Protein 6GUO (pdb70)

InterPro domains:
  IPR000801 Esterase-like [PF00756] (46-200)
  IPR029058 Alpha/Beta hydrolase fold [G3DSA:3.40.50.1820] (15-301)
  IPR029058 Alpha/Beta hydrolase fold [SSF53474] (23-298)
  IPR052558 Siderophore Hydrolyzing Esterase D [PTHR40841] (6-299)

GO terms:
  GO:0008849 enterochelin esterase activity (F, EXP)

B-factor: mean 28.32, std 13.48, range [10.23, 123.48]

Secondary structure (DSSP, 8-state):
---EEEEESSTTS-SEEEEEEE-STT--EEEEEE--TTS-TT---TT--EEEEEEESHHHHHHHHHHHHHHHHHH-TTSPEEEEEEEE---SS-S--TTHHHHHSPP-SS--PPB---B-------HHHHHHHIIIIIHHIIIIIISTT--EEEEEEEEETHHHHHHHHHHHH-TTS-SEEEEES--TTHHHHTHHHHHHHHHH---S---EEEEEEETTTTS----SS--HHHHHHHHHHHHHH-HHHHHHHHHHHHHHHT--SEEEEEEETT--TTTTHHHHHHHHHHHHHHT--/---EEEEESSTT--SEEEEEEE-STT--EEEEEE--TTS-TT---TT--EEEEEEESHHHHHHHHHHHHHHHHHH-TTSPEEEEEEEE---SS-S--TTHHHHHSPP-SS-------------HHHHHHHIIIIIHHIIIIIISTTPPEEEEEEEEETHHHHHHHHHHHH-GGG-SEEEEES--TTHHHHTHHHHHHHHHH---SSS----EEEEEEETTTTS----SS--HHHHHHHHHHHHHH-HHHHHHHHHHHHHHHT--SEEEEEEETT--TTTTHHHHHHHHHHHHHHHT-/--------SSTT--SEEEEEE--STT--EEEEEE--TTS-TT---TT--EEEEEEESHHHHHHHHHHHHHHHHHH-TTSPEEEEEEEE---SS-S--TTHHHHHSPP-SS--------------HHHHHHHIIIIIHHIIIIIISTTPPEEEEEEEEETHHHHHHHHHHHH-GGG-SEEEEES--TTHHHHTHHHHHHHHHH-TTTTTT---EEEEEEETTTTS----SS--HHHHHHHHHHHHHH-HHHHHHHHHHHHHHHT-SSEEEEEEETT--TTTTHHHHHHHHHHHHHHT--/---------SSTTS-SEEEEEE---TT--EEEEEE--TTS-TT---TT--EEEEEEESHHHHHHHHHHHHHHHHHH-TTSPEEEEEEEE-S-SS-S--TTHHHHHSPP-SS--PPB-TTSSB-------HHHHHHHIIIIIHHHIIIIISTTPPEEEEEEEEETHHHHHHHHHHHH-GGG-SEEEEES--TTHHHHTHHHHHHHHHHS--SSS----EEEEEEETTTTSPPPPTT--HHHHHHHHHHHHHH-HHHHHHHHHHHHHHHT--SEEEEEEETT--TTTTHHHHHHHHHHHHHHHT-

Solvent-accessible surface area: 54678 Å² total; per-residue (Å²): 124,176,86,42,60,49,108,45,175,48,9,15,20,47,7,34,35,6,38,53,0,41,44,42,185,73,17,42,2,10,0,4,0,2,15,5,24,84,12,47,105,102,9,54,6,96,69,110,60,0,15,0,0,0,0,0,8,0,12,0,2,2,3,0,0,2,2,6,6,10,9,25,30,31,100,114,110,118,55,60,11,8,0,1,0,0,0,1,5,50,37,72,96,25,8,39,6,122,50,40,8,40,4,1,0,2,16,33,120,147,60,89,48,14,44,58,53,79,102,139,101,62,62,68,15,0,0,58,57,2,4,46,8,0,8,31,45,0,58,7,20,0,43,43,96,35,3,62,168,14,78,36,60,72,5,0,0,2,0,9,12,18,0,0,0,0,0,0,4,0,0,0,41,43,4,79,10,5,64,1,0,4,1,2,0,0,4,1,37,1,8,123,102,23,0,12,101,38,1,118,152,0,46,99,64,83,102,68,15,138,2,13,0,21,0,4,2,0,20,66,19,26,132,24,68,110,44,154,84,35,63,74,98,112,30,113,144,83,80,123,29,9,126,90,87,77,9,9,47,6,0,68,80,2,48,62,61,1,102,92,38,61,55,22,93,86,26,56,33,27,69,11,84,70,14,38,73,40,15,0,6,2,1,2,0,2,9,1,0,24,10,6,17,88,34,52,125,114,116,62,58,64,51,113,40,174,61,7,12,15,40,9,34,36,6,36,53,0,38,36,34,196,63,19,48,0,10,0,4,0,2,14,6,24,100,15,47,130,102,7,53,7,101,68,120,58,0,5,0,0,0,0,0,8,0,13,0,3,2,3,0,0,1,1,6,5,9,12,24,27,32,124,93,103,114,40,61,11,5,0,0,0,1,1,2,5,51,42,69,91,26,7,42,6,123,57,38,10,55,1,1,1,2,62,51,133,133,57,88,50,13,109,142,152,95,63,69,68,17,0,0,65,92,1,1,49,5,0,26,113,39,0,42,44,25,0,46,119,150,26,2,76,165,16,76,37,55,97,9,0,0,2,0,10,15,16,0,0,0,0,0,0,1,0,0,13,59,92,26,97,12,6,64,1,0,3,1,1,0,0,1,5,32,3,8,117,102,27,2,54,73,36,4,173,168,6,44,101,51,47,66,166,164,125,26,30,102,7,13,0,20,0,4,1,0,19,89,21,21,131,24,76,100,97,241,115,27,59,96,100,117,15,109,149,87,60,135,41,8,130,89,90,60,8,8,47,10,0,66,91,12,51,64,103,1,105,91,33,54,18,20,93,89,27,58,37,31,66,13,82,66,14,56,70,32,15,0,4,2,1,2,0,2,9,1,0,22,11,0,13,52,21,23,71,188,178,237,101,198,83,137,135,173,65,32,92,54,98,9,49,36,58,85,120,41,72,76,77,208,62,16,42,7,44,0,23,0,2,11,6,79,114,14,50,138,94,2,43,5,100,69,92,61,0,15,0,0,1,0,0,8,0,31,26,2,11,120,56,0,5,98,6,5,24,126,25,30,82,149,132,113,118,50,60,12,9,0,1,0,0,1,2,6,63,46,144,144,55,74,93,5,122,50,38,10,54,1,1,0,2,67,50,148,158,58,85,59,13,116,122,90,144,95,53,64,72,19,0,0,62,51,3,2,38,30,0,2,30,93,0,46,6,55,0,43,40,91,24,3,54,163,16,69,21,38,72,9,0,0,2,0,9,12,17,0,0,0,0,0,0,4,0,0,0,45,46,5,85,11,3,62,1,0,3,0,1,0,1,4,2,37,2,13,112,97,24,1,15,99,33,0,114,131,2,41,100,5,52,73,34,28,57,74,14,140,3,14,0,21,0,4,2,0,20,70,19,24,132,26,71,99,82,223,116,40,59,80,130,113,28,127,168,81,74,127,42,10,111,61,95,77,9,9,47,5,0,69,75,2,46,58,55,1,105,91,38,63,51,19,93,94,30,57,37,85,68,25,130,97,45,55,72,47,52,0,31,30,45,2,0,33,16,1,0,54,14,6,18,92,37,57,151,147,101,170,202,102,197,84,139,140,174,58,32,96,56,94,7,50,37,59,84,117,40,80,82,75,211,75,14,41,6,44,0,24,0,2,13,6,79,124,17,46,111,100,6,52,7,100,68,116,58,0,4,1,0,1,0,0,9,0,30,26,4,12,122,56,0,5,97,6,5,24,132,27,30,82,161,120,98,113,38,60,12,6,0,1,0,0,0,1,6,5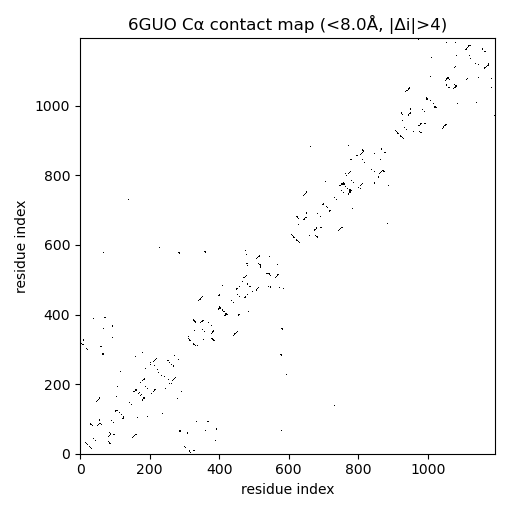5,44,138,147,54,75,91,6,122,44,36,9,50,0,1,1,4,66,48,166,128,44,62,45,17,109,13,126,95,36,60,97,114,95,42,67,64,18,0,0,66,90,3,2,47,29,0,22,109,93,0,40,45,65,0,44,120,151,27,2,78,163,16,80,41,54,96,12,0,0,2,0,9,11,17,0,0,0,0,0,0,2,0,0,8,43,91,26,95,12,6,65,1,0,4,1,1,0,1,3,6,51,2,8,109,100,29,3,80,98,22,3,110,137,7,23,83,61,37,58,164,191,101,29,34,85,8,20,0,19,0,4,2,0,19,87,17,16,134,20,76,107,116,237,142,29,58,95,112,96,20,122,49,88,59,112,23,2,111,106,94,58,9,7,48,11,0,66,92,12,49,64,80,1,106,93,41,50,18,20,100,92,28,62,35,84,68,26,130,97,46,67,80,47,54,0,34,29,47,2,0,29,15,1,0,58,15,0,13,90,34,23,124

Organism: Emericella nidulans (strain FGSC A4 / ATCC 38163 / CBS 112.46 / NRRL 194 / M139) (NCBI:txid227321)

Structure (mmCIF, N/CA/C/O backbone):
data_6GUO
#
_entry.id   6GUO
#
_cell.length_a   105.570
_cell.length_b   236.190
_cell.length_c   51.610
_cell.angle_alpha   90.00
_cell.angle_beta   90.00
_cell.angle_gamma   90.00
#
_symmetry.space_group_name_H-M   'P 21 21 2'
#
loop_
_entity.id
_entity.type
_entity.pdbx_description
1 polymer 'Putative siderophore-degrading esterase (Eurofung)'
2 non-polymer 'TRIETHYLENE GLYCOL'
3 non-polymer 'CHLORIDE ION'
4 non-polymer GLYCEROL
5 water water
#
loop_
_atom_site.group_PDB
_atom_site.id
_atom_site.type_symbol
_atom_site.label_atom_id
_atom_site.label_alt_id
_atom_site.label_comp_id
_atom_site.label_asym_id
_atom_site.label_entity_id
_atom_site.label_seq_id
_atom_site.pdbx_PDB_ins_code
_atom_site.Cartn_x
_atom_site.Cartn_y
_atom_site.Cartn_z
_atom_site.occupancy
_atom_site.B_iso_or_equiv
_atom_site.auth_seq_id
_atom_site.auth_comp_id
_atom_site.auth_asym_id
_atom_site.auth_atom_id
_atom_site.pdbx_PDB_model_num
ATOM 1 N N . THR A 1 3 ? 54.167 20.128 40.630 1.00 40.70 2 THR A N 1
ATOM 2 C CA . THR A 1 3 ? 53.745 21.030 39.511 1.00 38.48 2 THR A CA 1
ATOM 3 C C . THR A 1 3 ? 53.916 22.503 39.892 1.00 40.16 2 THR A C 1
ATOM 4 O O . THR A 1 3 ? 53.450 22.943 40.947 1.00 40.33 2 THR A O 1
ATOM 8 N N . HIS A 1 4 ? 54.573 23.256 39.014 1.00 44.62 3 HIS A N 1
ATOM 9 C CA . HIS A 1 4 ? 54.807 24.681 39.225 1.00 46.70 3 HIS A CA 1
ATOM 10 C C . HIS A 1 4 ? 53.565 25.483 38.824 1.00 42.27 3 HIS A C 1
ATOM 11 O O . HIS A 1 4 ? 53.531 26.106 37.756 1.00 40.06 3 HIS A O 1
ATOM 18 N N . TRP A 1 5 ? 52.545 25.449 39.688 1.00 36.72 4 TRP A N 1
ATOM 19 C CA . TRP A 1 5 ? 51.293 26.184 39.456 1.00 36.14 4 TRP A CA 1
ATOM 20 C C . TRP A 1 5 ? 51.520 27.673 39.662 1.00 34.69 4 TRP A C 1
ATOM 21 O O . TRP A 1 5 ? 52.092 28.079 40.674 1.00 34.32 4 TRP A O 1
ATOM 32 N N . ALA A 1 6 ? 51.071 28.471 38.699 1.00 31.22 5 ALA A N 1
ATOM 33 C CA . ALA A 1 6 ? 51.183 29.924 38.755 1.00 31.19 5 ALA A CA 1
ATOM 34 C C . ALA A 1 6 ? 49.833 30.517 38.409 1.00 29.78 5 ALA A C 1
ATOM 35 O O . ALA A 1 6 ? 49.261 30.161 37.388 1.00 28.63 5 ALA A O 1
ATOM 37 N N . PHE A 1 7 ? 49.326 31.397 39.268 1.00 28.55 6 PHE A N 1
ATOM 38 C CA . PHE A 1 7 ? 48.119 32.173 38.991 1.00 29.66 6 PHE A CA 1
ATOM 39 C C . PHE A 1 7 ? 48.563 33.602 38.702 1.00 30.20 6 PHE A C 1
ATOM 40 O O . PHE A 1 7 ? 48.820 34.376 39.623 1.00 30.43 6 PHE A O 1
ATOM 48 N N . SER A 1 8 ? 48.679 33.925 37.417 1.00 29.29 7 SER A N 1
ATOM 49 C CA . SER A 1 8 ? 49.215 35.206 36.964 1.00 30.73 7 SER A CA 1
ATOM 50 C C . SER A 1 8 ? 48.067 36.114 36.519 1.00 29.94 7 SER A C 1
ATOM 51 O O . SER A 1 8 ? 47.382 35.780 35.558 1.00 28.81 7 SER A O 1
ATOM 54 N N . PRO A 1 9 ? 47.849 37.258 37.210 1.00 30.26 8 PRO A N 1
ATOM 55 C CA . PRO A 1 9 ? 46.860 38.231 36.725 1.00 29.75 8 PRO A CA 1
ATOM 56 C C . PRO A 1 9 ? 47.173 38.702 35.308 1.00 26.64 8 PRO A C 1
ATOM 57 O O . PRO A 1 9 ? 48.334 38.942 34.991 1.00 24.77 8 PRO A O 1
ATOM 61 N N . ILE A 1 10 ? 46.147 38.807 34.470 1.00 26.39 9 ILE A N 1
ATOM 62 C CA . ILE A 1 10 ? 46.312 39.268 33.090 1.00 27.84 9 ILE A CA 1
ATOM 63 C C . ILE A 1 10 ? 45.207 40.233 32.705 1.00 27.98 9 ILE A C 1
ATOM 64 O O . ILE A 1 10 ? 44.103 40.187 33.258 1.00 25.79 9 ILE A O 1
ATOM 69 N N . GLN A 1 11 ? 45.521 41.098 31.748 1.00 29.15 10 GLN A N 1
ATOM 70 C CA . GLN A 1 11 ? 44.543 41.972 31.125 1.00 32.82 10 GLN A CA 1
ATOM 71 C C . GLN A 1 11 ? 44.763 41.941 29.619 1.00 31.44 10 GLN A C 1
ATOM 72 O O . GLN A 1 11 ? 45.901 41.796 29.170 1.00 31.48 10 GLN A O 1
ATOM 78 N N . PRO A 1 12 ? 43.684 42.085 28.829 1.00 30.66 11 PRO A N 1
ATOM 79 C CA . PRO A 1 12 ? 42.297 42.316 29.233 1.00 29.48 11 PRO A CA 1
ATOM 80 C C . PRO A 1 12 ? 41.460 41.044 29.466 1.00 28.66 11 PRO A C 1
ATOM 81 O O . PRO A 1 12 ? 40.290 41.152 29.856 1.00 29.33 11 PRO A O 1
ATOM 85 N N . GLY A 1 13 ? 42.035 39.863 29.234 1.00 26.96 12 GLY A N 1
ATOM 86 C CA . GLY A 1 13 ? 41.276 38.615 29.295 1.00 26.67 12 GLY A CA 1
ATOM 87 C C . GLY A 1 13 ? 40.175 38.596 28.247 1.00 26.27 12 GLY A C 1
ATOM 88 O O . GLY A 1 13 ? 40.422 38.893 27.078 1.00 25.95 12 GLY A O 1
ATOM 89 N N . ALA A 1 14 ? 38.953 38.284 28.676 1.00 26.07 13 ALA A N 1
ATOM 90 C CA . ALA A 1 14 ? 37.794 38.258 27.779 1.00 26.02 13 ALA A CA 1
ATOM 91 C C . ALA A 1 14 ? 37.279 39.653 27.388 1.00 25.75 13 ALA A C 1
ATOM 92 O O . ALA A 1 14 ? 36.513 39.776 26.425 1.00 25.82 13 ALA A O 1
ATOM 94 N N . ALA A 1 15 ? 37.710 40.701 28.097 1.00 23.90 14 ALA A N 1
ATOM 95 C CA . ALA A 1 15 ? 37.328 42.083 27.774 1.00 24.74 14 ALA A CA 1
ATOM 96 C C . ALA A 1 15 ? 38.236 42.698 26.693 1.00 24.25 14 ALA A C 1
ATOM 97 O O . ALA A 1 15 ? 38.669 43.847 26.795 1.00 27.18 14 ALA A O 1
ATOM 99 N N . ARG A 1 16 ? 38.471 41.924 25.640 1.00 23.39 15 ARG A N 1
ATOM 100 C CA . ARG A 1 16 ? 39.390 42.256 24.565 1.00 23.78 15 ARG A CA 1
ATOM 101 C C . ARG A 1 16 ? 38.662 43.067 23.503 1.00 19.98 15 ARG A C 1
ATOM 102 O O . ARG A 1 16 ? 37.465 42.870 23.285 1.00 18.49 15 ARG A O 1
ATOM 110 N N . ASN A 1 17 ? 39.390 43.966 22.845 1.00 17.62 16 ASN A N 1
ATOM 111 C CA . ASN A 1 17 ? 38.854 44.764 21.736 1.00 17.62 16 ASN A CA 1
ATOM 112 C C . ASN A 1 17 ? 37.529 45.421 22.105 1.00 17.35 16 ASN A C 1
ATOM 113 O O . ASN A 1 17 ? 36.513 45.258 21.425 1.00 16.40 16 ASN A O 1
ATOM 118 N N . MET A 1 18 ? 37.547 46.121 23.231 1.00 17.74 17 MET A N 1
ATOM 119 C CA . MET A 1 18 ? 36.445 46.986 23.605 1.00 18.50 17 MET A CA 1
ATOM 120 C C . MET A 1 18 ? 36.978 48.245 24.268 1.00 18.05 17 MET A C 1
ATOM 121 O O . MET A 1 18 ? 38.078 48.260 24.823 1.00 18.54 17 MET A O 1
ATOM 126 N N . ALA A 1 19 ? 36.193 49.305 24.153 1.00 17.51 18 ALA A N 1
ATOM 127 C CA . ALA A 1 19 ? 36.541 50.618 24.680 1.00 18.29 18 ALA A CA 1
ATOM 128 C C . ALA A 1 19 ? 35.263 51.325 25.068 1.00 17.63 18 ALA A C 1
ATOM 129 O O . ALA A 1 19 ? 34.174 50.954 24.612 1.00 19.29 18 ALA A O 1
ATOM 131 N N . ALA A 1 20 ? 35.397 52.333 25.921 1.00 16.97 19 ALA A N 1
ATOM 132 C CA . ALA A 1 20 ? 34.257 53.107 26.380 1.00 17.01 19 ALA A CA 1
ATOM 133 C C . ALA A 1 20 ? 34.607 54.591 26.411 1.00 16.55 19 ALA A C 1
ATOM 134 O O . ALA A 1 20 ? 35.770 54.960 26.583 1.00 16.65 19 ALA A O 1
ATOM 136 N N . TRP A 1 21 ? 33.590 55.421 26.206 1.00 16.32 20 TRP A N 1
ATOM 137 C CA . TRP A 1 21 ? 33.703 56.876 26.302 1.00 17.47 20 TRP A CA 1
ATOM 138 C C . TRP A 1 21 ? 32.523 57.437 27.082 1.00 18.56 20 TRP A C 1
ATOM 139 O O . TRP A 1 21 ? 31.418 56.907 26.995 1.00 19.14 20 TRP A O 1
ATOM 150 N N . GLN A 1 22 ? 32.755 58.513 27.832 1.00 20.13 21 GLN A N 1
ATOM 151 C CA . GLN A 1 22 ? 31.655 59.345 28.321 1.00 22.59 21 GLN A CA 1
ATOM 152 C C . GLN A 1 22 ? 31.434 60.479 27.329 1.00 22.27 21 GLN A C 1
ATOM 153 O O . GLN A 1 22 ? 32.391 61.002 26.769 1.00 21.98 21 GLN A O 1
ATOM 159 N N . ILE A 1 23 ? 30.169 60.827 27.104 1.00 22.22 22 ILE A N 1
ATOM 160 C CA . ILE A 1 23 ? 29.795 61.955 26.255 1.00 22.65 22 ILE A CA 1
ATOM 161 C C . ILE A 1 23 ? 28.996 62.913 27.130 1.00 22.93 22 ILE A C 1
ATOM 162 O O . ILE A 1 23 ? 27.846 62.634 27.481 1.00 21.36 22 ILE A O 1
ATOM 167 N N . ALA A 1 24 ? 29.625 64.029 27.495 1.00 23.22 23 ALA A N 1
ATOM 168 C CA . ALA A 1 24 ? 29.024 65.014 28.389 1.00 26.39 23 ALA A CA 1
ATOM 169 C C . ALA A 1 24 ? 28.512 66.192 27.579 1.00 29.87 23 ALA A C 1
ATOM 170 O O . ALA A 1 24 ? 29.089 66.526 26.550 1.00 30.95 23 ALA A O 1
ATOM 172 N N . GLY A 1 25 ? 27.437 66.816 28.059 1.00 34.43 24 GLY A N 1
ATOM 173 C CA . GLY A 1 25 ? 26.818 67.956 27.377 1.00 38.89 24 GLY A CA 1
ATOM 174 C C . GLY A 1 25 ? 25.361 68.175 27.746 1.00 42.37 24 GLY A C 1
ATOM 175 O O . GLY A 1 25 ? 24.945 69.308 27.975 1.00 45.03 24 GLY A O 1
ATOM 176 N N . LYS A 1 26 ? 24.585 67.092 27.800 1.00 48.32 25 LYS A N 1
ATOM 177 C CA . LYS A 1 26 ? 23.159 67.171 28.129 1.00 53.63 25 LYS A CA 1
ATOM 178 C C . LYS A 1 26 ? 22.956 67.426 29.623 1.00 52.72 25 LYS A C 1
ATOM 179 O O . LYS A 1 26 ? 23.707 66.904 30.450 1.00 46.89 25 LYS A O 1
ATOM 185 N N . LYS A 1 27 ? 21.929 68.215 29.948 1.00 54.54 26 LYS A N 1
ATOM 186 C CA . LYS A 1 27 ? 21.553 68.536 31.339 1.00 57.13 26 LYS A CA 1
ATOM 187 C C . LYS A 1 27 ? 21.352 67.290 32.207 1.00 54.97 26 LYS A C 1
ATOM 188 O O . LYS A 1 27 ? 21.823 67.236 33.345 1.00 52.75 26 LYS A O 1
ATOM 194 N N . ASP A 1 28 ? 20.646 66.302 31.655 1.00 55.19 27 ASP A N 1
ATOM 195 C CA . ASP A 1 28 ? 20.304 65.055 32.365 1.00 55.22 27 ASP A CA 1
ATOM 196 C C . ASP A 1 28 ? 21.523 64.257 32.849 1.00 45.89 27 ASP A C 1
ATOM 197 O O . ASP A 1 28 ? 21.403 63.437 33.764 1.00 45.76 27 ASP A O 1
ATOM 202 N N . GLY A 1 29 ? 22.675 64.486 32.219 1.00 39.52 28 GLY A N 1
ATOM 203 C CA . GLY A 1 29 ? 23.945 63.899 32.636 1.00 37.01 28 GLY A CA 1
ATOM 204 C C . GLY A 1 29 ? 24.636 63.278 31.442 1.00 32.23 28 GLY A C 1
ATOM 205 O O . GLY A 1 29 ? 24.068 63.249 30.345 1.00 29.28 28 GLY A O 1
ATOM 206 N N . PRO A 1 30 ? 25.864 62.767 31.642 1.00 29.83 29 PRO A N 1
ATOM 207 C CA . PRO A 1 30 ? 26.585 62.191 30.516 1.00 26.82 29 PRO A CA 1
ATOM 208 C C . PRO A 1 30 ? 25.970 60.881 30.031 1.00 22.14 29 PRO A C 1
ATOM 209 O O . PRO A 1 30 ? 25.235 60.220 30.769 1.00 24.63 29 PRO A O 1
ATOM 213 N N . TYR A 1 31 ? 26.257 60.546 28.780 1.00 14.84 30 TYR A N 1
ATOM 214 C CA . TYR A 1 31 ? 26.015 59.214 28.252 1.00 18.30 30 TYR A CA 1
ATOM 215 C C . TYR A 1 31 ? 27.311 58.425 28.334 1.00 19.81 30 TYR A C 1
ATOM 216 O O . TYR A 1 31 ? 28.401 58.999 28.421 1.00 19.61 30 TYR A O 1
ATOM 225 N N . GLN A 1 32 ? 27.179 57.104 28.324 1.00 19.84 31 GLN A N 1
ATOM 226 C CA . GLN A 1 32 ? 28.312 56.198 28.251 1.00 20.34 31 GLN A CA 1
ATOM 227 C C . GLN A 1 32 ? 28.109 55.370 26.998 1.00 19.79 31 GLN A C 1
ATOM 228 O O . GLN A 1 32 ? 27.062 54.738 26.845 1.00 20.04 31 GLN A O 1
ATOM 234 N N . ILE A 1 33 ? 29.088 55.392 26.098 1.00 17.88 32 ILE A N 1
ATOM 235 C CA . ILE A 1 33 ? 29.048 54.518 24.932 1.00 18.76 32 ILE A CA 1
ATOM 236 C C . ILE A 1 33 ? 30.101 53.427 25.107 1.00 18.21 32 ILE A C 1
ATOM 237 O O . ILE A 1 33 ? 31.241 53.716 25.464 1.00 18.21 32 ILE A O 1
ATOM 242 N N . ASP A 1 34 ? 29.697 52.172 24.914 1.00 16.43 33 ASP A N 1
ATOM 243 C CA . ASP A 1 34 ? 30.616 51.041 24.930 1.00 17.19 33 ASP A CA 1
ATOM 244 C C . ASP A 1 34 ? 30.694 50.548 23.497 1.00 15.94 33 ASP A C 1
ATOM 245 O O . ASP A 1 34 ? 29.667 50.428 22.833 1.00 15.92 33 ASP A O 1
ATOM 250 N N . VAL A 1 35 ? 31.910 50.291 23.026 1.00 14.98 34 VAL A N 1
ATOM 251 C CA . VAL A 1 35 ? 32.152 49.843 21.660 1.00 14.13 34 VAL A CA 1
ATOM 252 C C . VAL A 1 35 ? 33.025 48.592 21.670 1.00 14.54 34 VAL A C 1
ATOM 253 O O . VAL A 1 35 ? 34.040 48.553 22.358 1.00 14.74 34 VAL A O 1
ATOM 257 N N . SER A 1 36 ? 32.628 47.574 20.907 1.00 14.03 35 SER A N 1
ATOM 258 C CA . SER A 1 36 ? 33.462 46.398 20.699 1.00 13.26 35 SER A CA 1
ATOM 259 C C . SER A 1 36 ? 33.602 46.106 19.220 1.00 13.60 35 SER A C 1
ATOM 260 O O . SER A 1 36 ? 32.737 46.468 18.425 1.00 13.67 35 SER A O 1
ATOM 263 N N . TRP A 1 37 ? 34.692 45.431 18.873 1.00 13.90 36 TRP A N 1
ATOM 264 C CA . TRP A 1 37 ? 34.995 45.114 17.484 1.00 14.01 36 TRP A CA 1
ATOM 265 C C . TRP A 1 37 ? 35.571 43.706 17.363 1.00 13.95 36 TRP A C 1
ATOM 266 O O . TRP A 1 37 ? 35.972 43.118 18.369 1.00 14.31 36 TRP A O 1
ATOM 277 N N . PRO A 1 38 ? 35.578 43.143 16.138 1.00 14.40 37 PRO A N 1
ATOM 278 C CA . PRO A 1 38 ? 35.982 41.741 15.983 1.00 15.14 37 PRO A CA 1
ATOM 279 C C . PRO A 1 38 ? 37.377 41.405 16.501 1.00 15.74 37 PRO A C 1
ATOM 280 O O . PRO A 1 38 ? 38.288 42.230 16.442 1.00 15.40 37 PRO A O 1
ATOM 284 N N . LEU A 1 39 ? 37.523 40.176 16.983 1.00 16.50 38 LEU A N 1
ATOM 285 C CA . LEU A 1 39 ? 38.764 39.711 17.585 1.00 17.61 38 LEU A CA 1
ATOM 286 C C . LEU A 1 39 ? 39.923 39.547 16.604 1.00 17.91 38 LEU A C 1
ATOM 287 O O . LEU A 1 39 ? 41.074 39.540 17.030 1.00 19.51 38 LEU A O 1
ATOM 292 N N . THR A 1 40 ? 39.626 39.412 15.309 1.00 18.06 39 THR A N 1
ATOM 293 C CA . THR A 1 40 ? 40.668 39.369 14.280 1.00 19.47 39 THR A CA 1
ATOM 294 C C . THR A 1 40 ? 41.300 40.739 14.004 1.00 19.69 39 THR A C 1
ATOM 295 O O . THR A 1 40 ? 42.354 40.807 13.375 1.00 21.66 39 THR A O 1
ATOM 299 N N . TRP A 1 41 ? 40.656 41.812 14.460 1.00 18.64 40 TRP A N 1
ATOM 300 C CA . TRP A 1 41 ? 41.198 43.167 14.329 1.00 18.88 40 TRP A CA 1
ATOM 301 C C . TRP A 1 41 ? 42.167 43.454 15.481 1.00 19.44 40 TRP A C 1
ATOM 302 O O . TRP A 1 41 ? 42.160 42.764 16.502 1.00 19.07 40 TRP A O 1
ATOM 313 N N . SER A 1 42 ? 42.973 44.498 15.335 1.00 20.47 41 SER A N 1
ATOM 314 C CA . SER A 1 42 ? 43.950 44.852 16.372 1.00 22.91 41 SER A CA 1
ATOM 315 C C . SER A 1 42 ? 43.279 45.467 17.603 1.00 23.50 41 SER A C 1
ATOM 316 O O . SER A 1 42 ? 42.143 45.948 17.532 1.00 22.01 41 SER A O 1
ATOM 319 N N . GLU A 1 43 ? 44.009 45.485 18.716 1.00 25.27 42 GLU A N 1
ATOM 320 C CA . GLU A 1 43 ? 43.552 46.142 19.953 1.00 27.83 42 GLU A CA 1
ATOM 321 C C . GLU A 1 43 ? 43.369 47.660 19.811 1.00 27.27 42 GLU A C 1
ATOM 322 O O . GLU A 1 43 ? 42.654 48.268 20.605 1.00 25.20 42 GLU A O 1
ATOM 328 N N . SER A 1 44 ? 44.016 48.255 18.808 1.00 27.81 43 SER A N 1
ATOM 329 C CA . SER A 1 44 ? 43.798 49.655 18.434 1.00 29.56 43 SER A CA 1
ATOM 330 C C . SER A 1 44 ? 42.659 49.866 17.414 1.00 28.46 43 SER A C 1
ATOM 331 O O . SER A 1 44 ? 42.454 50.987 16.959 1.00 29.75 43 SER A O 1
ATOM 334 N N . GLY A 1 45 ? 41.933 48.808 17.050 1.00 26.02 44 GLY A N 1
ATOM 335 C CA . GLY A 1 45 ? 40.775 48.912 16.161 1.00 25.29 44 GLY A CA 1
ATOM 336 C C . GLY A 1 45 ? 41.071 48.861 14.670 1.00 24.99 44 GLY A C 1
ATOM 337 O O . GLY A 1 45 ? 40.191 49.168 13.862 1.00 25.52 44 GLY A O 1
ATOM 338 N N . ASP A 1 46 ? 42.291 48.467 14.300 1.00 25.22 45 ASP A N 1
ATOM 339 C CA . ASP A 1 46 ? 42.699 48.378 12.896 1.00 27.26 45 ASP A CA 1
ATOM 340 C C . ASP A 1 46 ? 42.137 47.085 12.313 1.00 26.45 45 ASP A C 1
ATOM 341 O O . ASP A 1 46 ? 42.445 45.997 12.801 1.00 26.66 45 ASP A O 1
ATOM 346 N N . ALA A 1 47 ? 41.323 47.226 11.267 1.00 25.54 46 ALA A N 1
ATOM 347 C CA . ALA A 1 47 ? 40.687 46.098 10.587 1.00 25.15 46 ALA A CA 1
ATOM 348 C C . ALA A 1 47 ? 41.453 45.623 9.343 1.00 26.01 46 ALA A C 1
ATOM 349 O O . ALA A 1 47 ? 40.990 44.711 8.652 1.00 24.85 46 ALA A O 1
ATOM 351 N N . SER A 1 48 ? 42.606 46.239 9.060 1.00 27.34 47 SER A N 1
ATOM 352 C CA . SER A 1 48 ? 43.456 45.896 7.911 1.00 28.45 47 SER A CA 1
ATOM 353 C C . SER A 1 48 ? 42.688 45.913 6.586 1.00 27.13 47 SER A C 1
ATOM 354 O O . SER A 1 48 ? 42.797 44.990 5.776 1.00 28.31 47 SER A O 1
ATOM 357 N N . GLY A 1 49 ? 41.890 46.960 6.388 1.00 25.65 48 GLY A N 1
ATOM 358 C CA . GLY A 1 49 ? 41.115 47.130 5.158 1.00 26.50 48 GLY A CA 1
ATOM 359 C C . GLY A 1 49 ? 39.754 46.449 5.114 1.00 24.18 48 GLY A C 1
ATOM 360 O O . GLY A 1 49 ? 38.987 46.697 4.192 1.00 23.64 48 GLY A O 1
ATOM 361 N N . LYS A 1 50 ? 39.440 45.606 6.099 1.00 22.56 49 LYS A N 1
ATOM 362 C CA . LYS A 1 50 ? 38.150 44.917 6.132 1.00 23.91 49 LYS A CA 1
ATOM 363 C C . LYS A 1 50 ? 36.981 45.880 6.346 1.00 22.55 49 LYS A C 1
ATOM 364 O O . LYS A 1 50 ? 37.124 46.930 6.978 1.00 20.93 49 LYS A O 1
ATOM 370 N N . SER A 1 51 ? 35.835 45.508 5.786 1.00 22.00 50 SER A N 1
ATOM 371 C CA . SER A 1 51 ? 34.586 46.234 5.982 1.00 22.32 50 SER A CA 1
ATOM 372 C C . SER A 1 51 ? 33.901 45.702 7.232 1.00 20.84 50 SER A C 1
ATOM 373 O O . SER A 1 51 ? 34.376 44.745 7.856 1.00 19.96 50 SER A O 1
ATOM 376 N N . ALA A 1 52 ? 32.788 46.322 7.604 1.00 19.56 51 ALA A N 1
ATOM 377 C CA . ALA A 1 52 ? 32.042 45.891 8.780 1.00 19.99 51 ALA A CA 1
ATOM 378 C C . ALA A 1 52 ? 30.573 46.253 8.687 1.00 19.56 51 ALA A C 1
ATOM 379 O O . ALA A 1 52 ? 30.179 47.106 7.897 1.00 21.65 51 ALA A O 1
ATOM 381 N N . ASN A 1 53 ? 29.773 45.569 9.493 1.00 17.70 52 ASN A N 1
ATOM 382 C CA . ASN A 1 53 ? 28.421 45.994 9.798 1.00 16.96 52 ASN A CA 1
ATOM 383 C C . ASN A 1 53 ? 28.441 46.530 11.219 1.00 15.33 52 ASN A C 1
ATOM 384 O O . ASN A 1 53 ? 29.475 46.479 11.889 1.00 14.81 52 ASN A O 1
ATOM 389 N N . ALA A 1 54 ? 27.322 47.090 11.656 1.00 14.79 53 ALA A N 1
ATOM 390 C CA . ALA A 1 54 ? 27.240 47.696 12.982 1.00 14.92 53 ALA A CA 1
ATOM 391 C C . ALA A 1 54 ? 25.875 47.462 13.603 1.00 15.45 53 ALA A C 1
ATOM 392 O O . ALA A 1 54 ? 24.859 47.500 12.911 1.00 17.67 53 ALA A O 1
ATOM 394 N N . VAL A 1 55 ? 25.861 47.219 14.911 1.00 14.16 54 VAL A N 1
ATOM 395 C CA . VAL A 1 55 ? 24.619 47.120 15.660 1.00 14.20 54 VAL A CA 1
ATOM 396 C C . VAL A 1 55 ? 24.677 48.120 16.806 1.00 13.78 54 VAL A C 1
ATOM 397 O O . VAL A 1 55 ? 25.656 48.165 17.560 1.00 14.66 54 VAL A O 1
ATOM 401 N N . TYR A 1 56 ? 23.631 48.941 16.884 1.00 13.66 55 TYR A N 1
ATOM 402 C CA . TYR A 1 56 ? 23.473 49.961 17.910 1.00 14.02 55 TYR A CA 1
ATOM 403 C C . TYR A 1 56 ? 22.457 49.459 18.928 1.00 14.12 55 TYR A C 1
ATOM 404 O O . TYR A 1 56 ? 21.381 48.992 18.554 1.00 14.88 55 TYR A O 1
ATOM 413 N N . LEU A 1 57 ? 22.809 49.546 20.209 1.00 14.29 56 LEU A N 1
ATOM 414 C CA . LEU A 1 57 ? 21.982 49.027 21.292 1.00 14.79 56 LEU A CA 1
ATOM 415 C C . LEU A 1 57 ? 21.591 50.151 22.245 1.00 14.13 56 LEU A C 1
ATOM 416 O O . LEU A 1 57 ? 22.459 50.861 22.731 1.00 14.58 56 LEU A O 1
ATOM 421 N N . VAL A 1 58 ? 20.294 50.298 22.514 1.00 14.23 57 VAL A N 1
ATOM 422 C CA . VAL A 1 58 ? 19.838 51.174 23.612 1.00 15.70 57 VAL A CA 1
ATOM 423 C C . VAL A 1 58 ? 19.677 50.317 24.869 1.00 16.35 57 VAL A C 1
ATOM 424 O O . VAL A 1 58 ? 19.666 49.098 24.772 1.00 17.19 57 VAL A O 1
ATOM 428 N N . ASP A 1 59 ? 19.586 50.944 26.043 1.00 18.53 58 ASP A N 1
ATOM 429 C CA . ASP A 1 59 ? 19.882 50.265 27.332 1.00 19.10 58 ASP A CA 1
ATOM 430 C C . ASP A 1 59 ? 21.252 49.596 27.250 1.00 17.90 58 ASP A C 1
ATOM 431 O O . ASP A 1 59 ? 21.422 48.417 27.605 1.00 19.00 58 ASP A O 1
ATOM 436 N N . GLY A 1 60 ? 22.220 50.356 26.755 1.00 17.48 59 GLY A N 1
ATOM 437 C CA . GLY A 1 60 ? 23.538 49.831 26.404 1.00 17.05 59 GLY A CA 1
ATOM 438 C C . GLY A 1 60 ? 24.241 49.022 27.478 1.00 16.41 59 GLY A C 1
ATOM 439 O O . GLY A 1 60 ? 24.843 47.984 27.181 1.00 17.10 59 GLY A O 1
ATOM 440 N N . ASN A 1 61 ? 24.139 49.480 28.727 1.00 15.67 60 ASN A N 1
ATOM 441 C CA . ASN A 1 61 ? 24.820 48.822 29.851 1.00 15.25 60 ASN A CA 1
ATOM 442 C C . ASN A 1 61 ? 24.325 47.393 30.087 1.00 15.26 60 ASN A C 1
ATOM 443 O O . ASN A 1 61 ? 25.060 46.578 30.638 1.00 17.32 60 ASN A O 1
ATOM 448 N N . ALA A 1 62 ? 23.077 47.110 29.708 1.00 14.06 61 ALA A N 1
ATOM 449 C CA . ALA A 1 62 ? 22.453 45.797 29.929 1.00 13.97 61 ALA A CA 1
ATOM 450 C C . ALA A 1 62 ? 22.650 44.792 28.799 1.00 13.50 61 ALA A C 1
ATOM 451 O O . ALA A 1 62 ? 22.402 43.600 28.999 1.00 14.44 61 ALA A O 1
ATOM 453 N N . LEU A 1 63 ? 23.060 45.268 27.624 1.00 13.28 62 LEU A N 1
ATOM 454 C CA . LEU A 1 63 ? 23.084 44.460 26.390 1.00 13.63 62 LEU A CA 1
ATOM 455 C C . LEU A 1 63 ? 24.433 44.315 25.687 1.00 13.76 62 LEU A C 1
ATOM 456 O O . LEU A 1 63 ? 24.606 43.394 24.881 1.00 15.25 62 LEU A O 1
ATOM 461 N N . PHE A 1 64 ? 25.369 45.215 25.980 1.00 13.61 63 PHE A N 1
ATOM 462 C CA . PHE A 1 64 ? 26.654 45.303 25.285 1.00 14.21 63 PHE A CA 1
ATOM 463 C C . PHE A 1 64 ? 27.421 43.990 25.254 1.00 14.61 63 PHE A C 1
ATOM 464 O O . PHE A 1 64 ? 27.836 43.531 24.194 1.00 15.97 63 PHE A O 1
ATOM 472 N N . LEU A 1 65 ? 27.598 43.394 26.427 1.00 14.73 64 LEU A N 1
ATOM 473 C CA . LEU A 1 65 ? 28.430 42.201 26.563 1.00 14.78 64 LEU A CA 1
ATOM 474 C C . LEU A 1 65 ? 27.816 40.984 25.862 1.00 14.62 64 LEU A C 1
ATOM 475 O O . LEU A 1 65 ? 28.539 40.205 25.240 1.00 16.24 64 LEU A O 1
ATOM 480 N N . THR A 1 66 ? 26.492 40.851 25.932 1.00 14.24 65 THR A N 1
ATOM 481 C CA . THR A 1 66 ? 25.772 39.744 25.293 1.00 14.80 65 THR A CA 1
ATOM 482 C C . THR A 1 66 ? 25.874 39.864 23.782 1.00 13.72 65 THR A C 1
ATOM 483 O O . THR A 1 66 ? 26.150 38.885 23.106 1.00 14.96 65 THR A O 1
ATOM 487 N N . ALA A 1 67 ? 25.648 41.066 23.255 1.00 13.37 66 ALA A N 1
ATOM 488 C CA . ALA A 1 67 ? 25.774 41.294 21.813 1.00 12.97 66 ALA A CA 1
ATOM 489 C C . ALA A 1 67 ? 27.204 41.006 21.349 1.00 13.62 66 ALA A C 1
ATOM 490 O O . ALA A 1 67 ? 27.415 40.321 20.348 1.00 14.87 66 ALA A O 1
ATOM 492 N N . THR A 1 68 ? 28.179 41.512 22.101 1.00 13.48 67 THR A N 1
ATOM 493 C CA . THR A 1 68 ? 29.592 41.318 21.781 1.00 13.83 67 THR A CA 1
ATOM 494 C C . THR A 1 68 ? 29.945 39.831 21.679 1.00 13.99 67 THR A C 1
ATOM 495 O O . THR A 1 68 ? 30.522 39.382 20.683 1.00 14.68 67 THR A O 1
ATOM 499 N N . GLU A 1 69 ? 29.577 39.067 22.699 1.00 14.00 68 GLU A N 1
ATOM 500 C CA . GLU A 1 69 ? 29.960 37.659 22.734 1.00 14.16 68 GLU A CA 1
ATOM 501 C C . GLU A 1 69 ? 29.213 36.806 21.713 1.00 14.69 68 GLU A C 1
ATOM 502 O O . GLU A 1 69 ? 29.806 35.903 21.125 1.00 15.78 68 GLU A O 1
ATOM 508 N N . THR A 1 70 ? 27.927 37.085 21.501 1.00 14.99 69 THR A N 1
ATOM 509 C CA . THR A 1 70 ? 27.163 36.390 20.469 1.00 15.06 69 THR A CA 1
ATOM 510 C C . THR A 1 70 ? 27.831 36.541 19.104 1.00 14.12 69 THR A C 1
ATOM 511 O O . THR A 1 70 ? 27.981 35.562 18.369 1.00 13.85 69 THR A O 1
ATOM 515 N N . LEU A 1 71 ? 28.243 37.764 18.778 1.00 14.37 70 LEU A N 1
ATOM 516 C CA . LEU A 1 71 ? 28.947 38.024 17.519 1.00 14.08 70 LEU A CA 1
ATOM 517 C C . LEU A 1 71 ? 30.299 37.312 17.451 1.00 14.42 70 LEU A C 1
ATOM 518 O O . LEU A 1 71 ? 30.647 36.748 16.419 1.00 15.29 70 LEU A O 1
ATOM 523 N N . ARG A 1 72 ? 31.040 37.308 18.555 1.00 14.47 71 ARG A N 1
ATOM 524 C CA . ARG A 1 72 ? 32.366 36.690 18.571 1.00 15.30 71 ARG A CA 1
ATOM 525 C C . ARG A 1 72 ? 32.308 35.168 18.421 1.00 15.35 71 ARG A C 1
ATOM 526 O O . ARG A 1 72 ? 33.174 34.593 17.770 1.00 16.28 71 ARG A O 1
ATOM 534 N N . ARG A 1 73 ? 31.279 34.530 18.983 1.00 14.68 72 ARG A N 1
ATOM 535 C CA . ARG A 1 73 ? 31.058 33.097 18.734 1.00 14.95 72 ARG A CA 1
ATOM 536 C C . ARG A 1 73 ? 30.786 32.837 17.257 1.00 16.32 72 ARG A C 1
ATOM 537 O O . ARG A 1 73 ? 31.403 31.955 16.655 1.00 16.84 72 ARG A O 1
ATOM 545 N N . ARG A 1 74 ? 29.882 33.618 16.667 1.00 17.23 73 ARG A N 1
ATOM 546 C CA . ARG A 1 74 ? 29.541 33.432 15.254 1.00 18.98 73 ARG A CA 1
ATOM 547 C C . ARG A 1 74 ? 30.710 33.736 14.316 1.00 18.79 73 ARG A C 1
ATOM 548 O O . ARG A 1 74 ? 30.938 33.002 13.352 1.00 19.99 73 ARG A O 1
ATOM 556 N N . GLU A 1 75 ? 31.429 34.821 14.595 1.00 18.58 74 GLU A N 1
ATOM 557 C CA . GLU A 1 75 ? 32.615 35.199 13.813 1.00 19.49 74 GLU A CA 1
ATOM 558 C C . GLU A 1 75 ? 33.732 34.146 13.890 1.00 20.10 74 GLU A C 1
ATOM 559 O O . GLU A 1 75 ? 34.462 33.955 12.918 1.00 20.36 74 GLU A O 1
ATOM 565 N N . SER A 1 76 ? 33.838 33.455 15.029 1.00 20.21 75 SER A N 1
ATOM 566 C CA . SER A 1 76 ? 34.763 32.324 15.180 1.00 20.58 75 SER A CA 1
ATOM 567 C C . SER A 1 76 ? 34.381 31.143 14.291 1.00 21.57 75 SER A C 1
ATOM 568 O O . SER A 1 76 ? 35.248 30.503 13.706 1.00 24.95 75 SER A O 1
ATOM 571 N N . HIS A 1 77 ? 33.085 30.855 14.215 1.00 22.30 76 HIS A N 1
ATOM 572 C CA . HIS A 1 77 ? 32.561 29.779 13.369 1.00 26.02 76 HIS A CA 1
ATOM 573 C C . HIS A 1 77 ? 32.585 30.108 11.891 1.00 25.33 76 HIS A C 1
ATOM 574 O O . HIS A 1 77 ? 32.788 29.220 11.063 1.00 26.13 76 HIS A O 1
ATOM 581 N N . ARG A 1 78 ? 32.350 31.377 11.565 1.00 24.98 77 ARG A N 1
ATOM 582 C CA . ARG A 1 78 ? 32.213 31.813 10.186 1.00 26.56 77 ARG A CA 1
ATOM 583 C C . ARG A 1 78 ? 33.189 32.962 9.920 1.00 25.33 77 ARG A C 1
ATOM 584 O O . ARG A 1 78 ? 32.770 34.114 9.790 1.00 25.19 77 ARG A O 1
ATOM 592 N N . PRO A 1 79 ? 34.504 32.653 9.841 1.00 26.73 78 PRO A N 1
ATOM 593 C CA . PRO A 1 79 ? 35.519 33.707 9.674 1.00 28.02 78 PRO A CA 1
ATOM 594 C C . PRO A 1 79 ? 35.398 34.548 8.397 1.00 26.69 78 PRO A C 1
ATOM 595 O O . PRO A 1 79 ? 35.874 35.683 8.382 1.00 29.42 78 PRO A O 1
ATOM 599 N N . SER A 1 80 ? 34.774 34.005 7.350 1.00 26.30 79 SER A N 1
ATOM 600 C CA . SER A 1 80 ? 34.551 34.750 6.103 1.00 25.71 79 SER A CA 1
ATOM 601 C C . SER A 1 80 ? 33.411 35.767 6.175 1.00 24.23 79 SER A C 1
ATOM 602 O O . SER A 1 80 ? 33.321 36.636 5.306 1.00 24.81 79 SER A O 1
ATOM 605 N N . GLU A 1 81 ? 32.540 35.663 7.182 1.00 23.00 80 GLU A N 1
ATOM 606 C CA . GLU A 1 81 ? 31.458 36.641 7.350 1.00 22.02 80 GLU A CA 1
ATOM 607 C C . GLU A 1 81 ? 32.008 38.010 7.718 1.00 20.35 80 GLU A C 1
ATOM 608 O O . GLU A 1 81 ? 33.085 38.132 8.312 1.00 19.27 80 GLU A O 1
ATOM 614 N N . THR A 1 82 ? 31.255 39.035 7.339 1.00 18.43 81 THR A N 1
ATOM 615 C CA . THR A 1 82 ? 31.593 40.410 7.659 1.00 17.19 81 THR A CA 1
ATOM 616 C C . THR A 1 82 ? 31.518 40.588 9.173 1.00 17.25 81 THR A C 1
ATOM 617 O O . THR A 1 82 ? 30.541 40.173 9.802 1.00 17.91 81 THR A O 1
ATOM 621 N N . GLY A 1 83 ? 32.565 41.180 9.742 1.00 16.45 82 GLY A N 1
ATOM 622 C CA . GLY A 1 83 ? 32.623 41.477 11.168 1.00 15.94 82 GLY A CA 1
ATOM 623 C C . GLY A 1 83 ? 31.639 42.571 11.536 1.00 16.01 82 GLY A C 1
ATOM 624 O O . GLY A 1 83 ? 31.253 43.381 10.687 1.00 16.60 82 GLY A O 1
ATOM 625 N N . THR A 1 84 ? 31.230 42.590 12.800 1.00 15.58 83 THR A N 1
ATOM 626 C CA . THR A 1 84 ? 30.251 43.551 13.282 1.00 15.26 83 THR A CA 1
ATOM 627 C C . THR A 1 84 ? 30.796 44.311 14.481 1.00 14.40 83 THR A C 1
ATOM 628 O O . THR A 1 84 ? 31.317 43.716 15.425 1.00 15.45 83 THR A O 1
ATOM 632 N N . VAL A 1 85 ? 30.682 45.635 14.416 1.00 13.94 84 VAL A N 1
ATOM 633 C CA . VAL A 1 85 ? 30.998 46.515 15.535 1.00 13.49 84 VAL A CA 1
ATOM 634 C C . VAL A 1 85 ? 29.731 46.698 16.371 1.00 13.20 84 VAL A C 1
ATOM 635 O O . VAL A 1 85 ? 28.650 46.911 15.823 1.00 13.38 84 VAL A O 1
ATOM 639 N N . VAL A 1 86 ? 29.872 46.610 17.694 1.00 12.88 85 VAL A N 1
ATOM 640 C CA . VAL A 1 86 ? 28.767 46.836 18.625 1.00 12.63 85 VAL A CA 1
ATOM 641 C C . VAL A 1 86 ? 28.954 48.213 19.237 1.00 13.20 85 VAL A C 1
ATOM 642 O O . VAL A 1 86 ? 30.044 48.539 19.709 1.00 13.68 85 VAL A O 1
ATOM 646 N N . ILE A 1 87 ? 27.885 49.003 19.207 1.00 13.00 86 ILE A N 1
ATOM 647 C CA . ILE A 1 87 ? 27.847 50.326 19.818 1.00 12.91 86 ILE A CA 1
ATOM 648 C C . ILE A 1 87 ? 26.674 50.355 20.791 1.00 13.20 86 ILE A C 1
ATOM 649 O O . ILE A 1 87 ? 25.512 50.366 20.383 1.00 13.71 86 ILE A O 1
ATOM 654 N N . ALA A 1 88 ? 26.989 50.346 22.084 1.00 13.37 87 ALA A N 1
ATOM 655 C CA . ALA A 1 88 ? 25.984 50.336 23.130 1.00 13.73 87 ALA A CA 1
ATOM 656 C C . ALA A 1 88 ? 25.877 51.737 23.698 1.00 14.65 87 ALA A C 1
ATOM 657 O O . ALA A 1 88 ? 26.872 52.288 24.145 1.00 16.39 87 ALA A O 1
ATOM 659 N N . ILE A 1 89 ? 24.679 52.314 23.653 1.00 15.13 88 ILE A N 1
ATOM 660 C CA . ILE A 1 89 ? 24.445 53.663 24.170 1.00 15.81 88 ILE A CA 1
ATOM 661 C C . ILE A 1 89 ? 23.718 53.533 25.500 1.00 16.38 88 ILE A C 1
ATOM 662 O O . ILE A 1 89 ? 22.553 53.105 25.560 1.00 16.60 88 ILE A O 1
ATOM 667 N N . GLY A 1 90 ? 24.429 53.897 26.561 1.00 16.19 89 GLY A N 1
ATOM 668 C CA . GLY A 1 90 ? 23.946 53.750 27.919 1.00 16.54 89 GLY A CA 1
ATOM 669 C C . GLY A 1 90 ? 24.337 54.926 28.784 1.00 16.97 89 GLY A C 1
ATOM 670 O O . GLY A 1 90 ? 24.440 56.060 28.304 1.00 17.30 89 GLY A O 1
ATOM 671 N N . TYR A 1 91 ? 24.580 54.637 30.059 1.00 18.65 90 TYR A N 1
ATOM 672 C CA . TYR A 1 91 ? 24.663 55.648 31.110 1.00 20.06 90 TYR A CA 1
ATOM 673 C C . TYR A 1 91 ? 25.797 55.315 32.081 1.00 20.75 90 TYR A C 1
ATOM 674 O O . TYR A 1 91 ? 26.186 54.149 32.197 1.00 20.15 90 TYR A O 1
ATOM 683 N N . PRO A 1 92 ? 26.336 56.333 32.783 1.00 23.50 91 PRO A N 1
ATOM 684 C CA . PRO A 1 92 ? 27.406 56.112 33.759 1.00 25.89 91 PRO A CA 1
ATOM 685 C C . PRO A 1 92 ? 26.839 55.585 35.080 1.00 29.09 91 PRO A C 1
ATOM 686 O O . PRO A 1 92 ? 26.759 56.312 36.074 1.00 34.02 91 PRO A O 1
ATOM 690 N N . ILE A 1 93 ? 26.462 54.311 35.068 1.00 30.23 92 ILE A N 1
ATOM 691 C CA . ILE A 1 93 ? 25.835 53.649 36.212 1.00 30.87 92 ILE A CA 1
ATOM 692 C C . ILE A 1 93 ? 26.724 52.480 36.612 1.00 33.23 92 ILE A C 1
ATOM 693 O O . ILE A 1 93 ? 27.294 51.809 35.746 1.00 32.26 92 ILE A O 1
ATOM 698 N N . THR A 1 94 ? 26.855 52.262 37.919 1.00 34.07 93 THR A N 1
ATOM 699 C CA . THR A 1 94 ? 27.784 51.261 38.461 1.00 37.47 93 THR A CA 1
ATOM 700 C C . THR A 1 94 ? 27.135 50.107 39.234 1.00 36.29 93 THR A C 1
ATOM 701 O O . THR A 1 94 ? 27.640 48.991 39.167 1.00 40.62 93 THR A O 1
ATOM 705 N N . ASP A 1 95 ? 26.044 50.369 39.957 1.00 33.98 94 ASP A N 1
ATOM 706 C CA . ASP A 1 95 ? 25.375 49.346 40.789 1.00 36.27 94 ASP A CA 1
ATOM 707 C C . ASP A 1 95 ? 24.280 48.539 40.070 1.00 30.92 94 ASP A C 1
ATOM 708 O O . ASP A 1 95 ? 23.675 47.655 40.668 1.00 31.79 94 ASP A O 1
ATOM 713 N N . SER A 1 96 ? 24.027 48.854 38.803 1.00 27.72 95 SER A N 1
ATOM 714 C CA . SER A 1 96 ? 22.938 48.255 38.038 1.00 25.81 95 SER A CA 1
ATOM 715 C C . SER A 1 96 ? 23.255 48.409 36.553 1.00 23.81 95 SER A C 1
ATOM 716 O O . SER A 1 96 ? 24.136 49.190 36.189 1.00 25.17 95 SER A O 1
ATOM 719 N N . VAL A 1 97 ? 22.555 47.657 35.707 1.00 20.22 96 VAL A N 1
ATOM 720 C CA . VAL A 1 97 ? 22.711 47.801 34.246 1.00 19.51 96 VAL A CA 1
ATOM 721 C C . VAL A 1 97 ? 21.568 48.579 33.576 1.00 19.54 96 VAL A C 1
ATOM 722 O O . VAL A 1 97 ? 21.586 48.754 32.357 1.00 19.33 96 VAL A O 1
ATOM 726 N N . PHE A 1 98 ? 20.584 49.034 34.356 1.00 19.88 97 PHE A N 1
ATOM 727 C CA . PHE A 1 98 ? 19.523 49.908 33.849 1.00 20.79 97 PHE A CA 1
ATOM 728 C C . PHE A 1 98 ? 19.548 51.233 34.592 1.00 21.31 97 PHE A C 1
ATOM 729 O O . PHE A 1 98 ? 19.866 51.270 35.781 1.00 21.76 97 PHE A O 1
ATOM 737 N N . SER A 1 99 ? 19.208 52.307 33.881 1.00 20.73 98 SER A N 1
ATOM 738 C CA . SER A 1 99 ? 19.106 53.645 34.457 1.00 21.71 98 SER A CA 1
ATOM 739 C C . SER A 1 99 ? 17.670 54.165 34.359 1.00 22.68 98 SER A C 1
ATOM 740 O O . SER A 1 99 ? 17.029 53.982 33.324 1.00 21.41 98 SER A O 1
ATOM 743 N N . PRO A 1 100 ? 17.176 54.866 35.406 1.00 24.40 99 PRO A N 1
ATOM 744 C CA . PRO A 1 100 ? 15.870 55.546 35.294 1.00 25.07 99 PRO A CA 1
ATOM 745 C C . PRO A 1 100 ? 15.774 56.568 34.139 1.00 24.53 99 PRO A C 1
ATOM 746 O O . PRO A 1 100 ? 14.668 56.884 33.692 1.00 25.95 99 PRO A O 1
ATOM 750 N N . ARG A 1 101 ? 16.918 57.071 33.669 1.00 23.11 100 ARG A N 1
ATOM 751 C CA . ARG A 1 101 ? 16.970 58.006 32.531 1.00 23.88 100 ARG A CA 1
ATOM 752 C C . ARG A 1 101 ? 16.399 57.444 31.226 1.00 21.38 100 ARG A C 1
ATOM 753 O O . ARG A 1 101 ? 16.032 58.205 30.333 1.00 20.76 100 ARG A O 1
ATOM 761 N N . ARG A 1 102 ? 16.342 56.117 31.116 1.00 19.89 101 ARG A N 1
ATOM 762 C CA . ARG A 1 102 ? 15.802 55.462 29.923 1.00 20.53 101 ARG A CA 1
ATOM 763 C C . ARG A 1 102 ? 14.365 55.869 29.568 1.00 20.59 101 ARG A C 1
ATOM 764 O O . ARG A 1 102 ? 14.020 55.899 28.390 1.00 21.30 101 ARG A O 1
ATOM 772 N N . SER A 1 103 ? 13.540 56.170 30.575 1.00 21.69 102 SER A N 1
ATOM 773 C CA A SER A 1 103 ? 12.133 56.515 30.341 0.50 22.77 102 SER A CA 1
ATOM 774 C CA B SER A 1 103 ? 12.135 56.519 30.352 0.50 22.88 102 SER A CA 1
ATOM 775 C C . SER A 1 103 ? 11.995 57.778 29.496 1.00 22.79 102 SER A C 1
ATOM 776 O O . SER A 1 103 ? 11.138 57.843 28.618 1.00 22.90 102 SER A O 1
ATOM 781 N N . TYR A 1 104 ? 12.844 58.770 29.756 1.00 21.92 103 TYR A N 1
ATOM 782 C CA . TYR A 1 104 ? 12.861 59.998 28.953 1.00 22.43 103 TYR A CA 1
ATOM 783 C C . TYR A 1 104 ? 13.462 59.737 27.567 1.00 22.36 103 TYR A C 1
ATOM 784 O O . TYR A 1 104 ? 12.868 60.102 26.549 1.00 21.41 103 TYR A O 1
ATOM 793 N N . ASP A 1 105 ? 14.631 59.098 27.537 1.00 20.76 104 ASP A N 1
ATOM 794 C CA . ASP A 1 105 ? 15.361 58.883 26.289 1.00 22.26 104 ASP A CA 1
ATOM 795 C C . ASP A 1 105 ? 14.628 58.024 25.260 1.00 19.86 104 ASP A C 1
ATOM 796 O O . ASP A 1 105 ? 14.791 58.246 24.061 1.00 19.93 104 ASP A O 1
ATOM 801 N N . LEU A 1 106 ? 13.830 57.064 25.722 1.00 17.98 105 LEU A N 1
ATOM 802 C CA . LEU A 1 106 ? 13.259 56.039 24.846 1.00 16.96 105 LEU A CA 1
ATOM 803 C C . LEU A 1 106 ? 11.787 56.225 24.469 1.00 18.20 105 LEU A C 1
ATOM 804 O O . LEU A 1 106 ? 11.298 55.516 23.591 1.00 20.18 105 LEU A O 1
ATOM 809 N N . THR A 1 107 ? 11.082 57.163 25.100 1.00 19.89 106 THR A N 1
ATOM 810 C CA . THR A 1 107 ? 9.668 57.395 24.792 1.00 20.50 106 THR A CA 1
ATOM 811 C C . THR A 1 107 ? 9.497 58.604 23.872 1.00 22.24 106 THR A C 1
ATOM 812 O O . THR A 1 107 ? 10.127 59.642 24.096 1.00 21.94 106 THR A O 1
ATOM 816 N N . PRO A 1 108 ? 8.653 58.473 22.830 1.00 24.41 107 PRO A N 1
ATOM 817 C CA . PRO A 1 108 ? 8.488 59.581 21.889 1.00 25.80 107 PRO A CA 1
ATOM 818 C C . PRO A 1 108 ? 7.626 60.719 22.433 1.00 28.06 107 PRO A C 1
ATOM 819 O O . PRO A 1 108 ? 6.779 60.488 23.303 1.00 28.28 107 PRO A O 1
ATOM 823 N N . PRO A 1 109 ? 7.849 61.949 21.933 1.00 30.31 108 PRO A N 1
ATOM 824 C CA . PRO A 1 109 ? 7.005 63.062 22.345 1.00 32.12 108 PRO A CA 1
ATOM 825 C C . PRO A 1 109 ? 5.618 62.906 21.734 1.00 33.85 108 PRO A C 1
ATOM 826 O O . PRO A 1 109 ? 5.497 62.489 20.579 1.00 35.88 108 PRO A O 1
ATOM 830 N N . CYS A 1 110 ? 4.594 63.212 22.522 1.00 35.65 109 CYS A N 1
ATOM 831 C CA . CYS A 1 110 ? 3.199 63.027 22.128 1.00 38.27 109 CYS A CA 1
ATOM 832 C C . CYS A 1 110 ? 2.399 64.272 22.479 1.00 40.46 109 CYS A C 1
ATOM 833 O O . CYS A 1 110 ? 2.760 65.009 23.400 1.00 39.01 109 CYS A O 1
ATOM 836 N N . ASP A 1 111 ? 1.312 64.495 21.745 1.00 43.97 110 ASP A N 1
ATOM 837 C CA . ASP A 1 111 ? 0.410 65.620 22.016 1.00 48.29 110 ASP A CA 1
ATOM 838 C C . ASP A 1 111 ? -0.289 65.441 23.365 1.00 50.03 110 ASP A C 1
ATOM 839 O O . ASP A 1 111 ? -0.475 66.411 24.101 1.00 53.94 110 ASP A O 1
ATOM 844 N N . HIS A 1 112 ? -0.662 64.200 23.683 1.00 50.20 111 HIS A N 1
ATOM 845 C CA . HIS A 1 112 ? -1.257 63.859 24.976 1.00 53.17 111 HIS A CA 1
ATOM 846 C C . HIS A 1 112 ? -0.492 62.705 25.619 1.00 50.73 111 HIS A C 1
ATOM 847 O O . HIS A 1 112 ? 0.006 61.818 24.920 1.00 45.49 111 HIS A O 1
ATOM 854 N N . TYR A 1 113 ? -0.398 62.738 26.949 1.00 49.65 112 TYR A N 1
ATOM 855 C CA . TYR A 1 113 ? 0.345 61.746 27.724 1.00 48.48 112 TYR A CA 1
ATOM 856 C C . TYR A 1 113 ? -0.525 61.140 28.827 1.00 47.91 112 TYR A C 1
ATOM 857 O O . TYR A 1 113 ? -1.196 61.860 29.565 1.00 51.03 112 TYR A O 1
ATOM 866 N N . ILE A 1 114 ? -0.498 59.811 28.914 1.00 45.73 113 ILE A N 1
ATOM 867 C CA . ILE A 1 114 ? -1.183 59.035 29.943 1.00 46.63 113 ILE A CA 1
ATOM 868 C C . ILE A 1 114 ? -0.091 58.239 30.660 1.00 45.56 113 ILE A C 1
ATOM 869 O O . ILE A 1 114 ? 0.546 57.395 30.031 1.00 42.37 113 ILE A O 1
ATOM 874 N N . PRO A 1 115 ? 0.142 58.505 31.963 1.00 47.67 114 PRO A N 1
ATOM 875 C CA . PRO A 1 115 ? 1.220 57.793 32.662 1.00 46.92 114 PRO A CA 1
ATOM 876 C C . PRO A 1 115 ? 0.989 56.286 32.821 1.00 45.30 114 PRO A C 1
ATOM 877 O O . PRO A 1 115 ? -0.160 55.848 32.861 1.00 44.85 114 PRO A O 1
ATOM 881 N N . PRO A 1 116 ? 2.078 55.495 32.903 1.00 44.92 115 PRO A N 1
ATOM 882 C CA . PRO A 1 116 ? 1.943 54.069 33.205 1.00 45.28 115 PRO A CA 1
ATOM 883 C C . PRO A 1 116 ? 1.396 53.781 34.603 1.00 49.06 115 PRO A C 1
ATOM 884 O O . PRO A 1 116 ? 1.500 54.615 35.507 1.00 46.96 115 PRO A O 1
ATOM 888 N N . GLU A 1 117 ? 0.824 52.591 34.750 1.00 56.43 116 GLU A N 1
ATOM 889 C CA . GLU A 1 117 ? 0.325 52.097 36.027 1.00 64.40 116 GLU A CA 1
ATOM 890 C C . GLU A 1 117 ? 1.493 51.550 36.844 1.00 63.85 116 GLU A C 1
ATOM 891 O O . GLU A 1 117 ? 2.383 50.897 36.299 1.00 60.23 116 GLU A O 1
ATOM 897 N N . GLY A 1 118 ? 1.476 51.812 38.149 1.00 67.38 117 GLY A N 1
ATOM 898 C CA . GLY A 1 118 ? 2.496 51.306 39.063 1.00 69.73 117 GLY A CA 1
ATOM 899 C C . GLY A 1 118 ? 2.356 49.816 39.309 1.00 68.82 117 GLY A C 1
ATOM 900 O O . GLY A 1 118 ? 2.008 49.388 40.409 1.00 64.86 117 GLY A O 1
ATOM 901 N N . GLY A 1 121 ? -1.594 49.493 41.994 1.00 34.44 120 GLY A N 1
ATOM 902 C CA . GLY A 1 121 ? -1.549 49.944 40.602 1.00 33.11 120 GLY A CA 1
ATOM 903 C C . GLY A 1 121 ? -2.048 51.367 40.406 1.00 40.13 120 GLY A C 1
ATOM 904 O O . GLY A 1 121 ? -2.962 51.614 39.612 1.00 42.61 120 GLY A O 1
ATOM 905 N N . SER A 1 122 ? -1.444 52.298 41.141 1.00 53.85 121 SER A N 1
ATOM 906 C CA . SER A 1 122 ? -1.750 53.726 41.021 1.00 64.33 121 SER A CA 1
ATOM 907 C C . SER A 1 122 ? -0.971 54.306 39.839 1.00 64.25 121 SER A C 1
ATOM 908 O O . SER A 1 122 ? -0.089 53.634 39.300 1.00 64.16 121 SER A O 1
ATOM 911 N N . PRO A 1 123 ? -1.289 55.549 39.421 1.00 66.92 122 PRO A N 1
ATOM 912 C CA . PRO A 1 123 ? -0.479 56.171 38.367 1.00 64.81 122 PRO A CA 1
ATOM 913 C C . PRO A 1 123 ? 0.972 56.356 38.800 1.00 58.97 122 PRO A C 1
ATOM 914 O O . PRO A 1 123 ? 1.227 56.730 39.948 1.00 56.73 122 PRO A O 1
ATOM 918 N N . LYS A 1 124 ? 1.900 56.095 37.883 1.00 52.72 123 LYS A N 1
ATOM 919 C CA . LYS A 1 124 ? 3.325 56.173 38.175 1.00 51.12 123 LYS A CA 1
ATOM 920 C C . LYS A 1 124 ? 4.009 57.046 37.114 1.00 46.66 123 LYS A C 1
ATOM 921 O O . LYS A 1 124 ? 4.579 56.529 36.146 1.00 39.28 123 LYS A O 1
ATOM 927 N N . PRO A 1 125 ? 3.931 58.383 37.282 1.00 45.20 124 PRO A N 1
ATOM 928 C CA . PRO A 1 125 ? 4.562 59.265 36.302 1.00 43.68 124 PRO A CA 1
ATOM 929 C C . PRO A 1 125 ? 6.083 59.154 36.295 1.00 41.40 124 PRO A C 1
ATOM 930 O O . PRO A 1 125 ? 6.702 58.885 37.326 1.00 42.38 124 PRO A O 1
ATOM 934 N N . GLU A 1 126 ? 6.654 59.346 35.114 1.00 39.47 125 GLU A N 1
ATOM 935 C CA . GLU A 1 126 ? 8.094 59.344 34.907 1.00 36.95 125 GLU A CA 1
ATOM 936 C C . GLU A 1 126 ? 8.380 60.340 33.798 1.00 33.42 125 GLU A C 1
ATOM 937 O O . GLU A 1 126 ? 7.464 60.728 33.069 1.00 30.64 125 GLU A O 1
ATOM 943 N N . ALA A 1 127 ? 9.638 60.754 33.674 1.00 30.41 126 ALA A N 1
ATOM 944 C CA . ALA A 1 127 ? 10.052 61.633 32.578 1.00 31.38 126 ALA A CA 1
ATOM 945 C C . ALA A 1 127 ? 9.848 60.915 31.244 1.00 29.83 126 ALA A C 1
ATOM 946 O O . ALA A 1 127 ? 10.039 59.699 31.152 1.00 29.13 126 ALA A O 1
ATOM 948 N N . HIS A 1 128 ? 9.440 61.670 30.226 1.00 28.57 127 HIS A N 1
ATOM 949 C CA . HIS A 1 128 ? 9.029 61.095 28.947 1.00 28.80 127 HIS A CA 1
ATOM 950 C C . HIS A 1 128 ? 9.184 62.082 27.797 1.00 25.55 127 HIS A C 1
ATOM 951 O O . HIS A 1 128 ? 9.250 63.294 28.011 1.00 25.81 127 HIS A O 1
ATOM 958 N N . GLY A 1 129 ? 9.229 61.547 26.579 1.00 25.17 128 GLY A N 1
ATOM 959 C CA . GLY A 1 129 ? 9.175 62.354 25.359 1.00 24.95 128 GLY A CA 1
ATOM 960 C C . GLY A 1 129 ? 10.498 62.807 24.760 1.00 23.83 128 GLY A C 1
ATOM 961 O O . GLY A 1 129 ? 10.506 63.689 23.900 1.00 25.35 128 GLY A O 1
ATOM 962 N N . GLY A 1 130 ? 11.606 62.202 25.186 1.00 22.02 129 GLY A N 1
ATOM 963 C CA . GLY A 1 130 ? 12.937 62.552 24.684 1.00 22.60 129 GLY A CA 1
ATOM 964 C C . GLY A 1 130 ? 13.480 61.700 23.543 1.00 20.94 129 GLY A C 1
ATOM 965 O O . GLY A 1 130 ? 14.661 61.816 23.216 1.00 19.94 129 GLY A O 1
ATOM 966 N N . ALA A 1 131 ? 12.644 60.865 22.922 1.00 20.39 130 ALA A N 1
ATOM 967 C CA . ALA A 1 131 ? 13.129 59.917 21.900 1.00 20.66 130 ALA A CA 1
ATOM 968 C C . ALA A 1 131 ? 13.658 60.574 20.633 1.00 21.33 130 ALA A C 1
ATOM 969 O O . ALA A 1 131 ? 14.640 60.098 20.062 1.00 20.19 130 ALA A O 1
ATOM 971 N N . ASP A 1 132 ? 13.022 61.657 20.192 1.00 22.38 131 ASP A N 1
ATOM 972 C CA . ASP A 1 132 ? 13.514 62.380 19.013 1.00 23.77 131 ASP A CA 1
ATOM 973 C C . ASP A 1 132 ? 14.884 63.004 19.266 1.00 23.11 131 ASP A C 1
ATOM 974 O O . ASP A 1 132 ? 15.748 62.961 18.391 1.00 21.80 131 ASP A O 1
ATOM 979 N N . GLU A 1 133 ? 15.080 63.558 20.464 1.00 22.98 132 GLU A N 1
ATOM 980 C CA . GLU A 1 133 ? 16.383 64.095 20.879 1.00 23.90 132 GLU A CA 1
ATOM 981 C C . GLU A 1 133 ? 17.451 63.000 20.925 1.00 21.34 132 GLU A C 1
ATOM 982 O O . GLU A 1 133 ? 18.571 63.191 20.452 1.00 19.90 132 GLU A O 1
ATOM 988 N N . PHE A 1 134 ? 17.087 61.853 21.491 1.00 19.93 133 PHE A N 1
ATOM 989 C CA . PHE A 1 134 ? 18.001 60.718 21.617 1.00 19.40 133 PHE A CA 1
ATOM 990 C C . PHE A 1 134 ? 18.374 60.114 20.260 1.00 19.22 133 PHE A C 1
ATOM 991 O O . PHE A 1 134 ? 19.524 59.771 20.004 1.00 17.86 133 PHE A O 1
ATOM 999 N N . LEU A 1 135 ? 17.398 60.003 19.395 1.00 19.78 134 LEU A N 1
ATOM 1000 C CA . LEU A 1 135 ? 17.605 59.487 18.049 1.00 22.04 134 LEU A CA 1
ATOM 1001 C C . LEU A 1 135 ? 18.512 60.413 17.227 1.00 20.90 134 LEU A C 1
ATOM 1002 O O . LEU A 1 135 ? 19.379 59.949 16.485 1.00 20.51 134 LEU A O 1
ATOM 1007 N N . THR A 1 136 ? 18.310 61.722 17.382 1.00 20.78 135 THR A N 1
ATOM 1008 C CA . THR A 1 136 ? 19.194 62.730 16.792 1.00 21.17 135 THR A CA 1
ATOM 1009 C C . THR A 1 136 ? 20.623 62.575 17.326 1.00 20.31 135 THR A C 1
ATOM 1010 O O . THR A 1 136 ? 21.586 62.612 16.558 1.00 20.95 135 THR A O 1
ATOM 1014 N N . PHE A 1 137 ? 20.739 62.382 18.639 1.00 19.30 136 PHE A N 1
ATOM 1015 C CA . PHE A 1 137 ? 22.027 62.167 19.306 1.00 19.28 136 PHE A CA 1
ATOM 1016 C C . PHE A 1 137 ? 22.772 60.952 18.747 1.00 17.97 136 PHE A C 1
ATOM 1017 O O . PHE A 1 137 ? 23.966 61.032 18.450 1.00 17.96 136 PHE A O 1
ATOM 1025 N N . ILE A 1 138 ? 22.063 59.839 18.584 1.00 16.71 137 ILE A N 1
ATOM 1026 C CA . ILE A 1 138 ? 22.672 58.619 18.043 1.00 17.28 137 ILE A CA 1
ATOM 1027 C C . ILE A 1 138 ? 23.128 58.829 16.595 1.00 18.43 137 ILE A C 1
ATOM 1028 O O . ILE A 1 138 ? 24.260 58.498 16.243 1.00 18.47 137 ILE A O 1
ATOM 1033 N N . ALA A 1 139 ? 22.246 59.400 15.783 1.00 19.96 138 ALA A N 1
ATOM 1034 C CA . ALA A 1 139 ? 22.491 59.580 14.350 1.00 22.60 138 ALA A CA 1
ATOM 1035 C C . ALA A 1 139 ? 23.524 60.665 14.013 1.00 23.21 138 ALA A C 1
ATOM 1036 O O . ALA A 1 139 ? 24.280 60.511 13.051 1.00 24.12 138 ALA A O 1
ATOM 1038 N N . GLU A 1 140 ? 23.545 61.753 14.786 1.00 23.00 139 GLU A N 1
ATOM 1039 C CA . GLU A 1 140 ? 24.378 62.924 14.475 1.00 23.68 139 GLU A CA 1
ATOM 1040 C C . GLU A 1 140 ? 25.641 63.075 15.330 1.00 21.04 139 GLU A C 1
ATOM 1041 O O . GLU A 1 140 ? 26.575 63.751 14.905 1.00 21.95 139 GLU A O 1
ATOM 1047 N N . ILE A 1 141 ? 25.677 62.449 16.510 1.00 18.87 140 ILE A N 1
ATOM 1048 C CA . ILE A 1 141 ? 26.818 62.550 17.427 1.00 18.57 140 ILE A CA 1
ATOM 1049 C C . ILE A 1 141 ? 27.536 61.208 17.592 1.00 17.68 140 ILE A C 1
ATOM 1050 O O . ILE A 1 141 ? 28.738 61.112 17.330 1.00 17.66 140 ILE A O 1
ATOM 1055 N N . VAL A 1 142 ? 26.806 60.177 18.012 1.00 16.55 141 VAL A N 1
ATOM 1056 C CA . VAL A 1 142 ? 27.433 58.885 18.325 1.00 16.58 141 VAL A CA 1
ATOM 1057 C C . VAL A 1 142 ? 27.912 58.181 17.058 1.00 16.67 141 VAL A C 1
ATOM 1058 O O . VAL A 1 142 ? 29.077 57.803 16.944 1.00 16.57 141 VAL A O 1
ATOM 1062 N N . ARG A 1 143 ? 27.012 58.019 16.104 1.00 16.49 142 ARG A N 1
ATOM 1063 C CA . ARG A 1 143 ? 27.331 57.279 14.888 1.00 18.39 142 ARG A CA 1
ATOM 1064 C C . ARG A 1 143 ? 28.501 57.876 14.086 1.00 16.97 142 ARG A C 1
ATOM 1065 O O . ARG A 1 143 ? 29.407 57.144 13.699 1.00 15.03 142 ARG A O 1
ATOM 1073 N N . PRO A 1 144 ? 28.506 59.204 13.863 1.00 16.78 143 PRO A N 1
ATOM 1074 C CA . PRO A 1 144 ? 29.662 59.795 13.186 1.00 17.06 143 PRO A CA 1
ATOM 1075 C C . PRO A 1 144 ? 30.966 59.701 13.971 1.00 16.13 143 PRO A C 1
ATOM 1076 O O . PRO A 1 144 ? 32.016 59.554 13.363 1.00 18.04 143 PRO A O 1
ATOM 1080 N N . PHE A 1 145 ? 30.908 59.774 15.298 1.00 15.96 144 PHE A N 1
ATOM 1081 C CA . PHE A 1 145 ? 32.097 59.552 16.117 1.00 17.10 144 PHE A CA 1
ATOM 1082 C C . PHE A 1 145 ? 32.678 58.157 15.869 1.00 16.60 144 PHE A C 1
ATOM 1083 O O . PHE A 1 145 ? 33.877 58.011 15.634 1.00 17.15 144 PHE A O 1
ATOM 1091 N N . VAL A 1 146 ? 31.820 57.142 15.892 1.00 15.51 145 VAL A N 1
ATOM 1092 C CA . VAL A 1 146 ? 32.267 55.763 15.676 1.00 16.24 145 VAL A CA 1
ATOM 1093 C C . VAL A 1 146 ? 32.816 55.576 14.254 1.00 16.65 145 VAL A C 1
ATOM 1094 O O . VAL A 1 146 ? 33.904 55.015 14.068 1.00 17.22 145 VAL A O 1
ATOM 1098 N N . GLU A 1 147 ? 32.085 56.081 13.266 1.00 16.90 146 GLU A N 1
ATOM 1099 C CA . GLU A 1 147 ? 32.450 55.891 11.859 1.00 18.32 146 GLU A CA 1
ATOM 1100 C C . GLU A 1 147 ? 33.645 56.743 11.415 1.00 18.45 146 GLU A C 1
ATOM 1101 O O . GLU A 1 147 ? 34.522 56.243 10.716 1.00 18.63 146 GLU A O 1
ATOM 1107 N N . LEU A 1 148 ? 33.681 58.012 11.827 1.00 17.97 147 LEU A N 1
ATOM 1108 C CA . LEU A 1 148 ? 34.685 58.963 11.335 1.00 18.91 147 LEU A CA 1
ATOM 1109 C C . LEU A 1 148 ? 35.910 59.130 12.240 1.00 18.97 147 LEU A C 1
ATOM 1110 O O . LEU A 1 148 ? 36.979 59.485 11.738 1.00 20.00 147 LEU A O 1
ATOM 1115 N N . LYS A 1 149 ? 35.767 58.894 13.548 1.00 18.11 148 LYS A N 1
ATOM 1116 C CA . LYS A 1 149 ? 36.892 59.019 14.494 1.00 20.17 148 LYS A CA 1
ATOM 1117 C C . LYS A 1 149 ? 37.465 57.675 14.959 1.00 19.42 148 LYS A C 1
ATOM 1118 O O . LYS A 1 149 ? 38.685 57.498 14.976 1.00 20.69 148 LYS A O 1
ATOM 1124 N N . VAL A 1 150 ? 36.598 56.738 15.334 1.00 17.51 149 VAL A N 1
ATOM 1125 C CA . VAL A 1 150 ? 37.043 55.449 15.868 1.00 17.43 149 VAL A CA 1
ATOM 1126 C C . VAL A 1 150 ? 37.484 54.503 14.747 1.00 17.48 149 VAL A C 1
ATOM 1127 O O . VAL A 1 150 ? 38.568 53.916 14.832 1.00 17.72 149 VAL A O 1
ATOM 1131 N N . PHE A 1 151 ? 36.659 54.374 13.706 1.00 17.01 150 PHE A N 1
ATOM 1132 C CA . PHE A 1 151 ? 36.919 53.443 12.598 1.00 17.40 150 PHE A CA 1
ATOM 1133 C C . PHE A 1 151 ? 36.906 54.123 11.215 1.00 18.92 150 PHE A C 1
ATOM 1134 O O . PHE A 1 151 ? 36.185 53.672 10.321 1.00 17.98 150 PHE A O 1
ATOM 1142 N N . PRO A 1 152 ? 37.719 55.190 11.020 1.00 20.79 151 PRO A N 1
ATOM 1143 C CA . PRO A 1 152 ? 37.712 55.949 9.751 1.00 21.29 151 PRO A CA 1
ATOM 1144 C C . PRO A 1 152 ? 38.076 55.153 8.492 1.00 23.19 151 PRO A C 1
ATOM 1145 O O . PRO A 1 152 ? 37.646 55.532 7.398 1.00 24.41 151 PRO A O 1
ATOM 1149 N N . ARG A 1 153 ? 38.858 54.081 8.638 1.00 22.93 152 ARG A N 1
ATOM 1150 C CA . ARG A 1 153 ? 39.261 53.250 7.493 1.00 25.13 152 ARG A CA 1
ATOM 1151 C C . ARG A 1 153 ? 38.342 52.047 7.231 1.00 24.29 152 ARG A C 1
ATOM 1152 O O . ARG A 1 153 ? 38.633 51.239 6.349 1.00 24.99 152 ARG A O 1
ATOM 1160 N N . VAL A 1 154 ? 37.231 51.948 7.967 1.00 22.30 153 VAL A N 1
ATOM 1161 C CA . VAL A 1 154 ? 36.280 50.845 7.835 1.00 21.51 153 VAL A CA 1
ATOM 1162 C C . VAL A 1 154 ? 35.035 51.319 7.089 1.00 21.12 153 VAL A C 1
ATOM 1163 O O . VAL A 1 154 ? 34.371 52.261 7.522 1.00 20.57 153 VAL A O 1
ATOM 1167 N N . SER A 1 155 ? 34.723 50.660 5.974 1.00 20.93 154 SER A N 1
ATOM 1168 C CA . SER A 1 155 ? 33.469 50.893 5.263 1.00 23.56 154 SER A CA 1
ATOM 1169 C C . SER A 1 155 ? 32.362 50.110 5.963 1.00 22.93 154 SER A C 1
ATOM 1170 O O . SER A 1 155 ? 32.452 48.883 6.087 1.00 22.49 154 SER A O 1
ATOM 1173 N N . PHE A 1 156 ? 31.332 50.819 6.425 1.00 23.55 155 PHE A N 1
ATOM 1174 C CA . PHE A 1 156 ? 30.209 50.202 7.134 1.00 23.04 155 PHE A CA 1
ATOM 1175 C C . PHE A 1 156 ? 29.076 49.881 6.174 1.00 23.23 155 PHE A C 1
ATOM 1176 O O . PHE A 1 156 ? 28.600 50.762 5.472 1.00 26.25 155 PHE A O 1
ATOM 1184 N N . GLY A 1 157 ? 28.648 48.622 6.166 1.00 23.26 156 GLY A N 1
ATOM 1185 C CA . GLY A 1 157 ? 27.686 48.121 5.195 1.00 25.56 156 GLY A CA 1
ATOM 1186 C C . GLY A 1 157 ? 26.247 48.212 5.650 1.00 26.49 156 GLY A C 1
ATOM 1187 O O . GLY A 1 157 ? 25.451 48.939 5.064 1.00 31.08 156 GLY A O 1
ATOM 1188 N N . ARG A 1 158 ? 25.923 47.458 6.693 1.00 23.95 157 ARG A N 1
ATOM 1189 C CA . ARG A 1 158 ? 24.566 47.348 7.209 1.00 23.77 157 ARG A CA 1
ATOM 1190 C C . ARG A 1 158 ? 24.570 47.842 8.647 1.00 21.31 157 ARG A C 1
ATOM 1191 O O . ARG A 1 158 ? 25.479 47.508 9.395 1.00 19.96 157 ARG A O 1
ATOM 1199 N N . THR A 1 159 ? 23.574 48.645 9.018 1.00 20.26 158 THR A N 1
ATOM 1200 C CA . THR A 1 159 ? 23.422 49.122 10.395 1.00 19.63 158 THR A CA 1
ATOM 1201 C C . THR A 1 159 ? 22.116 48.616 10.986 1.00 18.25 158 THR A C 1
ATOM 1202 O O . THR A 1 159 ? 21.105 48.510 10.287 1.00 19.26 158 THR A O 1
ATOM 1206 N N . ALA A 1 160 ? 22.149 48.301 12.277 1.00 15.91 159 ALA A N 1
ATOM 1207 C CA . ALA A 1 160 ? 20.977 47.810 12.984 1.00 15.01 159 ALA A CA 1
ATOM 1208 C C . ALA A 1 160 ? 20.789 48.544 14.302 1.00 14.01 159 ALA A C 1
ATOM 1209 O O . ALA A 1 160 ? 21.763 48.986 14.917 1.00 14.24 159 ALA A O 1
ATOM 1211 N N . LEU A 1 161 ? 19.530 48.661 14.713 1.00 13.38 160 LEU A N 1
ATOM 1212 C CA . LEU A 1 161 ? 19.149 49.179 16.024 1.00 14.41 160 LEU A CA 1
ATOM 1213 C C . LEU A 1 161 ? 18.392 48.090 16.776 1.00 14.48 160 LEU A C 1
ATOM 1214 O O . LEU A 1 161 ? 17.372 47.593 16.285 1.00 14.54 160 LEU A O 1
ATOM 1219 N N . PHE A 1 162 ? 18.874 47.753 17.974 1.00 14.08 161 PHE A N 1
ATOM 1220 C CA . PHE A 1 162 ? 18.174 46.842 18.876 1.00 13.90 161 PHE A CA 1
ATOM 1221 C C . PHE A 1 162 ? 17.771 47.569 20.145 1.00 13.67 161 PHE A C 1
ATOM 1222 O O . PHE A 1 162 ? 18.566 48.298 20.723 1.00 13.95 161 PHE A O 1
ATOM 1230 N N . GLY A 1 163 ? 16.541 47.322 20.581 1.00 14.37 162 GLY A N 1
ATOM 1231 C CA . GLY A 1 163 ? 16.065 47.745 21.890 1.00 14.49 162 GLY A CA 1
ATOM 1232 C C . GLY A 1 163 ? 15.035 46.769 22.440 1.00 15.22 162 GLY A C 1
ATOM 1233 O O . GLY A 1 163 ? 14.323 46.117 21.674 1.00 15.37 162 GLY A O 1
ATOM 1234 N N . HIS A 1 164 ? 14.984 46.668 23.769 1.00 15.40 163 HIS A N 1
ATOM 1235 C CA . HIS A 1 164 ? 14.022 45.837 24.491 1.00 16.11 163 HIS A CA 1
ATOM 1236 C C . HIS A 1 164 ? 13.120 46.710 25.368 1.00 16.09 163 HIS A C 1
ATOM 1237 O O . HIS A 1 164 ? 13.591 47.681 25.960 1.00 16.62 163 HIS A O 1
ATOM 1244 N N . SER A 1 165 ? 11.834 46.345 25.437 1.00 15.88 164 SER A N 1
ATOM 1245 C CA A SER A 1 165 ? 10.828 47.051 26.248 0.60 16.05 164 SER A CA 1
ATOM 1246 C CA B SER A 1 165 ? 10.838 47.051 26.251 0.40 16.35 164 SER A CA 1
ATOM 1247 C C . SER A 1 165 ? 10.673 48.505 25.761 1.00 15.96 164 SER A C 1
ATOM 1248 O O . SER A 1 165 ? 10.322 48.702 24.596 1.00 15.39 164 SER A O 1
ATOM 1253 N N . TYR A 1 166 ? 10.929 49.519 26.595 1.00 15.86 165 TYR A N 1
ATOM 1254 C CA . TYR A 1 166 ? 10.969 50.894 26.065 1.00 16.28 165 TYR A CA 1
ATOM 1255 C C . TYR A 1 166 ? 11.960 51.037 24.908 1.00 15.98 165 TYR A C 1
ATOM 1256 O O . TYR A 1 166 ? 11.719 51.821 23.990 1.00 15.95 165 TYR A O 1
ATOM 1265 N N . GLY A 1 167 ? 13.063 50.285 24.955 1.00 15.42 166 GLY A N 1
ATOM 1266 C CA . GLY A 1 167 ? 13.995 50.202 23.831 1.00 15.77 166 GLY A CA 1
ATOM 1267 C C . GLY A 1 167 ? 13.351 49.727 22.535 1.00 15.50 166 GLY A C 1
ATOM 1268 O O . GLY A 1 167 ? 13.673 50.227 21.457 1.00 15.28 166 GLY A O 1
ATOM 1269 N N . GLY A 1 168 ? 12.445 48.756 22.636 1.00 15.93 167 GLY A N 1
ATOM 1270 C CA . GLY A 1 168 ? 11.699 48.255 21.484 1.00 16.23 167 GLY A CA 1
ATOM 1271 C C . GLY A 1 168 ? 10.721 49.293 20.963 1.00 16.35 167 GLY A C 1
ATOM 1272 O O . GLY A 1 168 ? 10.561 49.455 19.752 1.00 15.95 167 GLY A O 1
ATOM 1273 N N . LEU A 1 169 ? 10.063 49.993 21.885 1.00 16.23 168 LEU A N 1
ATOM 1274 C CA . LEU A 1 169 ? 9.207 51.127 21.535 1.00 17.23 168 LEU A CA 1
ATOM 1275 C C . LEU A 1 169 ? 10.007 52.175 20.759 1.00 17.28 168 LEU A C 1
ATOM 1276 O O . LEU A 1 169 ? 9.549 52.669 19.723 1.00 18.35 168 LEU A O 1
ATOM 1281 N N . PHE A 1 170 ? 11.199 52.488 21.270 1.00 16.22 169 PHE A N 1
ATOM 1282 C CA . PHE A 1 170 ? 12.134 53.416 20.633 1.00 16.65 169 PHE A CA 1
ATOM 1283 C C . PHE A 1 170 ? 12.511 52.974 19.219 1.00 15.70 169 PHE A C 1
ATOM 1284 O O . PHE A 1 170 ? 12.481 53.780 18.295 1.00 15.71 169 PHE A O 1
ATOM 1292 N N . ALA A 1 171 ? 12.857 51.697 19.064 1.00 16.17 170 ALA A N 1
ATOM 1293 C CA . ALA A 1 171 ? 13.153 51.116 17.751 1.00 16.46 170 ALA A CA 1
ATOM 1294 C C . ALA A 1 171 ? 11.990 51.274 16.768 1.00 16.59 170 ALA A C 1
ATOM 1295 O O . ALA A 1 171 ? 12.200 51.666 15.611 1.00 17.31 170 ALA A O 1
ATOM 1297 N N . LEU A 1 172 ? 10.774 50.987 17.231 1.00 16.22 171 LEU A N 1
ATOM 1298 C CA . LEU A 1 172 ? 9.571 51.175 16.412 1.00 16.95 171 LEU A CA 1
ATOM 1299 C C . LEU A 1 172 ? 9.355 52.639 16.037 1.00 17.16 171 LEU A C 1
ATOM 1300 O O . LEU A 1 172 ? 9.062 52.950 14.874 1.00 17.39 171 LEU A O 1
ATOM 1305 N N . HIS A 1 173 ? 9.513 53.535 17.011 1.00 16.75 172 HIS A N 1
ATOM 1306 C CA . HIS A 1 173 ? 9.431 54.977 16.744 1.00 17.50 172 HIS A CA 1
ATOM 1307 C C . HIS A 1 173 ? 10.427 55.428 15.662 1.00 17.30 172 HIS A C 1
ATOM 1308 O O . HIS A 1 173 ? 10.059 56.182 14.760 1.00 18.47 172 HIS A O 1
ATOM 1315 N N . ALA A 1 174 ? 11.668 54.947 15.745 1.00 14.52 173 ALA A N 1
ATOM 1316 C CA . ALA A 1 174 ? 12.683 55.241 14.736 1.00 17.68 173 ALA A CA 1
ATOM 1317 C C . ALA A 1 174 ? 12.233 54.751 13.360 1.00 17.62 173 ALA A C 1
ATOM 1318 O O . ALA A 1 174 ? 12.224 55.524 12.405 1.00 18.11 173 ALA A O 1
ATOM 1320 N N . LEU A 1 175 ? 11.825 53.481 13.276 1.00 17.89 174 LEU A N 1
ATOM 1321 C CA . LEU A 1 175 ? 11.297 52.909 12.026 1.00 18.00 174 LEU A CA 1
ATOM 1322 C C . LEU A 1 175 ? 10.151 53.733 11.410 1.00 17.88 174 LEU A C 1
ATOM 1323 O O . LEU A 1 175 ? 10.185 54.055 10.220 1.00 17.65 174 LEU A O 1
ATOM 1328 N N . PHE A 1 176 ? 9.152 54.075 12.218 1.00 17.90 175 PHE A N 1
ATOM 1329 C CA . PHE A 1 176 ? 7.926 54.683 11.697 1.00 18.99 175 PHE A CA 1
ATOM 1330 C C . PHE A 1 176 ? 8.076 56.155 11.323 1.00 19.55 175 PHE A C 1
ATOM 1331 O O . PHE A 1 176 ? 7.381 56.614 10.428 1.00 22.60 175 PHE A O 1
ATOM 1339 N N . THR A 1 177 ? 8.977 56.879 11.991 1.00 15.70 176 THR A N 1
ATOM 1340 C CA . THR A 1 177 ? 9.161 58.320 11.740 1.00 22.58 176 THR A CA 1
ATOM 1341 C C . THR A 1 177 ? 10.417 58.675 10.936 1.00 24.50 176 THR A C 1
ATOM 1342 O O . THR A 1 177 ? 10.439 59.710 10.258 1.00 27.88 176 THR A O 1
ATOM 1346 N N . LYS A 1 178 ? 11.454 57.841 11.014 1.00 24.79 177 LYS A N 1
ATOM 1347 C CA . LYS A 1 178 ? 12.699 58.076 10.284 1.00 27.05 177 LYS A CA 1
ATOM 1348 C C . LYS A 1 178 ? 13.244 56.725 9.783 1.00 24.23 177 LYS A C 1
ATOM 1349 O O . LYS A 1 178 ? 14.302 56.281 10.222 1.00 23.34 177 LYS A O 1
ATOM 1355 N N . PRO A 1 179 ? 12.511 56.066 8.853 1.00 23.68 178 PRO A N 1
ATOM 1356 C CA . PRO A 1 179 ? 12.838 54.687 8.445 1.00 23.24 178 PRO A CA 1
ATOM 1357 C C . PRO A 1 179 ? 14.234 54.463 7.847 1.00 22.77 178 PRO A C 1
ATOM 1358 O O . PRO A 1 179 ? 14.736 53.340 7.904 1.00 23.32 178 PRO A O 1
ATOM 1362 N N . SER A 1 180 ? 14.852 55.504 7.290 1.00 22.57 179 SER A N 1
ATOM 1363 C CA . SER A 1 180 ? 16.227 55.405 6.781 1.00 23.30 179 SER A CA 1
ATOM 1364 C C . SER A 1 180 ? 17.322 55.466 7.857 1.00 22.32 179 SER A C 1
ATOM 1365 O O . SER A 1 180 ? 18.496 55.285 7.523 1.00 23.48 179 SER A O 1
ATOM 1368 N N . SER A 1 181 ? 16.952 55.717 9.121 1.00 21.15 180 SER A N 1
ATOM 1369 C CA A SER A 1 181 ? 17.906 55.805 10.244 0.50 21.44 180 SER A CA 1
ATOM 1370 C CA B SER A 1 181 ? 17.940 55.844 10.196 0.50 21.06 180 SER A CA 1
ATOM 1371 C C . SER A 1 181 ? 18.829 54.602 10.330 1.00 19.92 180 SER A C 1
ATOM 1372 O O . SER A 1 181 ? 20.044 54.736 10.514 1.00 19.02 180 SER A O 1
ATOM 1377 N N . PHE A 1 182 ? 18.221 53.420 10.235 1.00 18.19 181 PHE A N 1
ATOM 1378 C CA . PHE A 1 182 ? 18.931 52.141 10.280 1.00 16.89 181 PHE A CA 1
ATOM 1379 C C . PHE A 1 182 ? 18.386 51.232 9.190 1.00 17.16 181 PHE A C 1
ATOM 1380 O O . PHE A 1 182 ? 17.249 51.398 8.750 1.00 18.40 181 PHE A O 1
ATOM 1388 N N . ASP A 1 183 ? 19.193 50.268 8.764 1.00 16.81 182 ASP A N 1
ATOM 1389 C CA . ASP A 1 183 ? 18.755 49.273 7.773 1.00 17.52 182 ASP A CA 1
ATOM 1390 C C . ASP A 1 183 ? 17.818 48.243 8.399 1.00 17.13 182 ASP A C 1
ATOM 1391 O O . ASP A 1 183 ? 16.839 47.815 7.771 1.00 17.42 182 ASP A O 1
ATOM 1396 N N . VAL A 1 184 ? 18.127 47.872 9.642 1.00 16.08 183 VAL A N 1
ATOM 1397 C CA . VAL A 1 184 ? 17.445 46.802 10.363 1.00 15.61 183 VAL A CA 1
ATOM 1398 C C . VAL A 1 184 ? 17.037 47.296 11.748 1.00 15.36 183 VAL A C 1
ATOM 1399 O O . VAL A 1 184 ? 17.828 47.930 12.440 1.00 16.01 183 VAL A O 1
ATOM 1403 N N . TYR A 1 185 ? 15.797 46.999 12.130 1.00 14.93 184 TYR A N 1
ATOM 1404 C CA . TYR A 1 185 ? 15.259 47.346 13.442 1.00 15.07 184 TYR A CA 1
ATOM 1405 C C . TYR A 1 185 ? 14.896 46.061 14.156 1.00 15.53 184 TYR A C 1
ATOM 1406 O O . TYR A 1 185 ? 14.210 45.204 13.603 1.00 16.26 184 TYR A O 1
ATOM 1415 N N . LEU A 1 186 ? 15.379 45.934 15.381 1.00 15.36 185 LEU A N 1
ATOM 1416 C CA . LEU A 1 186 ? 15.151 44.757 16.197 1.00 15.40 185 LEU A CA 1
ATOM 1417 C C . LEU A 1 186 ? 14.428 45.257 17.438 1.00 15.20 185 LEU A C 1
ATOM 1418 O O . LEU A 1 186 ? 15.038 45.841 18.332 1.00 15.39 185 LEU A O 1
ATOM 1423 N N . ALA A 1 187 ? 13.110 45.074 17.443 1.00 14.94 186 ALA A N 1
ATOM 1424 C CA . ALA A 1 187 ? 12.243 45.548 18.515 1.00 15.63 186 ALA A CA 1
ATOM 1425 C C . ALA A 1 187 ? 11.812 44.354 19.362 1.00 15.59 186 ALA A C 1
ATOM 1426 O O . ALA A 1 187 ? 10.895 43.618 18.994 1.00 17.52 186 ALA A O 1
ATOM 1428 N N . ALA A 1 188 ? 12.480 44.180 20.496 1.00 14.84 187 ALA A N 1
ATOM 1429 C CA . ALA A 1 188 ? 12.250 43.047 21.392 1.00 14.74 187 ALA A CA 1
ATOM 1430 C C . ALA A 1 188 ? 11.299 43.450 22.515 1.00 15.18 187 ALA A C 1
ATOM 1431 O O . ALA A 1 188 ? 11.535 44.438 23.209 1.00 14.88 187 ALA A O 1
ATOM 1433 N N . SER A 1 189 ? 10.209 42.697 22.672 1.00 15.61 188 SER A N 1
ATOM 1434 C CA . SER A 1 189 ? 9.168 42.992 23.661 1.00 15.36 188 SER A CA 1
ATOM 1435 C C . SER A 1 189 ? 8.810 44.479 23.697 1.00 15.00 188 SER A C 1
ATOM 1436 O O . SER A 1 189 ? 8.817 45.083 24.755 1.00 15.43 188 SER A O 1
ATOM 1439 N N . PRO A 1 190 ? 8.510 45.076 22.533 1.00 15.50 189 PRO A N 1
ATOM 1440 C CA . PRO A 1 190 ? 8.313 46.527 22.500 1.00 15.88 189 PRO A CA 1
ATOM 1441 C C . PRO A 1 190 ? 7.095 46.941 23.317 1.00 17.03 189 PRO A C 1
ATOM 1442 O O . PRO A 1 190 ? 6.066 46.262 23.271 1.00 17.02 189 PRO A O 1
ATOM 1446 N N . SER A 1 191 ? 7.215 48.045 24.048 1.00 18.03 190 SER A N 1
ATOM 1447 C CA . SER A 1 191 ? 6.140 48.531 24.913 1.00 19.12 190 SER A CA 1
ATOM 1448 C C . SER A 1 191 ? 5.040 49.211 24.092 1.00 18.31 190 SER A C 1
ATOM 1449 O O . SER A 1 191 ? 4.788 50.414 24.227 1.00 17.74 190 SER A O 1
ATOM 1452 N N . ILE A 1 192 ? 4.366 48.417 23.263 1.00 17.76 191 ILE A N 1
ATOM 1453 C CA . ILE A 1 192 ? 3.343 48.922 22.345 1.00 15.36 191 ILE A CA 1
ATOM 1454 C C . ILE A 1 192 ? 2.194 49.551 23.139 1.00 19.02 191 ILE A C 1
ATOM 1455 O O . ILE A 1 192 ? 1.669 50.586 22.738 1.00 19.11 191 ILE A O 1
ATOM 1460 N N . TRP A 1 193 ? 1.859 48.949 24.283 1.00 19.45 192 TRP A N 1
ATOM 1461 C CA . TRP A 1 193 ? 0.884 49.499 25.247 1.00 19.81 192 TRP A CA 1
ATOM 1462 C C . TRP A 1 193 ? 1.077 50.969 25.644 1.00 20.11 192 TRP A C 1
ATOM 1463 O O . TRP A 1 193 ? 0.099 51.647 25.961 1.00 20.02 192 TRP A O 1
ATOM 1474 N N . TRP A 1 194 ? 2.325 51.440 25.647 1.00 19.70 193 TRP A N 1
ATOM 1475 C CA . TRP A 1 194 ? 2.679 52.750 26.204 1.00 20.70 193 TRP A CA 1
ATOM 1476 C C . TRP A 1 194 ? 1.812 53.910 25.710 1.00 22.18 193 TRP A C 1
ATOM 1477 O O . TRP A 1 194 ? 1.583 54.064 24.510 1.00 20.89 193 TRP A O 1
ATOM 1488 N N . ASN A 1 195 ? 1.342 54.713 26.663 1.00 23.50 194 ASN A N 1
ATOM 1489 C CA . ASN A 1 195 ? 0.554 55.907 26.388 1.00 25.22 194 ASN A CA 1
ATOM 1490 C C . ASN A 1 195 ? -0.648 55.614 25.487 1.00 26.84 194 ASN A C 1
ATOM 1491 O O . ASN A 1 195 ? -0.774 56.168 24.392 1.00 26.16 194 ASN A O 1
ATOM 1496 N N . ASN A 1 196 ? -1.512 54.715 25.954 1.00 29.67 195 ASN A N 1
ATOM 1497 C CA . ASN A 1 196 ? -2.704 54.296 25.209 1.00 31.56 195 ASN A CA 1
ATOM 1498 C C . ASN A 1 196 ? -2.357 53.882 23.769 1.00 29.67 195 ASN A C 1
ATOM 1499 O O . ASN A 1 196 ? -3.024 54.274 22.808 1.00 29.88 195 ASN A O 1
ATOM 1504 N N . ARG A 1 197 ? -1.284 53.102 23.642 1.00 26.81 196 ARG A N 1
ATOM 1505 C CA . ARG A 1 197 ? -0.802 52.598 22.356 1.00 26.07 196 ARG A CA 1
ATOM 1506 C C . ARG A 1 197 ? -0.561 53.679 21.300 1.00 24.02 196 ARG A C 1
ATOM 1507 O O . ARG A 1 197 ? -0.899 53.505 20.129 1.00 22.33 196 ARG A O 1
ATOM 1515 N N . SER A 1 198 ? 0.062 54.777 21.718 1.00 24.12 197 SER A N 1
ATOM 1516 C CA . SER A 1 198 ? 0.335 55.895 20.811 1.00 25.97 197 SER A CA 1
ATOM 1517 C C . SER A 1 198 ? 1.241 55.519 19.628 1.00 25.07 197 SER A C 1
ATOM 1518 O O . SER A 1 198 ? 1.136 56.143 18.571 1.00 24.63 197 SER A O 1
ATOM 1521 N N . ILE A 1 199 ? 2.100 54.502 19.790 1.00 23.21 198 ILE A N 1
ATOM 1522 C CA . ILE A 1 199 ? 2.980 54.044 18.695 1.00 23.61 198 ILE A CA 1
ATOM 1523 C C . ILE A 1 199 ? 2.205 53.548 17.467 1.00 23.66 198 ILE A C 1
ATOM 1524 O O . ILE A 1 199 ? 2.719 53.607 16.354 1.00 24.12 198 ILE A O 1
ATOM 1529 N N . LEU A 1 200 ? 0.982 53.057 17.674 1.00 24.76 199 LEU A N 1
ATOM 1530 C CA . LEU A 1 200 ? 0.139 52.585 16.572 1.00 25.54 199 LEU A CA 1
ATOM 1531 C C . LEU A 1 200 ? -0.351 53.716 15.663 1.00 26.43 199 LEU A C 1
ATOM 1532 O O . LEU A 1 200 ? -0.571 53.495 14.470 1.00 25.70 199 LEU A O 1
ATOM 1537 N N . THR A 1 201 ? -0.510 54.916 16.219 1.00 26.71 200 THR A N 1
ATOM 1538 C CA . THR A 1 201 ? -0.753 56.120 15.411 1.00 28.18 200 THR A CA 1
ATOM 1539 C C . THR A 1 201 ? 0.407 56.341 14.435 1.00 27.09 200 THR A C 1
ATOM 1540 O O . THR A 1 201 ? 0.186 56.568 13.246 1.00 26.68 200 THR A O 1
ATOM 1544 N N . GLU A 1 202 ? 1.637 56.237 14.939 1.00 25.74 201 GLU A N 1
ATOM 1545 C CA . GLU A 1 202 ? 2.831 56.372 14.096 1.00 27.01 201 GLU A CA 1
ATOM 1546 C C . GLU A 1 202 ? 2.964 55.216 13.100 1.00 24.91 201 GLU A C 1
ATOM 1547 O O . GLU A 1 202 ? 3.335 55.437 11.954 1.00 24.25 201 GLU A O 1
ATOM 1553 N N . ALA A 1 203 ? 2.649 53.996 13.539 1.00 25.05 202 ALA A N 1
ATOM 1554 C CA . ALA A 1 203 ? 2.629 52.820 12.652 1.00 24.95 202 ALA A CA 1
ATOM 1555 C C . ALA A 1 203 ? 1.699 53.013 11.451 1.00 26.69 202 ALA A C 1
ATOM 1556 O O . ALA A 1 203 ? 2.076 52.727 10.316 1.00 25.13 202 ALA A O 1
ATOM 1558 N N . ARG A 1 204 ? 0.490 53.505 11.712 1.00 29.00 203 ARG A N 1
ATOM 1559 C CA . ARG A 1 204 ? -0.513 53.701 10.655 1.00 30.93 203 ARG A CA 1
ATOM 1560 C C . ARG A 1 204 ? -0.173 54.854 9.710 1.00 31.75 203 ARG A C 1
ATOM 1561 O O . ARG A 1 204 ? -0.472 54.776 8.519 1.00 30.98 203 ARG A O 1
ATOM 1569 N N . ARG A 1 205 ? 0.449 55.909 10.237 1.00 31.77 204 ARG A N 1
ATOM 1570 C CA . ARG A 1 205 ? 0.994 56.989 9.399 1.00 35.98 204 ARG A CA 1
ATOM 1571 C C . ARG A 1 205 ? 2.121 56.455 8.506 1.00 34.50 204 ARG A C 1
ATOM 1572 O O . ARG A 1 205 ? 2.196 56.798 7.324 1.00 36.07 204 ARG A O 1
ATOM 1580 N N . PHE A 1 206 ? 2.985 55.615 9.076 1.00 31.17 205 PHE A N 1
ATOM 1581 C CA . PHE A 1 206 ? 4.032 54.941 8.306 1.00 30.80 205 PHE A CA 1
ATOM 1582 C C . PHE A 1 206 ? 3.436 54.033 7.230 1.00 30.95 205 PHE A C 1
ATOM 1583 O O . PHE A 1 206 ? 3.888 54.052 6.089 1.00 31.31 205 PHE A O 1
ATOM 1591 N N . ILE A 1 207 ? 2.432 53.239 7.602 1.00 31.54 206 ILE A N 1
ATOM 1592 C CA . ILE A 1 207 ? 1.735 52.364 6.646 1.00 35.26 206 ILE A CA 1
ATOM 1593 C C . ILE A 1 207 ? 1.125 53.173 5.488 1.00 38.81 206 ILE A C 1
ATOM 1594 O O . ILE A 1 207 ? 1.199 52.744 4.336 1.00 37.71 206 ILE A O 1
ATOM 1599 N N . SER A 1 208 ? 0.549 54.335 5.798 1.00 43.08 207 SER A N 1
ATOM 1600 C CA . SER A 1 208 ? -0.052 55.213 4.784 1.00 47.42 207 SER A CA 1
ATOM 1601 C C . SER A 1 208 ? 0.993 55.880 3.889 1.00 54.46 207 SER A C 1
ATOM 1602 O O . SER A 1 208 ? 0.984 55.685 2.671 1.00 57.24 207 SER A O 1
ATOM 1605 N N . GLY A 1 209 ? 1.882 56.664 4.499 1.00 59.15 208 GLY A N 1
ATOM 1606 C CA . GLY A 1 209 ? 2.906 57.416 3.766 1.00 60.41 208 GLY A CA 1
ATOM 1607 C C . GLY A 1 209 ? 4.070 56.547 3.327 1.00 59.13 208 GLY A C 1
ATOM 1608 O O . GLY A 1 209 ? 4.383 56.460 2.139 1.00 55.26 208 GLY A O 1
ATOM 1609 N N . PHE A 1 213 ? 8.700 58.921 2.708 1.00 52.13 212 PHE A N 1
ATOM 1610 C CA . PHE A 1 213 ? 9.642 57.842 3.004 1.00 56.71 212 PHE A CA 1
ATOM 1611 C C . PHE A 1 213 ? 9.900 56.945 1.778 1.00 62.37 212 PHE A C 1
ATOM 1612 O O . PHE A 1 213 ? 10.010 55.720 1.910 1.00 64.48 212 PHE A O 1
ATOM 1620 N N . SER A 1 214 ? 10.013 57.555 0.598 1.00 67.72 213 SER A N 1
ATOM 1621 C CA . SER A 1 214 ? 10.099 56.808 -0.668 1.00 68.94 213 SER A CA 1
ATOM 1622 C C . SER A 1 214 ? 11.363 55.953 -0.777 1.00 64.93 213 SER A C 1
ATOM 1623 O O . SER A 1 214 ? 11.294 54.791 -1.184 1.00 64.19 213 SER A O 1
ATOM 1626 N N . SER A 1 215 ? 12.505 56.536 -0.413 1.00 62.52 214 SER A N 1
ATOM 1627 C CA . SER A 1 215 ? 13.789 55.833 -0.430 1.00 62.69 214 SER A CA 1
ATOM 1628 C C . SER A 1 215 ? 14.120 55.254 0.951 1.00 61.27 214 SER A C 1
ATOM 1629 O O . SER A 1 215 ? 14.968 55.777 1.679 1.00 68.27 214 SER A O 1
ATOM 1632 N N . ALA A 1 216 ? 13.419 54.181 1.303 1.00 54.61 215 ALA A N 1
ATOM 1633 C CA . ALA A 1 216 ? 13.720 53.400 2.504 1.00 47.98 215 ALA A CA 1
ATOM 1634 C C . ALA A 1 216 ? 13.172 51.991 2.316 1.00 45.56 215 ALA A C 1
ATOM 1635 O O . ALA A 1 216 ? 12.031 51.828 1.876 1.00 43.03 215 ALA A O 1
ATOM 1637 N N . HIS A 1 217 ? 13.987 50.987 2.643 1.00 42.90 216 HIS A N 1
ATOM 1638 C CA . HIS A 1 217 ? 13.610 49.572 2.516 1.00 41.27 216 HIS A CA 1
ATOM 1639 C C . HIS A 1 217 ? 13.924 48.857 3.830 1.00 33.21 216 HIS A C 1
ATOM 1640 O O . HIS A 1 217 ? 14.754 47.950 3.868 1.00 30.06 216 HIS A O 1
ATOM 1647 N N . PRO A 1 218 ? 13.257 49.269 4.920 1.00 28.51 217 PRO A N 1
ATOM 1648 C CA . PRO A 1 218 ? 13.640 48.761 6.234 1.00 25.03 217 PRO A CA 1
ATOM 1649 C C . PRO A 1 218 ? 13.271 47.301 6.479 1.00 22.16 217 PRO A C 1
ATOM 1650 O O . PRO A 1 218 ? 12.364 46.761 5.841 1.00 21.05 217 PRO A O 1
ATOM 1654 N N . VAL A 1 219 ? 13.996 46.694 7.412 1.00 19.67 218 VAL A N 1
ATOM 1655 C CA . VAL A 1 219 ? 13.760 45.331 7.868 1.00 18.76 218 VAL A CA 1
ATOM 1656 C C . VAL A 1 219 ? 13.412 45.434 9.346 1.00 17.84 218 VAL A C 1
ATOM 1657 O O . VAL A 1 219 ? 14.052 46.196 10.067 1.00 17.90 218 VAL A O 1
ATOM 1661 N N . LEU A 1 220 ? 12.396 44.686 9.783 1.00 17.39 219 LEU A N 1
ATOM 1662 C CA . LEU A 1 220 ? 11.987 44.652 11.198 1.00 16.01 219 LEU A CA 1
ATOM 1663 C C . LEU A 1 220 ? 11.896 43.217 11.712 1.00 16.31 219 LEU A C 1
ATOM 1664 O O . LEU A 1 220 ? 11.315 42.355 11.053 1.00 16.57 219 LEU A O 1
ATOM 1669 N N . ARG A 1 221 ? 12.448 42.982 12.903 1.00 15.86 220 ARG A N 1
ATOM 1670 C CA . ARG A 1 221 ? 12.207 41.754 13.652 1.00 16.05 220 ARG A CA 1
ATOM 1671 C C . ARG A 1 221 ? 11.536 42.119 14.965 1.00 15.81 220 ARG A C 1
ATOM 1672 O O . ARG A 1 221 ? 12.106 42.858 15.765 1.00 15.90 220 ARG A O 1
ATOM 1680 N N . LEU A 1 222 ? 10.318 41.612 15.156 1.00 16.15 221 LEU A N 1
ATOM 1681 C CA . LEU A 1 222 ? 9.585 41.736 16.413 1.00 15.12 221 LEU A CA 1
ATOM 1682 C C . LEU A 1 222 ? 9.771 40.467 17.214 1.00 15.08 221 LEU A C 1
ATOM 1683 O O . LEU A 1 222 ? 9.887 39.385 16.644 1.00 16.03 221 LEU A O 1
ATOM 1688 N N . SER A 1 223 ? 9.781 40.591 18.536 1.00 14.66 222 SER A N 1
ATOM 1689 C CA . SER A 1 223 ? 9.822 39.408 19.390 1.00 14.88 222 SER A CA 1
ATOM 1690 C C . SER A 1 223 ? 9.183 39.652 20.743 1.00 14.70 222 SER A C 1
ATOM 1691 O O . SER A 1 223 ? 9.018 40.797 21.173 1.00 14.77 222 SER A O 1
ATOM 1694 N N . PHE A 1 224 ? 8.811 38.559 21.401 1.00 14.44 223 PHE A N 1
ATOM 1695 C CA . PHE A 1 224 ? 8.278 38.611 22.754 1.00 14.79 223 PHE A CA 1
ATOM 1696 C C . PHE A 1 224 ? 8.386 37.233 23.384 1.00 14.47 223 PHE A C 1
ATOM 1697 O O . PHE A 1 224 ? 8.533 36.233 22.681 1.00 15.25 223 PHE A O 1
ATOM 1705 N N . GLY A 1 225 ? 8.347 37.190 24.708 1.00 14.57 224 GLY A N 1
ATOM 1706 C CA . GLY A 1 225 ? 8.279 35.923 25.435 1.00 15.19 224 GLY A CA 1
ATOM 1707 C C . GLY A 1 225 ? 6.834 35.507 25.623 1.00 15.96 224 GLY A C 1
ATOM 1708 O O . GLY A 1 225 ? 5.984 36.354 25.891 1.00 16.88 224 GLY A O 1
ATOM 1709 N N . SER A 1 226 ? 6.548 34.207 25.513 1.00 17.02 225 SER A N 1
ATOM 1710 C CA . SER A 1 226 ? 5.162 33.717 25.610 1.00 17.56 225 SER A CA 1
ATOM 1711 C C . SER A 1 226 ? 4.495 34.050 26.948 1.00 17.56 225 SER A C 1
ATOM 1712 O O . SER A 1 226 ? 3.285 34.270 27.000 1.00 19.88 225 SER A O 1
ATOM 1715 N N . ARG A 1 227 ? 5.288 34.100 28.016 1.00 17.51 226 ARG A N 1
ATOM 1716 C CA . ARG A 1 227 ? 4.775 34.382 29.353 1.00 18.48 226 ARG A CA 1
ATOM 1717 C C . ARG A 1 227 ? 4.493 35.856 29.636 1.00 19.06 226 ARG A C 1
ATOM 1718 O O . ARG A 1 227 ? 3.911 36.165 30.672 1.00 19.72 226 ARG A O 1
ATOM 1726 N N . GLU A 1 228 ? 4.883 36.761 28.736 1.00 18.39 227 GLU A N 1
ATOM 1727 C CA . GLU A 1 228 ? 4.711 38.189 28.993 1.00 18.02 227 GLU A CA 1
ATOM 1728 C C . GLU A 1 228 ? 3.239 38.575 29.188 1.00 19.62 227 GLU A C 1
ATOM 1729 O O . GLU A 1 228 ? 2.905 39.252 30.160 1.00 21.02 227 GLU A O 1
ATOM 1735 N N . GLN A 1 229 ? 2.368 38.113 28.295 1.00 19.96 228 GLN A N 1
ATOM 1736 C CA . GLN A 1 229 ? 0.917 38.295 28.466 1.00 21.37 228 GLN A CA 1
ATOM 1737 C C . GLN A 1 229 ? 0.274 37.214 29.347 1.00 22.64 228 GLN A C 1
ATOM 1738 O O . GLN A 1 229 ? -0.795 37.443 29.917 1.00 23.15 228 GLN A O 1
ATOM 1744 N N . TYR A 1 230 ? 0.919 36.050 29.451 1.00 23.01 229 TYR A N 1
ATOM 1745 C CA . TYR A 1 230 ? 0.381 34.904 30.187 1.00 23.45 229 TYR A CA 1
ATOM 1746 C C . TYR A 1 230 ? 1.363 34.441 31.266 1.00 21.84 229 TYR A C 1
ATOM 1747 O O . TYR A 1 230 ? 2.006 33.397 31.123 1.00 21.50 229 TYR A O 1
ATOM 1756 N N . PRO A 1 231 ? 1.485 35.223 32.356 1.00 21.53 230 PRO A N 1
ATOM 1757 C CA . PRO A 1 231 ? 2.488 34.904 33.372 1.00 21.04 230 PRO A CA 1
ATOM 1758 C C . PRO A 1 231 ? 2.226 33.591 34.111 1.00 21.09 230 PRO A C 1
ATOM 1759 O O . PRO A 1 231 ? 1.078 33.155 34.234 1.00 21.23 230 PRO A O 1
ATOM 1763 N N . VAL A 1 232 ? 3.315 32.981 34.568 1.00 21.43 231 VAL A N 1
ATOM 1764 C CA . VAL A 1 232 ? 3.303 31.720 35.291 1.00 22.65 231 VAL A CA 1
ATOM 1765 C C . VAL A 1 232 ? 3.865 31.993 36.679 1.00 23.02 231 VAL A C 1
ATOM 1766 O O . VAL A 1 232 ? 4.918 32.619 36.818 1.00 23.08 231 VAL A O 1
ATOM 1770 N N . ARG A 1 233 ? 3.170 31.510 37.705 1.00 23.57 232 ARG A N 1
ATOM 1771 C CA . ARG A 1 233 ? 3.586 31.760 39.072 1.00 26.37 232 ARG A CA 1
ATOM 1772 C C . ARG A 1 233 ? 4.920 31.081 39.347 1.00 25.89 232 ARG A C 1
ATOM 1773 O O . ARG A 1 233 ? 5.095 29.896 39.047 1.00 26.26 232 ARG A O 1
ATOM 1781 N N . GLN A 1 234 ? 5.864 31.843 39.895 1.00 25.53 233 GLN A N 1
ATOM 1782 C CA . GLN A 1 234 ? 7.180 31.305 40.213 1.00 27.02 233 GLN A CA 1
ATOM 1783 C C . GLN A 1 234 ? 7.113 30.528 41.519 1.00 27.10 233 GLN A C 1
ATOM 1784 O O . GLN A 1 234 ? 6.181 30.703 42.312 1.00 26.30 233 GLN A O 1
ATOM 1790 N N . ARG A 1 235 ? 8.097 29.654 41.714 1.00 27.23 234 ARG A N 1
ATOM 1791 C CA . ARG A 1 235 ? 8.123 28.721 42.844 1.00 27.31 234 ARG A CA 1
ATOM 1792 C C . ARG A 1 235 ? 8.002 29.445 44.180 1.00 27.71 234 ARG A C 1
ATOM 1793 O O . ARG A 1 235 ? 7.226 29.034 45.043 1.00 27.86 234 ARG A O 1
ATOM 1801 N N . VAL A 1 236 ? 8.784 30.513 44.329 1.00 28.60 235 VAL A N 1
ATOM 1802 C CA . VAL A 1 236 ? 8.740 31.384 45.496 1.00 31.13 235 VAL A CA 1
ATOM 1803 C C . VAL A 1 236 ? 8.160 32.719 45.027 1.00 32.01 235 VAL A C 1
ATOM 1804 O O . VAL A 1 236 ? 8.856 33.538 44.418 1.00 35.90 235 VAL A O 1
ATOM 1808 N N . GLU A 1 237 ? 6.868 32.904 45.277 1.00 29.22 236 GLU A N 1
ATOM 1809 C CA . GLU A 1 237 ? 6.168 34.141 44.935 1.00 27.55 236 GLU A CA 1
ATOM 1810 C C . GLU A 1 237 ? 4.846 34.170 45.684 1.00 27.20 236 GLU A C 1
ATOM 1811 O O . GLU A 1 237 ? 4.117 33.175 45.680 1.00 25.31 236 GLU A O 1
ATOM 1817 N N . SER A 1 238 ? 4.537 35.305 46.313 1.00 26.49 237 SER A N 1
ATOM 1818 C CA . SER A 1 238 ? 3.283 35.454 47.055 1.00 27.60 237 SER A CA 1
ATOM 1819 C C . SER A 1 238 ? 2.099 35.557 46.096 1.00 26.96 237 SER A C 1
ATOM 1820 O O . SER A 1 238 ? 2.266 35.893 44.919 1.00 23.92 237 SER A O 1
ATOM 1823 N N . ASP A 1 239 ? 0.909 35.283 46.621 1.00 27.79 238 ASP A N 1
ATOM 1824 C CA . ASP A 1 239 ? -0.328 35.341 45.833 1.00 29.21 238 ASP A CA 1
ATOM 1825 C C . ASP A 1 239 ? -0.522 36.719 45.227 1.00 27.30 238 ASP A C 1
ATOM 1826 O O . ASP A 1 239 ? -0.730 36.847 44.019 1.00 26.05 238 ASP A O 1
ATOM 1831 N N . GLU A 1 240 ? -0.443 37.746 46.068 1.00 27.33 239 GLU A N 1
ATOM 1832 C CA . GLU A 1 240 ? -0.678 39.114 45.615 1.00 29.13 239 GLU A CA 1
ATOM 1833 C C . GLU A 1 240 ? 0.376 39.615 44.645 1.00 27.94 239 GLU A C 1
ATOM 1834 O O . GLU A 1 240 ? 0.034 40.330 43.707 1.00 27.12 239 GLU A O 1
ATOM 1840 N N . MET A 1 241 ? 1.639 39.237 44.846 1.00 26.92 240 MET A N 1
ATOM 1841 C CA . MET A 1 241 ? 2.688 39.629 43.904 1.00 27.72 240 MET A CA 1
ATOM 1842 C C . MET A 1 241 ? 2.470 38.983 42.533 1.00 23.19 240 MET A C 1
ATOM 1843 O O . MET A 1 241 ? 2.675 39.637 41.518 1.00 22.84 240 MET A O 1
ATOM 1848 N N . PHE A 1 242 ? 2.022 37.727 42.504 1.00 20.76 241 PHE A N 1
ATOM 1849 C CA . PHE A 1 242 ? 1.645 37.076 41.244 1.00 20.60 241 PHE A CA 1
ATOM 1850 C C . PHE A 1 242 ? 0.437 37.750 40.579 1.00 21.14 241 PHE A C 1
ATOM 1851 O O . PHE A 1 242 ? 0.432 37.967 39.366 1.00 20.37 241 PHE A O 1
ATOM 1859 N N . LYS A 1 243 ? -0.582 38.078 41.369 1.00 22.40 242 LYS A N 1
ATOM 1860 C CA . LYS A 1 243 ? -1.775 38.740 40.829 1.00 23.11 242 LYS A CA 1
ATOM 1861 C C . LYS A 1 243 ? -1.470 40.136 40.271 1.00 24.34 242 LYS A C 1
ATOM 1862 O O . LYS A 1 243 ? -2.065 40.537 39.264 1.00 21.94 242 LYS A O 1
ATOM 1868 N N . ARG A 1 244 ? -0.536 40.852 40.905 1.00 25.81 243 ARG A N 1
ATOM 1869 C CA . ARG A 1 244 ? -0.005 42.113 40.356 1.00 28.45 243 ARG A CA 1
ATOM 1870 C C . ARG A 1 244 ? 0.593 41.913 38.965 1.00 25.76 243 ARG A C 1
ATOM 1871 O O . ARG A 1 244 ? 0.344 42.712 38.066 1.00 23.61 243 ARG A O 1
ATOM 1879 N N . ARG A 1 245 ? 1.381 40.849 38.800 1.00 24.71 244 ARG A N 1
ATOM 1880 C CA . ARG A 1 245 ? 1.969 40.517 37.499 1.00 23.80 244 ARG A CA 1
ATOM 1881 C C . ARG A 1 245 ? 0.893 40.158 36.468 1.00 22.58 244 ARG A C 1
ATOM 1882 O O . ARG A 1 245 ? 0.999 40.551 35.307 1.00 22.10 244 ARG A O 1
ATOM 1890 N N . GLN A 1 246 ? -0.142 39.432 36.893 1.00 22.37 245 GLN A N 1
ATOM 1891 C CA . GLN A 1 246 ? -1.292 39.145 36.021 1.00 22.31 245 GLN A CA 1
ATOM 1892 C C . GLN A 1 246 ? -1.999 40.410 35.553 1.00 22.72 245 GLN A C 1
ATOM 1893 O O . GLN A 1 246 ? -2.356 40.520 34.376 1.00 22.84 245 GLN A O 1
ATOM 1899 N N . ARG A 1 247 ? -2.199 41.351 36.476 1.00 23.45 246 ARG A N 1
ATOM 1900 C CA . ARG A 1 247 ? -2.836 42.632 36.161 1.00 25.27 246 ARG A CA 1
ATOM 1901 C C . ARG A 1 247 ? -2.041 43.391 35.104 1.00 24.68 246 ARG A C 1
ATOM 1902 O O . ARG A 1 247 ? -2.592 43.784 34.074 1.00 24.61 246 ARG A O 1
ATOM 1910 N N . ALA A 1 248 ? -0.753 43.591 35.374 1.00 24.57 247 ALA A N 1
ATOM 1911 C CA . ALA A 1 248 ? 0.148 44.279 34.444 1.00 25.47 247 ALA A CA 1
ATOM 1912 C C . ALA A 1 248 ? 0.204 43.589 33.081 1.00 24.61 247 ALA A C 1
ATOM 1913 O O . ALA A 1 248 ? 0.146 44.254 32.047 1.00 25.31 247 ALA A O 1
ATOM 1915 N N . ALA A 1 249 ? 0.296 42.258 33.090 1.00 23.42 248 ALA A N 1
ATOM 1916 C CA . ALA A 1 249 ? 0.331 41.458 31.858 1.00 24.06 248 ALA A CA 1
ATOM 1917 C C . ALA A 1 249 ? -0.907 41.638 30.971 1.00 24.10 248 ALA A C 1
ATOM 1918 O O . ALA A 1 249 ? -0.783 41.767 29.751 1.00 24.75 248 ALA A O 1
ATOM 1920 N N . GLU A 1 250 ? -2.093 41.638 31.578 1.00 24.93 249 GLU A N 1
ATOM 1921 C CA . GLU A 1 250 ? -3.336 41.799 30.821 1.00 26.71 249 GLU A CA 1
ATOM 1922 C C . GLU A 1 250 ? -3.466 43.210 30.232 1.00 27.14 249 GLU A C 1
ATOM 1923 O O . GLU A 1 250 ? -3.931 43.361 29.107 1.00 29.75 249 GLU A O 1
ATOM 1929 N N . GLN A 1 251 ? -3.053 44.228 30.987 1.00 26.36 250 GLN A N 1
ATOM 1930 C CA . GLN A 1 251 ? -3.087 45.616 30.500 1.00 28.40 250 GLN A CA 1
ATOM 1931 C C . GLN A 1 251 ? -2.097 45.864 29.364 1.00 27.60 250 GLN A C 1
ATOM 1932 O O . GLN A 1 251 ? -2.420 46.549 28.386 1.00 28.88 250 GLN A O 1
ATOM 1938 N N . ARG A 1 252 ? -0.898 45.308 29.502 1.00 25.25 251 ARG A N 1
ATOM 1939 C CA . ARG A 1 252 ? 0.185 45.548 28.546 1.00 25.34 251 ARG A CA 1
ATOM 1940 C C . ARG A 1 252 ? 0.052 44.736 27.272 1.00 23.74 251 ARG A C 1
ATOM 1941 O O . ARG A 1 252 ? 0.535 45.161 26.222 1.00 23.43 251 ARG A O 1
ATOM 1949 N N . ARG A 1 253 ? -0.589 43.570 27.362 1.00 23.02 252 ARG A N 1
ATOM 1950 C CA . ARG A 1 253 ? -1.037 42.841 26.180 1.00 24.14 252 ARG A CA 1
ATOM 1951 C C . ARG A 1 253 ? 0.110 42.619 25.182 1.00 22.98 252 ARG A C 1
ATOM 1952 O O . ARG A 1 253 ? -0.047 42.812 23.976 1.00 22.09 252 ARG A O 1
ATOM 1960 N N . MET A 1 254 ? 1.268 42.219 25.702 1.00 21.78 253 MET A N 1
ATOM 1961 C CA . MET A 1 254 ? 2.496 42.162 24.906 1.00 21.28 253 MET A CA 1
ATOM 1962 C C . MET A 1 254 ? 2.369 41.255 23.679 1.00 20.08 253 MET A C 1
ATOM 1963 O O . MET A 1 254 ? 2.683 41.676 22.561 1.00 21.08 253 MET A O 1
ATOM 1968 N N . ASN A 1 255 ? 1.892 40.030 23.899 1.00 19.97 254 ASN A N 1
ATOM 1969 C CA . ASN A 1 255 ? 1.850 38.993 22.862 1.00 20.55 254 ASN A CA 1
ATOM 1970 C C . ASN A 1 255 ? 0.909 39.387 21.721 1.00 21.19 254 ASN A C 1
ATOM 1971 O O . ASN A 1 255 ? 1.294 39.347 20.550 1.00 21.55 254 ASN A O 1
ATOM 1976 N N . ASP A 1 256 ? -0.319 39.768 22.069 1.00 21.00 255 ASP A N 1
ATOM 1977 C CA . ASP A 1 256 ? -1.312 40.152 21.061 1.00 21.42 255 ASP A CA 1
ATOM 1978 C C . ASP A 1 256 ? -0.971 41.471 20.352 1.00 20.88 255 ASP A C 1
ATOM 1979 O O . ASP A 1 256 ? -1.173 41.579 19.140 1.00 20.06 255 ASP A O 1
ATOM 1984 N N . ASN A 1 257 ? -0.458 42.461 21.085 1.00 20.29 256 ASN A N 1
ATOM 1985 C CA . ASN A 1 257 ? -0.028 43.724 20.458 1.00 21.23 256 ASN A CA 1
ATOM 1986 C C . ASN A 1 257 ? 1.073 43.488 19.413 1.00 21.31 256 ASN A C 1
ATOM 1987 O O . ASN A 1 257 ? 1.012 44.045 18.316 1.00 21.67 256 ASN A O 1
ATOM 1992 N N . CYS A 1 258 ? 2.061 42.657 19.750 1.00 21.57 257 CYS A N 1
ATOM 1993 C CA . CYS A 1 258 ? 3.132 42.309 18.808 1.00 22.65 257 CYS A CA 1
ATOM 1994 C C . CYS A 1 258 ? 2.618 41.595 17.567 1.00 22.57 257 CYS A C 1
ATOM 1995 O O . CYS A 1 258 ? 2.962 41.977 16.445 1.00 20.49 257 CYS A O 1
ATOM 1998 N N . GLU A 1 259 ? 1.814 40.552 17.780 1.00 22.57 258 GLU A N 1
ATOM 1999 C CA . GLU A 1 259 ? 1.264 39.756 16.674 1.00 24.99 258 GLU A CA 1
ATOM 2000 C C . GLU A 1 259 ? 0.378 40.598 15.754 1.00 23.04 258 GLU A C 1
ATOM 2001 O O . GLU A 1 259 ? 0.437 40.458 14.531 1.00 22.30 258 GLU A O 1
ATOM 2007 N N . GLU A 1 260 ? -0.428 41.477 16.344 1.00 23.07 259 GLU A N 1
ATOM 2008 C CA . GLU A 1 260 ? -1.298 42.365 15.563 1.00 23.65 259 GLU A CA 1
ATOM 2009 C C . GLU A 1 260 ? -0.512 43.414 14.784 1.00 22.78 259 GLU A C 1
ATOM 2010 O O . GLU A 1 260 ? -0.846 43.698 13.633 1.00 24.23 259 GLU A O 1
ATOM 2016 N N . LEU A 1 261 ? 0.529 43.976 15.399 1.00 21.63 260 LEU A N 1
ATOM 2017 C CA . LEU A 1 261 ? 1.414 44.915 14.694 1.00 22.03 260 LEU A CA 1
ATOM 2018 C C . LEU A 1 261 ? 2.124 44.226 13.536 1.00 21.21 260 LEU A C 1
ATOM 2019 O O . LEU A 1 261 ? 2.204 44.780 12.433 1.00 20.71 260 LEU A O 1
ATOM 2024 N N . TYR A 1 262 ? 2.641 43.025 13.792 1.00 21.57 261 TYR A N 1
ATOM 2025 C CA . TYR A 1 262 ? 3.210 42.185 12.736 1.00 21.75 261 TYR A CA 1
ATOM 2026 C C . TYR A 1 262 ? 2.231 42.016 11.572 1.00 21.84 261 TYR A C 1
ATOM 2027 O O . TYR A 1 262 ? 2.592 42.250 10.413 1.00 21.53 261 TYR A O 1
ATOM 2036 N N . SER A 1 263 ? 0.999 41.621 11.893 1.00 21.68 262 SER A N 1
ATOM 2037 C CA . SER A 1 263 ? -0.036 41.381 10.880 1.00 23.73 262 SER A CA 1
ATOM 2038 C C . SER A 1 263 ? -0.351 42.628 10.048 1.00 23.67 262 SER A C 1
ATOM 2039 O O . SER A 1 263 ? -0.450 42.541 8.822 1.00 22.56 262 SER A O 1
ATOM 2042 N N . GLU A 1 264 ? -0.494 43.773 10.719 1.00 24.17 263 GLU A N 1
ATOM 2043 C CA . GLU A 1 264 ? -0.732 45.060 10.043 1.00 26.81 263 GLU A CA 1
ATOM 2044 C C . GLU A 1 264 ? 0.400 45.425 9.095 1.00 24.87 263 GLU A C 1
ATOM 2045 O O . GLU A 1 264 ? 0.157 45.787 7.940 1.00 24.08 263 GLU A O 1
ATOM 2051 N N . LEU A 1 265 ? 1.631 45.341 9.596 1.00 22.96 264 LEU A N 1
ATOM 2052 C CA . LEU A 1 265 ? 2.812 45.670 8.794 1.00 23.37 264 LEU A CA 1
ATOM 2053 C C . LEU A 1 265 ? 2.994 44.710 7.626 1.00 23.56 264 LEU A C 1
ATOM 2054 O O . LEU A 1 265 ? 3.315 45.141 6.519 1.00 24.11 264 LEU A O 1
ATOM 2059 N N . LEU A 1 266 ? 2.769 43.421 7.873 1.00 24.09 265 LEU A N 1
ATOM 2060 C CA . LEU A 1 266 ? 2.827 42.409 6.815 1.00 26.24 265 LEU A CA 1
ATOM 2061 C C . LEU A 1 266 ? 1.856 42.721 5.674 1.00 27.55 265 LEU A C 1
ATOM 2062 O O . LEU A 1 266 ? 2.245 42.698 4.503 1.00 27.96 265 LEU A O 1
ATOM 2067 N N . ALA A 1 267 ? 0.603 43.012 6.031 1.00 27.65 266 ALA A N 1
ATOM 2068 C CA . ALA A 1 267 ? -0.452 43.309 5.055 1.00 30.98 266 ALA A CA 1
ATOM 2069 C C . ALA A 1 267 ? -0.196 44.587 4.255 1.00 33.67 266 ALA A C 1
ATOM 2070 O O . ALA A 1 267 ? -0.654 44.699 3.118 1.00 37.66 266 ALA A O 1
ATOM 2072 N N . SER A 1 268 ? 0.521 45.544 4.850 1.00 34.41 267 SER A N 1
ATOM 2073 C CA . SER A 1 268 ? 0.884 46.792 4.162 1.00 34.27 267 SER A CA 1
ATOM 2074 C C . SER A 1 268 ? 1.897 46.574 3.035 1.00 34.71 267 SER A C 1
ATOM 2075 O O . SER A 1 268 ? 1.873 47.290 2.034 1.00 34.40 267 SER A O 1
ATOM 2078 N N . GLY A 1 269 ? 2.800 45.611 3.223 1.00 35.50 268 GLY A N 1
ATOM 2079 C CA . GLY A 1 269 ? 3.876 45.341 2.270 1.00 36.17 268 GLY A CA 1
ATOM 2080 C C . GLY A 1 269 ? 4.940 46.426 2.203 1.00 36.28 268 GLY A C 1
ATOM 2081 O O . GLY A 1 269 ? 5.700 46.484 1.238 1.00 36.60 268 GLY A O 1
ATOM 2082 N N . ARG A 1 270 ? 5.010 47.270 3.234 1.00 36.66 269 ARG A N 1
ATOM 2083 C CA . ARG A 1 270 ? 5.935 48.405 3.257 1.00 38.00 269 ARG A CA 1
ATOM 2084 C C . ARG A 1 270 ? 7.338 48.036 3.749 1.00 35.00 269 ARG A C 1
ATOM 2085 O O . ARG A 1 270 ? 8.262 48.838 3.614 1.00 37.07 269 ARG A O 1
ATOM 2093 N N . LEU A 1 271 ? 7.499 46.839 4.318 1.00 31.97 270 LEU A N 1
ATOM 2094 C CA . LEU A 1 271 ? 8.802 46.366 4.775 1.00 31.34 270 LEU A CA 1
ATOM 2095 C C . LEU A 1 271 ? 9.409 45.362 3.798 1.00 31.02 270 LEU A C 1
ATOM 2096 O O . LEU A 1 271 ? 8.706 44.529 3.224 1.00 32.70 270 LEU A O 1
ATOM 2101 N N . CYS A 1 272 ? 10.724 45.473 3.619 1.00 33.45 271 CYS A N 1
ATOM 2102 C CA . CYS A 1 272 ? 11.511 44.588 2.753 1.00 36.27 271 CYS A CA 1
ATOM 2103 C C . CYS A 1 272 ? 11.531 43.163 3.302 1.00 32.67 271 CYS A C 1
ATOM 2104 O O . CYS A 1 272 ? 11.416 42.189 2.552 1.00 32.13 271 CYS A O 1
ATOM 2107 N N . LYS A 1 273 ? 11.703 43.060 4.616 1.00 30.03 272 LYS A N 1
ATOM 2108 C CA . LYS A 1 273 ? 11.602 41.795 5.325 1.00 28.81 272 LYS A CA 1
ATOM 2109 C C . LYS A 1 273 ? 11.029 42.057 6.711 1.00 24.34 272 LYS A C 1
ATOM 2110 O O . LYS A 1 273 ? 11.363 43.056 7.351 1.00 21.46 272 LYS A O 1
ATOM 2116 N N . LEU A 1 274 ? 10.176 41.146 7.162 1.00 21.82 273 LEU A N 1
ATOM 2117 C CA . LEU A 1 274 ? 9.467 41.287 8.421 1.00 20.60 273 LEU A CA 1
ATOM 2118 C C . LEU A 1 274 ? 9.344 39.912 9.076 1.00 19.49 273 LEU A C 1
ATOM 2119 O O . LEU A 1 274 ? 9.011 38.939 8.412 1.00 20.78 273 LEU A O 1
ATOM 2124 N N . GLU A 1 275 ? 9.630 39.843 10.372 1.00 18.56 274 GLU A N 1
ATOM 2125 C CA . GLU A 1 275 ? 9.604 38.587 11.111 1.00 19.27 274 GLU A CA 1
ATOM 2126 C C . GLU A 1 275 ? 9.128 38.858 12.530 1.00 18.66 274 GLU A C 1
ATOM 2127 O O . GLU A 1 275 ? 9.452 39.892 13.110 1.00 19.48 274 GLU A O 1
ATOM 2133 N N . VAL A 1 276 ? 8.341 37.930 13.067 1.00 17.95 275 VAL A N 1
ATOM 2134 C CA . VAL A 1 276 ? 7.948 37.945 14.472 1.00 17.95 275 VAL A CA 1
ATOM 2135 C C . VAL A 1 276 ? 8.318 36.592 15.072 1.00 18.05 275 VAL A C 1
ATOM 2136 O O . VAL A 1 276 ? 8.142 35.553 14.425 1.00 18.57 275 VAL A O 1
ATOM 2140 N N . LYS A 1 277 ? 8.834 36.615 16.298 1.00 17.62 276 LYS A N 1
ATOM 2141 C CA . LYS A 1 277 ? 9.221 35.396 17.013 1.00 18.03 276 LYS A CA 1
ATOM 2142 C C . LYS A 1 277 ? 8.671 35.435 18.434 1.00 18.09 276 LYS A C 1
ATOM 2143 O O . LYS A 1 277 ? 8.939 36.375 19.185 1.00 17.22 276 LYS A O 1
ATOM 2149 N N . GLU A 1 278 ? 7.898 34.411 18.786 1.00 18.61 277 GLU A N 1
ATOM 2150 C CA . GLU A 1 278 ? 7.464 34.185 20.155 1.00 19.75 277 GLU A CA 1
ATOM 2151 C C . GLU A 1 278 ? 8.458 33.223 20.779 1.00 19.57 277 GLU A C 1
ATOM 2152 O O . GLU A 1 278 ? 8.656 32.124 20.255 1.00 20.89 277 GLU A O 1
ATOM 2158 N N . TYR A 1 279 ? 9.074 33.629 21.886 1.00 18.96 278 TYR A N 1
ATOM 2159 C CA . TYR A 1 279 ? 10.005 32.767 22.616 1.00 18.13 278 TYR A CA 1
ATOM 2160 C C . TYR A 1 279 ? 9.241 32.025 23.707 1.00 17.84 278 TYR A C 1
ATOM 2161 O O . TYR A 1 279 ? 8.820 32.627 24.691 1.00 16.68 278 TYR A O 1
ATOM 2170 N N . LEU A 1 280 ? 9.053 30.719 23.521 1.00 18.56 279 LEU A N 1
ATOM 2171 C CA . LEU A 1 280 ? 8.252 29.923 24.452 1.00 18.62 279 LEU A CA 1
ATOM 2172 C C . LEU A 1 280 ? 8.867 29.880 25.847 1.00 18.44 279 LEU A C 1
ATOM 2173 O O . LEU A 1 280 ? 10.079 29.718 25.995 1.00 18.19 279 LEU A O 1
ATOM 2178 N N . ASP A 1 281 ? 8.012 30.053 26.856 1.00 18.60 280 ASP A N 1
ATOM 2179 C CA . ASP A 1 281 ? 8.372 29.960 28.279 1.00 20.54 280 ASP A CA 1
ATOM 2180 C C . ASP A 1 281 ? 9.272 31.079 28.810 1.00 19.67 280 ASP A C 1
ATOM 2181 O O . ASP A 1 281 ? 9.744 30.996 29.947 1.00 20.29 280 ASP A O 1
ATOM 2186 N N . GLU A 1 282 ? 9.492 32.132 28.022 1.00 17.88 281 GLU A N 1
ATOM 2187 C CA . GLU A 1 282 ? 10.299 33.264 28.470 1.00 18.21 281 GLU A CA 1
ATOM 2188 C C . GLU A 1 282 ? 9.383 34.388 28.940 1.00 17.40 281 GLU A C 1
ATOM 2189 O O . GLU A 1 282 ? 8.297 34.590 28.391 1.00 16.78 281 GLU A O 1
ATOM 2195 N N . ASP A 1 283 ? 9.840 35.106 29.961 1.00 16.81 282 ASP A N 1
ATOM 2196 C CA . ASP A 1 283 ? 9.129 36.269 30.506 1.00 16.91 282 ASP A CA 1
ATOM 2197 C C . ASP A 1 283 ? 9.845 37.551 30.058 1.00 17.13 282 ASP A C 1
ATOM 2198 O O . ASP A 1 283 ? 10.783 37.490 29.259 1.00 16.63 282 ASP A O 1
ATOM 2203 N N . HIS A 1 284 ? 9.401 38.702 30.560 1.00 16.40 283 HIS A N 1
ATOM 2204 C CA . HIS A 1 284 ? 9.907 40.009 30.102 1.00 16.48 283 HIS A CA 1
ATOM 2205 C C . HIS A 1 284 ? 11.425 40.172 30.300 1.00 17.02 283 HIS A C 1
ATOM 2206 O O . HIS A 1 284 ? 12.105 40.759 29.454 1.00 17.14 283 HIS A O 1
ATOM 2213 N N . GLY A 1 285 ? 11.940 39.639 31.406 1.00 16.80 284 GLY A N 1
ATOM 2214 C CA . GLY A 1 285 ? 13.373 39.649 31.703 1.00 16.79 284 GLY A CA 1
ATOM 2215 C C . GLY A 1 285 ? 14.143 38.524 31.033 1.00 16.41 284 GLY A C 1
ATOM 2216 O O . GLY A 1 285 ? 15.175 38.762 30.408 1.00 16.66 284 GLY A O 1
ATOM 2217 N N . SER A 1 286 ? 13.648 37.292 31.162 1.00 16.38 285 SER A N 1
ATOM 2218 C CA . SER A 1 286 ? 14.367 36.120 30.645 1.00 15.35 285 SER A CA 1
ATOM 2219 C C . SER A 1 286 ? 14.453 36.088 29.115 1.00 15.78 285 SER A C 1
ATOM 2220 O O . SER A 1 286 ? 15.343 35.448 28.571 1.00 17.24 285 SER A O 1
ATOM 2223 N N . VAL A 1 287 ? 13.545 36.777 28.427 1.00 14.69 286 VAL A N 1
ATOM 2224 C CA . VAL A 1 287 ? 13.567 36.809 26.960 1.00 14.53 286 VAL A CA 1
ATOM 2225 C C . VAL A 1 287 ? 14.694 37.678 26.368 1.00 15.12 286 VAL A C 1
ATOM 2226 O O . VAL A 1 287 ? 15.010 37.531 25.191 1.00 14.78 286 VAL A O 1
ATOM 2230 N N . ILE A 1 288 ? 15.305 38.558 27.168 1.00 15.82 287 ILE A N 1
ATOM 2231 C CA . ILE A 1 288 ? 16.291 39.519 26.650 1.00 17.37 287 ILE A CA 1
ATOM 2232 C C . ILE A 1 288 ? 17.455 38.809 25.956 1.00 17.63 287 ILE A C 1
ATOM 2233 O O . ILE A 1 288 ? 17.766 39.107 24.798 1.00 18.09 287 ILE A O 1
ATOM 2238 N N . GLY A 1 289 ? 18.068 37.861 26.659 1.00 18.32 288 GLY A N 1
ATOM 2239 C CA . GLY A 1 289 ? 19.197 37.094 26.134 1.00 19.19 288 GLY A CA 1
ATOM 2240 C C . GLY A 1 289 ? 18.878 36.382 24.827 1.00 19.25 288 GLY A C 1
ATOM 2241 O O . GLY A 1 289 ? 19.556 36.614 23.825 1.00 19.92 288 GLY A O 1
ATOM 2242 N N . PRO A 1 290 ? 17.839 35.520 24.826 1.00 18.72 289 PRO A N 1
ATOM 2243 C CA . PRO A 1 290 ? 17.407 34.844 23.594 1.00 17.92 289 PRO A CA 1
ATOM 2244 C C . PRO A 1 290 ? 17.024 35.784 22.450 1.00 17.34 289 PRO A C 1
ATOM 2245 O O . PRO A 1 290 ? 17.400 35.525 21.301 1.00 16.80 289 PRO A O 1
ATOM 2249 N N . ALA A 1 291 ? 16.298 36.860 22.762 1.00 17.17 290 ALA A N 1
ATOM 2250 C CA . ALA A 1 291 ? 15.854 37.814 21.736 1.00 17.04 290 ALA A CA 1
ATOM 2251 C C . ALA A 1 291 ? 17.013 38.617 21.145 1.00 16.82 290 ALA A C 1
ATOM 2252 O O . ALA A 1 291 ? 17.025 38.893 19.941 1.00 16.28 290 ALA A O 1
ATOM 2254 N N . LEU A 1 292 ? 17.980 38.991 21.982 1.00 16.47 291 LEU A N 1
ATOM 2255 C CA . LEU A 1 292 ? 19.179 39.684 21.502 1.00 16.83 291 LEU A CA 1
ATOM 2256 C C . LEU A 1 292 ? 20.033 38.746 20.658 1.00 16.84 291 LEU A C 1
ATOM 2257 O O . LEU A 1 292 ? 20.415 39.097 19.541 1.00 16.43 291 LEU A O 1
ATOM 2262 N N . SER A 1 293 ? 20.298 37.547 21.179 1.00 17.15 292 SER A N 1
ATOM 2263 C CA A SER A 1 293 ? 21.032 36.531 20.426 0.50 17.90 292 SER A CA 1
ATOM 2264 C CA B SER A 1 293 ? 21.031 36.528 20.431 0.50 17.46 292 SER A CA 1
ATOM 2265 C C . SER A 1 293 ? 20.356 36.264 19.085 1.00 17.52 292 SER A C 1
ATOM 2266 O O . SER A 1 293 ? 21.013 36.253 18.045 1.00 17.98 292 SER A O 1
ATOM 2271 N N . GLY A 1 294 ? 19.040 36.060 19.119 1.00 17.27 293 GLY A N 1
ATOM 2272 C CA . GLY A 1 294 ? 18.242 35.823 17.914 1.00 16.45 293 GLY A CA 1
ATOM 2273 C C . GLY A 1 294 ? 18.276 36.968 16.916 1.00 15.69 293 GLY A C 1
ATOM 2274 O O . GLY A 1 294 ? 18.351 36.741 15.706 1.00 15.56 293 GLY A O 1
ATOM 2275 N N . GLY A 1 295 ? 18.216 38.198 17.423 1.00 15.63 294 GLY A N 1
ATOM 2276 C CA . GLY A 1 295 ? 18.345 39.398 16.587 1.00 16.54 294 GLY A CA 1
ATOM 2277 C C . GLY A 1 295 ? 19.701 39.501 15.908 1.00 16.64 294 GLY A C 1
ATOM 2278 O O . GLY A 1 295 ? 19.782 39.858 14.730 1.00 18.11 294 GLY A O 1
ATOM 2279 N N . ILE A 1 296 ? 20.760 39.169 16.647 1.00 16.92 295 ILE A N 1
ATOM 2280 C CA . ILE A 1 296 ? 22.122 39.149 16.104 1.00 18.30 295 ILE A CA 1
ATOM 2281 C C . ILE A 1 296 ? 22.227 38.114 14.975 1.00 17.87 295 ILE A C 1
ATOM 2282 O O . ILE A 1 296 ? 22.768 38.416 13.911 1.00 17.84 295 ILE A O 1
ATOM 2287 N N . MET A 1 297 ? 21.702 36.909 15.205 1.00 18.09 296 MET A N 1
ATOM 2288 C CA . MET A 1 297 ? 21.704 35.858 14.177 1.00 19.22 296 MET A CA 1
ATOM 2289 C C . MET A 1 297 ? 20.884 36.262 12.953 1.00 19.60 296 MET A C 1
ATOM 2290 O O . MET A 1 297 ? 21.319 36.054 11.816 1.00 20.11 296 MET A O 1
ATOM 2295 N N . PHE A 1 298 ? 19.710 36.842 13.198 1.00 19.61 297 PHE A N 1
ATOM 2296 C CA . PHE A 1 298 ? 18.847 37.370 12.141 1.00 19.87 297 PHE A CA 1
ATOM 2297 C C . PHE A 1 298 ? 19.604 38.392 11.291 1.00 20.04 297 PHE A C 1
ATOM 2298 O O . PHE A 1 298 ? 19.596 38.307 10.065 1.00 18.90 297 PHE A O 1
ATOM 2306 N N . LEU A 1 299 ? 20.282 39.323 11.958 1.00 20.89 298 LEU A N 1
ATOM 2307 C CA . LEU A 1 299 ? 21.093 40.344 11.287 1.00 21.97 298 LEU A CA 1
ATOM 2308 C C . LEU A 1 299 ? 22.204 39.728 10.432 1.00 21.81 298 LEU A C 1
ATOM 2309 O O . LEU A 1 299 ? 22.339 40.068 9.257 1.00 21.39 298 LEU A O 1
ATOM 2314 N N . SER A 1 300 ? 22.966 38.803 11.014 1.00 22.14 299 SER A N 1
ATOM 2315 C CA . SER A 1 300 ? 24.056 38.134 10.297 1.00 22.86 299 SER A CA 1
ATOM 2316 C C . SER A 1 300 ? 23.568 37.284 9.114 1.00 21.88 299 SER A C 1
ATOM 2317 O O . SER A 1 300 ? 24.271 37.173 8.113 1.00 22.26 299 SER A O 1
ATOM 2320 N N . ASN A 1 301 ? 22.364 36.717 9.223 1.00 21.50 300 ASN A N 1
ATOM 2321 C CA . ASN A 1 301 ? 21.768 35.925 8.132 1.00 21.54 300 ASN A CA 1
ATOM 2322 C C . ASN A 1 301 ? 21.324 36.744 6.913 1.00 21.24 300 ASN A C 1
ATOM 2323 O O . ASN A 1 301 ? 21.133 36.178 5.835 1.00 23.10 300 ASN A O 1
ATOM 2328 N N . LEU A 1 302 ? 21.152 38.055 7.079 1.00 20.78 301 LEU A N 1
ATOM 2329 C CA . LEU A 1 302 ? 20.809 38.944 5.962 1.00 21.46 301 LEU A CA 1
ATOM 2330 C C . LEU A 1 302 ? 21.946 39.154 4.957 1.00 22.90 301 LEU A C 1
ATOM 2331 O O . LEU A 1 302 ? 21.686 39.587 3.835 1.00 25.01 301 LEU A O 1
ATOM 2336 N N . SER A 1 303 ? 23.190 38.878 5.357 1.00 24.87 302 SER A N 1
ATOM 2337 C CA . SER A 1 303 ? 24.363 39.156 4.515 1.00 27.17 302 SER A CA 1
ATOM 2338 C C . SER A 1 303 ? 24.384 38.381 3.201 1.00 27.19 302 SER A C 1
ATOM 2339 O O . SER A 1 303 ? 24.648 38.967 2.147 1.00 26.44 302 SER A O 1
ATOM 2342 N N . ALA A 1 304 ? 24.098 37.080 3.271 1.00 28.09 303 ALA A N 1
ATOM 2343 C CA . ALA A 1 304 ? 24.167 36.187 2.105 1.00 29.61 303 ALA A CA 1
ATOM 2344 C C . ALA A 1 304 ? 23.300 36.670 0.941 1.00 31.97 303 ALA A C 1
ATOM 2345 O O . ALA A 1 304 ? 22.208 37.207 1.143 1.00 33.09 303 ALA A O 1
ATOM 2348 N N . THR B 1 3 ? 24.540 72.200 21.131 1.00 51.19 2 THR B N 1
ATOM 2349 C CA . THR B 1 3 ? 25.093 71.464 22.311 1.00 52.97 2 THR B CA 1
ATOM 2350 C C . THR B 1 3 ? 26.535 71.061 22.052 1.00 50.31 2 THR B C 1
ATOM 2351 O O . THR B 1 3 ? 26.848 70.494 21.003 1.00 49.76 2 THR B O 1
ATOM 2355 N N . HIS B 1 4 ? 27.399 71.340 23.022 1.00 46.95 3 HIS B N 1
ATOM 2356 C CA . HIS B 1 4 ? 28.816 71.045 22.897 1.00 49.93 3 HIS B CA 1
ATOM 2357 C C . HIS B 1 4 ? 29.120 69.758 23.637 1.00 42.96 3 HIS B C 1
ATOM 2358 O O . HIS B 1 4 ? 29.351 69.741 24.850 1.00 38.08 3 HIS B O 1
ATOM 2365 N N . TRP B 1 5 ? 29.080 68.674 22.870 1.00 37.91 4 TRP B N 1
ATOM 2366 C CA . TRP B 1 5 ? 29.332 67.343 23.387 1.00 35.72 4 TRP B CA 1
ATOM 2367 C C . TRP B 1 5 ? 30.827 67.176 23.574 1.00 34.89 4 TRP B C 1
ATOM 2368 O O . TRP B 1 5 ? 31.607 67.522 22.686 1.00 37.49 4 TRP B O 1
ATOM 2379 N N . ALA B 1 6 ? 31.215 66.659 24.734 1.00 31.16 5 ALA B N 1
ATOM 2380 C CA . ALA B 1 6 ? 32.609 66.409 25.048 1.00 32.21 5 ALA B CA 1
ATOM 2381 C C . ALA B 1 6 ? 32.789 64.910 25.210 1.00 30.43 5 ALA B C 1
ATOM 2382 O O . ALA B 1 6 ? 32.212 64.326 26.115 1.00 28.27 5 ALA B O 1
ATOM 2384 N N . PHE B 1 7 ? 33.568 64.302 24.318 1.00 27.61 6 PHE B N 1
ATOM 2385 C CA . PHE B 1 7 ? 33.926 62.880 24.410 1.00 31.71 6 PHE B CA 1
ATOM 2386 C C . PHE B 1 7 ? 35.162 62.740 25.284 1.00 31.61 6 PHE B C 1
ATOM 2387 O O . PHE B 1 7 ? 36.083 63.551 25.186 1.00 35.69 6 PHE B O 1
ATOM 2395 N N . SER B 1 8 ? 35.187 61.722 26.137 1.00 28.13 7 SER B N 1
ATOM 2396 C CA . SER B 1 8 ? 36.392 61.400 26.898 1.00 27.96 7 SER B CA 1
ATOM 2397 C C . SER B 1 8 ? 36.462 59.897 27.143 1.00 26.54 7 SER B C 1
ATOM 2398 O O . SER B 1 8 ? 35.445 59.296 27.495 1.00 25.17 7 SER B O 1
ATOM 2401 N N . PRO B 1 9 ? 37.651 59.285 26.955 1.00 26.02 8 PRO B N 1
ATOM 2402 C CA . PRO B 1 9 ? 37.766 57.849 27.235 1.00 25.95 8 PRO B CA 1
ATOM 2403 C C . PRO B 1 9 ? 37.541 57.536 28.712 1.00 24.45 8 PRO B C 1
ATOM 2404 O O . PRO B 1 9 ? 37.926 58.329 29.576 1.00 24.86 8 PRO B O 1
ATOM 2408 N N . ILE B 1 10 ? 36.902 56.403 28.988 1.00 24.25 9 ILE B N 1
ATOM 2409 C CA . ILE B 1 10 ? 36.697 55.947 30.361 1.00 25.68 9 ILE B CA 1
ATOM 2410 C C . ILE B 1 10 ? 37.017 54.465 30.476 1.00 25.92 9 ILE B C 1
ATOM 2411 O O . ILE B 1 10 ? 36.873 53.712 29.508 1.00 24.47 9 ILE B O 1
ATOM 2416 N N . GLN B 1 11 ? 37.469 54.067 31.661 1.00 26.76 10 GLN B N 1
ATOM 2417 C CA . GLN B 1 11 ? 37.646 52.665 32.006 1.00 30.14 10 GLN B CA 1
ATOM 2418 C C . GLN B 1 11 ? 36.961 52.401 33.340 1.00 29.51 10 GLN B C 1
ATOM 2419 O O . GLN B 1 11 ? 36.909 53.293 34.189 1.00 29.20 10 GLN B O 1
ATOM 2425 N N . PRO B 1 12 ? 36.427 51.181 33.534 1.00 29.83 11 PRO B N 1
ATOM 2426 C CA . PRO B 1 12 ? 36.374 50.042 32.601 1.00 29.69 11 PRO B CA 1
ATOM 2427 C C . PRO B 1 12 ? 35.128 49.971 31.689 1.00 29.50 11 PRO B C 1
ATOM 2428 O O . PRO B 1 12 ? 35.009 49.024 30.901 1.00 29.16 11 PRO B O 1
ATOM 2432 N N . GLY B 1 13 ? 34.222 50.947 31.780 1.00 28.82 12 GLY B N 1
ATOM 2433 C CA . GLY B 1 13 ? 32.944 50.886 31.065 1.00 28.20 12 GLY B CA 1
ATOM 2434 C C . GLY B 1 13 ? 32.094 49.730 31.567 1.00 26.82 12 GLY B C 1
ATOM 2435 O O . GLY B 1 13 ? 32.005 49.501 32.773 1.00 26.72 12 GLY B O 1
ATOM 2436 N N . ALA B 1 14 ? 31.505 48.975 30.640 1.00 26.05 13 ALA B N 1
ATOM 2437 C CA . ALA B 1 14 ? 30.660 47.829 30.993 1.00 25.81 13 ALA B CA 1
ATOM 2438 C C . ALA B 1 14 ? 31.452 46.619 31.512 1.00 23.96 13 ALA B C 1
ATOM 2439 O O . ALA B 1 14 ? 30.863 45.707 32.096 1.00 24.83 13 ALA B O 1
ATOM 2441 N N . ALA B 1 15 ? 32.771 46.606 31.310 1.00 23.07 14 ALA B N 1
ATOM 2442 C CA . ALA B 1 15 ? 33.631 45.509 31.778 1.00 24.16 14 ALA B CA 1
ATOM 2443 C C . ALA B 1 15 ? 34.078 45.699 33.233 1.00 23.49 14 ALA B C 1
ATOM 2444 O O . ALA B 1 15 ? 35.257 45.539 33.551 1.00 25.54 14 ALA B O 1
ATOM 2446 N N . ARG B 1 16 ? 33.132 46.009 34.118 1.00 22.12 15 ARG B N 1
ATOM 2447 C CA . ARG B 1 16 ? 33.442 46.260 35.528 1.00 22.70 15 ARG B CA 1
ATOM 2448 C C . ARG B 1 16 ? 33.213 45.007 36.365 1.00 20.12 15 ARG B C 1
ATOM 2449 O O . ARG B 1 16 ? 32.506 44.081 35.943 1.00 19.51 15 ARG B O 1
ATOM 2457 N N . ASN B 1 17 ? 33.849 44.982 37.536 1.00 18.78 16 ASN B N 1
ATOM 2458 C CA . ASN B 1 17 ? 33.817 43.835 38.454 1.00 18.60 16 ASN B CA 1
ATOM 2459 C C . ASN B 1 17 ? 34.104 42.515 37.741 1.00 17.98 16 ASN B C 1
ATOM 2460 O O . ASN B 1 17 ? 33.329 41.556 37.809 1.00 18.55 16 ASN B O 1
ATOM 2465 N N . MET B 1 18 ? 35.224 42.501 37.029 1.00 17.89 17 MET B N 1
ATOM 2466 C CA . MET B 1 18 ? 35.741 41.286 36.436 1.00 18.80 17 MET B CA 1
ATOM 2467 C C . MET B 1 18 ? 37.263 41.333 36.394 1.00 18.03 17 MET B C 1
ATOM 2468 O O . MET B 1 18 ? 37.869 42.404 36.384 1.00 18.72 17 MET B O 1
ATOM 2473 N N . ALA B 1 19 ? 37.863 40.151 36.398 1.00 17.76 18 ALA B N 1
ATOM 2474 C CA . ALA B 1 19 ? 39.307 39.999 36.408 1.00 18.85 18 ALA B CA 1
ATOM 2475 C C . ALA B 1 19 ? 39.648 38.711 35.696 1.00 18.88 18 ALA B C 1
ATOM 2476 O O . ALA B 1 19 ? 38.767 37.886 35.440 1.00 20.02 18 ALA B O 1
ATOM 2478 N N . ALA B 1 20 ? 40.924 38.546 35.370 1.00 19.85 19 ALA B N 1
ATOM 2479 C CA . ALA B 1 20 ? 41.386 37.337 34.706 1.00 19.05 19 ALA B CA 1
ATOM 2480 C C . ALA B 1 20 ? 42.757 36.925 35.200 1.00 19.53 19 ALA B C 1
ATOM 2481 O O . ALA B 1 20 ? 43.565 37.768 35.589 1.00 20.18 19 ALA B O 1
ATOM 2483 N N . TRP B 1 21 ? 42.996 35.618 35.186 1.00 20.30 20 TRP B N 1
ATOM 2484 C CA . TRP B 1 21 ? 44.291 35.047 35.520 1.00 21.97 20 TRP B CA 1
ATOM 2485 C C . TRP B 1 21 ? 44.662 34.019 34.462 1.00 23.50 20 TRP B C 1
ATOM 2486 O O . TRP B 1 21 ? 43.782 33.354 33.908 1.00 24.18 20 TRP B O 1
ATOM 2497 N N . GLN B 1 22 ? 45.955 33.908 34.165 1.00 25.01 21 GLN B N 1
ATOM 2498 C CA . GLN B 1 22 ? 46.466 32.742 33.448 1.00 27.32 21 GLN B CA 1
ATOM 2499 C C . GLN B 1 22 ? 46.964 31.757 34.494 1.00 27.23 21 GLN B C 1
ATOM 2500 O O . GLN B 1 22 ? 47.632 32.145 35.452 1.00 28.50 21 GLN B O 1
ATOM 2506 N N . ILE B 1 23 ? 46.596 30.493 34.325 1.00 26.79 22 ILE B N 1
ATOM 2507 C CA . ILE B 1 23 ? 47.052 29.425 35.203 1.00 27.04 22 ILE B CA 1
ATOM 2508 C C . ILE B 1 23 ? 48.001 28.554 34.387 1.00 27.67 22 ILE B C 1
ATOM 2509 O O . ILE B 1 23 ? 47.570 27.845 33.478 1.00 26.24 22 ILE B O 1
ATOM 2514 N N . ALA B 1 24 ? 49.290 28.639 34.713 1.00 29.55 23 ALA B N 1
ATOM 2515 C CA . ALA B 1 24 ? 50.340 27.860 34.060 1.00 32.75 23 ALA B CA 1
ATOM 2516 C C . ALA B 1 24 ? 50.747 26.698 34.952 1.00 38.04 23 ALA B C 1
ATOM 2517 O O . ALA B 1 24 ? 50.624 26.782 36.174 1.00 37.51 23 ALA B O 1
ATOM 2519 N N . GLY B 1 25 ? 51.231 25.620 34.336 1.00 43.74 24 GLY B N 1
ATOM 2520 C CA . GLY B 1 25 ? 51.702 24.437 35.063 1.00 47.92 24 GLY B CA 1
ATOM 2521 C C . GLY B 1 25 ? 51.346 23.117 34.405 1.00 54.33 24 GLY B C 1
ATOM 2522 O O . GLY B 1 25 ? 52.143 22.176 34.436 1.00 55.70 24 GLY B O 1
ATOM 2523 N N . LYS B 1 26 ? 50.152 23.042 33.813 1.00 59.32 25 LYS B N 1
ATOM 2524 C CA . LYS B 1 26 ? 49.651 21.786 33.247 1.00 63.42 25 LYS B CA 1
ATOM 2525 C C . LYS B 1 26 ? 50.360 21.427 31.937 1.00 68.80 25 LYS B C 1
ATOM 2526 O O . LYS B 1 26 ? 50.821 22.307 31.205 1.00 68.88 25 LYS B O 1
ATOM 2532 N N . LYS B 1 27 ? 50.440 20.121 31.679 1.00 75.34 26 LYS B N 1
ATOM 2533 C CA . LYS B 1 27 ? 51.085 19.536 30.492 1.00 80.96 26 LYS B CA 1
ATOM 2534 C C . LYS B 1 27 ? 50.745 20.232 29.169 1.00 75.60 26 LYS B C 1
ATOM 2535 O O . LYS B 1 27 ? 51.642 20.575 28.395 1.00 73.48 26 LYS B O 1
ATOM 2541 N N . ASP B 1 28 ? 49.453 20.439 28.930 1.00 70.98 27 ASP B N 1
ATOM 2542 C CA . ASP B 1 28 ? 48.958 20.922 27.633 1.00 67.82 27 ASP B CA 1
ATOM 2543 C C . ASP B 1 28 ? 49.230 22.405 27.352 1.00 58.21 27 ASP B C 1
ATOM 2544 O O . ASP B 1 28 ? 49.185 22.827 26.193 1.00 59.02 27 ASP B O 1
ATOM 2549 N N . GLY B 1 29 ? 49.499 23.185 28.400 1.00 48.90 28 GLY B N 1
ATOM 2550 C CA . GLY B 1 29 ? 49.729 24.627 28.284 1.00 43.93 28 GLY B CA 1
ATOM 2551 C C . GLY B 1 29 ? 48.894 25.389 29.298 1.00 38.57 28 GLY B C 1
ATOM 2552 O O . GLY B 1 29 ? 48.133 24.780 30.054 1.00 36.32 28 GLY B O 1
ATOM 2553 N N . PRO B 1 30 ? 49.022 26.729 29.321 1.00 34.37 29 PRO B N 1
ATOM 2554 C CA . PRO B 1 30 ? 48.291 27.508 30.320 1.00 32.55 29 PRO B CA 1
ATOM 2555 C C . PRO B 1 30 ? 46.785 27.567 30.055 1.00 29.06 29 PRO B C 1
ATOM 2556 O O . PRO B 1 30 ? 46.351 27.426 28.910 1.00 28.31 29 PRO B O 1
ATOM 2560 N N . TYR B 1 31 ? 46.014 27.767 31.121 1.00 26.79 30 TYR B N 1
ATOM 2561 C CA . TYR B 1 31 ? 44.588 28.069 31.028 1.00 25.94 30 TYR B CA 1
ATOM 2562 C C . TYR B 1 31 ? 44.364 29.536 31.366 1.00 26.48 30 TYR B C 1
ATOM 2563 O O . TYR B 1 31 ? 45.174 30.149 32.057 1.00 26.36 30 TYR B O 1
ATOM 2572 N N . GLN B 1 32 ? 43.270 30.087 30.851 1.00 25.68 31 GLN B N 1
ATOM 2573 C CA . GLN B 1 32 ? 42.821 31.439 31.180 1.00 25.68 31 GLN B CA 1
ATOM 2574 C C . GLN B 1 32 ? 41.498 31.327 31.922 1.00 24.59 31 GLN B C 1
ATOM 2575 O O . GLN B 1 32 ? 40.543 30.744 31.393 1.00 25.18 31 GLN B O 1
ATOM 2581 N N A ILE B 1 33 ? 41.444 31.860 33.142 0.50 23.10 32 ILE B N 1
ATOM 2582 N N B ILE B 1 33 ? 41.450 31.879 33.133 0.50 23.17 32 ILE B N 1
ATOM 2583 C CA A ILE B 1 33 ? 40.197 31.928 33.898 0.50 21.80 32 ILE B CA 1
ATOM 2584 C CA B ILE B 1 33 ? 40.229 31.943 33.928 0.50 21.94 32 ILE B CA 1
ATOM 2585 C C A ILE B 1 33 ? 39.734 33.377 33.969 0.50 20.45 32 ILE B C 1
ATOM 2586 C C B ILE B 1 33 ? 39.740 33.388 33.968 0.50 20.53 32 ILE B C 1
ATOM 2587 O O A ILE B 1 33 ? 40.504 34.256 34.348 0.50 20.57 32 ILE B O 1
ATOM 2588 O O B ILE B 1 33 ? 40.502 34.281 34.325 0.50 20.55 32 ILE B O 1
ATOM 2597 N N . ASP B 1 34 ? 38.488 33.612 33.567 1.00 19.29 33 ASP B N 1
ATOM 2598 C CA . ASP B 1 34 ? 37.848 34.930 33.649 1.00 19.43 33 ASP B CA 1
ATOM 2599 C C . ASP B 1 34 ? 36.815 34.830 34.755 1.00 17.64 33 ASP B C 1
ATOM 2600 O O . ASP B 1 34 ? 36.047 33.863 34.796 1.00 17.08 33 ASP B O 1
ATOM 2605 N N . VAL B 1 35 ? 36.807 35.817 35.650 1.00 17.18 34 VAL B N 1
ATOM 2606 C CA . VAL B 1 35 ? 35.917 35.829 36.810 1.00 17.34 34 VAL B CA 1
ATOM 2607 C C . VAL B 1 35 ? 35.162 37.152 36.840 1.00 16.53 34 VAL B C 1
ATOM 2608 O O . VAL B 1 35 ? 35.772 38.204 36.681 1.00 17.37 34 VAL B O 1
ATOM 2612 N N . SER B 1 36 ? 33.842 37.093 37.019 1.00 15.96 35 SER B N 1
ATOM 2613 C CA . SER B 1 36 ? 33.028 38.295 37.250 1.00 15.94 35 SER B CA 1
ATOM 2614 C C . SER B 1 36 ? 32.212 38.105 38.513 1.00 15.45 35 SER B C 1
ATOM 2615 O O . SER B 1 36 ? 31.950 36.978 38.928 1.00 15.95 35 SER B O 1
ATOM 2618 N N . TRP B 1 37 ? 31.808 39.213 39.121 1.00 15.65 36 TRP B N 1
ATOM 2619 C CA . TRP B 1 37 ? 31.017 39.168 40.348 1.00 16.34 36 TRP B CA 1
ATOM 2620 C C . TRP B 1 37 ? 29.987 40.301 40.360 1.00 15.92 36 TRP B C 1
ATOM 2621 O O . TRP B 1 37 ? 30.095 41.237 39.558 1.00 16.28 36 TRP B O 1
ATOM 2632 N N . PRO B 1 38 ? 28.973 40.220 41.247 1.00 15.23 37 PRO B N 1
ATOM 2633 C CA . PRO B 1 38 ? 27.885 41.203 41.188 1.00 15.11 37 PRO B CA 1
ATOM 2634 C C . PRO B 1 38 ? 28.321 42.668 41.259 1.00 15.96 37 PRO B C 1
ATOM 2635 O O . PRO B 1 38 ? 29.319 43.000 41.903 1.00 17.46 37 PRO B O 1
ATOM 2639 N N . LEU B 1 39 ? 27.564 43.523 40.577 1.00 16.23 38 LEU B N 1
ATOM 2640 C CA . LEU B 1 39 ? 27.855 44.954 40.505 1.00 16.13 38 LEU B CA 1
ATOM 2641 C C . LEU B 1 39 ? 27.709 45.689 41.842 1.00 17.71 38 LEU B C 1
ATOM 2642 O O . LEU B 1 39 ? 28.296 46.754 42.021 1.00 19.05 38 LEU B O 1
ATOM 2647 N N . THR B 1 40 ? 26.931 45.132 42.766 1.00 19.40 39 THR B N 1
ATOM 2648 C CA . THR B 1 40 ? 26.786 45.701 44.114 1.00 21.20 39 THR B CA 1
ATOM 2649 C C . THR B 1 40 ? 27.976 45.413 45.040 1.00 20.93 39 THR B C 1
ATOM 2650 O O . THR B 1 40 ? 28.078 46.011 46.109 1.00 21.25 39 THR B O 1
ATOM 2654 N N . TRP B 1 41 ? 28.854 44.488 44.647 1.00 19.97 40 TRP B N 1
ATOM 2655 C CA . TRP B 1 41 ? 30.095 44.223 45.380 1.00 20.33 40 TRP B CA 1
ATOM 2656 C C . TRP B 1 41 ? 31.158 45.227 44.944 1.00 21.37 40 TRP B C 1
ATOM 2657 O O . TRP B 1 41 ? 31.003 45.907 43.922 1.00 21.82 40 TRP B O 1
ATOM 2668 N N . SER B 1 42 ? 32.244 45.310 45.707 1.00 22.98 41 SER B N 1
ATOM 2669 C CA . SER B 1 42 ? 33.314 46.277 45.417 1.00 24.90 41 SER B CA 1
ATOM 2670 C C . SER B 1 42 ? 34.135 45.865 44.194 1.00 24.77 41 SER B C 1
ATOM 2671 O O . SER B 1 42 ? 34.050 44.724 43.728 1.00 22.39 41 SER B O 1
ATOM 2674 N N . GLU B 1 43 ? 34.943 46.800 43.698 1.00 27.02 42 GLU B N 1
ATOM 2675 C CA . GLU B 1 43 ? 35.864 46.535 42.582 1.00 29.15 42 GLU B CA 1
ATOM 2676 C C . GLU B 1 43 ? 36.941 45.500 42.916 1.00 27.62 42 GLU B C 1
ATOM 2677 O O . GLU B 1 43 ? 37.499 44.885 42.010 1.00 27.03 42 GLU B O 1
ATOM 2683 N N . SER B 1 44 ? 37.237 45.327 44.205 1.00 27.38 43 SER B N 1
ATOM 2684 C CA . SER B 1 44 ? 38.190 44.316 44.667 1.00 29.31 43 SER B CA 1
ATOM 2685 C C . SER B 1 44 ? 37.547 42.957 45.009 1.00 28.39 43 SER B C 1
ATOM 2686 O O . SER B 1 44 ? 38.233 42.059 45.500 1.00 31.73 43 SER B O 1
ATOM 2689 N N . GLY B 1 45 ? 36.246 42.804 44.743 1.00 25.45 44 GLY B N 1
ATOM 2690 C CA . GLY B 1 45 ? 35.532 41.549 44.983 1.00 23.87 44 GLY B CA 1
ATOM 2691 C C . GLY B 1 45 ? 34.973 41.354 46.385 1.00 22.93 44 GLY B C 1
ATOM 2692 O O . GLY B 1 45 ? 34.611 40.231 46.747 1.00 23.05 44 GLY B O 1
ATOM 2693 N N . ASP B 1 46 ? 34.886 42.430 47.170 1.00 22.57 45 ASP B N 1
ATOM 2694 C CA . ASP B 1 46 ? 34.337 42.356 48.530 1.00 23.30 45 ASP B CA 1
ATOM 2695 C C . ASP B 1 46 ? 32.806 42.332 48.466 1.00 22.04 45 ASP B C 1
ATOM 2696 O O . ASP B 1 46 ? 32.190 43.268 47.950 1.00 22.15 45 ASP B O 1
ATOM 2701 N N . ALA B 1 47 ? 32.215 41.262 48.998 1.00 20.47 46 ALA B N 1
ATOM 2702 C CA . ALA B 1 47 ? 30.756 41.084 49.055 1.00 20.78 46 ALA B CA 1
ATOM 2703 C C . ALA B 1 47 ? 30.118 41.580 50.366 1.00 21.48 46 ALA B C 1
ATOM 2704 O O . ALA B 1 47 ? 28.899 41.479 50.537 1.00 20.66 46 ALA B O 1
ATOM 2706 N N . SER B 1 48 ? 30.936 42.094 51.288 1.00 21.22 47 SER B N 1
ATOM 2707 C CA . SER B 1 48 ? 30.469 42.618 52.581 1.00 22.61 47 SER B CA 1
ATOM 2708 C C . SER B 1 48 ? 29.596 41.624 53.352 1.00 22.25 47 SER B C 1
ATOM 2709 O O . SER B 1 48 ? 28.527 41.974 53.854 1.00 23.03 47 SER B O 1
ATOM 2712 N N . GLY B 1 49 ? 30.054 40.375 53.412 1.00 20.91 48 GLY B N 1
ATOM 2713 C CA . GLY B 1 49 ? 29.361 39.319 54.157 1.00 21.85 48 GLY B CA 1
ATOM 2714 C C . GLY B 1 49 ? 28.330 38.519 53.383 1.00 21.87 48 GLY B C 1
ATOM 2715 O O . GLY B 1 49 ? 27.853 37.503 53.877 1.00 22.21 48 GLY B O 1
ATOM 2716 N N . LYS B 1 50 ? 27.987 38.953 52.169 1.00 22.38 49 LYS B N 1
ATOM 2717 C CA . LYS B 1 50 ? 26.988 38.251 51.373 1.00 22.00 49 LYS B CA 1
ATOM 2718 C C . LYS B 1 50 ? 27.516 36.906 50.899 1.00 19.96 49 LYS B C 1
ATOM 2719 O O . LYS B 1 50 ? 28.723 36.731 50.691 1.00 19.71 49 LYS B O 1
ATOM 2725 N N . SER B 1 51 ? 26.592 35.957 50.779 1.00 18.09 50 SER B N 1
ATOM 2726 C CA . SER B 1 51 ? 26.870 34.637 50.242 1.00 17.71 50 SER B CA 1
ATOM 2727 C C . SER B 1 51 ? 26.656 34.706 48.744 1.00 16.66 50 SER B C 1
ATOM 2728 O O . SER B 1 51 ? 26.233 35.735 48.222 1.00 18.18 50 SER B O 1
ATOM 2731 N N . ALA B 1 52 ? 26.965 33.623 48.045 1.00 15.37 51 ALA B N 1
ATOM 2732 C CA . ALA B 1 52 ? 26.825 33.611 46.593 1.00 14.84 51 ALA B CA 1
ATOM 2733 C C . ALA B 1 52 ? 26.708 32.214 46.039 1.00 15.38 51 ALA B C 1
ATOM 2734 O O . ALA B 1 52 ? 27.064 31.237 46.701 1.00 16.63 51 ALA B O 1
ATOM 2736 N N . ASN B 1 53 ? 26.174 32.138 44.826 1.00 14.82 52 ASN B N 1
ATOM 2737 C CA . ASN B 1 53 ? 26.268 30.944 43.999 1.00 15.61 52 ASN B CA 1
ATOM 2738 C C . ASN B 1 53 ? 27.469 31.142 43.093 1.00 15.68 52 ASN B C 1
ATOM 2739 O O . ASN B 1 53 ? 28.037 32.234 43.032 1.00 16.27 52 ASN B O 1
ATOM 2744 N N . ALA B 1 54 ? 27.855 30.082 42.396 1.00 16.01 53 ALA B N 1
ATOM 2745 C CA . ALA B 1 54 ? 28.918 30.168 41.410 1.00 16.56 53 ALA B CA 1
ATOM 2746 C C . ALA B 1 54 ? 28.563 29.324 40.207 1.00 15.72 53 ALA B C 1
ATOM 2747 O O . ALA B 1 54 ? 28.064 28.216 40.355 1.00 16.91 53 ALA B O 1
ATOM 2749 N N . VAL B 1 55 ? 28.802 29.867 39.020 1.00 15.50 54 VAL B N 1
ATOM 2750 C CA . VAL B 1 55 ? 28.640 29.118 37.778 1.00 15.46 54 VAL B CA 1
ATOM 2751 C C . VAL B 1 55 ? 30.000 29.004 37.090 1.00 14.06 54 VAL B C 1
ATOM 2752 O O . VAL B 1 55 ? 30.656 30.007 36.800 1.00 13.47 54 VAL B O 1
ATOM 2756 N N . TYR B 1 56 ? 30.409 27.757 36.859 1.00 13.96 55 TYR B N 1
ATOM 2757 C CA . TYR B 1 56 ? 31.666 27.423 36.211 1.00 14.54 55 TYR B CA 1
ATOM 2758 C C . TYR B 1 56 ? 31.353 27.090 34.757 1.00 14.92 55 TYR B C 1
ATOM 2759 O O . TYR B 1 56 ? 30.442 26.305 34.485 1.00 15.89 55 TYR B O 1
ATOM 2768 N N . LEU B 1 57 ? 32.076 27.724 33.834 1.00 14.36 56 LEU B N 1
ATOM 2769 C CA . LEU B 1 57 ? 31.856 27.558 32.399 1.00 14.58 56 LEU B CA 1
ATOM 2770 C C . LEU B 1 57 ? 33.073 26.948 31.718 1.00 15.86 56 LEU B C 1
ATOM 2771 O O . LEU B 1 57 ? 34.190 27.447 31.874 1.00 16.32 56 LEU B O 1
ATOM 2776 N N . VAL B 1 58 ? 32.850 25.883 30.953 1.00 16.65 57 VAL B N 1
ATOM 2777 C CA . VAL B 1 58 ? 33.863 25.380 30.017 1.00 18.10 57 VAL B CA 1
ATOM 2778 C C . VAL B 1 58 ? 33.613 26.011 28.640 1.00 19.13 57 VAL B C 1
ATOM 2779 O O . VAL B 1 58 ? 32.512 26.509 28.377 1.00 20.08 57 VAL B O 1
ATOM 2783 N N . ASP B 1 59 ? 34.633 26.001 27.779 1.00 19.54 58 ASP B N 1
ATOM 2784 C CA . ASP B 1 59 ? 34.728 26.928 26.625 1.00 19.67 58 ASP B CA 1
ATOM 2785 C C . ASP B 1 59 ? 34.575 28.362 27.131 1.00 18.91 58 ASP B C 1
ATOM 2786 O O . ASP B 1 59 ? 33.812 29.153 26.575 1.00 19.42 58 ASP B O 1
ATOM 2791 N N . GLY B 1 60 ? 35.310 28.673 28.194 1.00 18.44 59 GLY B N 1
ATOM 2792 C CA . GLY B 1 60 ? 35.140 29.909 28.945 1.00 17.82 59 GLY B CA 1
ATOM 2793 C C . GLY B 1 60 ? 35.215 31.189 28.132 1.00 18.34 59 GLY B C 1
ATOM 2794 O O . GLY B 1 60 ? 34.463 32.126 28.398 1.00 17.94 59 GLY B O 1
ATOM 2795 N N . ASN B 1 61 ? 36.094 31.218 27.126 1.00 17.98 60 ASN B N 1
ATOM 2796 C CA . ASN B 1 61 ? 36.266 32.420 26.279 1.00 18.44 60 ASN B CA 1
ATOM 2797 C C . ASN B 1 61 ? 35.006 32.782 25.482 1.00 17.37 60 ASN B C 1
ATOM 2798 O O . ASN B 1 61 ? 34.833 33.941 25.086 1.00 19.25 60 ASN B O 1
ATOM 2803 N N . ALA B 1 62 ? 34.155 31.788 25.227 1.00 16.48 61 ALA B N 1
ATOM 2804 C CA . ALA B 1 62 ? 32.952 31.946 24.407 1.00 15.44 61 ALA B CA 1
ATOM 2805 C C . ALA B 1 62 ? 31.671 32.227 25.187 1.00 14.84 61 ALA B C 1
ATOM 2806 O O . ALA B 1 62 ? 30.666 32.591 24.582 1.00 15.38 61 ALA B O 1
ATOM 2808 N N . LEU B 1 63 ? 31.696 32.042 26.509 1.00 14.23 62 LEU B N 1
ATOM 2809 C CA . LEU B 1 63 ? 30.484 32.102 27.338 1.00 13.88 62 LEU B CA 1
ATOM 2810 C C . LEU B 1 63 ? 30.516 33.108 28.500 1.00 14.39 62 LEU B C 1
ATOM 2811 O O . LEU B 1 63 ? 29.461 33.437 29.041 1.00 14.37 62 LEU B O 1
ATOM 2816 N N . PHE B 1 64 ? 31.704 33.604 28.858 1.00 13.44 63 PHE B N 1
ATOM 2817 C CA . PHE B 1 64 ? 31.911 34.424 30.066 1.00 13.59 63 PHE B CA 1
ATOM 2818 C C . PHE B 1 64 ? 31.041 35.681 30.117 1.00 13.95 63 PHE B C 1
ATOM 2819 O O . PHE B 1 64 ? 30.381 35.956 31.122 1.00 14.47 63 PHE B O 1
ATOM 2827 N N . LEU B 1 65 ? 31.064 36.437 29.027 1.00 14.11 64 LEU B N 1
ATOM 2828 C CA . LEU B 1 65 ? 30.353 37.715 28.953 1.00 14.64 64 LEU B CA 1
ATOM 2829 C C . LEU B 1 65 ? 28.830 37.545 28.921 1.00 14.14 64 LEU B C 1
ATOM 2830 O O . LEU B 1 65 ? 28.113 38.328 29.534 1.00 14.55 64 LEU B O 1
ATOM 2835 N N . THR B 1 66 ? 28.353 36.512 28.229 1.00 14.44 65 THR B N 1
ATOM 2836 C CA . THR B 1 66 ? 26.928 36.199 28.179 1.00 14.69 65 THR B CA 1
ATOM 2837 C C . THR B 1 66 ? 26.418 35.818 29.561 1.00 14.65 65 THR B C 1
ATOM 2838 O O . THR B 1 66 ? 25.377 36.311 29.996 1.00 15.08 65 THR B O 1
ATOM 2842 N N . ALA B 1 67 ? 27.145 34.934 30.241 1.00 14.80 66 ALA B N 1
ATOM 2843 C CA . ALA B 1 67 ? 26.765 34.521 31.595 1.00 14.61 66 ALA B CA 1
ATOM 2844 C C . ALA B 1 67 ? 26.745 35.720 32.539 1.00 14.78 66 ALA B C 1
ATOM 2845 O O . ALA B 1 67 ? 25.772 35.929 33.265 1.00 14.25 66 ALA B O 1
ATOM 2847 N N . THR B 1 68 ? 27.820 36.503 32.496 1.00 14.88 67 THR B N 1
ATOM 2848 C CA . THR B 1 68 ? 27.972 37.707 33.312 1.00 14.97 67 THR B CA 1
ATOM 2849 C C . THR B 1 68 ? 26.805 38.673 33.131 1.00 14.78 67 THR B C 1
ATOM 2850 O O . THR B 1 68 ? 26.201 39.106 34.106 1.00 14.59 67 THR B O 1
ATOM 2854 N N . GLU B 1 69 ? 26.477 38.998 31.885 1.00 14.93 68 GLU B N 1
ATOM 2855 C CA . GLU B 1 69 ? 25.454 40.001 31.627 1.00 15.21 68 GLU B CA 1
ATOM 2856 C C . GLU B 1 69 ? 24.039 39.495 31.899 1.00 14.45 68 GLU B C 1
ATOM 2857 O O . GLU B 1 69 ? 23.201 40.258 32.362 1.00 14.28 68 GLU B O 1
ATOM 2863 N N . THR B 1 70 ? 23.778 38.212 31.633 1.00 14.33 69 THR B N 1
ATOM 2864 C CA . THR B 1 70 ? 22.500 37.605 32.007 1.00 14.61 69 THR B CA 1
ATOM 2865 C C . THR B 1 70 ? 22.253 37.770 33.509 1.00 14.14 69 THR B C 1
ATOM 2866 O O . THR B 1 70 ? 21.166 38.175 33.931 1.00 14.99 69 THR B O 1
ATOM 2870 N N . LEU B 1 71 ? 23.274 37.469 34.301 1.00 12.92 70 LEU B N 1
ATOM 2871 C CA . LEU B 1 71 ? 23.177 37.595 35.756 1.00 13.09 70 LEU B CA 1
ATOM 2872 C C . LEU B 1 71 ? 22.964 39.036 36.197 1.00 13.84 70 LEU B C 1
ATOM 2873 O O . LEU B 1 71 ? 22.114 39.303 37.040 1.00 15.24 70 LEU B O 1
ATOM 2878 N N . ARG B 1 72 ? 23.725 39.957 35.618 1.00 13.72 71 ARG B N 1
ATOM 2879 C CA . ARG B 1 72 ? 23.633 41.369 36.011 1.00 14.28 71 ARG B CA 1
ATOM 2880 C C . ARG B 1 72 ? 22.274 41.999 35.697 1.00 14.95 71 ARG B C 1
ATOM 2881 O O . ARG B 1 72 ? 21.791 42.829 36.470 1.00 15.34 71 ARG B O 1
ATOM 2889 N N . ARG B 1 73 ? 21.654 41.591 34.591 1.00 15.07 72 ARG B N 1
ATOM 2890 C CA . ARG B 1 73 ? 20.284 42.026 34.282 1.00 15.87 72 ARG B CA 1
ATOM 2891 C C . ARG B 1 73 ? 19.293 41.535 35.343 1.00 15.91 72 ARG B C 1
ATOM 2892 O O . ARG B 1 73 ? 18.482 42.319 35.850 1.00 16.29 72 ARG B O 1
ATOM 2900 N N . ARG B 1 74 ? 19.368 40.251 35.692 1.00 15.72 73 ARG B N 1
ATOM 2901 C CA . ARG B 1 74 ? 18.459 39.690 36.690 1.00 15.47 73 ARG B CA 1
ATOM 2902 C C . ARG B 1 74 ? 18.709 40.286 38.079 1.00 15.78 73 ARG B C 1
ATOM 2903 O O . ARG B 1 74 ? 17.759 40.648 38.770 1.00 16.68 73 ARG B O 1
ATOM 2911 N N . GLU B 1 75 ? 19.982 40.387 38.464 1.00 15.68 74 GLU B N 1
ATOM 2912 C CA . GLU B 1 75 ? 20.377 40.939 39.771 1.00 16.13 74 GLU B CA 1
ATOM 2913 C C . GLU B 1 75 ? 19.948 42.408 39.933 1.00 16.03 74 GLU B C 1
ATOM 2914 O O . GLU B 1 75 ? 19.641 42.841 41.041 1.00 17.41 74 GLU B O 1
ATOM 2920 N N . SER B 1 76 ? 19.909 43.158 38.829 1.00 16.38 75 SER B N 1
ATOM 2921 C CA A SER B 1 76 ? 19.450 44.549 38.866 0.50 17.28 75 SER B CA 1
ATOM 2922 C CA B SER B 1 76 ? 19.445 44.549 38.848 0.50 16.86 75 SER B CA 1
ATOM 2923 C C . SER B 1 76 ? 17.956 44.635 39.197 1.00 18.28 75 SER B C 1
ATOM 2924 O O . SER B 1 76 ? 17.530 45.529 39.923 1.00 20.90 75 SER B O 1
ATOM 2929 N N . HIS B 1 77 ? 17.170 43.701 38.670 1.00 19.24 76 HIS B N 1
ATOM 2930 C CA . HIS B 1 77 ? 15.726 43.654 38.940 1.00 22.03 76 HIS B CA 1
ATOM 2931 C C . HIS B 1 77 ? 15.366 42.959 40.249 1.00 22.13 76 HIS B C 1
ATOM 2932 O O . HIS B 1 77 ? 14.293 43.213 40.802 1.00 23.15 76 HIS B O 1
ATOM 2939 N N . ARG B 1 78 ? 16.256 42.085 40.724 1.00 22.13 77 ARG B N 1
ATOM 2940 C CA . ARG B 1 78 ? 16.017 41.264 41.911 1.00 23.19 77 ARG B CA 1
ATOM 2941 C C . ARG B 1 78 ? 17.189 41.381 42.880 1.00 22.17 77 ARG B C 1
ATOM 2942 O O . ARG B 1 78 ? 17.927 40.417 43.091 1.00 20.02 77 ARG B O 1
ATOM 2950 N N . PRO B 1 79 ? 17.362 42.567 43.488 1.00 23.00 78 PRO B N 1
ATOM 2951 C CA . PRO B 1 79 ? 18.507 42.778 44.380 1.00 23.10 78 PRO B CA 1
ATOM 2952 C C . PRO B 1 79 ? 18.572 41.885 45.631 1.00 22.99 78 PRO B C 1
ATOM 2953 O O . PRO B 1 79 ? 19.658 41.706 46.178 1.00 23.60 78 PRO B O 1
ATOM 2957 N N A SER B 1 80 ? 17.429 41.360 46.075 0.50 22.69 79 SER B N 1
ATOM 2958 N N B SER B 1 80 ? 17.430 41.360 46.073 0.50 22.55 79 SER B N 1
ATOM 2959 C CA A SER B 1 80 ? 17.372 40.455 47.227 0.50 23.09 79 SER B CA 1
ATOM 2960 C CA B SER B 1 80 ? 17.373 40.455 47.224 0.50 22.94 79 SER B CA 1
ATOM 2961 C C A SER B 1 80 ? 17.789 39.010 46.919 0.50 20.98 79 SER B C 1
ATOM 2962 C C B SER B 1 80 ? 17.786 39.010 46.919 0.50 20.95 79 SER B C 1
ATOM 2963 O O A SER B 1 80 ? 18.022 38.234 47.848 0.50 21.23 79 SER B O 1
ATOM 2964 O O B SER B 1 80 ? 18.015 38.233 47.849 0.50 21.24 79 SER B O 1
ATOM 2969 N N . GLU B 1 81 ? 17.868 38.641 45.637 1.00 19.77 80 GLU B N 1
ATOM 2970 C CA . GLU B 1 81 ? 18.313 37.291 45.248 1.00 19.65 80 GLU B CA 1
ATOM 2971 C C . GLU B 1 81 ? 19.798 37.102 45.536 1.00 18.47 80 GLU B C 1
ATOM 2972 O O . GLU B 1 81 ? 20.571 38.061 45.532 1.00 19.24 80 GLU B O 1
ATOM 2978 N N . THR B 1 82 ? 20.179 35.856 45.793 1.00 17.91 81 THR B N 1
ATOM 2979 C CA . THR B 1 82 ? 21.576 35.495 45.983 1.00 18.13 81 THR B CA 1
ATOM 2980 C C . THR B 1 82 ? 22.378 35.868 44.731 1.00 17.87 81 THR B C 1
ATOM 2981 O O . THR B 1 82 ? 22.000 35.501 43.618 1.00 18.26 81 THR B O 1
ATOM 2985 N N . GLY B 1 83 ? 23.460 36.623 44.923 1.00 17.92 82 GLY B N 1
ATOM 2986 C CA . GLY B 1 83 ? 24.373 36.978 43.835 1.00 17.21 82 GLY B CA 1
ATOM 2987 C C . GLY B 1 83 ? 25.145 35.772 43.326 1.00 16.21 82 GLY B C 1
ATOM 2988 O O . GLY B 1 83 ? 25.286 34.766 44.032 1.00 17.04 82 GLY B O 1
ATOM 2989 N N . THR B 1 84 ? 25.640 35.868 42.097 1.00 15.39 83 THR B N 1
ATOM 2990 C CA . THR B 1 84 ? 26.341 34.753 41.452 1.00 15.66 83 THR B CA 1
ATOM 2991 C C . THR B 1 84 ? 27.677 35.209 40.846 1.00 14.82 83 THR B C 1
ATOM 2992 O O . THR B 1 84 ? 27.747 36.221 40.142 1.00 17.22 83 THR B O 1
ATOM 2996 N N . VAL B 1 85 ? 28.730 34.457 41.155 1.00 11.56 84 VAL B N 1
ATOM 2997 C CA . VAL B 1 85 ? 30.059 34.655 40.592 1.00 15.09 84 VAL B CA 1
ATOM 2998 C C . VAL B 1 85 ? 30.163 33.761 39.358 1.00 15.02 84 VAL B C 1
ATOM 2999 O O . VAL B 1 85 ? 29.726 32.613 39.389 1.00 16.11 84 VAL B O 1
ATOM 3003 N N . VAL B 1 86 ? 30.735 34.295 38.279 1.00 14.66 85 VAL B N 1
ATOM 3004 C CA . VAL B 1 86 ? 30.978 33.526 37.052 1.00 14.41 85 VAL B CA 1
ATOM 3005 C C . VAL B 1 86 ? 32.466 33.202 36.974 1.00 14.40 85 VAL B C 1
ATOM 3006 O O . VAL B 1 86 ? 33.298 34.087 37.147 1.00 14.60 85 VAL B O 1
ATOM 3010 N N . ILE B 1 87 ? 32.783 31.936 36.705 1.00 14.53 86 ILE B N 1
ATOM 3011 C CA . ILE B 1 87 ? 34.156 31.478 36.535 1.00 15.55 86 ILE B CA 1
ATOM 3012 C C . ILE B 1 87 ? 34.239 30.758 35.196 1.00 15.51 86 ILE B C 1
ATOM 3013 O O . ILE B 1 87 ? 33.791 29.619 35.063 1.00 16.47 86 ILE B O 1
ATOM 3018 N N . ALA B 1 88 ? 34.827 31.424 34.216 1.00 15.36 87 ALA B N 1
ATOM 3019 C CA . ALA B 1 88 ? 34.965 30.876 32.880 1.00 15.85 87 ALA B CA 1
ATOM 3020 C C . ALA B 1 88 ? 36.344 30.247 32.719 1.00 16.49 87 ALA B C 1
ATOM 3021 O O . ALA B 1 88 ? 37.342 30.939 32.852 1.00 17.11 87 ALA B O 1
ATOM 3023 N N . ILE B 1 89 ? 36.383 28.944 32.434 1.00 17.08 88 ILE B N 1
ATOM 3024 C CA . ILE B 1 89 ? 37.627 28.197 32.241 1.00 18.56 88 ILE B CA 1
ATOM 3025 C C . ILE B 1 89 ? 37.915 28.116 30.746 1.00 19.26 88 ILE B C 1
ATOM 3026 O O . ILE B 1 89 ? 37.261 27.366 30.016 1.00 18.66 88 ILE B O 1
ATOM 3031 N N . GLY B 1 90 ? 38.894 28.896 30.299 1.00 21.10 89 GLY B N 1
ATOM 3032 C CA . GLY B 1 90 ? 39.229 28.993 28.887 1.00 21.61 89 GLY B CA 1
ATOM 3033 C C . GLY B 1 90 ? 40.719 28.901 28.632 1.00 22.58 89 GLY B C 1
ATOM 3034 O O . GLY B 1 90 ? 41.471 28.331 29.432 1.00 20.53 89 GLY B O 1
ATOM 3035 N N . TYR B 1 91 ? 41.135 29.482 27.511 1.00 22.99 90 TYR B N 1
ATOM 3036 C CA . TYR B 1 91 ? 42.487 29.351 26.984 1.00 23.11 90 TYR B CA 1
ATOM 3037 C C . TYR B 1 91 ? 43.012 30.726 26.601 1.00 24.27 90 TYR B C 1
ATOM 3038 O O . TYR B 1 91 ? 42.214 31.628 26.336 1.00 22.01 90 TYR B O 1
ATOM 3047 N N . PRO B 1 92 ? 44.350 30.902 26.581 1.00 26.19 91 PRO B N 1
ATOM 3048 C CA . PRO B 1 92 ? 44.927 32.183 26.181 1.00 27.42 91 PRO B CA 1
ATOM 3049 C C . PRO B 1 92 ? 44.907 32.335 24.658 1.00 29.89 91 PRO B C 1
ATOM 3050 O O . PRO B 1 92 ? 45.939 32.195 23.993 1.00 32.41 91 PRO B O 1
ATOM 3054 N N . ILE B 1 93 ? 43.718 32.624 24.132 1.00 29.48 92 ILE B N 1
ATOM 3055 C CA . ILE B 1 93 ? 43.488 32.796 22.694 1.00 30.87 92 ILE B CA 1
ATOM 3056 C C . ILE B 1 93 ? 43.025 34.228 22.460 1.00 32.39 92 ILE B C 1
ATOM 3057 O O . ILE B 1 93 ? 42.357 34.814 23.310 1.00 34.36 92 ILE B O 1
ATOM 3062 N N . THR B 1 94 ? 43.401 34.782 21.312 1.00 33.87 93 THR B N 1
ATOM 3063 C CA . THR B 1 94 ? 43.190 36.207 21.016 1.00 35.34 93 THR B CA 1
ATOM 3064 C C . THR B 1 94 ? 42.307 36.495 19.797 1.00 33.70 93 THR B C 1
ATOM 3065 O O . THR B 1 94 ? 41.549 37.466 19.818 1.00 36.45 93 THR B O 1
ATOM 3069 N N . ASP B 1 95 ? 42.405 35.674 18.749 1.00 32.14 94 ASP B N 1
ATOM 3070 C CA . ASP B 1 95 ? 41.671 35.910 17.493 1.00 35.17 94 ASP B CA 1
ATOM 3071 C C . ASP B 1 95 ? 40.366 35.108 17.349 1.00 31.75 94 ASP B C 1
ATOM 3072 O O . ASP B 1 95 ? 39.728 35.159 16.299 1.00 32.78 94 ASP B O 1
ATOM 3077 N N . SER B 1 96 ? 39.982 34.375 18.394 1.00 28.55 95 SER B N 1
ATOM 3078 C CA . SER B 1 96 ? 38.788 33.527 18.383 1.00 26.52 95 SER B CA 1
ATOM 3079 C C . SER B 1 96 ? 38.364 33.258 19.826 1.00 24.57 95 SER B C 1
ATOM 3080 O O . SER B 1 96 ? 39.156 33.469 20.748 1.00 25.93 95 SER B O 1
ATOM 3083 N N . VAL B 1 97 ? 37.128 32.797 20.017 1.00 20.98 96 VAL B N 1
ATOM 3084 C CA . VAL B 1 97 ? 36.640 32.418 21.358 1.00 19.36 96 VAL B CA 1
ATOM 3085 C C . VAL B 1 97 ? 36.633 30.907 21.604 1.00 19.81 96 VAL B C 1
ATOM 3086 O O . VAL B 1 97 ? 36.243 30.462 22.683 1.00 20.32 96 VAL B O 1
ATOM 3090 N N . PHE B 1 98 ? 37.070 30.116 20.623 1.00 21.25 97 PHE B N 1
ATOM 3091 C CA . PHE B 1 98 ? 37.241 28.675 20.816 1.00 23.09 97 PHE B CA 1
ATOM 3092 C C . PHE B 1 98 ? 38.684 28.254 20.557 1.00 24.45 97 PHE B C 1
ATOM 3093 O O . PHE B 1 98 ? 39.376 28.859 19.739 1.00 24.68 97 PHE B O 1
ATOM 3101 N N . SER B 1 99 ? 39.114 27.210 21.264 1.00 25.23 98 SER B N 1
ATOM 3102 C CA . SER B 1 99 ? 40.448 26.639 21.133 1.00 26.02 98 SER B CA 1
ATOM 3103 C C . SER B 1 99 ? 40.345 25.191 20.656 1.00 25.79 98 SER B C 1
ATOM 3104 O O . SER B 1 99 ? 39.457 24.473 21.108 1.00 23.95 98 SER B O 1
ATOM 3107 N N . PRO B 1 100 ? 41.264 24.744 19.769 1.00 27.17 99 PRO B N 1
ATOM 3108 C CA . PRO B 1 100 ? 41.318 23.308 19.421 1.00 27.05 99 PRO B CA 1
ATOM 3109 C C . PRO B 1 100 ? 41.615 22.383 20.613 1.00 26.25 99 PRO B C 1
ATOM 3110 O O . PRO B 1 100 ? 41.305 21.187 20.554 1.00 25.94 99 PRO B O 1
ATOM 3114 N N . ARG B 1 101 ? 42.205 22.934 21.676 1.00 26.00 100 ARG B N 1
ATOM 3115 C CA . ARG B 1 101 ? 42.480 22.190 22.910 1.00 28.09 100 ARG B CA 1
ATOM 3116 C C . ARG B 1 101 ? 41.231 21.629 23.594 1.00 26.31 100 ARG B C 1
ATOM 3117 O O . ARG B 1 101 ? 41.324 20.649 24.341 1.00 28.12 100 ARG B O 1
ATOM 3125 N N . ARG B 1 102 ? 40.077 22.252 23.350 1.00 24.90 101 ARG B N 1
ATOM 3126 C CA . ARG B 1 102 ? 38.807 21.807 23.934 1.00 25.13 101 ARG B CA 1
ATOM 3127 C C . ARG B 1 102 ? 38.494 20.333 23.654 1.00 24.75 101 ARG B C 1
ATOM 3128 O O . ARG B 1 102 ? 37.969 19.647 24.522 1.00 24.80 101 ARG B O 1
ATOM 3136 N N . SER B 1 103 ? 38.821 19.863 22.448 1.00 25.54 102 SER B N 1
ATOM 3137 C CA . SER B 1 103 ? 38.563 18.473 22.050 1.00 27.01 102 SER B CA 1
ATOM 3138 C C . SER B 1 103 ? 39.189 17.470 23.013 1.00 27.47 102 SER B C 1
ATOM 3139 O O . SER B 1 103 ? 38.555 16.481 23.367 1.00 28.80 102 SER B O 1
ATOM 3142 N N . TYR B 1 104 ? 40.424 17.739 23.434 1.00 26.93 103 TYR B N 1
ATOM 3143 C CA . TYR B 1 104 ? 41.108 16.902 24.415 1.00 28.65 103 TYR B CA 1
ATOM 3144 C C . TYR B 1 104 ? 40.548 17.109 25.826 1.00 26.16 103 TYR B C 1
ATOM 3145 O O . TYR B 1 104 ? 40.224 16.143 26.515 1.00 24.87 103 TYR B O 1
ATOM 3154 N N . ASP B 1 105 ? 40.438 18.366 26.253 1.00 25.03 104 ASP B N 1
ATOM 3155 C CA . ASP B 1 105 ? 39.980 18.679 27.616 1.00 25.42 104 ASP B CA 1
ATOM 3156 C C . ASP B 1 105 ? 38.561 18.213 27.950 1.00 22.98 104 ASP B C 1
ATOM 3157 O O . ASP B 1 105 ? 38.287 17.881 29.101 1.00 22.69 104 ASP B O 1
ATOM 3162 N N . LEU B 1 106 ? 37.674 18.179 26.958 1.00 20.98 105 LEU B N 1
ATOM 3163 C CA . LEU B 1 106 ? 36.246 17.952 27.205 1.00 20.61 105 LEU B CA 1
ATOM 3164 C C . LEU B 1 106 ? 35.739 16.537 26.932 1.00 21.54 105 LEU B C 1
ATOM 3165 O O . LEU B 1 106 ? 34.611 16.220 27.311 1.00 20.89 105 LEU B O 1
ATOM 3170 N N . THR B 1 107 ? 36.554 15.692 26.294 1.00 22.41 106 THR B N 1
ATOM 3171 C CA . THR B 1 107 ? 36.141 14.322 25.964 1.00 23.50 106 THR B CA 1
ATOM 3172 C C . THR B 1 107 ? 36.687 13.309 26.971 1.00 25.85 106 THR B C 1
ATOM 3173 O O . THR B 1 107 ? 37.855 13.395 27.364 1.00 24.91 106 THR B O 1
ATOM 3177 N N . PRO B 1 108 ? 35.842 12.347 27.398 1.00 27.05 107 PRO B N 1
ATOM 3178 C CA . PRO B 1 108 ? 36.273 11.389 28.411 1.00 28.33 107 PRO B CA 1
ATOM 3179 C C . PRO B 1 108 ? 37.196 10.303 27.862 1.00 30.63 107 PRO B C 1
ATOM 3180 O O . PRO B 1 108 ? 37.160 10.020 26.658 1.00 28.13 107 PRO B O 1
ATOM 3184 N N . PRO B 1 109 ? 38.020 9.694 28.737 1.00 33.67 108 PRO B N 1
ATOM 3185 C CA . PRO B 1 109 ? 38.876 8.603 28.275 1.00 35.51 108 PRO B CA 1
ATOM 3186 C C . PRO B 1 109 ? 38.035 7.388 27.906 1.00 37.76 108 PRO B C 1
ATOM 3187 O O . PRO B 1 109 ? 37.012 7.135 28.544 1.00 37.50 108 PRO B O 1
ATOM 3191 N N . CYS B 1 110 ? 38.451 6.681 26.859 1.00 40.44 109 CYS B N 1
ATOM 3192 C CA . CYS B 1 110 ? 37.775 5.475 26.389 1.00 45.58 109 CYS B CA 1
ATOM 3193 C C . CYS B 1 110 ? 38.820 4.484 25.880 1.00 48.97 109 CYS B C 1
ATOM 3194 O O . CYS B 1 110 ? 39.907 4.884 25.460 1.00 43.62 109 CYS B O 1
ATOM 3197 N N . ASP B 1 111 ? 38.491 3.197 25.930 1.00 53.30 110 ASP B N 1
ATOM 3198 C CA . ASP B 1 111 ? 39.400 2.147 25.436 1.00 58.38 110 ASP B CA 1
ATOM 3199 C C . ASP B 1 111 ? 39.503 2.092 23.903 1.00 59.72 110 ASP B C 1
ATOM 3200 O O . ASP B 1 111 ? 40.559 1.742 23.370 1.00 60.10 110 ASP B O 1
ATOM 3205 N N . HIS B 1 112 ? 38.407 2.422 23.214 1.00 57.07 111 HIS B N 1
ATOM 3206 C CA . HIS B 1 112 ? 38.371 2.508 21.747 1.00 56.77 111 HIS B CA 1
ATOM 3207 C C . HIS B 1 112 ? 37.932 3.909 21.326 1.00 42.65 111 HIS B C 1
ATOM 3208 O O . HIS B 1 112 ? 37.187 4.567 22.051 1.00 44.32 111 HIS B O 1
ATOM 3215 N N . TYR B 1 113 ? 38.389 4.354 20.157 1.00 31.97 112 TYR B N 1
ATOM 3216 C CA . TYR B 1 113 ? 38.041 5.680 19.629 1.00 39.09 112 TYR B CA 1
ATOM 3217 C C . TYR B 1 113 ? 37.575 5.606 18.174 1.00 46.73 112 TYR B C 1
ATOM 3218 O O . TYR B 1 113 ? 38.280 5.077 17.314 1.00 50.41 112 TYR B O 1
ATOM 3227 N N . ILE B 1 114 ? 36.380 6.142 17.923 1.00 48.35 113 ILE B N 1
ATOM 3228 C CA . ILE B 1 114 ? 35.827 6.299 16.583 1.00 51.53 113 ILE B CA 1
ATOM 3229 C C . ILE B 1 114 ? 35.886 7.800 16.285 1.00 50.19 113 ILE B C 1
ATOM 3230 O O . ILE B 1 114 ? 35.264 8.586 17.004 1.00 47.28 113 ILE B O 1
ATOM 3235 N N . PRO B 1 115 ? 36.646 8.208 15.246 1.00 50.87 114 PRO B N 1
ATOM 3236 C CA . PRO B 1 115 ? 36.659 9.629 14.877 1.00 50.49 114 PRO B CA 1
ATOM 3237 C C . PRO B 1 115 ? 35.302 10.143 14.379 1.00 47.09 114 PRO B C 1
ATOM 3238 O O . PRO B 1 115 ? 34.591 9.402 13.696 1.00 44.94 114 PRO B O 1
ATOM 3242 N N . PRO B 1 116 ? 34.938 11.397 14.721 1.00 45.61 115 PRO B N 1
ATOM 3243 C CA . PRO B 1 116 ? 33.723 11.971 14.132 1.00 45.68 115 PRO B CA 1
ATOM 3244 C C . PRO B 1 116 ? 33.834 12.144 12.617 1.00 46.47 115 PRO B C 1
ATOM 3245 O O . PRO B 1 116 ? 34.934 12.346 12.098 1.00 45.51 115 PRO B O 1
ATOM 3249 N N . GLU B 1 117 ? 32.699 12.063 11.928 1.00 46.99 116 GLU B N 1
ATOM 3250 C CA . GLU B 1 117 ? 32.651 12.247 10.479 1.00 43.35 116 GLU B CA 1
ATOM 3251 C C . GLU B 1 117 ? 32.737 13.733 10.134 1.00 22.29 116 GLU B C 1
ATOM 3252 O O . GLU B 1 117 ? 32.146 14.578 10.811 1.00 32.09 116 GLU B O 1
ATOM 3258 N N . PRO B 1 123 ? 35.938 11.485 7.847 1.00 39.49 122 PRO B N 1
ATOM 3259 C CA . PRO B 1 123 ? 36.533 11.260 9.164 1.00 40.35 122 PRO B CA 1
ATOM 3260 C C . PRO B 1 123 ? 37.483 12.388 9.555 1.00 43.77 122 PRO B C 1
ATOM 3261 O O . PRO B 1 123 ? 38.318 12.804 8.746 1.00 46.98 122 PRO B O 1
ATOM 3265 N N . LYS B 1 124 ? 37.350 12.861 10.791 1.00 47.68 123 LYS B N 1
ATOM 3266 C CA . LYS B 1 124 ? 38.078 14.030 11.276 1.00 52.48 123 LYS B CA 1
ATOM 3267 C C . LYS B 1 124 ? 38.596 13.743 12.692 1.00 52.00 123 LYS B C 1
ATOM 3268 O O . LYS B 1 124 ? 37.987 14.167 13.677 1.00 51.14 123 LYS B O 1
ATOM 3274 N N . PRO B 1 125 ? 39.715 12.996 12.797 1.00 53.67 124 PRO B N 1
ATOM 3275 C CA . PRO B 1 125 ? 40.253 12.656 14.117 1.00 51.85 124 PRO B CA 1
ATOM 3276 C C . PRO B 1 125 ? 40.843 13.860 14.852 1.00 47.68 124 PRO B C 1
ATOM 3277 O O . PRO B 1 125 ? 41.394 14.765 14.223 1.00 45.51 124 PRO B O 1
ATOM 3281 N N . GLU B 1 126 ? 40.700 13.855 16.176 1.00 44.80 125 GLU B N 1
ATOM 3282 C CA . GLU B 1 126 ? 41.160 14.943 17.043 1.00 43.58 125 GLU B CA 1
ATOM 3283 C C . GLU B 1 126 ? 41.794 14.332 18.283 1.00 39.48 125 GLU B C 1
ATOM 3284 O O . GLU B 1 126 ? 41.560 13.164 18.585 1.00 38.54 125 GLU B O 1
ATOM 3290 N N . ALA B 1 127 ? 42.572 15.130 19.010 1.00 37.65 126 ALA B N 1
ATOM 3291 C CA . ALA B 1 127 ? 43.053 14.734 20.339 1.00 37.72 126 ALA B CA 1
ATOM 3292 C C . ALA B 1 127 ? 41.857 14.528 21.267 1.00 35.73 126 ALA B C 1
ATOM 3293 O O . ALA B 1 127 ? 40.871 15.271 21.183 1.00 34.14 126 ALA B O 1
ATOM 3295 N N . HIS B 1 128 ? 41.945 13.520 22.137 1.00 34.78 127 HIS B N 1
ATOM 3296 C CA . HIS B 1 128 ? 40.812 13.115 22.968 1.00 34.27 127 HIS B CA 1
ATOM 3297 C C . HIS B 1 128 ? 41.229 12.480 24.290 1.00 31.81 127 HIS B C 1
ATOM 3298 O O . HIS B 1 128 ? 42.358 12.009 24.439 1.00 32.00 127 HIS B O 1
ATOM 3305 N N . GLY B 1 129 ? 40.300 12.488 25.243 1.00 28.38 128 GLY B N 1
ATOM 3306 C CA . GLY B 1 129 ? 40.423 11.718 26.479 1.00 28.02 128 GLY B CA 1
ATOM 3307 C C . GLY B 1 129 ? 40.974 12.429 27.701 1.00 26.96 128 GLY B C 1
ATOM 3308 O O . GLY B 1 129 ? 41.356 11.767 28.663 1.00 26.09 128 GLY B O 1
ATOM 3309 N N . GLY B 1 130 ? 40.997 13.764 27.689 1.00 25.77 129 GLY B N 1
ATOM 3310 C CA . GLY B 1 130 ? 41.534 14.544 28.812 1.00 25.53 129 GLY B CA 1
ATOM 3311 C C . GLY B 1 130 ? 40.540 15.027 29.864 1.00 24.60 129 GLY B C 1
ATOM 3312 O O . GLY B 1 130 ? 40.922 15.803 30.740 1.00 25.27 129 GLY B O 1
ATOM 3313 N N . ALA B 1 131 ? 39.287 14.568 29.808 1.00 23.08 130 ALA B N 1
ATOM 3314 C CA . ALA B 1 131 ? 38.230 15.087 30.696 1.00 23.99 130 ALA B CA 1
ATOM 3315 C C . ALA B 1 131 ? 38.427 14.806 32.190 1.00 23.40 130 ALA B C 1
ATOM 3316 O O . ALA B 1 131 ? 38.076 15.650 33.011 1.00 21.94 130 ALA B O 1
ATOM 3318 N N . ASP B 1 132 ? 38.969 13.641 32.550 1.00 24.79 131 ASP B N 1
ATOM 3319 C CA . ASP B 1 132 ? 39.243 13.341 33.968 1.00 26.62 131 ASP B CA 1
ATOM 3320 C C . ASP B 1 132 ? 40.304 14.282 34.549 1.00 26.61 131 ASP B C 1
ATOM 3321 O O . ASP B 1 132 ? 40.171 14.754 35.682 1.00 25.53 131 ASP B O 1
ATOM 3326 N N . GLU B 1 133 ? 41.350 14.541 33.767 1.00 26.34 132 GLU B N 1
ATOM 3327 C CA . GLU B 1 133 ? 42.402 15.482 34.154 1.00 27.87 132 GLU B CA 1
ATOM 3328 C C . GLU B 1 133 ? 41.851 16.906 34.265 1.00 25.56 132 GLU B C 1
ATOM 3329 O O . GLU B 1 133 ? 42.209 17.643 35.184 1.00 25.73 132 GLU B O 1
ATOM 3335 N N . PHE B 1 134 ? 40.985 17.283 33.324 1.00 23.68 133 PHE B N 1
ATOM 3336 C CA . PHE B 1 134 ? 40.398 18.630 33.296 1.00 22.93 133 PHE B CA 1
ATOM 3337 C C . PHE B 1 134 ? 39.413 18.843 34.446 1.00 23.27 133 PHE B C 1
ATOM 3338 O O . PHE B 1 134 ? 39.414 19.905 35.065 1.00 22.57 133 PHE B O 1
ATOM 3346 N N . LEU B 1 135 ? 38.592 17.836 34.745 1.00 23.17 134 LEU B N 1
ATOM 3347 C CA . LEU B 1 135 ? 37.678 17.914 35.889 1.00 24.06 134 LEU B CA 1
ATOM 3348 C C . LEU B 1 135 ? 38.440 18.051 37.212 1.00 25.42 134 LEU B C 1
ATOM 3349 O O . LEU B 1 135 ? 38.068 18.865 38.061 1.00 24.03 134 LEU B O 1
ATOM 3354 N N . THR B 1 136 ? 39.508 17.269 37.368 1.00 26.51 135 THR B N 1
ATOM 3355 C CA . THR B 1 136 ? 40.379 17.352 38.546 1.00 27.74 135 THR B CA 1
ATOM 3356 C C . THR B 1 136 ? 41.026 18.738 38.669 1.00 26.34 135 THR B C 1
ATOM 3357 O O . THR B 1 136 ? 41.095 19.296 39.766 1.00 25.57 135 THR B O 1
ATOM 3361 N N . PHE B 1 137 ? 41.485 19.279 37.541 1.00 24.71 136 PHE B N 1
ATOM 3362 C CA . PHE B 1 137 ? 42.016 20.647 37.467 1.00 24.64 136 PHE B CA 1
ATOM 3363 C C . PHE B 1 137 ? 40.998 21.685 37.946 1.00 24.15 136 PHE B C 1
ATOM 3364 O O . PHE B 1 137 ? 41.332 22.535 38.773 1.00 22.42 136 PHE B O 1
ATOM 3372 N N . ILE B 1 138 ? 39.763 21.603 37.448 1.00 24.14 137 ILE B N 1
ATOM 3373 C CA . ILE B 1 138 ? 38.712 22.556 37.843 1.00 24.74 137 ILE B CA 1
ATOM 3374 C C . ILE B 1 138 ? 38.389 22.407 39.333 1.00 24.91 137 ILE B C 1
ATOM 3375 O O . ILE B 1 138 ? 38.336 23.397 40.066 1.00 24.58 137 ILE B O 1
ATOM 3380 N N . ALA B 1 139 ? 38.184 21.167 39.767 1.00 25.72 138 ALA B N 1
ATOM 3381 C CA . ALA B 1 139 ? 37.765 20.876 41.141 1.00 27.57 138 ALA B CA 1
ATOM 3382 C C . ALA B 1 139 ? 38.835 21.155 42.201 1.00 28.69 138 ALA B C 1
ATOM 3383 O O . ALA B 1 139 ? 38.509 21.638 43.289 1.00 30.35 138 ALA B O 1
ATOM 3385 N N . GLU B 1 140 ? 40.094 20.846 41.889 1.00 28.35 139 GLU B N 1
ATOM 3386 C CA . GLU B 1 140 ? 41.179 20.889 42.880 1.00 30.96 139 GLU B CA 1
ATOM 3387 C C . GLU B 1 140 ? 42.155 22.059 42.742 1.00 29.07 139 GLU B C 1
ATOM 3388 O O . GLU B 1 140 ? 42.877 22.350 43.691 1.00 29.43 139 GLU B O 1
ATOM 3394 N N . ILE B 1 141 ? 42.193 22.713 41.580 1.00 28.22 140 ILE B N 1
ATOM 3395 C CA . ILE B 1 141 ? 43.081 23.865 41.362 1.00 27.57 140 ILE B CA 1
ATOM 3396 C C . ILE B 1 141 ? 42.278 25.160 41.200 1.00 26.03 140 ILE B C 1
ATOM 3397 O O . ILE B 1 141 ? 42.509 26.125 41.935 1.00 24.55 140 ILE B O 1
ATOM 3402 N N . VAL B 1 142 ? 41.330 25.179 40.265 1.00 23.90 141 VAL B N 1
ATOM 3403 C CA . VAL B 1 142 ? 40.612 26.420 39.943 1.00 23.47 141 VAL B CA 1
ATOM 3404 C C . VAL B 1 142 ? 39.655 26.829 41.065 1.00 23.41 141 VAL B C 1
ATOM 3405 O O . VAL B 1 142 ? 39.699 27.960 41.539 1.00 22.38 141 VAL B O 1
ATOM 3409 N N . ARG B 1 143 ? 38.793 25.909 41.481 1.00 23.79 142 ARG B N 1
ATOM 3410 C CA . ARG B 1 143 ? 37.766 26.223 42.473 1.00 24.49 142 ARG B CA 1
ATOM 3411 C C . ARG B 1 143 ? 38.350 26.657 43.830 1.00 23.71 142 ARG B C 1
ATOM 3412 O O . ARG B 1 143 ? 37.870 27.640 44.399 1.00 23.16 142 ARG B O 1
ATOM 3420 N N . PRO B 1 144 ? 39.385 25.951 44.343 1.00 24.58 143 PRO B N 1
ATOM 3421 C CA . PRO B 1 144 ? 40.015 26.432 45.578 1.00 25.37 143 PRO B CA 1
ATOM 3422 C C . PRO B 1 144 ? 40.682 27.798 45.453 1.00 25.28 143 PRO B C 1
ATOM 3423 O O . PRO B 1 144 ? 40.660 28.560 46.411 1.00 24.78 143 PRO B O 1
ATOM 3427 N N . PHE B 1 145 ? 41.253 28.114 44.291 1.00 24.50 144 PHE B N 1
ATOM 3428 C CA . PHE B 1 145 ? 41.789 29.457 44.050 1.00 23.95 144 PHE B CA 1
ATOM 3429 C C . PHE B 1 145 ? 40.681 30.501 44.161 1.00 23.19 144 PHE B C 1
ATOM 3430 O O . PHE B 1 145 ? 40.814 31.480 44.892 1.00 22.15 144 PHE B O 1
ATOM 3438 N N . VAL B 1 146 ? 39.584 30.270 43.444 1.00 22.31 145 VAL B N 1
ATOM 3439 C CA . VAL B 1 146 ? 38.446 31.193 43.444 1.00 22.82 145 VAL B CA 1
ATOM 3440 C C . VAL B 1 146 ? 37.879 31.361 44.860 1.00 21.85 145 VAL B C 1
ATOM 3441 O O . VAL B 1 146 ? 37.690 32.486 45.323 1.00 21.71 145 VAL B O 1
ATOM 3445 N N . GLU B 1 147 ? 37.636 30.246 45.544 1.00 22.19 146 GLU B N 1
ATOM 3446 C CA . GLU B 1 147 ? 36.988 30.275 46.858 1.00 23.59 146 GLU B CA 1
ATOM 3447 C C . GLU B 1 147 ? 37.899 30.756 47.987 1.00 24.37 146 GLU B C 1
ATOM 3448 O O . GLU B 1 147 ? 37.471 31.564 48.810 1.00 26.53 146 GLU B O 1
ATOM 3454 N N . LEU B 1 148 ? 39.139 30.273 48.027 1.00 24.85 147 LEU B N 1
ATOM 3455 C CA . LEU B 1 148 ? 40.063 30.595 49.132 1.00 28.09 147 LEU B CA 1
ATOM 3456 C C . LEU B 1 148 ? 40.886 31.867 48.920 1.00 27.07 147 LEU B C 1
ATOM 3457 O O . LEU B 1 148 ? 41.262 32.502 49.902 1.00 27.17 147 LEU B O 1
ATOM 3462 N N . LYS B 1 149 ? 41.177 32.232 47.669 1.00 26.15 148 LYS B N 1
ATOM 3463 C CA . LYS B 1 149 ? 42.028 33.403 47.386 1.00 28.10 148 LYS B CA 1
ATOM 3464 C C . LYS B 1 149 ? 41.273 34.624 46.851 1.00 25.97 148 LYS B C 1
ATOM 3465 O O . LYS B 1 149 ? 41.545 35.745 47.278 1.00 26.00 148 LYS B O 1
ATOM 3471 N N . VAL B 1 150 ? 40.338 34.419 45.925 1.00 23.63 149 VAL B N 1
ATOM 3472 C CA . VAL B 1 150 ? 39.612 35.537 45.312 1.00 22.84 149 VAL B CA 1
ATOM 3473 C C . VAL B 1 150 ? 38.458 36.007 46.204 1.00 20.92 149 VAL B C 1
ATOM 3474 O O . VAL B 1 150 ? 38.292 37.212 46.409 1.00 21.49 149 VAL B O 1
ATOM 3478 N N . PHE B 1 151 ? 37.681 35.061 46.738 1.00 20.17 150 PHE B N 1
ATOM 3479 C CA . PHE B 1 151 ? 36.485 35.368 47.533 1.00 19.99 150 PHE B CA 1
ATOM 3480 C C . PHE B 1 151 ? 36.506 34.677 48.905 1.00 20.33 150 PHE B C 1
ATOM 3481 O O . PHE B 1 151 ? 35.564 33.952 49.248 1.00 19.40 150 PHE B O 1
ATOM 3489 N N . PRO B 1 152 ? 37.568 34.919 49.704 1.00 21.61 151 PRO B N 1
ATOM 3490 C CA . PRO B 1 152 ? 37.791 34.167 50.954 1.00 23.05 151 PRO B CA 1
ATOM 3491 C C . PRO B 1 152 ? 36.696 34.292 52.019 1.00 23.19 151 PRO B C 1
ATOM 3492 O O . PRO B 1 152 ? 36.538 33.378 52.825 1.00 25.83 151 PRO B O 1
ATOM 3496 N N . ARG B 1 153 ? 35.955 35.399 52.020 1.00 21.58 152 ARG B N 1
ATOM 3497 C CA . ARG B 1 153 ? 34.877 35.614 52.993 1.00 24.90 152 ARG B CA 1
ATOM 3498 C C . ARG B 1 153 ? 33.473 35.388 52.416 1.00 23.54 152 ARG B C 1
ATOM 3499 O O . ARG B 1 153 ? 32.479 35.675 53.086 1.00 22.67 152 ARG B O 1
ATOM 3507 N N . VAL B 1 154 ? 33.388 34.868 51.190 1.00 21.47 153 VAL B N 1
ATOM 3508 C CA . VAL B 1 154 ? 32.108 34.515 50.587 1.00 20.61 153 VAL B CA 1
ATOM 3509 C C . VAL B 1 154 ? 31.815 33.040 50.853 1.00 20.74 153 VAL B C 1
ATOM 3510 O O . VAL B 1 154 ? 32.632 32.172 50.518 1.00 19.72 153 VAL B O 1
ATOM 3514 N N A SER B 1 155 ? 30.659 32.765 51.456 0.50 21.04 154 SER B N 1
ATOM 3515 N N B SER B 1 155 ? 30.656 32.769 51.454 0.50 21.15 154 SER B N 1
ATOM 3516 C CA A SER B 1 155 ? 30.165 31.404 51.596 0.50 21.00 154 SER B CA 1
ATOM 3517 C CA B SER B 1 155 ? 30.143 31.411 51.606 0.50 21.31 154 SER B CA 1
ATOM 3518 C C A SER B 1 155 ? 29.394 31.044 50.335 0.50 21.05 154 SER B C 1
ATOM 3519 C C B SER B 1 155 ? 29.387 31.044 50.334 0.50 21.11 154 SER B C 1
ATOM 3520 O O A SER B 1 155 ? 28.398 31.696 50.009 0.50 21.39 154 SER B O 1
ATOM 3521 O O B SER B 1 155 ? 28.393 31.694 49.999 0.50 21.44 154 SER B O 1
ATOM 3526 N N . PHE B 1 156 ? 29.857 30.020 49.622 1.00 19.94 155 PHE B N 1
ATOM 3527 C CA . PHE B 1 156 ? 29.209 29.588 48.378 1.00 20.47 155 PHE B CA 1
ATOM 3528 C C . PHE B 1 156 ? 28.103 28.583 48.654 1.00 21.67 155 PHE B C 1
ATOM 3529 O O . PHE B 1 156 ? 28.315 27.590 49.358 1.00 24.38 155 PHE B O 1
ATOM 3537 N N . GLY B 1 157 ? 26.919 28.871 48.116 1.00 20.46 156 GLY B N 1
ATOM 3538 C CA . GLY B 1 157 ? 25.731 28.067 48.350 1.00 20.70 156 GLY B CA 1
ATOM 3539 C C . GLY B 1 157 ? 25.660 26.917 47.377 1.00 20.10 156 GLY B C 1
ATOM 3540 O O . GLY B 1 157 ? 25.953 25.775 47.730 1.00 23.80 156 GLY B O 1
ATOM 3541 N N . ARG B 1 158 ? 25.267 27.234 46.151 1.00 18.78 157 ARG B N 1
ATOM 3542 C CA . ARG B 1 158 ? 25.176 26.262 45.069 1.00 18.94 157 ARG B CA 1
ATOM 3543 C C . ARG B 1 158 ? 26.192 26.588 43.990 1.00 18.34 157 ARG B C 1
ATOM 3544 O O . ARG B 1 158 ? 26.357 27.756 43.616 1.00 18.14 157 ARG B O 1
ATOM 3552 N N . THR B 1 159 ? 26.871 25.556 43.496 1.00 19.42 158 THR B N 1
ATOM 3553 C CA . THR B 1 159 ? 27.790 25.698 42.375 1.00 20.48 158 THR B CA 1
ATOM 3554 C C . THR B 1 159 ? 27.244 24.943 41.171 1.00 18.66 158 THR B C 1
ATOM 3555 O O . THR B 1 159 ? 26.712 23.837 41.310 1.00 19.14 158 THR B O 1
ATOM 3559 N N . ALA B 1 160 ? 27.372 25.554 39.997 1.00 17.12 159 ALA B N 1
ATOM 3560 C CA . ALA B 1 160 ? 26.900 24.965 38.753 1.00 16.99 159 ALA B CA 1
ATOM 3561 C C . ALA B 1 160 ? 28.045 24.808 37.764 1.00 16.45 159 ALA B C 1
ATOM 3562 O O . ALA B 1 160 ? 29.021 25.568 37.799 1.00 17.00 159 ALA B O 1
ATOM 3564 N N . LEU B 1 161 ? 27.921 23.796 36.905 1.00 14.89 160 LEU B N 1
ATOM 3565 C CA . LEU B 1 161 ? 28.816 23.591 35.777 1.00 14.92 160 LEU B CA 1
ATOM 3566 C C . LEU B 1 161 ? 27.975 23.673 34.515 1.00 15.35 160 LEU B C 1
ATOM 3567 O O . LEU B 1 161 ? 26.999 22.928 34.374 1.00 17.42 160 LEU B O 1
ATOM 3572 N N . PHE B 1 162 ? 28.345 24.586 33.616 1.00 14.91 161 PHE B N 1
ATOM 3573 C CA . PHE B 1 162 ? 27.733 24.691 32.297 1.00 14.31 161 PHE B CA 1
ATOM 3574 C C . PHE B 1 162 ? 28.731 24.341 31.211 1.00 14.77 161 PHE B C 1
ATOM 3575 O O . PHE B 1 162 ? 29.885 24.785 31.237 1.00 15.63 161 PHE B O 1
ATOM 3583 N N . GLY B 1 163 ? 28.263 23.569 30.237 1.00 13.77 162 GLY B N 1
ATOM 3584 C CA . GLY B 1 163 ? 28.992 23.373 29.001 1.00 14.35 162 GLY B CA 1
ATOM 3585 C C . GLY B 1 163 ? 28.060 23.131 27.836 1.00 14.14 162 GLY B C 1
ATOM 3586 O O . GLY B 1 163 ? 26.936 22.645 28.013 1.00 13.64 162 GLY B O 1
ATOM 3587 N N . HIS B 1 164 ? 28.536 23.487 26.644 1.00 14.43 163 HIS B N 1
ATOM 3588 C CA . HIS B 1 164 ? 27.798 23.298 25.406 1.00 15.24 163 HIS B CA 1
ATOM 3589 C C . HIS B 1 164 ? 28.586 22.409 24.432 1.00 16.63 163 HIS B C 1
ATOM 3590 O O . HIS B 1 164 ? 29.815 22.512 24.356 1.00 16.88 163 HIS B O 1
ATOM 3597 N N A SER B 1 165 ? 27.868 21.539 23.717 0.50 16.87 164 SER B N 1
ATOM 3598 N N B SER B 1 165 ? 27.868 21.558 23.694 0.50 16.63 164 SER B N 1
ATOM 3599 C CA A SER B 1 165 ? 28.445 20.640 22.706 0.50 18.09 164 SER B CA 1
ATOM 3600 C CA B SER B 1 165 ? 28.445 20.630 22.701 0.50 17.63 164 SER B CA 1
ATOM 3601 C C A SER B 1 165 ? 29.372 19.622 23.395 0.50 18.46 164 SER B C 1
ATOM 3602 C C B SER B 1 165 ? 29.375 19.624 23.400 0.50 18.29 164 SER B C 1
ATOM 3603 O O A SER B 1 165 ? 28.887 18.859 24.236 0.50 18.53 164 SER B O 1
ATOM 3604 O O B SER B 1 165 ? 28.893 18.870 24.251 0.50 18.35 164 SER B O 1
ATOM 3609 N N . TYR B 1 166 ? 30.671 19.596 23.076 1.00 19.10 165 TYR B N 1
ATOM 3610 C CA . TYR B 1 166 ? 31.646 18.805 23.861 1.00 19.88 165 TYR B CA 1
ATOM 3611 C C . TYR B 1 166 ? 31.676 19.242 25.339 1.00 17.41 165 TYR B C 1
ATOM 3612 O O . TYR B 1 166 ? 31.871 18.413 26.220 1.00 17.60 165 TYR B O 1
ATOM 3621 N N . GLY B 1 167 ? 31.449 20.531 25.606 1.00 16.94 166 GLY B N 1
ATOM 3622 C CA . GLY B 1 167 ? 31.272 21.006 26.981 1.00 17.10 166 GLY B CA 1
ATOM 3623 C C . GLY B 1 167 ? 30.098 20.369 27.718 1.00 16.22 166 GLY B C 1
ATOM 3624 O O . GLY B 1 167 ? 30.161 20.157 28.927 1.00 16.70 166 GLY B O 1
ATOM 3625 N N . GLY B 1 168 ? 29.019 20.090 26.989 1.00 15.85 167 GLY B N 1
ATOM 3626 C CA . GLY B 1 168 ? 27.834 19.440 27.534 1.00 16.01 167 GLY B CA 1
ATOM 3627 C C . GLY B 1 168 ? 28.105 17.978 27.814 1.00 16.66 167 GLY B C 1
ATOM 3628 O O . GLY B 1 168 ? 27.673 17.449 28.836 1.00 16.72 167 GLY B O 1
ATOM 3629 N N . LEU B 1 169 ? 28.818 17.328 26.892 1.00 17.48 168 LEU B N 1
ATOM 3630 C CA . LEU B 1 169 ? 29.337 15.975 27.119 1.00 18.00 168 LEU B CA 1
ATOM 3631 C C . LEU B 1 169 ? 30.209 15.948 28.373 1.00 17.62 168 LEU B C 1
ATOM 3632 O O . LEU B 1 169 ? 30.074 15.050 29.199 1.00 18.12 168 LEU B O 1
ATOM 3637 N N . PHE B 1 170 ? 31.093 16.938 28.509 1.00 16.68 169 PHE B N 1
ATOM 3638 C CA . PHE B 1 170 ? 31.942 17.063 29.695 1.00 18.16 169 PHE B CA 1
ATOM 3639 C C . PHE B 1 170 ? 31.118 17.193 30.978 1.00 18.32 169 PHE B C 1
ATOM 3640 O O . PHE B 1 170 ? 31.418 16.528 31.972 1.00 18.89 169 PHE B O 1
ATO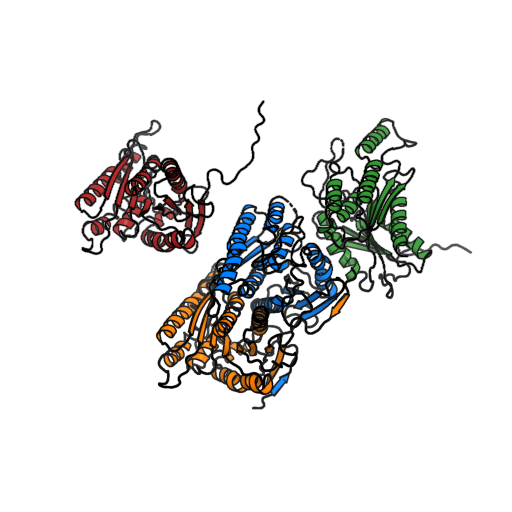M 3648 N N . ALA B 1 171 ? 30.091 18.045 30.954 1.00 17.93 170 ALA B N 1
ATOM 3649 C CA . ALA B 1 171 ? 29.179 18.196 32.098 1.00 17.73 170 ALA B CA 1
ATOM 3650 C C . ALA B 1 171 ? 28.525 16.870 32.509 1.00 17.39 170 ALA B C 1
ATOM 3651 O O . ALA B 1 171 ? 28.432 16.565 33.703 1.00 17.72 170 ALA B O 1
ATOM 3653 N N . LEU B 1 172 ? 28.092 16.090 31.519 1.00 17.22 171 LEU B N 1
ATOM 3654 C CA . LEU B 1 172 ? 27.515 14.763 31.771 1.00 17.94 171 LEU B CA 1
ATOM 3655 C C . LEU B 1 172 ? 28.555 13.788 32.325 1.00 18.46 171 LEU B C 1
ATOM 3656 O O . LEU B 1 172 ? 28.267 13.038 33.253 1.00 18.39 171 LEU B O 1
ATOM 3661 N N . HIS B 1 173 ? 29.760 13.816 31.756 1.00 15.72 172 HIS B N 1
ATOM 3662 C CA . HIS B 1 173 ? 30.875 13.014 32.258 1.00 20.45 172 HIS B CA 1
ATOM 3663 C C . HIS B 1 173 ? 31.164 13.319 33.728 1.00 18.32 172 HIS B C 1
ATOM 3664 O O . HIS B 1 173 ? 31.348 12.402 34.523 1.00 18.07 172 HIS B O 1
ATOM 3671 N N . ALA B 1 174 ? 31.191 14.604 34.080 1.00 17.31 173 ALA B N 1
ATOM 3672 C CA . ALA B 1 174 ? 31.380 15.015 35.472 1.00 17.13 173 ALA B CA 1
ATOM 3673 C C . ALA B 1 174 ? 30.276 14.470 36.377 1.00 17.48 173 ALA B C 1
ATOM 3674 O O . ALA B 1 174 ? 30.566 13.864 37.411 1.00 19.78 173 ALA B O 1
ATOM 3676 N N . LEU B 1 175 ? 29.023 14.672 35.973 1.00 16.86 174 LEU B N 1
ATOM 3677 C CA . LEU B 1 175 ? 27.859 14.161 36.713 1.00 17.55 174 LEU B CA 1
ATOM 3678 C C . LEU B 1 175 ? 27.956 12.650 36.953 1.00 17.88 174 LEU B C 1
ATOM 3679 O O . LEU B 1 175 ? 27.758 12.178 38.074 1.00 17.63 174 LEU B O 1
ATOM 3684 N N . PHE B 1 176 ? 28.275 11.905 35.899 1.00 18.58 175 PHE B N 1
ATOM 3685 C CA . PHE B 1 176 ? 28.267 10.438 35.970 1.00 19.47 175 PHE B CA 1
ATOM 3686 C C . PHE B 1 176 ? 29.430 9.833 36.761 1.00 20.40 175 PHE B C 1
ATOM 3687 O O . PHE B 1 176 ? 29.246 8.813 37.430 1.00 22.13 175 PHE B O 1
ATOM 3695 N N . THR B 1 177 ? 30.612 10.448 36.687 1.00 21.45 176 THR B N 1
ATOM 3696 C CA . THR B 1 177 ? 31.818 9.915 37.341 1.00 23.35 176 THR B CA 1
ATOM 3697 C C . THR B 1 177 ? 32.090 10.516 38.723 1.00 22.68 176 THR B C 1
ATOM 3698 O O . THR B 1 177 ? 32.579 9.817 39.608 1.00 23.70 176 THR B O 1
ATOM 3702 N N . LYS B 1 178 ? 31.796 11.804 38.899 1.00 23.56 177 LYS B N 1
ATOM 3703 C CA . LYS B 1 178 ? 31.998 12.494 40.178 1.00 24.50 177 LYS B CA 1
ATOM 3704 C C . LYS B 1 178 ? 30.798 13.401 40.476 1.00 23.40 177 LYS B C 1
ATOM 3705 O O . LYS B 1 178 ? 30.914 14.632 40.413 1.00 22.95 177 LYS B O 1
ATOM 3711 N N . PRO B 1 179 ? 29.632 12.798 40.794 1.00 23.52 178 PRO B N 1
ATOM 3712 C CA . PRO B 1 179 ? 28.388 13.579 40.951 1.00 23.74 178 PRO B CA 1
ATOM 3713 C C . PRO B 1 179 ? 28.401 14.692 42.013 1.00 23.25 178 PRO B C 1
ATOM 3714 O O . PRO B 1 179 ? 27.664 15.669 41.865 1.00 24.16 178 PRO B O 1
ATOM 3718 N N A SER B 1 180 ? 29.223 14.545 43.054 0.50 23.59 179 SER B N 1
ATOM 3719 N N B SER B 1 180 ? 29.222 14.546 43.055 0.50 23.46 179 SER B N 1
ATOM 3720 C CA A SER B 1 180 ? 29.363 15.572 44.089 0.50 23.53 179 SER B CA 1
ATOM 3721 C CA B SER B 1 180 ? 29.367 15.580 44.086 0.50 23.39 179 SER B CA 1
ATOM 3722 C C A SER B 1 180 ? 30.252 16.762 43.685 0.50 22.90 179 SER B C 1
ATOM 3723 C C B SER B 1 180 ? 30.224 16.781 43.669 0.50 22.67 179 SER B C 1
ATOM 3724 O O A SER B 1 180 ? 30.415 17.688 44.479 0.50 22.22 179 SER B O 1
ATOM 3725 O O B SER B 1 180 ? 30.339 17.735 44.438 0.50 21.75 179 SER B O 1
ATOM 3730 N N . SER B 1 181 ? 30.823 16.738 42.476 1.00 22.47 180 SER B N 1
ATOM 3731 C CA . SER B 1 181 ? 31.677 17.833 41.973 1.00 22.91 180 SER B CA 1
ATOM 3732 C C . SER B 1 181 ? 30.978 19.186 41.954 1.00 22.07 180 SER B C 1
ATOM 3733 O O . SER B 1 181 ? 31.575 20.198 42.315 1.00 23.54 180 SER B O 1
ATOM 3736 N N . PHE B 1 182 ? 29.722 19.184 41.515 1.00 20.19 181 PHE B N 1
ATOM 3737 C CA . PHE B 1 182 ? 28.900 20.390 41.438 1.00 19.49 181 PHE B CA 1
ATOM 3738 C C . PHE B 1 182 ? 27.499 20.068 41.919 1.00 18.66 181 PHE B C 1
ATOM 3739 O O . PHE B 1 182 ? 27.074 18.914 41.901 1.00 20.78 181 PHE B O 1
ATOM 3747 N N . ASP B 1 183 ? 26.781 21.099 42.341 1.00 17.91 182 ASP B N 1
ATOM 3748 C CA . ASP B 1 183 ? 25.398 20.937 42.776 1.00 18.25 182 ASP B CA 1
ATOM 3749 C C . ASP B 1 183 ? 24.433 20.848 41.597 1.00 17.67 182 ASP B C 1
ATOM 3750 O O . ASP B 1 183 ? 23.436 20.127 41.661 1.00 18.50 182 ASP B O 1
ATOM 3755 N N . VAL B 1 184 ? 24.739 21.586 40.530 1.00 16.76 183 VAL B N 1
ATOM 3756 C CA . VAL B 1 184 ? 23.853 21.746 39.379 1.00 15.84 183 VAL B CA 1
ATOM 3757 C C . VAL B 1 184 ? 24.676 21.567 38.105 1.00 15.01 183 VAL B C 1
ATOM 3758 O O . VAL B 1 184 ? 25.753 22.136 37.966 1.00 15.84 183 VAL B O 1
ATOM 3762 N N . TYR B 1 185 ? 24.172 20.739 37.198 1.00 14.61 184 TYR B N 1
ATOM 3763 C CA . TYR B 1 185 ? 24.827 20.446 35.930 1.00 14.31 184 TYR B CA 1
ATOM 3764 C C . TYR B 1 185 ? 23.936 20.956 34.820 1.00 14.15 184 TYR B C 1
ATOM 3765 O O . TYR B 1 185 ? 22.742 20.660 34.795 1.00 14.75 184 TYR B O 1
ATOM 3774 N N . LEU B 1 186 ? 24.517 21.745 33.921 1.00 13.80 185 LEU B N 1
ATOM 3775 C CA . LEU B 1 186 ? 23.796 22.359 32.815 1.00 13.41 185 LEU B CA 1
ATOM 3776 C C . LEU B 1 186 ? 24.469 21.893 31.535 1.00 14.56 185 LEU B C 1
ATOM 3777 O O . LEU B 1 186 ? 25.524 22.402 31.152 1.00 15.94 185 LEU B O 1
ATOM 3782 N N . ALA B 1 187 ? 23.883 20.873 30.917 1.00 14.55 186 ALA B N 1
ATOM 3783 C CA . ALA B 1 187 ? 24.455 20.231 29.744 1.00 14.19 186 ALA B CA 1
ATOM 3784 C C . ALA B 1 187 ? 23.672 20.668 28.522 1.00 14.28 186 ALA B C 1
ATOM 3785 O O . ALA B 1 187 ? 22.571 20.183 28.270 1.00 14.98 186 ALA B O 1
ATOM 3787 N N . ALA B 1 188 ? 24.241 21.614 27.781 1.00 13.31 187 ALA B N 1
ATOM 3788 C CA . ALA B 1 188 ? 23.583 22.208 26.630 1.00 12.32 187 ALA B CA 1
ATOM 3789 C C . ALA B 1 188 ? 24.076 21.533 25.361 1.00 13.70 187 ALA B C 1
ATOM 3790 O O . ALA B 1 188 ? 25.287 21.430 25.130 1.00 13.79 187 ALA B O 1
ATOM 3792 N N . SER B 1 189 ? 23.128 21.042 24.569 1.00 14.19 188 SER B N 1
ATOM 3793 C CA . SER B 1 189 ? 23.402 20.330 23.324 1.00 15.45 188 SER B CA 1
ATOM 3794 C C . SER B 1 189 ? 24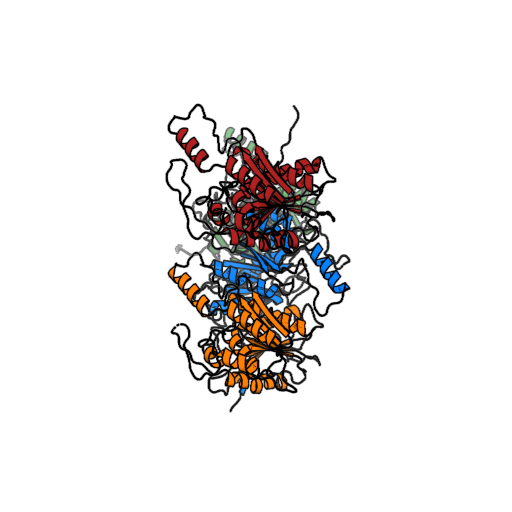.557 19.325 23.483 1.00 16.58 188 SER B C 1
ATOM 3795 O O . SER B 1 189 ? 25.499 19.347 22.697 1.00 15.91 188 SER B O 1
ATOM 3798 N N . PRO B 1 190 ? 24.493 18.455 24.515 1.00 17.40 189 PRO B N 1
ATOM 3799 C CA . PRO B 1 190 ? 25.632 17.585 24.797 1.00 17.49 189 PRO B CA 1
ATOM 3800 C C . PRO B 1 190 ? 25.891 16.612 23.662 1.00 17.76 189 PRO B C 1
ATOM 3801 O O . PRO B 1 190 ? 24.948 16.063 23.094 1.00 16.75 189 PRO B O 1
ATOM 3805 N N . SER B 1 191 ? 27.164 16.397 23.348 1.00 17.95 190 SER B N 1
ATOM 3806 C CA . SER B 1 191 ? 27.556 15.539 22.236 1.00 18.31 190 SER B CA 1
ATOM 3807 C C . SER B 1 191 ? 27.485 14.075 22.663 1.00 18.13 190 SER B C 1
ATOM 3808 O O . SER B 1 191 ? 28.505 13.381 22.684 1.00 17.73 190 SER B O 1
ATOM 3811 N N . ILE B 1 192 ? 26.268 13.614 22.969 1.00 17.51 191 ILE B N 1
ATOM 3812 C CA . ILE B 1 192 ? 26.019 12.248 23.461 1.00 17.27 191 ILE B CA 1
ATOM 3813 C C . ILE B 1 192 ? 26.437 11.240 22.394 1.00 18.03 191 ILE B C 1
ATOM 3814 O O . ILE B 1 192 ? 26.940 10.172 22.719 1.00 18.54 191 ILE B O 1
ATOM 3819 N N . TRP B 1 193 ? 26.237 11.610 21.132 1.00 18.61 192 TRP B N 1
ATOM 3820 C CA . TRP B 1 193 ? 26.683 10.831 19.975 1.00 20.78 192 TRP B CA 1
ATOM 3821 C C . TRP B 1 193 ? 28.175 10.468 19.968 1.00 21.11 192 TRP B C 1
ATOM 3822 O O . TRP B 1 193 ? 28.549 9.464 19.373 1.00 22.31 192 TRP B O 1
ATOM 3833 N N . TRP B 1 194 ? 29.011 11.284 20.614 1.00 18.42 193 TRP B N 1
ATOM 3834 C CA . TRP B 1 194 ? 30.470 11.165 20.507 1.00 24.11 193 TRP B CA 1
ATOM 3835 C C . TRP B 1 194 ? 31.000 9.754 20.753 1.00 23.92 193 TRP B C 1
ATOM 3836 O O . TRP B 1 194 ? 30.634 9.102 21.738 1.00 22.42 193 TRP B O 1
ATOM 3847 N N . ASN B 1 195 ? 31.860 9.306 19.837 1.00 24.78 194 ASN B N 1
ATOM 3848 C CA . ASN B 1 195 ? 32.549 8.022 19.939 1.00 27.11 194 ASN B CA 1
ATOM 3849 C C . ASN B 1 195 ? 31.547 6.865 20.055 1.00 27.50 194 ASN B C 1
ATOM 3850 O O . ASN B 1 195 ? 31.651 6.011 20.943 1.00 27.19 194 ASN B O 1
ATOM 3855 N N . ASN B 1 196 ? 30.573 6.862 19.147 1.00 26.92 195 ASN B N 1
ATOM 3856 C CA . ASN B 1 196 ? 29.524 5.839 19.112 1.00 29.31 195 ASN B CA 1
ATOM 3857 C C . ASN B 1 196 ? 28.813 5.719 20.476 1.00 27.57 195 ASN B C 1
ATOM 3858 O O . ASN B 1 196 ? 28.635 4.630 21.009 1.00 26.44 195 ASN B O 1
ATOM 3863 N N . ARG B 1 197 ? 28.434 6.864 21.039 1.00 26.33 196 ARG B N 1
ATOM 3864 C CA . ARG B 1 197 ? 27.685 6.927 22.301 1.00 28.07 196 ARG B CA 1
ATOM 3865 C C . ARG B 1 197 ? 28.420 6.307 23.497 1.00 23.41 196 ARG B C 1
ATOM 3866 O O . ARG B 1 197 ? 27.801 5.677 24.355 1.00 23.55 196 ARG B O 1
ATOM 3874 N N . SER B 1 198 ? 29.731 6.530 23.577 1.00 13.54 197 SER B N 1
ATOM 3875 C CA . SER B 1 198 ? 30.550 5.926 24.642 1.00 26.52 197 SER B CA 1
ATOM 3876 C C . SER B 1 198 ? 30.211 6.423 26.044 1.00 26.25 197 SER B C 1
ATOM 3877 O O . SER B 1 198 ? 30.444 5.704 27.011 1.00 28.39 197 SER B O 1
ATOM 3880 N N . ILE B 1 199 ? 29.648 7.634 26.149 1.00 27.41 198 ILE B N 1
ATOM 3881 C CA . ILE B 1 199 ? 29.169 8.185 27.432 1.00 26.92 198 ILE B CA 1
ATOM 3882 C C . ILE B 1 199 ? 28.122 7.294 28.123 1.00 28.45 198 ILE B C 1
ATOM 3883 O O . ILE B 1 199 ? 28.004 7.327 29.346 1.00 28.29 198 ILE B O 1
ATOM 3888 N N . LEU B 1 200 ? 27.379 6.500 27.346 1.00 30.93 199 LEU B N 1
ATOM 3889 C CA . LEU B 1 200 ? 26.324 5.633 27.899 1.00 31.40 199 LEU B CA 1
ATOM 3890 C C . LEU B 1 200 ? 26.807 4.582 28.892 1.00 30.61 199 LEU B C 1
ATOM 3891 O O . LEU B 1 200 ? 26.050 4.203 29.787 1.00 29.80 199 LEU B O 1
ATOM 3896 N N . THR B 1 201 ? 28.044 4.110 28.736 1.00 32.14 200 THR B N 1
ATOM 3897 C CA . THR B 1 201 ? 28.637 3.171 29.699 1.00 33.27 200 THR B CA 1
ATOM 3898 C C . THR B 1 201 ? 28.681 3.820 31.085 1.00 31.15 200 THR B C 1
ATOM 3899 O O . THR B 1 201 ? 28.296 3.197 32.076 1.00 29.47 200 THR B O 1
ATOM 3903 N N . GLU B 1 202 ? 29.112 5.080 31.132 1.00 30.38 201 GLU B N 1
ATOM 3904 C CA . GLU B 1 202 ? 29.180 5.841 32.383 1.00 29.65 201 GLU B CA 1
ATOM 3905 C C . GLU B 1 202 ? 27.793 6.189 32.913 1.00 25.50 201 GLU B C 1
ATOM 3906 O O . GLU B 1 202 ? 27.569 6.162 34.127 1.00 24.72 201 GLU B O 1
ATOM 3912 N N . ALA B 1 203 ? 26.875 6.526 32.007 1.00 23.58 202 ALA B N 1
ATOM 3913 C CA . ALA B 1 203 ? 25.481 6.793 32.371 1.00 24.82 202 ALA B CA 1
ATOM 3914 C C . ALA B 1 203 ? 24.852 5.591 33.074 1.00 24.66 202 ALA B C 1
ATOM 3915 O O . ALA B 1 203 ? 24.210 5.744 34.114 1.00 23.13 202 ALA B O 1
ATOM 3917 N N . ARG B 1 204 ? 25.056 4.403 32.510 1.00 25.81 203 ARG B N 1
ATOM 3918 C CA . ARG B 1 204 ? 24.560 3.162 33.118 1.00 26.25 203 ARG B CA 1
ATOM 3919 C C . ARG B 1 204 ? 25.136 2.921 34.513 1.00 26.00 203 ARG B C 1
ATOM 3920 O O . ARG B 1 204 ? 24.391 2.585 35.435 1.00 26.90 203 ARG B O 1
ATOM 3928 N N . ARG B 1 205 ? 26.450 3.097 34.664 1.00 27.08 204 ARG B N 1
ATOM 3929 C CA . ARG B 1 205 ? 27.112 2.916 35.965 1.00 30.97 204 ARG B CA 1
ATOM 3930 C C . ARG B 1 205 ? 26.577 3.899 37.001 1.00 27.10 204 ARG B C 1
ATOM 3931 O O . ARG B 1 205 ? 26.323 3.519 38.144 1.00 27.57 204 ARG B O 1
ATOM 3939 N N . PHE B 1 206 ? 26.405 5.155 36.587 1.00 25.21 205 PHE B N 1
ATOM 3940 C CA . PHE B 1 206 ? 25.790 6.188 37.429 1.00 24.24 205 PHE B CA 1
ATOM 3941 C C . PHE B 1 206 ? 24.385 5.786 37.891 1.00 23.41 205 PHE B C 1
ATOM 3942 O O . PHE B 1 206 ? 24.082 5.863 39.077 1.00 23.29 205 PHE B O 1
ATOM 3950 N N . ILE B 1 207 ? 23.555 5.332 36.956 1.00 22.85 206 ILE B N 1
ATOM 3951 C CA . ILE B 1 207 ? 22.146 5.000 37.230 1.00 25.52 206 ILE B CA 1
ATOM 3952 C C . ILE B 1 207 ? 21.966 3.946 38.332 1.00 25.52 206 ILE B C 1
ATOM 3953 O O . ILE B 1 207 ? 21.095 4.105 39.193 1.00 27.24 206 ILE B O 1
ATOM 3958 N N . SER B 1 208 ? 22.792 2.899 38.294 1.00 25.50 207 SER B N 1
ATOM 3959 C CA A SER B 1 208 ? 22.698 1.769 39.229 0.50 26.11 207 SER B CA 1
ATOM 3960 C CA B SER B 1 208 ? 22.692 1.775 39.236 0.50 25.89 207 SER B CA 1
ATOM 3961 C C . SER B 1 208 ? 23.752 1.804 40.345 1.00 25.66 207 SER B C 1
ATOM 3962 O O . SER B 1 208 ? 23.794 0.908 41.190 1.00 25.01 207 SER B O 1
ATOM 3967 N N . GLY B 1 209 ? 24.590 2.842 40.366 1.00 25.81 208 GLY B N 1
ATOM 3968 C CA . GLY B 1 209 ? 25.740 2.898 41.275 1.00 26.20 208 GLY B CA 1
ATOM 3969 C C . GLY B 1 209 ? 25.641 3.725 42.545 1.00 24.60 208 GLY B C 1
ATOM 3970 O O . GLY B 1 209 ? 26.659 3.954 43.191 1.00 26.34 208 GLY B O 1
ATOM 3971 N N . ALA B 1 210 ? 24.439 4.164 42.918 1.00 22.58 209 ALA B N 1
ATOM 3972 C CA . ALA B 1 210 ? 24.266 5.001 44.109 1.00 23.26 209 ALA B CA 1
ATOM 3973 C C . ALA B 1 210 ? 24.560 4.200 45.372 1.00 22.72 209 ALA B C 1
ATOM 3974 O O . ALA B 1 210 ? 24.074 3.082 45.522 1.00 22.67 209 ALA B O 1
ATOM 3976 N N . ALA B 1 211 ? 25.361 4.775 46.267 1.00 23.46 210 ALA B N 1
ATOM 3977 C CA . ALA B 1 211 ? 25.634 4.169 47.575 1.00 25.08 210 ALA B CA 1
ATOM 3978 C C . ALA B 1 211 ? 24.365 4.129 48.423 1.00 23.32 210 ALA B C 1
ATOM 3979 O O . ALA B 1 211 ? 23.428 4.892 48.182 1.00 23.84 210 ALA B O 1
ATOM 3981 N N . LEU B 1 212 ? 24.337 3.232 49.406 1.00 22.08 211 LEU B N 1
ATOM 3982 C CA . LEU B 1 212 ? 23.170 3.087 50.282 1.00 24.53 211 LEU B CA 1
ATOM 3983 C C . LEU B 1 212 ? 22.895 4.355 51.064 1.00 25.30 211 LEU B C 1
ATOM 3984 O O . LEU B 1 212 ? 21.749 4.787 51.168 1.00 25.45 211 LEU B O 1
ATOM 3989 N N . PHE B 1 213 ? 23.961 4.931 51.612 1.00 26.99 212 PHE B N 1
ATOM 3990 C CA . PHE B 1 213 ? 23.874 6.111 52.461 1.00 29.91 212 PHE B CA 1
ATOM 3991 C C . PHE B 1 213 ? 24.711 7.242 51.865 1.00 33.14 212 PHE B C 1
ATOM 3992 O O . PHE B 1 213 ? 25.753 6.997 51.258 1.00 33.23 212 PHE B O 1
ATOM 4000 N N . SER B 1 214 ? 24.235 8.476 52.028 1.00 36.13 213 SER B N 1
ATOM 4001 C CA . SER B 1 214 ? 25.000 9.688 51.693 1.00 40.30 213 SER B CA 1
ATOM 4002 C C . SER B 1 214 ? 25.421 9.841 50.213 1.00 39.65 213 SER B C 1
ATOM 4003 O O . SER B 1 214 ? 26.405 10.535 49.921 1.00 45.63 213 SER B O 1
ATOM 4006 N N . SER B 1 215 ? 24.689 9.217 49.286 1.00 33.65 214 SER B N 1
ATOM 4007 C CA . SER B 1 215 ? 24.952 9.410 47.854 1.00 31.43 214 SER B CA 1
ATOM 4008 C C . SER B 1 215 ? 24.470 10.794 47.421 1.00 32.45 214 SER B C 1
ATOM 4009 O O . SER B 1 215 ? 23.502 11.326 47.975 1.00 31.11 214 SER B O 1
ATOM 4012 N N . ALA B 1 216 ? 25.149 11.366 46.431 1.00 31.71 215 ALA B N 1
ATOM 4013 C CA . ALA B 1 216 ? 24.790 12.685 45.907 1.00 32.39 215 ALA B CA 1
ATOM 4014 C C . ALA B 1 216 ? 23.552 12.580 45.022 1.00 31.88 215 ALA B C 1
ATOM 4015 O O . ALA B 1 216 ? 23.428 11.636 44.232 1.00 30.42 215 ALA B O 1
ATOM 4017 N N . HIS B 1 217 ? 22.648 13.549 45.168 1.00 31.54 216 HIS B N 1
ATOM 4018 C CA . HIS B 1 217 ? 21.443 13.654 44.351 1.00 33.26 216 HIS B CA 1
ATOM 4019 C C . HIS B 1 217 ? 21.469 15.008 43.641 1.00 31.46 216 HIS B C 1
ATOM 4020 O O . HIS B 1 217 ? 20.800 15.950 44.080 1.00 32.66 216 HIS B O 1
ATOM 4027 N N . PRO B 1 218 ? 22.254 15.119 42.548 1.00 27.45 217 PRO B N 1
ATOM 4028 C CA . PRO B 1 218 ? 22.426 16.435 41.934 1.00 24.75 217 PRO B CA 1
ATOM 4029 C C . PRO B 1 218 ? 21.244 16.884 41.074 1.00 22.26 217 PRO B C 1
ATOM 4030 O O . PRO B 1 218 ? 20.244 16.176 40.954 1.00 20.96 217 PRO B O 1
ATOM 4034 N N . VAL B 1 219 ? 21.388 18.071 40.495 1.00 19.12 218 VAL B N 1
ATOM 4035 C CA . VAL B 1 219 ? 20.399 18.663 39.606 1.00 17.30 218 VAL B CA 1
ATOM 4036 C C . VAL B 1 219 ? 20.987 18.694 38.200 1.00 16.08 218 VAL B C 1
ATOM 4037 O O . VAL B 1 219 ? 22.164 19.013 38.034 1.00 16.60 218 VAL B O 1
ATOM 4041 N N . LEU B 1 220 ? 20.174 18.359 37.198 1.00 14.57 219 LEU B N 1
ATOM 4042 C CA . LEU B 1 220 ? 20.601 18.390 35.794 1.00 14.56 219 LEU B CA 1
ATOM 4043 C C . LEU B 1 220 ? 19.571 19.077 34.913 1.00 14.78 219 LEU B C 1
ATOM 4044 O O . LEU B 1 220 ? 18.370 18.778 34.991 1.00 15.45 219 LEU B O 1
ATOM 4049 N N . ARG B 1 221 ? 20.047 19.984 34.062 1.00 14.51 220 ARG B N 1
ATOM 4050 C CA . ARG B 1 221 ? 19.235 20.545 32.999 1.00 14.29 220 ARG B CA 1
ATOM 4051 C C . ARG B 1 221 ? 19.863 20.200 31.659 1.00 14.60 220 ARG B C 1
ATOM 4052 O O . ARG B 1 221 ? 21.020 20.546 31.404 1.00 15.96 220 ARG B O 1
ATOM 4060 N N . LEU B 1 222 ? 19.089 19.511 30.825 1.00 13.90 221 LEU B N 1
ATOM 4061 C CA . LEU B 1 222 ? 19.456 19.218 29.440 1.00 14.25 221 LEU B CA 1
ATOM 4062 C C . LEU B 1 222 ? 18.762 20.184 28.506 1.00 14.48 221 LEU B C 1
ATOM 4063 O O . LEU B 1 222 ? 17.602 20.542 28.717 1.00 16.32 221 LEU B O 1
ATOM 4068 N N . SER B 1 223 ? 19.459 20.596 27.457 1.00 13.93 222 SER B N 1
ATOM 4069 C CA . SER B 1 223 ? 18.839 21.411 26.428 1.00 14.47 222 SER B CA 1
ATOM 4070 C C . SER B 1 223 ? 19.394 21.111 25.045 1.00 15.29 222 SER B C 1
ATOM 4071 O O . SER B 1 223 ? 20.491 20.560 24.901 1.00 15.85 222 SER B O 1
ATOM 4074 N N . PHE B 1 224 ? 18.615 21.482 24.036 1.00 14.90 223 PHE B N 1
ATOM 4075 C CA . PHE B 1 224 ? 19.043 21.426 22.642 1.00 15.11 223 PHE B CA 1
ATOM 4076 C C . PHE B 1 224 ? 18.182 22.357 21.798 1.00 15.40 223 PHE B C 1
ATOM 4077 O O . PHE B 1 224 ? 17.093 22.762 22.212 1.00 15.74 223 PHE B O 1
ATOM 4085 N N . GLY B 1 225 ? 18.678 22.688 20.614 1.00 15.53 224 GLY B N 1
ATOM 4086 C CA . GLY B 1 225 ? 17.919 23.453 19.632 1.00 16.24 224 GLY B CA 1
ATOM 4087 C C . GLY B 1 225 ? 17.171 22.514 18.703 1.00 16.34 224 GLY B C 1
ATOM 4088 O O . GLY B 1 225 ? 17.721 21.487 18.276 1.00 14.51 224 GLY B O 1
ATOM 4089 N N . SER B 1 226 ? 15.928 22.862 18.368 1.00 16.80 225 SER B N 1
ATOM 4090 C CA . SER B 1 226 ? 15.081 21.986 17.540 1.00 18.02 225 SER B CA 1
ATOM 4091 C C . SER B 1 226 ? 15.697 21.676 16.167 1.00 17.86 225 SER B C 1
ATOM 4092 O O . SER B 1 226 ? 15.539 20.566 15.649 1.00 18.19 225 SER B O 1
ATOM 4095 N N . ARG B 1 227 ? 16.427 22.639 15.601 1.00 18.81 226 ARG B N 1
ATOM 4096 C CA . ARG B 1 227 ? 17.078 22.465 14.294 1.00 18.58 226 ARG B CA 1
ATOM 4097 C C . ARG B 1 227 ? 18.357 21.611 14.296 1.00 18.50 226 ARG B C 1
ATOM 4098 O O . ARG B 1 227 ? 18.886 21.304 13.225 1.00 18.97 226 ARG B O 1
ATOM 4106 N N . GLU B 1 228 ? 18.848 21.222 15.471 1.00 17.97 227 GLU B N 1
ATOM 4107 C CA . GLU B 1 228 ? 20.071 20.424 15.557 1.00 17.70 227 GLU B CA 1
ATOM 4108 C C . GLU B 1 228 ? 19.902 19.059 14.877 1.00 18.91 227 GLU B C 1
ATOM 4109 O O . GLU B 1 228 ? 20.748 18.670 14.077 1.00 20.46 227 GLU B O 1
ATOM 4115 N N . GLN B 1 229 ? 18.807 18.363 15.173 1.00 18.30 228 GLN B N 1
ATOM 4116 C CA . GLN B 1 229 ? 18.475 17.108 14.477 1.00 18.60 228 GLN B CA 1
ATOM 4117 C C . GLN B 1 229 ? 17.669 17.327 13.192 1.00 20.00 228 GLN B C 1
ATOM 4118 O O . GLN B 1 229 ? 17.688 16.473 12.298 1.00 19.94 228 GLN B O 1
ATOM 4124 N N . TYR B 1 230 ? 16.968 18.459 13.103 1.00 20.65 229 TYR B N 1
ATOM 4125 C CA . TYR B 1 230 ? 16.078 18.761 11.977 1.00 21.27 229 TYR B CA 1
ATOM 4126 C C . TYR B 1 230 ? 16.463 20.083 11.309 1.00 21.73 229 TYR B C 1
ATOM 4127 O O . TYR B 1 230 ? 15.772 21.090 11.472 1.00 20.91 229 TYR B O 1
ATOM 4136 N N . PRO B 1 231 ? 17.577 20.084 10.552 1.00 22.54 230 PRO B N 1
ATOM 4137 C CA . PRO B 1 231 ? 18.006 21.336 9.903 1.00 22.12 230 PRO B CA 1
ATOM 4138 C C . PRO B 1 231 ? 16.982 21.899 8.915 1.00 22.13 230 PRO B C 1
ATOM 4139 O O . PRO B 1 231 ? 16.196 21.151 8.336 1.00 21.81 230 PRO B O 1
ATOM 4143 N N . VAL B 1 232 ? 16.991 23.219 8.762 1.00 22.54 231 VAL B N 1
ATOM 4144 C CA . VAL B 1 232 ? 16.088 23.920 7.863 1.00 24.09 231 VAL B CA 1
ATOM 4145 C C . VAL B 1 232 ? 16.930 24.441 6.706 1.00 24.86 231 VAL B C 1
ATOM 4146 O O . VAL B 1 232 ? 17.974 25.061 6.919 1.00 24.17 231 VAL B O 1
ATOM 4150 N N . ARG B 1 233 ? 16.471 24.178 5.485 1.00 25.96 232 ARG B N 1
ATOM 4151 C CA . ARG B 1 233 ? 17.214 24.546 4.290 1.00 26.93 232 ARG B CA 1
ATOM 4152 C C . ARG B 1 233 ? 17.215 26.055 4.069 1.00 29.20 232 ARG B C 1
ATOM 4153 O O . ARG B 1 233 ? 16.218 26.733 4.326 1.00 30.45 232 ARG B O 1
ATOM 4161 N N . GLN B 1 234 ? 18.351 26.555 3.592 1.00 29.91 233 GLN B N 1
ATOM 4162 C CA . GLN B 1 234 ? 18.507 27.950 3.189 1.00 31.32 233 GLN B CA 1
ATOM 4163 C C . GLN B 1 234 ? 18.378 28.043 1.675 1.00 30.82 233 GLN B C 1
ATOM 4164 O O . GLN B 1 234 ? 18.654 27.074 0.961 1.00 32.63 233 GLN B O 1
ATOM 4170 N N . ARG B 1 235 ? 17.953 29.208 1.192 1.00 29.89 234 ARG B N 1
ATOM 4171 C CA . ARG B 1 235 ? 17.738 29.434 -0.246 1.00 29.62 234 ARG B CA 1
ATOM 4172 C C . ARG B 1 235 ? 18.986 29.174 -1.091 1.00 28.26 234 ARG B C 1
ATOM 4173 O O . ARG B 1 235 ? 18.902 28.552 -2.156 1.00 27.84 234 ARG B O 1
ATOM 4181 N N . VAL B 1 236 ? 20.127 29.672 -0.618 1.00 26.86 235 VAL B N 1
ATOM 4182 C CA . VAL B 1 236 ? 21.387 29.614 -1.371 1.00 28.50 235 VAL B CA 1
ATOM 4183 C C . VAL B 1 236 ? 21.962 28.197 -1.521 1.00 26.22 235 VAL B C 1
ATOM 4184 O O . VAL B 1 236 ? 22.648 27.910 -2.504 1.00 23.72 235 VAL B O 1
ATOM 4188 N N . GLU B 1 237 ? 21.679 27.331 -0.546 1.00 26.09 236 GLU B N 1
ATOM 4189 C CA . GLU B 1 237 ? 22.219 25.968 -0.504 1.00 26.08 236 GLU B CA 1
ATOM 4190 C C . GLU B 1 237 ? 21.849 25.103 -1.691 1.00 26.24 236 GLU B C 1
ATOM 4191 O O . GLU B 1 237 ? 20.682 25.052 -2.086 1.00 27.50 236 GLU B O 1
ATOM 4197 N N . SER B 1 238 ? 22.841 24.384 -2.213 1.00 25.86 237 SER B N 1
ATOM 4198 C CA . SER B 1 238 ? 22.604 23.310 -3.176 1.00 27.16 237 SER B CA 1
ATOM 4199 C C . SER B 1 238 ? 21.946 22.110 -2.491 1.00 28.00 237 SER B C 1
ATOM 4200 O O . SER B 1 238 ? 21.919 22.018 -1.258 1.00 27.70 237 SER B O 1
ATOM 4203 N N . ASP B 1 239 ? 21.432 21.191 -3.302 1.00 30.37 238 ASP B N 1
ATOM 4204 C CA . ASP B 1 239 ? 20.857 19.941 -2.793 1.00 32.12 238 ASP B CA 1
ATOM 4205 C C . ASP B 1 239 ? 21.888 19.136 -2.009 1.00 31.11 238 ASP B C 1
ATOM 4206 O O . ASP B 1 239 ? 21.600 18.678 -0.900 1.00 32.06 238 ASP B O 1
ATOM 4211 N N . GLU B 1 240 ? 23.087 18.985 -2.577 1.00 31.01 239 GLU B N 1
ATOM 4212 C CA . GLU B 1 240 ? 24.150 18.201 -1.943 1.00 34.65 239 GLU B CA 1
ATOM 4213 C C . GLU B 1 240 ? 24.569 18.797 -0.600 1.00 30.64 239 GLU B C 1
ATOM 4214 O O . GLU B 1 240 ? 24.715 18.064 0.377 1.00 30.44 239 GLU B O 1
ATOM 4220 N N . MET B 1 241 ? 24.750 20.116 -0.546 1.00 28.95 240 MET B N 1
ATOM 4221 C CA . MET B 1 241 ? 25.155 20.765 0.707 1.00 29.78 240 MET B CA 1
ATOM 4222 C C . MET B 1 241 ? 24.092 20.651 1.802 1.00 27.75 240 MET B C 1
ATOM 4223 O O . MET B 1 241 ? 24.446 20.447 2.965 1.00 28.05 240 MET B O 1
ATOM 4228 N N . PHE B 1 242 ? 22.809 20.749 1.445 1.00 25.70 241 PHE B N 1
ATOM 4229 C CA . PHE B 1 242 ? 21.742 20.551 2.434 1.00 25.77 241 PHE B CA 1
ATOM 4230 C C . PHE B 1 242 ? 21.655 19.090 2.874 1.00 26.17 241 PHE B C 1
ATOM 4231 O O . PHE B 1 242 ? 21.485 18.817 4.062 1.00 26.06 241 PHE B O 1
ATOM 4239 N N . LYS B 1 243 ? 21.772 18.164 1.919 1.00 27.70 242 LYS B N 1
ATOM 4240 C CA . LYS B 1 243 ? 21.778 16.721 2.224 1.00 30.35 242 LYS B CA 1
ATOM 4241 C C . LYS B 1 243 ? 22.918 16.324 3.171 1.00 29.74 242 LYS B C 1
ATOM 4242 O O . LYS B 1 243 ? 22.718 15.500 4.068 1.00 30.12 242 LYS B O 1
ATOM 4248 N N . ARG B 1 244 ? 24.094 16.920 2.979 1.00 30.42 243 ARG B N 1
ATOM 4249 C CA . ARG B 1 244 ? 25.219 16.732 3.901 1.00 35.93 243 ARG B CA 1
ATOM 4250 C C . ARG B 1 244 ? 24.888 17.194 5.327 1.00 30.25 243 ARG B C 1
ATOM 4251 O O . ARG B 1 244 ? 25.232 16.504 6.288 1.00 29.45 243 ARG B O 1
ATOM 4259 N N . ARG B 1 245 ? 24.210 18.337 5.459 1.00 26.99 244 ARG B N 1
ATOM 4260 C CA . ARG B 1 245 ? 23.763 18.816 6.779 1.00 24.83 244 ARG B CA 1
ATOM 4261 C C . ARG B 1 245 ? 22.715 17.900 7.408 1.00 24.91 244 ARG B C 1
ATOM 4262 O O . ARG B 1 245 ? 22.743 17.668 8.618 1.00 25.91 244 ARG B O 1
ATOM 4270 N N . GLN B 1 246 ? 21.794 17.389 6.594 1.00 26.33 245 GLN B N 1
ATOM 4271 C CA . GLN B 1 246 ? 20.791 16.433 7.074 1.00 28.97 245 GLN B CA 1
ATOM 4272 C C . GLN B 1 246 ? 21.427 15.135 7.576 1.00 29.72 245 GLN B C 1
ATOM 4273 O O . GLN B 1 246 ? 21.031 14.625 8.628 1.00 27.69 245 GLN B O 1
ATOM 4279 N N . ARG B 1 247 ? 22.412 14.625 6.831 1.00 32.31 246 ARG B N 1
ATOM 4280 C CA . ARG B 1 247 ? 23.156 13.409 7.204 1.00 35.71 246 ARG B CA 1
ATOM 4281 C C . ARG B 1 247 ? 23.884 13.572 8.539 1.00 33.66 246 ARG B C 1
ATOM 4282 O O . ARG B 1 247 ? 23.790 12.700 9.405 1.00 32.90 246 ARG B O 1
ATOM 4290 N N . ALA B 1 248 ? 24.610 14.680 8.689 1.00 31.71 247 ALA B N 1
ATOM 4291 C CA . ALA B 1 248 ? 25.313 14.991 9.940 1.00 32.64 247 ALA B CA 1
ATOM 4292 C C . ALA B 1 248 ? 24.345 15.108 11.121 1.00 31.85 247 ALA B C 1
ATOM 4293 O O . ALA B 1 248 ? 24.640 14.620 12.213 1.00 31.93 247 ALA B O 1
ATOM 4295 N N . ALA B 1 249 ? 23.192 15.735 10.887 1.00 29.28 248 ALA B N 1
ATOM 4296 C CA . ALA B 1 249 ? 22.148 15.881 11.912 1.00 27.94 248 ALA B CA 1
ATOM 4297 C C . ALA B 1 249 ? 21.527 14.540 12.333 1.00 28.63 248 ALA B C 1
ATOM 4298 O O . ALA B 1 249 ? 21.309 14.307 13.525 1.00 29.03 248 ALA B O 1
ATOM 4300 N N . GLU B 1 250 ? 21.236 13.677 11.359 1.00 30.35 249 GLU B N 1
ATOM 4301 C CA . GLU B 1 250 ? 20.740 12.315 11.636 1.00 32.43 249 GLU B CA 1
ATOM 4302 C C . GLU B 1 250 ? 21.703 11.509 12.503 1.00 32.32 249 GLU B C 1
ATOM 4303 O O . GLU B 1 250 ? 21.278 10.854 13.458 1.00 33.45 249 GLU B O 1
ATOM 4309 N N . GLN B 1 251 ? 22.990 11.561 12.153 1.00 31.81 250 GLN B N 1
ATOM 4310 C CA . GLN B 1 251 ? 24.050 10.839 12.877 1.00 36.21 250 GLN B CA 1
ATOM 4311 C C . GLN B 1 251 ? 24.188 11.273 14.330 1.00 31.18 250 GLN B C 1
ATOM 4312 O O . GLN B 1 251 ? 24.274 10.433 15.233 1.00 31.82 250 GLN B O 1
ATOM 4318 N N . ARG B 1 252 ? 24.230 12.587 14.536 1.00 26.59 251 ARG B N 1
ATOM 4319 C CA . ARG B 1 252 ? 24.396 13.167 15.868 1.00 25.01 251 ARG B CA 1
ATOM 4320 C C . ARG B 1 252 ? 23.156 13.002 16.745 1.00 22.06 251 ARG B C 1
ATOM 4321 O O . ARG B 1 252 ? 23.283 12.913 17.969 1.00 22.07 251 ARG B O 1
ATOM 4329 N N . ARG B 1 253 ? 21.971 12.963 16.125 1.00 19.64 252 ARG B N 1
ATOM 4330 C CA . ARG B 1 253 ? 20.718 12.631 16.816 1.00 18.74 252 ARG B CA 1
ATOM 4331 C C . ARG B 1 253 ? 20.553 13.436 18.113 1.00 17.98 252 ARG B C 1
ATOM 4332 O O . ARG B 1 253 ? 20.221 12.901 19.166 1.00 17.41 252 ARG B O 1
ATOM 4340 N N . MET B 1 254 ? 20.800 14.736 18.026 1.00 17.91 253 MET B N 1
ATOM 4341 C CA . MET B 1 254 ? 20.870 15.573 19.219 1.00 17.72 253 MET B CA 1
ATOM 4342 C C . MET B 1 254 ? 19.572 15.574 20.030 1.00 17.66 253 MET B C 1
ATOM 4343 O O . MET B 1 254 ? 19.600 15.380 21.250 1.00 18.16 253 MET B O 1
ATOM 4348 N N . ASN B 1 255 ? 18.451 15.776 19.339 1.00 18.12 254 ASN B N 1
ATOM 4349 C CA . ASN B 1 255 ? 17.148 15.968 19.978 1.00 18.70 254 ASN B CA 1
ATOM 4350 C C . ASN B 1 255 ? 16.709 14.694 20.702 1.00 18.63 254 ASN B C 1
ATOM 4351 O O . ASN B 1 255 ? 16.419 14.715 21.901 1.00 18.43 254 ASN B O 1
ATOM 4356 N N . ASP B 1 256 ? 16.688 13.585 19.971 1.00 19.04 255 ASP B N 1
ATOM 4357 C CA . ASP B 1 256 ? 16.247 12.307 20.535 1.00 19.43 255 ASP B CA 1
ATOM 4358 C C . ASP B 1 256 ? 17.184 11.750 21.617 1.00 19.76 255 ASP B C 1
ATOM 4359 O O . ASP B 1 256 ? 16.699 11.211 22.616 1.00 20.46 255 ASP B O 1
ATOM 4364 N N . ASN B 1 257 ? 18.503 11.878 21.431 1.00 18.89 256 ASN B N 1
ATOM 4365 C CA . ASN B 1 257 ? 19.466 11.453 22.457 1.00 20.45 256 ASN B CA 1
ATOM 4366 C C . ASN B 1 257 ? 19.268 12.221 23.763 1.00 18.32 256 ASN B C 1
ATOM 4367 O O . ASN B 1 257 ? 19.293 11.630 24.837 1.00 19.16 256 ASN B O 1
ATOM 4372 N N . CYS B 1 258 ? 19.068 13.532 23.664 1.00 18.59 257 CYS B N 1
ATOM 4373 C CA . CYS B 1 258 ? 18.751 14.353 24.844 1.00 18.98 257 CYS B CA 1
ATOM 4374 C C . CYS B 1 258 ? 17.472 13.907 25.551 1.00 19.69 257 CYS B C 1
ATOM 4375 O O . CYS B 1 258 ? 17.455 13.748 26.780 1.00 19.15 257 CYS B O 1
ATOM 4378 N N . GLU B 1 259 ? 16.411 13.717 24.770 1.00 20.76 258 GLU B N 1
ATOM 4379 C CA . GLU B 1 259 ? 15.097 13.361 25.313 1.00 22.42 258 GLU B CA 1
ATOM 4380 C C . GLU B 1 259 ? 15.112 11.988 25.967 1.00 22.27 258 GLU B C 1
ATOM 4381 O O . GLU B 1 259 ? 14.505 11.793 27.016 1.00 22.08 258 GLU B O 1
ATOM 4387 N N . GLU B 1 260 ? 15.814 11.049 25.343 1.00 22.50 259 GLU B N 1
ATOM 4388 C CA . GLU B 1 260 ? 15.911 9.682 25.865 1.00 21.64 259 GLU B CA 1
ATOM 4389 C C . GLU B 1 260 ? 16.826 9.575 27.083 1.00 20.81 259 GLU B C 1
ATOM 4390 O O . GLU B 1 260 ? 16.567 8.756 27.969 1.00 21.08 259 GLU B O 1
ATOM 4396 N N . LEU B 1 261 ? 17.877 10.399 27.138 1.00 17.23 260 LEU B N 1
ATOM 4397 C CA . LEU B 1 261 ? 18.720 10.465 28.337 1.00 21.24 260 LEU B CA 1
ATOM 4398 C C . LEU B 1 261 ? 17.921 11.024 29.506 1.00 20.89 260 LEU B C 1
ATOM 4399 O O . LEU B 1 261 ? 17.982 10.490 30.612 1.00 19.67 260 LEU B O 1
ATOM 4404 N N . TYR B 1 262 ? 17.171 12.095 29.251 1.00 21.58 261 TYR B N 1
ATOM 4405 C CA . TYR B 1 262 ? 16.239 12.643 30.240 1.00 22.05 261 TYR B CA 1
ATOM 4406 C C . TYR B 1 262 ? 15.314 11.551 30.795 1.00 22.83 261 TYR B C 1
ATOM 4407 O O . TYR B 1 262 ? 15.184 11.405 32.009 1.00 22.78 261 TYR B O 1
ATOM 4416 N N . SER B 1 263 ? 14.685 10.794 29.901 1.00 23.89 262 SER B N 1
ATOM 4417 C CA . SER B 1 263 ? 13.739 9.743 30.306 1.00 25.71 262 SER B CA 1
ATOM 4418 C C . SER B 1 263 ? 14.399 8.657 31.155 1.00 26.99 262 SER B C 1
ATOM 4419 O O . SER B 1 263 ? 13.835 8.237 32.169 1.00 28.16 262 SER B O 1
ATOM 4422 N N . GLU B 1 264 ? 15.597 8.231 30.754 1.00 27.24 263 GLU B N 1
ATOM 4423 C CA . GLU B 1 264 ? 16.347 7.215 31.497 1.00 28.48 263 GLU B CA 1
ATOM 4424 C C . GLU B 1 264 ? 16.791 7.711 32.877 1.00 26.29 263 GLU B C 1
ATOM 4425 O O . GLU B 1 264 ? 16.685 6.981 33.861 1.00 26.41 263 GLU B O 1
ATOM 4431 N N . LEU B 1 265 ? 17.287 8.944 32.947 1.00 24.43 264 LEU B N 1
ATOM 4432 C CA . LEU B 1 265 ? 17.712 9.522 34.225 1.00 24.06 264 LEU B CA 1
ATOM 4433 C C . LEU B 1 265 ? 16.534 9.836 35.147 1.00 25.28 264 LEU B C 1
ATOM 4434 O O . LEU B 1 265 ? 16.670 9.730 36.368 1.00 27.58 264 LEU B O 1
ATOM 4439 N N . LEU B 1 266 ? 15.390 10.209 34.572 1.00 25.94 265 LEU B N 1
ATOM 4440 C CA . LEU B 1 266 ? 14.169 10.437 35.354 1.00 27.70 265 LEU B CA 1
ATOM 4441 C C . LEU B 1 266 ? 13.750 9.155 36.082 1.00 28.80 265 LEU B C 1
ATOM 4442 O O . LEU B 1 266 ? 13.436 9.188 37.273 1.00 29.01 265 LEU B O 1
ATOM 4447 N N . ALA B 1 267 ? 13.771 8.036 35.360 1.00 30.29 266 ALA B N 1
ATOM 4448 C CA . ALA B 1 267 ? 13.434 6.719 35.922 1.00 31.09 266 ALA B CA 1
ATOM 4449 C C . ALA B 1 267 ? 14.427 6.196 36.975 1.00 30.58 266 ALA B C 1
ATOM 4450 O O . ALA B 1 267 ? 14.045 5.409 37.834 1.00 34.36 266 ALA B O 1
ATOM 4452 N N . SER B 1 268 ? 15.689 6.620 36.898 1.00 27.51 267 SER B N 1
ATOM 4453 C CA . SER B 1 268 ? 16.721 6.213 37.863 1.00 34.22 267 SER B CA 1
ATOM 4454 C C . SER B 1 268 ? 16.458 6.726 39.280 1.00 34.50 267 SER B C 1
ATOM 4455 O O . SER B 1 268 ? 16.798 6.058 40.257 1.00 33.86 267 SER B O 1
ATOM 4458 N N . GLY B 1 269 ? 15.885 7.924 39.378 1.00 35.48 268 GLY B N 1
ATOM 4459 C CA . GLY B 1 269 ? 15.631 8.571 40.658 1.00 35.33 268 GLY B CA 1
ATOM 4460 C C . GLY B 1 269 ? 16.867 9.116 41.355 1.00 33.68 268 GLY B C 1
ATOM 4461 O O . GLY B 1 269 ? 16.803 9.445 42.539 1.00 34.80 268 GLY B O 1
ATOM 4462 N N . ARG B 1 270 ? 17.983 9.233 40.633 1.00 30.79 269 ARG B N 1
ATOM 4463 C CA . ARG B 1 270 ? 19.231 9.737 41.218 1.00 32.06 269 ARG B CA 1
ATOM 4464 C C . ARG B 1 270 ? 19.315 11.265 41.280 1.00 31.88 269 ARG B C 1
ATOM 4465 O O . ARG B 1 270 ? 20.076 11.797 42.086 1.00 34.44 269 ARG B O 1
ATOM 4473 N N . LEU B 1 271 ? 18.556 11.964 40.438 1.00 29.15 270 LEU B N 1
ATOM 4474 C CA . LEU B 1 271 ? 18.581 13.428 40.408 1.00 29.50 270 LEU B CA 1
ATOM 4475 C C . LEU B 1 271 ? 17.421 13.973 41.229 1.00 30.04 270 LEU B C 1
ATOM 4476 O O . LEU B 1 271 ? 16.291 13.496 41.089 1.00 30.78 270 LEU B O 1
ATOM 4481 N N A CYS B 1 272 ? 17.686 14.960 42.084 0.50 29.51 271 CYS B N 1
ATOM 4482 N N B CYS B 1 272 ? 17.708 14.962 42.073 0.50 29.55 271 CYS B N 1
ATOM 4483 C CA A CYS B 1 272 ? 16.613 15.601 42.857 0.50 31.47 271 CYS B CA 1
ATOM 4484 C CA B CYS B 1 272 ? 16.680 15.647 42.852 0.50 31.57 271 CYS B CA 1
ATOM 4485 C C A CYS B 1 272 ? 15.736 16.494 41.973 0.50 30.28 271 CYS B C 1
ATOM 4486 C C B CYS B 1 272 ? 15.749 16.459 41.955 0.50 30.33 271 CYS B C 1
ATOM 4487 O O A CYS B 1 272 ? 14.537 16.630 42.230 0.50 29.87 271 CYS B O 1
ATOM 4488 O O B CYS B 1 272 ? 14.538 16.509 42.184 0.50 29.84 271 CYS B O 1
ATOM 4493 N N . LYS B 1 273 ? 16.337 17.095 40.944 1.00 28.69 272 LYS B N 1
ATOM 4494 C CA . LYS B 1 273 ? 15.613 17.885 39.956 1.00 26.72 272 LYS B CA 1
ATOM 4495 C C . LYS B 1 273 ? 16.227 17.620 38.582 1.00 23.96 272 LYS B C 1
ATOM 4496 O O . LYS B 1 273 ? 17.448 17.602 38.438 1.00 23.15 272 LYS B O 1
ATOM 4502 N N . LEU B 1 274 ? 15.374 17.411 37.586 1.00 21.26 273 LEU B N 1
ATOM 4503 C CA . LEU B 1 274 ? 15.802 17.100 36.226 1.00 20.59 273 LEU B CA 1
ATOM 4504 C C . LEU B 1 274 ? 14.874 17.796 35.246 1.00 20.05 273 LEU B C 1
ATOM 4505 O O . LEU B 1 274 ? 13.657 17.743 35.405 1.00 19.21 273 LEU B O 1
ATOM 4510 N N . GLU B 1 275 ? 15.454 18.442 34.238 1.00 19.30 274 GLU B N 1
ATOM 4511 C CA . GLU B 1 275 ? 14.699 19.231 33.269 1.00 19.30 274 GLU B CA 1
ATOM 4512 C C . GLU B 1 275 ? 15.310 19.068 31.886 1.00 18.18 274 GLU B C 1
ATOM 4513 O O . GLU B 1 275 ? 16.530 18.974 31.745 1.00 18.06 274 GLU B O 1
ATOM 4519 N N . VAL B 1 276 ? 14.451 19.006 30.876 1.00 17.83 275 VAL B N 1
ATOM 4520 C CA . VAL B 1 276 ? 14.884 19.023 29.479 1.00 17.98 275 VAL B CA 1
ATOM 4521 C C . VAL B 1 276 ? 14.102 20.120 28.764 1.00 18.03 275 VAL B C 1
ATOM 4522 O O . VAL B 1 276 ? 12.882 20.249 28.948 1.00 18.58 275 VAL B O 1
ATOM 4526 N N . LYS B 1 277 ? 14.814 20.915 27.972 1.00 16.65 276 LYS B N 1
ATOM 4527 C CA . LYS B 1 277 ? 14.218 22.030 27.241 1.00 16.25 276 LYS B CA 1
ATOM 4528 C C . LYS B 1 277 ? 14.665 21.991 25.794 1.00 16.44 276 LYS B C 1
ATOM 4529 O O . LYS B 1 277 ? 15.866 21.967 25.508 1.00 16.74 276 LYS B O 1
ATOM 4535 N N . GLU B 1 278 ? 13.686 21.993 24.894 1.00 16.41 277 GLU B N 1
ATOM 4536 C CA . GLU B 1 278 ? 13.916 22.161 23.469 1.00 16.37 277 GLU B CA 1
ATOM 4537 C C . GLU B 1 278 ? 13.700 23.633 23.122 1.00 16.76 277 GLU B C 1
ATOM 4538 O O . GLU B 1 278 ? 12.626 24.181 23.380 1.00 17.51 277 GLU B O 1
ATOM 4544 N N . TYR B 1 279 ? 14.718 24.259 22.543 1.00 15.08 278 TYR B N 1
ATOM 4545 C CA . TYR B 1 279 ? 14.613 25.639 22.072 1.00 15.49 278 TYR B CA 1
ATOM 4546 C C . TYR B 1 279 ? 14.222 25.630 20.604 1.00 16.50 278 TYR B C 1
ATOM 4547 O O . TYR B 1 279 ? 15.036 25.289 19.737 1.00 16.38 278 TYR B O 1
ATOM 4556 N N . LEU B 1 280 ? 12.964 25.980 20.339 1.00 17.36 279 LEU B N 1
ATOM 4557 C CA . LEU B 1 280 ? 12.417 25.947 18.984 1.00 18.87 279 LEU B CA 1
ATOM 4558 C C . LEU B 1 280 ? 13.148 26.899 18.051 1.00 18.07 279 LEU B C 1
ATOM 4559 O O . LEU B 1 280 ? 13.505 28.015 18.443 1.00 18.09 279 LEU B O 1
ATOM 4564 N N . ASP B 1 281 ? 13.365 26.434 16.821 1.00 18.66 280 ASP B N 1
ATOM 4565 C CA . ASP B 1 281 ? 14.006 27.209 15.745 1.00 20.33 280 ASP B CA 1
ATOM 4566 C C . ASP B 1 281 ? 15.508 27.469 15.925 1.00 18.91 280 ASP B C 1
ATOM 4567 O O . ASP B 1 281 ? 16.105 28.116 15.071 1.00 20.82 280 ASP B O 1
ATOM 4572 N N . GLU B 1 282 ? 16.127 26.978 16.999 1.00 17.45 281 GLU B N 1
ATOM 4573 C CA . GLU B 1 282 ? 17.538 27.257 17.238 1.00 17.00 281 GLU B CA 1
ATOM 4574 C C . GLU B 1 282 ? 18.391 26.120 16.700 1.00 16.96 281 GLU B C 1
ATOM 4575 O O . GLU B 1 282 ? 17.981 24.960 16.734 1.00 17.90 281 GLU B O 1
ATOM 4581 N N . ASP B 1 283 ? 19.577 26.468 16.206 1.00 18.16 282 ASP B N 1
ATOM 4582 C CA . ASP B 1 283 ? 20.546 25.486 15.696 1.00 19.53 282 ASP B CA 1
ATOM 4583 C C . ASP B 1 283 ? 21.700 25.352 16.693 1.00 19.16 282 ASP B C 1
ATOM 4584 O O . ASP B 1 283 ? 21.652 25.940 17.776 1.00 17.93 282 ASP B O 1
ATOM 4589 N N . HIS B 1 284 ? 22.723 24.577 16.339 1.00 19.40 283 HIS B N 1
ATOM 4590 C CA . HIS B 1 284 ? 23.829 24.280 17.256 1.00 20.36 283 HIS B CA 1
ATOM 4591 C C . HIS B 1 284 ? 24.520 25.531 17.811 1.00 18.84 283 HIS B C 1
ATOM 4592 O O . HIS B 1 284 ? 24.844 25.589 18.996 1.00 19.63 283 HIS B O 1
ATOM 4599 N N . GLY B 1 285 ? 24.725 26.521 16.950 1.00 18.00 284 GLY B N 1
ATOM 4600 C CA . GLY B 1 285 ? 25.328 27.795 17.342 1.00 18.78 284 GLY B CA 1
ATOM 4601 C C . GLY B 1 285 ? 24.356 28.771 17.984 1.00 18.56 284 GLY B C 1
ATOM 4602 O O . GLY B 1 285 ? 24.672 29.385 19.013 1.00 19.87 284 GLY B O 1
ATOM 4603 N N . SER B 1 286 ? 23.173 28.913 17.387 1.00 18.02 285 SER B N 1
ATOM 4604 C CA . SER B 1 286 ? 22.190 29.909 17.838 1.00 18.53 285 SER B CA 1
ATOM 4605 C C . SER B 1 286 ? 21.561 29.581 19.201 1.00 17.13 285 SER B C 1
ATOM 4606 O O . SER B 1 286 ? 21.104 30.483 19.894 1.00 17.86 285 SER B O 1
ATOM 4609 N N . VAL B 1 287 ? 21.549 28.302 19.580 1.00 15.91 286 VAL B N 1
ATOM 4610 C CA . VAL B 1 287 ? 21.001 27.880 20.873 1.00 14.72 286 VAL B CA 1
ATOM 4611 C C . VAL B 1 287 ? 21.889 28.224 22.078 1.00 14.76 286 VAL B C 1
ATOM 4612 O O . VAL B 1 287 ? 21.405 28.204 23.211 1.00 15.43 286 VAL B O 1
ATOM 4616 N N . ILE B 1 288 ? 23.168 28.544 21.850 1.00 15.41 287 ILE B N 1
ATOM 4617 C CA . ILE B 1 288 ? 24.126 28.735 22.949 1.00 16.51 287 ILE B CA 1
ATOM 4618 C C . ILE B 1 288 ? 23.656 29.808 23.940 1.00 15.52 287 ILE B C 1
ATOM 4619 O O . ILE B 1 288 ? 23.552 29.548 25.142 1.00 15.71 287 ILE B O 1
ATOM 4624 N N . GLY B 1 289 ? 23.380 31.001 23.423 1.00 15.49 288 GLY B N 1
ATOM 4625 C CA . GLY B 1 289 ? 22.892 32.114 24.234 1.00 15.91 288 GLY B CA 1
ATOM 4626 C C . GLY B 1 289 ? 21.620 31.790 25.007 1.00 16.08 288 GLY B C 1
ATOM 4627 O O . GLY B 1 289 ? 21.589 31.934 26.235 1.00 17.76 288 GLY B O 1
ATOM 4628 N N . PRO B 1 290 ? 20.565 31.349 24.298 1.00 15.34 289 PRO B N 1
ATOM 4629 C CA . PRO B 1 290 ? 19.317 30.960 24.949 1.00 15.00 289 PRO B CA 1
ATOM 4630 C C . PRO B 1 290 ? 19.488 29.880 26.026 1.00 14.90 289 PRO B C 1
ATOM 4631 O O . PRO B 1 290 ? 18.928 30.010 27.112 1.00 15.33 289 PRO B O 1
ATOM 4635 N N . ALA B 1 291 ? 20.272 28.845 25.735 1.00 14.55 290 ALA B N 1
ATOM 4636 C CA . ALA B 1 291 ? 20.493 27.755 26.693 1.00 13.94 290 ALA B CA 1
ATOM 4637 C C . ALA B 1 291 ? 21.324 28.183 27.908 1.00 14.50 290 ALA B C 1
ATOM 4638 O O . ALA B 1 291 ? 21.071 27.733 29.028 1.00 15.49 290 ALA B O 1
ATOM 4640 N N . LEU B 1 292 ? 22.313 29.049 27.687 1.00 14.89 291 LEU B N 1
ATOM 4641 C CA . LEU B 1 292 ? 23.127 29.568 28.778 1.00 15.07 291 LEU B CA 1
ATOM 4642 C C . LEU B 1 292 ? 22.291 30.484 29.664 1.00 16.01 291 LEU B C 1
ATOM 4643 O O . LEU B 1 292 ? 22.299 30.336 30.896 1.00 15.84 291 LEU B O 1
ATOM 4648 N N A SER B 1 293 ? 21.560 31.408 29.048 0.50 16.74 292 SER B N 1
ATOM 4649 N N B SER B 1 293 ? 21.562 31.409 29.042 0.50 16.54 292 SER B N 1
ATOM 4650 C CA A SER B 1 293 ? 20.638 32.274 29.782 0.50 17.95 292 SER B CA 1
ATOM 4651 C CA B SER B 1 293 ? 20.630 32.276 29.763 0.50 17.54 292 SER B CA 1
ATOM 4652 C C A SER B 1 293 ? 19.588 31.460 30.537 0.50 18.08 292 SER B C 1
ATOM 4653 C C B SER B 1 293 ? 19.595 31.457 30.534 0.50 17.98 292 SER B C 1
ATOM 4654 O O A SER B 1 293 ? 19.370 31.676 31.728 0.50 17.39 292 SER B O 1
ATOM 4655 O O B SER B 1 293 ? 19.393 31.669 31.729 0.50 17.34 292 SER B O 1
ATOM 4660 N N . GLY B 1 294 ? 18.969 30.508 29.841 1.00 23.16 293 GLY B N 1
ATOM 4661 C CA . GLY B 1 294 ? 17.977 29.613 30.447 1.00 24.25 293 GLY B CA 1
ATOM 4662 C C . GLY B 1 294 ? 18.522 28.794 31.606 1.00 22.02 293 GLY B C 1
ATOM 4663 O O . GLY B 1 294 ? 17.834 28.600 32.602 1.00 20.49 293 GLY B O 1
ATOM 4664 N N . GLY B 1 295 ? 19.769 28.342 31.482 1.00 16.25 294 GLY B N 1
ATOM 4665 C CA . GLY B 1 295 ? 20.435 27.586 32.547 1.00 15.17 294 GLY B CA 1
ATOM 4666 C C . GLY B 1 295 ? 20.681 28.434 33.779 1.00 14.69 294 GLY B C 1
ATOM 4667 O O . GLY B 1 295 ? 20.510 27.982 34.908 1.00 14.61 294 GLY B O 1
ATOM 4668 N N . ILE B 1 296 ? 21.071 29.685 33.558 1.00 15.06 295 ILE B N 1
ATOM 4669 C CA . ILE B 1 296 ? 21.262 30.620 34.666 1.00 15.63 295 ILE B CA 1
ATOM 4670 C C . ILE B 1 296 ? 19.932 30.961 35.346 1.00 14.89 295 ILE B C 1
ATOM 4671 O O . ILE B 1 296 ? 19.872 31.003 36.578 1.00 16.02 295 ILE B O 1
ATOM 4676 N N . MET B 1 297 ? 18.878 31.193 34.564 1.00 14.71 296 MET B N 1
ATOM 4677 C CA . MET B 1 297 ? 17.537 31.414 35.127 1.00 15.36 296 MET B CA 1
ATOM 4678 C C . MET B 1 297 ? 17.129 30.226 35.991 1.00 14.57 296 MET B C 1
ATOM 4679 O O . MET B 1 297 ? 16.651 30.401 37.107 1.00 14.52 296 MET B O 1
ATOM 4684 N N . PHE B 1 298 ? 17.337 29.026 35.455 1.00 13.88 297 PHE B N 1
ATOM 4685 C CA . PHE B 1 298 ? 17.053 27.765 36.161 1.00 14.10 297 PHE B CA 1
ATOM 4686 C C . PHE B 1 298 ? 17.770 27.681 37.521 1.00 14.50 297 PHE B C 1
ATOM 4687 O O . PHE B 1 298 ? 17.142 27.363 38.539 1.00 14.79 297 PHE B O 1
ATOM 4695 N N . LEU B 1 299 ? 19.064 28.005 37.541 1.00 14.73 298 LEU B N 1
ATOM 4696 C CA . LEU B 1 299 ? 19.848 28.028 38.782 1.00 15.36 298 LEU B CA 1
ATOM 4697 C C . LEU B 1 299 ? 19.336 29.079 39.768 1.00 14.41 298 LEU B C 1
ATOM 4698 O O . LEU B 1 299 ? 19.204 28.806 40.960 1.00 15.20 298 LEU B O 1
ATOM 4703 N N . SER B 1 300 ? 19.068 30.284 39.274 1.00 14.80 299 SER B N 1
ATOM 4704 C CA . SER B 1 300 ? 18.543 31.354 40.122 1.00 15.13 299 SER B CA 1
ATOM 4705 C C . SER B 1 300 ? 17.154 31.008 40.683 1.00 15.03 299 SER B C 1
ATOM 4706 O O . SER B 1 300 ? 16.880 31.266 41.864 1.00 16.21 299 SER B O 1
ATOM 4709 N N . ASN B 1 301 ? 16.309 30.378 39.866 1.00 14.93 300 ASN B N 1
ATOM 4710 C CA . ASN B 1 301 ? 14.963 29.980 40.306 1.00 15.87 300 ASN B CA 1
ATOM 4711 C C . ASN B 1 301 ? 14.987 28.945 41.428 1.00 16.95 300 ASN B C 1
ATOM 4712 O O . ASN B 1 301 ? 14.229 29.066 42.395 1.00 17.66 300 ASN B O 1
ATOM 4717 N N . LEU B 1 302 ? 15.865 27.949 41.314 1.00 17.68 301 LEU B N 1
ATOM 4718 C CA . LEU B 1 302 ? 15.992 26.938 42.373 1.00 19.49 301 LEU B CA 1
ATOM 4719 C C . LEU B 1 302 ? 16.707 27.471 43.632 1.00 19.20 301 LEU B C 1
ATOM 4720 O O . LEU B 1 302 ? 16.583 26.883 44.704 1.00 18.67 301 LEU B O 1
ATOM 4725 N N . SER B 1 303 ? 17.419 28.594 43.501 1.00 19.74 302 SER B N 1
ATOM 4726 C CA . SER B 1 303 ? 18.065 29.276 44.633 1.00 20.58 302 SER B CA 1
ATOM 4727 C C . SER B 1 303 ? 17.192 30.303 45.367 1.00 22.52 302 SER B C 1
ATOM 4728 O O . SER B 1 303 ? 17.621 30.851 46.392 1.00 21.76 302 SER B O 1
ATOM 4731 N N . ALA B 1 304 ? 15.986 30.564 44.859 1.00 23.62 303 ALA B N 1
ATOM 4732 C CA . ALA B 1 304 ? 15.026 31.436 45.546 1.00 26.83 303 ALA B CA 1
ATOM 4733 C C . ALA B 1 304 ? 14.523 30.813 46.854 1.00 28.67 303 ALA B C 1
ATOM 4734 O O . ALA B 1 304 ? 14.559 29.600 47.073 1.00 28.46 303 ALA B O 1
ATOM 4737 N N . THR C 1 3 ? 62.385 101.838 -15.283 1.00 61.41 2 THR C N 1
ATOM 4738 C CA . THR C 1 3 ? 61.821 100.619 -14.618 1.00 60.67 2 THR C CA 1
ATOM 4739 C C . THR C 1 3 ? 60.480 100.206 -15.216 1.00 56.19 2 THR C C 1
ATOM 4740 O O . THR C 1 3 ? 59.716 101.047 -15.700 1.00 56.28 2 THR C O 1
ATOM 4744 N N . HIS C 1 4 ? 60.208 98.904 -15.155 1.00 49.19 3 HIS C N 1
ATOM 4745 C CA . HIS C 1 4 ? 59.048 98.302 -15.803 1.00 45.21 3 HIS C CA 1
ATOM 4746 C C . HIS C 1 4 ? 58.225 97.501 -14.809 1.00 37.29 3 HIS C C 1
ATOM 4747 O O . HIS C 1 4 ? 58.744 96.997 -13.808 1.00 34.37 3 HIS C O 1
ATOM 4754 N N . TRP C 1 5 ? 56.939 97.379 -15.117 1.00 32.39 4 TRP C N 1
ATOM 4755 C CA . TRP C 1 5 ? 56.042 96.480 -14.405 1.00 30.16 4 TRP C CA 1
ATOM 4756 C C . TRP C 1 5 ? 56.244 95.074 -14.947 1.00 29.43 4 TRP C C 1
ATOM 4757 O O . TRP C 1 5 ? 56.397 94.899 -16.154 1.00 30.01 4 TRP C O 1
ATOM 4768 N N . ALA C 1 6 ? 56.228 94.080 -14.065 1.00 28.59 5 ALA C N 1
ATOM 4769 C CA . ALA C 1 6 ? 56.329 92.678 -14.470 1.00 28.66 5 ALA C CA 1
ATOM 4770 C C . ALA C 1 6 ? 55.115 91.913 -13.956 1.00 28.36 5 ALA C C 1
ATOM 4771 O O . ALA C 1 6 ? 54.861 91.894 -12.750 1.00 27.61 5 ALA C O 1
ATOM 4773 N N . PHE C 1 7 ? 54.374 91.297 -14.878 1.00 26.72 6 PHE C N 1
ATOM 4774 C CA . PHE C 1 7 ? 53.207 90.476 -14.542 1.00 27.47 6 PHE C CA 1
ATOM 4775 C C . PHE C 1 7 ? 53.652 89.029 -14.360 1.00 26.91 6 PHE C C 1
ATOM 4776 O O . PHE C 1 7 ? 54.398 88.516 -15.190 1.00 27.36 6 PHE C O 1
ATOM 4784 N N . SER C 1 8 ? 53.198 88.396 -13.277 1.00 26.54 7 SER C N 1
ATOM 4785 C CA A SER C 1 8 ? 53.454 86.976 -13.034 0.50 27.52 7 SER C CA 1
ATOM 4786 C CA B SER C 1 8 ? 53.464 86.979 -13.001 0.50 27.47 7 SER C CA 1
ATOM 4787 C C . SER C 1 8 ? 52.184 86.306 -12.512 1.00 26.57 7 SER C C 1
ATOM 4788 O O . SER C 1 8 ? 51.520 86.842 -11.626 1.00 24.37 7 SER C O 1
ATOM 4793 N N . PRO C 1 9 ? 51.827 85.125 -13.075 1.00 25.80 8 PRO C N 1
ATOM 4794 C CA . PRO C 1 9 ? 50.668 84.431 -12.509 1.00 25.40 8 PRO C CA 1
ATOM 4795 C C . PRO C 1 9 ? 50.889 84.042 -11.054 1.00 25.33 8 PRO C C 1
ATOM 4796 O O . PRO C 1 9 ? 52.012 83.703 -10.673 1.00 26.18 8 PRO C O 1
ATOM 4800 N N . ILE C 1 10 ? 49.829 84.110 -10.252 1.00 23.98 9 ILE C N 1
ATOM 4801 C CA . ILE C 1 10 ? 49.876 83.655 -8.863 1.00 25.92 9 ILE C CA 1
ATOM 4802 C C . ILE C 1 10 ? 48.631 82.864 -8.510 1.00 26.22 9 ILE C C 1
ATOM 4803 O O . ILE C 1 10 ? 47.571 83.054 -9.113 1.00 26.21 9 ILE C O 1
ATOM 4808 N N . GLN C 1 11 ? 48.782 81.984 -7.522 1.00 26.24 10 GLN C N 1
ATOM 4809 C CA . GLN C 1 11 ? 47.707 81.133 -7.035 1.00 27.78 10 GLN C CA 1
ATOM 4810 C C . GLN C 1 11 ? 47.782 81.093 -5.514 1.00 26.95 10 GLN C C 1
ATOM 4811 O O . GLN C 1 11 ? 48.880 81.077 -4.957 1.00 27.46 10 GLN C O 1
ATOM 4817 N N . PRO C 1 12 ? 46.626 81.077 -4.830 1.00 25.73 11 PRO C N 1
ATOM 4818 C CA . PRO C 1 12 ? 45.257 81.075 -5.332 1.00 24.69 11 PRO C CA 1
ATOM 4819 C C . PRO C 1 12 ? 44.626 82.470 -5.513 1.00 23.95 11 PRO C C 1
ATOM 4820 O O . PRO C 1 12 ? 43.442 82.553 -5.846 1.00 24.19 11 PRO C O 1
ATOM 4824 N N . GLY C 1 13 ? 45.389 83.542 -5.300 1.00 22.94 12 GLY C N 1
ATOM 4825 C CA . GLY C 1 13 ? 44.827 84.897 -5.305 1.00 23.06 12 GLY C CA 1
ATOM 4826 C C . GLY C 1 13 ? 43.760 85.031 -4.230 1.00 23.98 12 GLY C C 1
ATOM 4827 O O . GLY C 1 13 ? 43.965 84.597 -3.097 1.00 24.93 12 GLY C O 1
ATOM 4828 N N . ALA C 1 14 ? 42.601 85.571 -4.604 1.00 24.12 13 ALA C N 1
ATOM 4829 C CA . ALA C 1 14 ? 41.479 85.748 -3.671 1.00 24.43 13 ALA C CA 1
ATOM 4830 C C . ALA C 1 14 ? 40.762 84.449 -3.289 1.00 22.85 13 ALA C C 1
ATOM 4831 O O . ALA C 1 14 ? 39.999 84.432 -2.321 1.00 22.92 13 ALA C O 1
ATOM 4833 N N . ALA C 1 15 ? 41.008 83.366 -4.028 1.00 21.47 14 ALA C N 1
ATOM 4834 C CA . ALA C 1 15 ? 40.402 82.070 -3.746 1.00 22.38 14 ALA C CA 1
ATOM 4835 C C . ALA C 1 15 ? 41.198 81.261 -2.712 1.00 21.65 14 ALA C C 1
ATOM 4836 O O . ALA C 1 15 ? 41.369 80.055 -2.872 1.00 23.97 14 ALA C O 1
ATOM 4838 N N . ARG C 1 16 ? 41.662 81.910 -1.645 1.00 21.14 15 ARG C N 1
ATOM 4839 C CA . ARG C 1 16 ? 42.473 81.231 -0.631 1.00 21.49 15 ARG C CA 1
ATOM 4840 C C . ARG C 1 16 ? 41.599 80.694 0.500 1.00 17.56 15 ARG C C 1
ATOM 4841 O O . ARG C 1 16 ? 40.468 81.154 0.707 1.00 15.74 15 ARG C O 1
ATOM 4849 N N . ASN C 1 17 ? 42.128 79.686 1.192 1.00 15.56 16 ASN C N 1
ATOM 4850 C CA . ASN C 1 17 ? 41.445 79.022 2.301 1.00 15.83 16 ASN C CA 1
ATOM 4851 C C . ASN C 1 17 ? 40.021 78.615 1.942 1.00 15.60 16 ASN C C 1
ATOM 4852 O O . ASN C 1 17 ? 39.054 78.944 2.636 1.00 14.67 16 ASN C O 1
ATOM 4857 N N . MET C 1 18 ? 39.916 77.913 0.819 1.00 16.23 17 MET C N 1
ATOM 4858 C CA . MET C 1 18 ? 38.679 77.271 0.420 1.00 17.14 17 MET C CA 1
ATOM 4859 C C . MET C 1 18 ? 39.004 75.966 -0.286 1.00 16.67 17 MET C C 1
ATOM 4860 O O . MET C 1 18 ? 40.094 75.786 -0.838 1.00 16.96 17 MET C O 1
ATOM 4865 N N . ALA C 1 19 ? 38.051 75.057 -0.229 1.00 16.21 18 ALA C N 1
ATOM 4866 C CA . ALA C 1 19 ? 38.194 73.728 -0.805 1.00 16.29 18 ALA C CA 1
ATOM 4867 C C . ALA C 1 19 ? 36.817 73.239 -1.195 1.00 15.92 18 ALA C C 1
ATOM 4868 O O . ALA C 1 19 ? 35.808 73.782 -0.747 1.00 16.61 18 ALA C O 1
ATOM 4870 N N . ALA C 1 20 ? 36.777 72.224 -2.044 1.00 15.75 19 ALA C N 1
ATOM 4871 C CA . ALA C 1 20 ? 35.514 71.648 -2.468 1.00 15.35 19 ALA C CA 1
ATOM 4872 C C . ALA C 1 20 ? 35.616 70.128 -2.520 1.00 15.57 19 ALA C C 1
ATOM 4873 O O . ALA C 1 20 ? 36.703 69.576 -2.687 1.00 16.50 19 ALA C O 1
ATOM 4875 N N . TRP C 1 21 ? 34.474 69.478 -2.341 1.00 15.35 20 TRP C N 1
ATOM 4876 C CA . TRP C 1 21 ? 34.349 68.026 -2.454 1.00 16.34 20 TRP C CA 1
ATOM 4877 C C . TRP C 1 21 ? 33.084 67.674 -3.213 1.00 17.57 20 TRP C C 1
ATOM 4878 O O . TRP C 1 21 ? 32.066 68.341 -3.064 1.00 17.57 20 TRP C O 1
ATOM 4889 N N . GLN C 1 22 ? 33.131 66.611 -4.011 1.00 18.83 21 GLN C N 1
ATOM 4890 C CA . GLN C 1 22 ? 31.895 66.034 -4.505 1.00 21.69 21 GLN C CA 1
ATOM 4891 C C . GLN C 1 22 ? 31.518 64.882 -3.571 1.00 21.11 21 GLN C C 1
ATOM 4892 O O . GLN C 1 22 ? 32.392 64.190 -3.045 1.00 19.51 21 GLN C O 1
ATOM 4898 N N . ILE C 1 23 ? 30.219 64.716 -3.349 1.00 20.80 22 ILE C N 1
ATOM 4899 C CA . ILE C 1 23 ? 29.698 63.659 -2.494 1.00 22.41 22 ILE C CA 1
ATOM 4900 C C . ILE C 1 23 ? 28.767 62.838 -3.366 1.00 23.08 22 ILE C C 1
ATOM 4901 O O . ILE C 1 23 ? 27.684 63.298 -3.727 1.00 21.69 22 ILE C O 1
ATOM 4906 N N . ALA C 1 24 ? 29.207 61.632 -3.711 1.00 24.31 23 ALA C N 1
ATOM 4907 C CA . ALA C 1 24 ? 28.477 60.765 -4.629 1.00 27.95 23 ALA C CA 1
ATOM 4908 C C . ALA C 1 24 ? 27.832 59.626 -3.861 1.00 32.05 23 ALA C C 1
ATOM 4909 O O . ALA C 1 24 ? 28.371 59.181 -2.846 1.00 30.45 23 ALA C O 1
ATOM 4911 N N . GLY C 1 25 ? 26.681 59.167 -4.352 1.00 36.55 24 GLY C N 1
ATOM 4912 C CA . GLY C 1 25 ? 25.926 58.084 -3.713 1.00 42.46 24 GLY C CA 1
ATOM 4913 C C . GLY C 1 25 ? 24.432 58.048 -3.999 1.00 48.20 24 GLY C C 1
ATOM 4914 O O . GLY C 1 25 ? 23.846 56.967 -4.037 1.00 51.85 24 GLY C O 1
ATOM 4915 N N . LYS C 1 26 ? 23.807 59.213 -4.184 1.00 57.32 25 LYS C N 1
ATOM 4916 C CA . LYS C 1 26 ? 22.364 59.282 -4.448 1.00 65.29 25 LYS C CA 1
ATOM 4917 C C . LYS C 1 26 ? 22.067 59.258 -5.947 1.00 65.85 25 LYS C C 1
ATOM 4918 O O . LYS C 1 26 ? 22.852 59.772 -6.747 1.00 57.98 25 LYS C O 1
ATOM 4924 N N . LYS C 1 27 ? 20.925 58.671 -6.309 1.00 68.23 26 LYS C N 1
ATOM 4925 C CA . LYS C 1 27 ? 20.550 58.465 -7.718 1.00 69.11 26 LYS C CA 1
ATOM 4926 C C . LYS C 1 27 ? 20.346 59.754 -8.520 1.00 65.32 26 LYS C C 1
ATOM 4927 O O . LYS C 1 27 ? 20.619 59.775 -9.723 1.00 64.22 26 LYS C O 1
ATOM 4933 N N . ASP C 1 28 ? 19.865 60.814 -7.866 1.00 61.85 27 ASP C N 1
ATOM 4934 C CA . ASP C 1 28 ? 19.712 62.130 -8.526 1.00 61.24 27 ASP C CA 1
ATOM 4935 C C . ASP C 1 28 ? 21.045 62.772 -8.966 1.00 50.11 27 ASP C C 1
ATOM 4936 O O . ASP C 1 28 ? 21.051 63.641 -9.843 1.00 48.24 27 ASP C O 1
ATOM 4941 N N . GLY C 1 29 ? 22.154 62.346 -8.353 1.00 42.08 28 GLY C N 1
ATOM 4942 C CA . GLY C 1 29 ? 23.503 62.742 -8.768 1.00 37.70 28 GLY C CA 1
ATOM 4943 C C . GLY C 1 29 ? 24.346 63.203 -7.593 1.00 33.33 28 GLY C C 1
ATOM 4944 O O . GLY C 1 29 ? 23.842 63.306 -6.471 1.00 29.38 28 GLY C O 1
ATOM 4945 N N . PRO C 1 30 ? 25.639 63.494 -7.839 1.00 31.41 29 PRO C N 1
ATOM 4946 C CA . PRO C 1 30 ? 26.500 63.919 -6.739 1.00 28.90 29 PRO C CA 1
ATOM 4947 C C . PRO C 1 30 ? 26.138 65.307 -6.214 1.00 24.69 29 PRO C C 1
ATOM 4948 O O . PRO C 1 30 ? 25.539 66.103 -6.936 1.00 23.72 29 PRO C O 1
ATOM 4952 N N . TYR C 1 31 ? 26.474 65.569 -4.956 1.00 21.11 30 TYR C N 1
ATOM 4953 C CA . TYR C 1 31 ? 26.434 66.923 -4.414 1.00 20.30 30 TYR C CA 1
ATOM 4954 C C . TYR C 1 31 ? 27.832 67.510 -4.500 1.00 20.14 30 TYR C C 1
ATOM 4955 O O . TYR C 1 31 ? 28.811 66.783 -4.650 1.00 19.75 30 TYR C O 1
ATOM 4964 N N . GLN C 1 32 ? 27.911 68.833 -4.437 1.00 19.66 31 GLN C N 1
ATOM 4965 C CA . GLN C 1 32 ? 29.178 69.540 -4.347 1.00 20.25 31 GLN C CA 1
ATOM 4966 C C . GLN C 1 32 ? 29.092 70.361 -3.074 1.00 19.58 31 GLN C C 1
ATOM 4967 O O . GLN C 1 32 ? 28.110 71.080 -2.878 1.00 19.43 31 GLN C O 1
ATOM 4973 N N . ILE C 1 33 ? 30.086 70.227 -2.198 1.00 17.81 32 ILE C N 1
ATOM 4974 C CA . ILE C 1 33 ? 30.180 71.108 -1.039 1.00 18.57 32 ILE C CA 1
ATOM 4975 C C . ILE C 1 33 ? 31.392 72.010 -1.212 1.00 17.56 32 ILE C C 1
ATOM 4976 O O . ILE C 1 33 ? 32.472 71.533 -1.546 1.00 17.33 32 ILE C O 1
ATOM 4981 N N . ASP C 1 34 ? 31.187 73.316 -1.039 1.00 16.29 33 ASP C N 1
ATOM 4982 C CA . ASP C 1 34 ? 32.269 74.286 -1.027 1.00 15.61 33 ASP C CA 1
ATOM 4983 C C . ASP C 1 34 ? 32.413 74.751 0.414 1.00 14.33 33 ASP C C 1
ATOM 4984 O O . ASP C 1 34 ? 31.418 75.050 1.076 1.00 15.43 33 ASP C O 1
ATOM 4989 N N . VAL C 1 35 ? 33.652 74.793 0.887 1.00 12.94 34 VAL C N 1
ATOM 4990 C CA . VAL C 1 35 ? 33.959 75.150 2.268 1.00 12.29 34 VAL C CA 1
ATOM 4991 C C . VAL C 1 35 ? 35.020 76.238 2.268 1.00 12.51 34 VAL C C 1
ATOM 4992 O O . VAL C 1 35 ? 36.001 76.127 1.549 1.00 13.32 34 VAL C O 1
ATOM 4996 N N . SER C 1 36 ? 34.822 77.284 3.068 1.00 11.86 35 SER C N 1
ATOM 4997 C CA . SER C 1 36 ? 35.854 78.300 3.263 1.00 11.25 35 SER C CA 1
ATOM 4998 C C . SER C 1 36 ? 36.016 78.546 4.741 1.00 11.39 35 SER C C 1
ATOM 4999 O O . SER C 1 36 ? 35.096 78.305 5.518 1.00 12.15 35 SER C O 1
ATOM 5002 N N . TRP C 1 37 ? 37.179 79.064 5.104 1.00 11.27 36 TRP C N 1
ATOM 5003 C CA . TRP C 1 37 ? 37.514 79.316 6.492 1.00 11.91 36 TRP C CA 1
ATOM 5004 C C . TRP C 1 37 ? 38.364 80.586 6.625 1.00 12.70 36 TRP C C 1
ATOM 5005 O O . TRP C 1 37 ? 38.882 81.095 5.620 1.00 12.94 36 TRP C O 1
ATOM 5016 N N . PRO C 1 38 ? 38.475 81.127 7.855 1.00 13.06 37 PRO C N 1
ATOM 5017 C CA . PRO C 1 38 ? 39.123 82.421 8.048 1.00 13.58 37 PRO C CA 1
ATOM 5018 C C . PRO C 1 38 ? 40.557 82.516 7.531 1.00 14.04 37 PRO C C 1
ATOM 5019 O O . PRO C 1 38 ? 41.307 81.543 7.562 1.00 14.58 37 PRO C O 1
ATOM 5023 N N . LEU C 1 39 ? 40.915 83.708 7.066 1.00 14.80 38 LEU C N 1
ATOM 5024 C CA . LEU C 1 39 ? 42.216 83.951 6.455 1.00 15.32 38 LEU C CA 1
ATOM 5025 C C . LEU C 1 39 ? 43.408 83.806 7.401 1.00 16.18 38 LEU C C 1
ATOM 5026 O O . LEU C 1 39 ? 44.521 83.537 6.944 1.00 16.89 38 LEU C O 1
ATOM 5031 N N . THR C 1 40 ? 43.181 83.977 8.705 1.00 16.26 39 THR C N 1
ATOM 5032 C CA . THR C 1 40 ? 44.232 83.785 9.705 1.00 17.76 39 THR C CA 1
ATOM 5033 C C . THR C 1 40 ? 44.601 82.308 9.924 1.00 17.41 39 THR C C 1
ATOM 5034 O O . THR C 1 40 ? 45.647 82.013 10.496 1.00 18.49 39 THR C O 1
ATOM 5038 N N . TRP C 1 41 ? 43.748 81.395 9.466 1.00 15.86 40 TRP C N 1
ATOM 5039 C CA . TRP C 1 41 ? 43.995 79.957 9.592 1.00 16.61 40 TRP C CA 1
ATOM 5040 C C . TRP C 1 41 ? 44.900 79.473 8.460 1.00 17.04 40 TRP C C 1
ATOM 5041 O O . TRP C 1 41 ? 45.098 80.177 7.474 1.00 17.43 40 TRP C O 1
ATOM 5052 N N . SER C 1 42 ? 45.434 78.262 8.597 1.00 18.19 41 SER C N 1
ATOM 5053 C CA . SER C 1 42 ? 46.337 77.707 7.584 1.00 20.01 41 SER C CA 1
ATOM 5054 C C . SER C 1 42 ? 45.589 77.270 6.326 1.00 20.46 41 SER C C 1
ATOM 5055 O O . SER C 1 42 ? 44.358 77.164 6.311 1.00 18.48 41 SER C O 1
ATOM 5058 N N . GLU C 1 43 ? 46.368 76.982 5.288 1.00 23.21 42 GLU C N 1
ATOM 5059 C CA . GLU C 1 43 ? 45.857 76.451 4.018 1.00 26.59 42 GLU C CA 1
ATOM 5060 C C . GLU C 1 43 ? 45.145 75.111 4.166 1.00 26.25 42 GLU C C 1
ATOM 5061 O O . GLU C 1 43 ? 44.265 74.798 3.371 1.00 24.96 42 GLU C O 1
ATOM 5067 N N . SER C 1 44 ? 45.550 74.322 5.161 1.00 27.25 43 SER C N 1
ATOM 5068 C CA . SER C 1 44 ? 44.921 73.030 5.450 1.00 27.95 43 SER C CA 1
ATOM 5069 C C . SER C 1 44 ? 43.671 73.129 6.340 1.00 25.94 43 SER C C 1
ATOM 5070 O O . SER C 1 44 ? 43.048 72.111 6.632 1.00 28.51 43 SER C O 1
ATOM 5073 N N . GLY C 1 45 ? 43.305 74.340 6.763 1.00 23.50 44 GLY C N 1
ATOM 5074 C CA . GLY C 1 45 ? 42.139 74.555 7.609 1.00 22.52 44 GLY C CA 1
ATOM 5075 C C . GLY C 1 45 ? 42.429 74.482 9.098 1.00 22.37 44 GLY C C 1
ATOM 5076 O O . GLY C 1 45 ? 41.499 74.425 9.897 1.00 21.93 44 GLY C O 1
ATOM 5077 N N . ASP C 1 46 ? 43.705 74.487 9.481 1.00 22.66 45 ASP C N 1
ATOM 5078 C CA . ASP C 1 46 ? 44.067 74.457 10.896 1.00 23.29 45 ASP C CA 1
ATOM 5079 C C . ASP C 1 46 ? 43.906 75.849 11.505 1.00 21.94 45 ASP C C 1
ATOM 5080 O O . ASP C 1 46 ? 44.425 76.825 10.968 1.00 21.57 45 ASP C O 1
ATOM 5085 N N . ALA C 1 47 ? 43.212 75.911 12.641 1.00 21.99 46 ALA C N 1
ATOM 5086 C CA . ALA C 1 47 ? 42.906 77.166 13.334 1.00 21.29 46 ALA C CA 1
ATOM 5087 C C . ALA C 1 47 ? 43.803 77.458 14.548 1.00 22.76 46 ALA C C 1
ATOM 5088 O O . ALA C 1 47 ? 43.538 78.408 15.287 1.00 21.47 46 ALA C O 1
ATOM 5090 N N . SER C 1 48 ? 44.852 76.656 14.753 1.00 24.14 47 SER C N 1
ATOM 5091 C CA . SER C 1 48 ? 45.764 76.800 15.894 1.00 25.87 47 SER C CA 1
ATOM 5092 C C . SER C 1 48 ? 45.024 76.920 17.238 1.00 26.04 47 SER C C 1
ATOM 5093 O O . SER C 1 48 ? 45.303 77.810 18.042 1.00 25.62 47 SER C O 1
ATOM 5096 N N . GLY C 1 49 ? 44.061 76.023 17.449 1.00 26.58 48 GLY C N 1
ATOM 5097 C CA . GLY C 1 49 ? 43.287 75.959 18.690 1.00 27.37 48 GLY C CA 1
ATOM 5098 C C . GLY C 1 49 ? 42.080 76.877 18.797 1.00 26.37 48 GLY C C 1
ATOM 5099 O O . GLY C 1 49 ? 41.338 76.796 19.773 1.00 26.77 48 GLY C O 1
ATOM 5100 N N . LYS C 1 50 ? 41.864 77.745 17.811 1.00 24.86 49 LYS C N 1
ATOM 5101 C CA . LYS C 1 50 ? 40.772 78.711 17.886 1.00 25.14 49 LYS C CA 1
ATOM 5102 C C . LYS C 1 50 ? 39.419 78.036 17.652 1.00 22.87 49 LYS C C 1
ATOM 5103 O O . LYS C 1 50 ? 39.337 76.976 17.026 1.00 23.00 49 LYS C O 1
ATOM 5109 N N . SER C 1 51 ? 38.375 78.649 18.202 1.00 22.33 50 SER C N 1
ATOM 5110 C CA . SER C 1 51 ? 36.995 78.204 18.011 1.00 21.44 50 SER C CA 1
ATOM 5111 C C . SER C 1 51 ? 36.411 78.864 16.769 1.00 16.91 50 SER C C 1
ATOM 5112 O O . SER C 1 51 ? 37.048 79.712 16.149 1.00 18.46 50 SER C O 1
ATOM 5115 N N . ALA C 1 52 ? 35.197 78.464 16.408 1.00 10.64 51 ALA C N 1
ATOM 5116 C CA . ALA C 1 52 ? 34.537 78.994 15.227 1.00 15.85 51 ALA C CA 1
ATOM 5117 C C . ALA C 1 52 ? 33.033 78.851 15.305 1.00 16.70 51 ALA C C 1
ATOM 5118 O O . ALA C 1 52 ? 32.508 78.036 16.056 1.00 19.69 51 ALA C O 1
ATOM 5120 N N . ASN C 1 53 ? 32.351 79.669 14.520 1.00 16.01 52 ASN C N 1
ATOM 5121 C CA . ASN C 1 53 ? 30.945 79.471 14.228 1.00 16.65 52 ASN C CA 1
ATOM 5122 C C . ASN C 1 53 ? 30.866 78.909 12.816 1.00 14.97 52 ASN C C 1
ATOM 5123 O O . ASN C 1 53 ? 31.894 78.775 12.146 1.00 14.34 52 ASN C O 1
ATOM 5128 N N . ALA C 1 54 ? 29.667 78.545 12.379 1.00 13.73 53 ALA C N 1
ATOM 5129 C CA . ALA C 1 54 ? 29.495 77.985 11.042 1.00 14.41 53 ALA C CA 1
ATOM 5130 C C . ALA C 1 54 ? 28.200 78.451 10.407 1.00 14.81 53 ALA C C 1
ATOM 5131 O O . ALA C 1 54 ? 27.173 78.557 11.082 1.00 15.87 53 ALA C O 1
ATOM 5133 N N . VAL C 1 55 ? 28.256 78.732 9.104 1.00 14.47 54 VAL C N 1
ATOM 5134 C CA . VAL C 1 55 ? 27.064 79.070 8.339 1.00 15.26 54 VAL C CA 1
ATOM 5135 C C . VAL C 1 55 ? 26.946 78.079 7.179 1.00 15.12 54 VAL C C 1
ATOM 5136 O O . VAL C 1 55 ? 27.899 77.887 6.403 1.00 15.45 54 VAL C O 1
ATOM 5140 N N . TYR C 1 56 ? 25.781 77.431 7.114 1.00 14.77 55 TYR C N 1
ATOM 5141 C CA . TYR C 1 56 ? 25.446 76.454 6.090 1.00 14.80 55 TYR C CA 1
ATOM 5142 C C . TYR C 1 56 ? 24.504 77.097 5.080 1.00 14.76 55 TYR C C 1
ATOM 5143 O O . TYR C 1 56 ? 23.528 77.738 5.463 1.00 15.72 55 TYR C O 1
ATOM 5152 N N . LEU C 1 57 ? 24.809 76.922 3.797 1.00 14.89 56 LEU C N 1
ATOM 5153 C CA . LEU C 1 57 ? 24.095 77.578 2.706 1.00 15.97 56 LEU C CA 1
ATOM 5154 C C . LEU C 1 57 ? 23.554 76.545 1.730 1.00 16.03 56 LEU C C 1
ATOM 5155 O O . LEU C 1 57 ? 24.303 75.701 1.261 1.00 16.85 56 LEU C O 1
ATOM 5160 N N . VAL C 1 58 ? 22.262 76.629 1.425 1.00 16.94 57 VAL C N 1
ATOM 5161 C CA . VAL C 1 58 ? 21.663 75.845 0.331 1.00 18.28 57 VAL C CA 1
ATOM 5162 C C . VAL C 1 58 ? 21.640 76.742 -0.910 1.00 19.41 57 VAL C C 1
ATOM 5163 O O . VAL C 1 58 ? 21.805 77.948 -0.781 1.00 20.57 57 VAL C O 1
ATOM 5167 N N . ASP C 1 59 ? 21.453 76.161 -2.098 1.00 20.49 58 ASP C N 1
ATOM 5168 C CA . ASP C 1 59 ? 21.858 76.807 -3.368 1.00 20.17 58 ASP C CA 1
ATOM 5169 C C . ASP C 1 59 ? 23.320 77.246 -3.266 1.00 18.97 58 ASP C C 1
ATOM 5170 O O . ASP C 1 59 ? 23.678 78.374 -3.623 1.00 18.57 58 ASP C O 1
ATOM 5175 N N . GLY C 1 60 ? 24.152 76.341 -2.762 1.00 18.45 59 GLY C N 1
ATOM 5176 C CA . GLY C 1 60 ? 25.531 76.647 -2.411 1.00 18.39 59 GLY C CA 1
ATOM 5177 C C . GLY C 1 60 ? 26.359 77.332 -3.482 1.00 17.96 59 GLY C C 1
ATOM 5178 O O . GLY C 1 60 ? 27.128 78.245 -3.179 1.00 19.25 59 GLY C O 1
ATOM 5179 N N . ASN C 1 61 ? 26.179 76.915 -4.733 1.00 17.05 60 ASN C N 1
ATOM 5180 C CA . ASN C 1 61 ? 26.976 77.446 -5.849 1.00 16.72 60 ASN C CA 1
ATOM 5181 C C . ASN C 1 61 ? 26.754 78.945 -6.076 1.00 17.01 60 ASN C C 1
ATOM 5182 O O . ASN C 1 61 ? 27.623 79.614 -6.628 1.00 19.62 60 ASN C O 1
ATOM 5187 N N . ALA C 1 62 ? 25.582 79.443 -5.685 1.00 16.36 61 ALA C N 1
ATOM 5188 C CA . ALA C 1 62 ? 25.180 80.841 -5.891 1.00 15.84 61 ALA C CA 1
ATOM 5189 C C . ALA C 1 62 ? 25.505 81.785 -4.733 1.00 15.01 61 ALA C C 1
ATOM 5190 O O . ALA C 1 62 ? 25.462 83.002 -4.911 1.00 15.81 61 ALA C O 1
ATOM 5192 N N . LEU C 1 63 ? 25.791 81.230 -3.555 1.00 14.77 62 LEU C N 1
ATOM 5193 C CA . LEU C 1 63 ? 25.938 82.003 -2.318 1.00 14.87 62 LEU C CA 1
ATOM 5194 C C . LEU C 1 63 ? 27.289 81.894 -1.606 1.00 13.93 62 LEU C C 1
ATOM 5195 O O . LEU C 1 63 ? 27.594 82.736 -0.764 1.00 14.28 62 LEU C O 1
ATOM 5200 N N . PHE C 1 64 ? 28.079 80.873 -1.936 1.00 13.40 63 PHE C N 1
ATOM 5201 C CA . PHE C 1 64 ? 29.340 80.579 -1.257 1.00 13.63 63 PHE C CA 1
ATOM 5202 C C . PHE C 1 64 ? 30.315 81.747 -1.199 1.00 13.79 63 PHE C C 1
ATOM 5203 O O . PHE C 1 64 ? 30.800 82.103 -0.127 1.00 14.27 63 PHE C O 1
ATOM 5211 N N . LEU C 1 65 ? 30.588 82.341 -2.354 1.00 13.99 64 LEU C N 1
ATOM 5212 C CA . LEU C 1 65 ? 31.599 83.393 -2.456 1.00 14.41 64 LEU C CA 1
ATOM 5213 C C . LEU C 1 65 ? 31.178 84.680 -1.745 1.00 13.96 64 LEU C C 1
ATOM 5214 O O . LEU C 1 65 ? 32.016 85.345 -1.137 1.00 14.54 64 LEU C O 1
ATOM 5219 N N . THR C 1 66 ? 29.885 85.005 -1.799 1.00 14.01 65 THR C N 1
ATOM 5220 C CA . THR C 1 66 ? 29.348 86.199 -1.140 1.00 14.08 65 THR C CA 1
ATOM 5221 C C . THR C 1 66 ? 29.438 86.047 0.374 1.00 13.50 65 THR C C 1
ATOM 5222 O O . THR C 1 66 ? 29.878 86.962 1.064 1.00 14.21 65 THR C O 1
ATOM 5226 N N . ALA C 1 67 ? 29.018 84.893 0.891 1.00 13.25 66 ALA C N 1
ATOM 5227 C CA . ALA C 1 67 ? 29.110 84.632 2.332 1.00 12.83 66 ALA C CA 1
ATOM 5228 C C . ALA C 1 67 ? 30.570 84.684 2.804 1.00 12.98 66 ALA C C 1
ATOM 5229 O O . ALA C 1 67 ? 30.887 85.322 3.811 1.00 13.76 66 ALA C O 1
ATOM 5231 N N . THR C 1 68 ? 31.447 84.024 2.053 1.00 13.27 67 THR C N 1
ATOM 5232 C CA . THR C 1 68 ? 32.890 83.986 2.338 1.00 13.48 67 THR C CA 1
ATOM 5233 C C . THR C 1 68 ? 3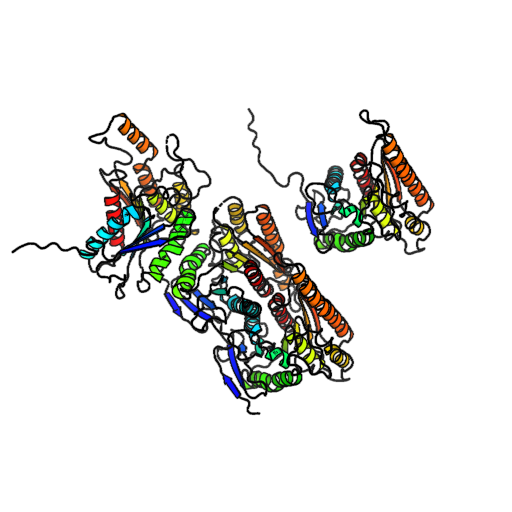3.502 85.378 2.468 1.00 13.30 67 THR C C 1
ATOM 5234 O O . THR C 1 68 ? 34.142 85.692 3.472 1.00 13.78 67 THR C O 1
ATOM 5238 N N . GLU C 1 69 ? 33.283 86.212 1.462 1.00 13.45 68 GLU C N 1
ATOM 5239 C CA . GLU C 1 69 ? 33.890 87.538 1.446 1.00 13.40 68 GLU C CA 1
ATOM 5240 C C . GLU C 1 69 ? 33.297 88.507 2.462 1.00 13.64 68 GLU C C 1
ATOM 5241 O O . GLU C 1 69 ? 34.026 89.332 3.019 1.00 13.56 68 GLU C O 1
ATOM 5247 N N . THR C 1 70 ? 31.987 88.424 2.692 1.00 13.71 69 THR C N 1
ATOM 5248 C CA . THR C 1 70 ? 31.345 89.227 3.724 1.00 14.44 69 THR C CA 1
ATOM 5249 C C . THR C 1 70 ? 31.966 88.949 5.093 1.00 13.62 69 THR C C 1
ATOM 5250 O O . THR C 1 70 ? 32.268 89.874 5.848 1.00 13.72 69 THR C O 1
ATOM 5254 N N . LEU C 1 71 ? 32.144 87.669 5.403 1.00 13.22 70 LEU C N 1
ATOM 5255 C CA . LEU C 1 71 ? 32.799 87.261 6.648 1.00 12.95 70 LEU C CA 1
ATOM 5256 C C . LEU C 1 71 ? 34.244 87.752 6.729 1.00 12.43 70 LEU C C 1
ATOM 5257 O O . LEU C 1 71 ? 34.673 88.260 7.763 1.00 13.70 70 LEU C O 1
ATOM 5262 N N . ARG C 1 72 ? 34.975 87.629 5.630 1.00 12.39 71 ARG C N 1
ATOM 5263 C CA . ARG C 1 72 ? 36.384 88.025 5.600 1.00 12.57 71 ARG C CA 1
ATOM 5264 C C . ARG C 1 72 ? 36.577 89.529 5.765 1.00 13.10 71 ARG C C 1
ATOM 5265 O O . ARG C 1 72 ? 37.531 89.943 6.407 1.00 13.59 71 ARG C O 1
ATOM 5273 N N . ARG C 1 73 ? 35.658 90.330 5.220 1.00 13.06 72 ARG C N 1
ATOM 5274 C CA . ARG C 1 73 ? 35.664 91.780 5.474 1.00 13.03 72 ARG C CA 1
ATOM 5275 C C . ARG C 1 73 ? 35.450 92.069 6.959 1.00 14.24 72 ARG C C 1
ATOM 5276 O O . ARG C 1 73 ? 36.212 92.823 7.563 1.00 15.37 72 ARG C O 1
ATOM 5284 N N . ARG C 1 74 ? 34.429 91.449 7.544 1.00 14.91 73 ARG C N 1
ATOM 5285 C CA . ARG C 1 74 ? 34.122 91.661 8.954 1.00 16.88 73 ARG C CA 1
ATOM 5286 C C . ARG C 1 74 ? 35.234 91.161 9.883 1.00 17.19 73 ARG C C 1
ATOM 5287 O O . ARG C 1 74 ? 35.579 91.843 10.852 1.00 16.95 73 ARG C O 1
ATOM 5295 N N . GLU C 1 75 ? 35.781 89.983 9.582 1.00 17.00 74 GLU C N 1
ATOM 5296 C CA . GLU C 1 75 ? 36.889 89.417 10.359 1.00 17.32 74 GLU C CA 1
ATOM 5297 C C . GLU C 1 75 ? 38.178 90.257 10.241 1.00 16.89 74 GLU C C 1
ATOM 5298 O O . GLU C 1 75 ? 38.979 90.279 11.171 1.00 18.18 74 GLU C O 1
ATOM 5304 N N . SER C 1 76 ? 38.361 90.958 9.119 1.00 17.09 75 SER C N 1
ATOM 5305 C CA . SER C 1 76 ? 39.464 91.922 8.978 1.00 17.68 75 SER C CA 1
ATOM 5306 C C . SER C 1 76 ? 39.259 93.160 9.855 1.00 19.30 75 SER C C 1
ATOM 5307 O O . SER C 1 76 ? 40.208 93.652 10.468 1.00 21.78 75 SER C O 1
ATOM 5310 N N . HIS C 1 77 ? 38.024 93.660 9.897 1.00 20.05 76 HIS C N 1
ATOM 5311 C CA . HIS C 1 77 ? 37.676 94.815 10.733 1.00 22.54 76 HIS C CA 1
ATOM 5312 C C . HIS C 1 77 ? 37.652 94.487 12.218 1.00 22.45 76 HIS C C 1
ATOM 5313 O O . HIS C 1 77 ? 37.949 95.347 13.047 1.00 25.10 76 HIS C O 1
ATOM 5320 N N . ARG C 1 78 ? 37.275 93.253 12.547 1.00 23.02 77 ARG C N 1
ATOM 5321 C CA . ARG C 1 78 ? 37.066 92.836 13.933 1.00 23.88 77 ARG C CA 1
ATOM 5322 C C . ARG C 1 78 ? 37.831 91.537 14.195 1.00 23.15 77 ARG C C 1
ATOM 5323 O O . ARG C 1 78 ? 37.226 90.465 14.313 1.00 22.19 77 ARG C O 1
ATOM 5331 N N . PRO C 1 79 ? 39.175 91.625 14.281 1.00 25.52 78 PRO C N 1
ATOM 5332 C CA . PRO C 1 79 ? 40.002 90.413 14.417 1.00 26.41 78 PRO C CA 1
ATOM 5333 C C . PRO C 1 79 ? 39.806 89.608 15.714 1.00 26.02 78 PRO C C 1
ATOM 5334 O O . PRO C 1 79 ? 40.162 88.431 15.745 1.00 26.37 78 PRO C O 1
ATOM 5338 N N . SER C 1 80 ? 39.250 90.223 16.758 1.00 24.91 79 SER C N 1
ATOM 5339 C CA . SER C 1 80 ? 38.924 89.496 17.993 1.00 24.75 79 SER C CA 1
ATOM 5340 C C . SER C 1 80 ? 37.617 88.701 17.933 1.00 23.43 79 SER C C 1
ATOM 5341 O O . SER C 1 80 ? 37.369 87.876 18.818 1.00 23.14 79 SER C O 1
ATOM 5344 N N . GLU C 1 81 ? 36.786 88.935 16.912 1.00 21.52 80 GLU C N 1
ATOM 5345 C CA . GLU C 1 81 ? 35.553 88.165 16.756 1.00 21.69 80 GLU C CA 1
ATOM 5346 C C . GLU C 1 81 ? 35.870 86.726 16.367 1.00 20.07 80 GLU C C 1
ATOM 5347 O O . GLU C 1 81 ? 36.911 86.437 15.759 1.00 19.59 80 GLU C O 1
ATOM 5353 N N . THR C 1 82 ? 34.964 85.836 16.750 1.00 17.80 81 THR C N 1
ATOM 5354 C CA . THR C 1 82 ? 35.085 84.424 16.453 1.00 16.58 81 THR C CA 1
ATOM 5355 C C . THR C 1 82 ? 34.967 84.239 14.943 1.00 15.97 81 THR C C 1
ATOM 5356 O O . THR C 1 82 ? 34.059 84.788 14.312 1.00 15.95 81 THR C O 1
ATOM 5360 N N . GLY C 1 83 ? 35.899 83.480 14.376 1.00 14.68 82 GLY C N 1
ATOM 5361 C CA . GLY C 1 83 ? 35.897 83.187 12.947 1.00 14.62 82 GLY C CA 1
ATOM 5362 C C . GLY C 1 83 ? 34.740 82.293 12.558 1.00 14.63 82 GLY C C 1
ATOM 5363 O O . GLY C 1 83 ? 34.203 81.573 13.397 1.00 15.28 82 GLY C O 1
ATOM 5364 N N . THR C 1 84 ? 34.361 82.336 11.283 1.00 14.80 83 THR C N 1
ATOM 5365 C CA . THR C 1 84 ? 33.229 81.559 10.789 1.00 15.04 83 THR C CA 1
ATOM 5366 C C . THR C 1 84 ? 33.614 80.734 9.570 1.00 14.29 83 THR C C 1
ATOM 5367 O O . THR C 1 84 ? 34.212 81.246 8.622 1.00 16.15 83 THR C O 1
ATOM 5371 N N . VAL C 1 85 ? 33.258 79.453 9.615 1.00 13.45 84 VAL C N 1
ATOM 5372 C CA . VAL C 1 85 ? 33.420 78.543 8.489 1.00 13.05 84 VAL C CA 1
ATOM 5373 C C . VAL C 1 85 ? 32.145 78.594 7.652 1.00 12.98 84 VAL C C 1
ATOM 5374 O O . VAL C 1 85 ? 31.036 78.597 8.193 1.00 14.45 84 VAL C O 1
ATOM 5378 N N . VAL C 1 86 ? 32.308 78.642 6.331 1.00 12.26 85 VAL C N 1
ATOM 5379 C CA . VAL C 1 86 ? 31.191 78.612 5.404 1.00 11.90 85 VAL C CA 1
ATOM 5380 C C . VAL C 1 86 ? 31.136 77.225 4.777 1.00 11.68 85 VAL C C 1
ATOM 5381 O O . VAL C 1 86 ? 32.145 76.741 4.276 1.00 11.54 85 VAL C O 1
ATOM 5385 N N . ILE C 1 87 ? 29.958 76.611 4.813 1.00 11.74 86 ILE C N 1
ATOM 5386 C CA . ILE C 1 87 ? 29.685 75.328 4.152 1.00 12.43 86 ILE C CA 1
ATOM 5387 C C . ILE C 1 87 ? 28.520 75.526 3.180 1.00 13.00 86 ILE C C 1
ATOM 5388 O O . ILE C 1 87 ? 27.371 75.707 3.593 1.00 13.53 86 ILE C O 1
ATOM 5393 N N . ALA C 1 88 ? 28.829 75.506 1.886 1.00 13.67 87 ALA C N 1
ATOM 5394 C CA . ALA C 1 88 ? 27.838 75.680 0.843 1.00 14.66 87 ALA C CA 1
ATOM 5395 C C . ALA C 1 88 ? 27.499 74.323 0.237 1.00 15.45 87 ALA C C 1
ATOM 5396 O O . ALA C 1 88 ? 28.383 73.629 -0.249 1.00 16.81 87 ALA C O 1
ATOM 5398 N N . ILE C 1 89 ? 26.224 73.945 0.291 1.00 15.64 88 ILE C N 1
ATOM 5399 C CA . ILE C 1 89 ? 25.779 72.658 -0.239 1.00 16.09 88 ILE C CA 1
ATOM 5400 C C . ILE C 1 89 ? 25.087 72.928 -1.567 1.00 16.73 88 ILE C C 1
ATOM 5401 O O . ILE C 1 89 ? 24.018 73.555 -1.619 1.00 17.38 88 ILE C O 1
ATOM 5406 N N . GLY C 1 90 ? 25.722 72.456 -2.634 1.00 16.37 89 GLY C N 1
ATOM 5407 C CA . GLY C 1 90 ? 25.284 72.711 -3.999 1.00 17.42 89 GLY C CA 1
ATOM 5408 C C . GLY C 1 90 ? 25.456 71.495 -4.886 1.00 18.43 89 GLY C C 1
ATOM 5409 O O . GLY C 1 90 ? 25.384 70.358 -4.418 1.00 18.45 89 GLY C O 1
ATOM 5410 N N . TYR C 1 91 ? 25.708 71.750 -6.167 1.00 20.02 90 TYR C N 1
ATOM 5411 C CA . TYR C 1 91 ? 25.661 70.732 -7.214 1.00 22.13 90 TYR C CA 1
ATOM 5412 C C . TYR C 1 91 ? 26.860 70.871 -8.149 1.00 23.02 90 TYR C C 1
ATOM 5413 O O . TYR C 1 91 ? 27.462 71.943 -8.216 1.00 21.57 90 TYR C O 1
ATOM 5422 N N . PRO C 1 92 ? 27.230 69.783 -8.856 1.00 25.87 91 PRO C N 1
ATOM 5423 C CA . PRO C 1 92 ? 28.294 69.854 -9.854 1.00 28.59 91 PRO C CA 1
ATOM 5424 C C . PRO C 1 92 ? 27.764 70.481 -11.139 1.00 32.16 91 PRO C C 1
ATOM 5425 O O . PRO C 1 92 ? 27.400 69.784 -12.088 1.00 36.52 91 PRO C O 1
ATOM 5429 N N . ILE C 1 93 ? 27.713 71.806 -11.138 1.00 33.46 92 ILE C N 1
ATOM 5430 C CA . ILE C 1 93 ? 27.240 72.585 -12.276 1.00 35.29 92 ILE C CA 1
ATOM 5431 C C . ILE C 1 93 ? 28.349 73.556 -12.642 1.00 37.69 92 ILE C C 1
ATOM 5432 O O . ILE C 1 93 ? 29.041 74.066 -11.758 1.00 39.34 92 ILE C O 1
ATOM 5437 N N . THR C 1 94 ? 28.527 73.786 -13.942 1.00 39.24 93 THR C N 1
ATOM 5438 C CA . THR C 1 94 ? 29.652 74.577 -14.450 1.00 43.64 93 THR C CA 1
ATOM 5439 C C . THR C 1 94 ? 29.247 75.897 -15.116 1.00 43.06 93 THR C C 1
ATOM 5440 O O . THR C 1 94 ? 29.869 76.921 -14.842 1.00 45.14 93 THR C O 1
ATOM 5444 N N . ASP C 1 95 ? 28.220 75.879 -15.970 1.00 40.10 94 ASP C N 1
ATOM 5445 C CA . ASP C 1 95 ? 27.795 77.085 -16.714 1.00 41.54 94 ASP C CA 1
ATOM 5446 C C . ASP C 1 95 ? 26.695 77.934 -16.034 1.00 35.06 94 ASP C C 1
ATOM 5447 O O . ASP C 1 95 ? 26.214 78.904 -16.621 1.00 34.21 94 ASP C O 1
ATOM 5452 N N . SER C 1 96 ? 26.308 77.567 -14.811 1.00 30.93 95 SER C N 1
ATOM 5453 C CA . SER C 1 96 ? 25.316 78.310 -14.031 1.00 28.52 95 SER C CA 1
ATOM 5454 C C . SER C 1 96 ? 25.565 78.072 -12.541 1.00 24.57 95 SER C C 1
ATOM 5455 O O . SER C 1 96 ? 26.261 77.126 -12.172 1.00 27.27 95 SER C O 1
ATOM 5458 N N . VAL C 1 97 ? 25.002 78.933 -11.695 1.00 20.61 96 VAL C N 1
ATOM 5459 C CA . VAL C 1 97 ? 25.104 78.771 -10.230 1.00 21.10 96 VAL C CA 1
ATOM 5460 C C . VAL C 1 97 ? 23.820 78.240 -9.579 1.00 21.64 96 VAL C C 1
ATOM 5461 O O . VAL C 1 97 ? 23.769 78.082 -8.356 1.00 21.11 96 VAL C O 1
ATOM 5465 N N . PHE C 1 98 ? 22.797 77.958 -10.385 1.00 22.59 97 PHE C N 1
ATOM 5466 C CA . PHE C 1 98 ? 21.575 77.313 -9.904 1.00 24.11 97 PHE C CA 1
ATOM 5467 C C . PHE C 1 98 ? 21.350 76.013 -10.665 1.00 25.69 97 PHE C C 1
ATOM 5468 O O . PHE C 1 98 ? 21.690 75.916 -11.847 1.00 27.40 97 PHE C O 1
ATOM 5476 N N . SER C 1 99 ? 20.789 75.021 -9.977 1.00 26.15 98 SER C N 1
ATOM 5477 C CA . SER C 1 99 ? 20.491 73.711 -10.565 1.00 25.63 98 SER C CA 1
ATOM 5478 C C . SER C 1 99 ? 18.990 73.427 -10.491 1.00 26.41 98 SER C C 1
ATOM 5479 O O . SER C 1 99 ? 18.370 73.748 -9.482 1.00 26.24 98 SER C O 1
ATOM 5482 N N . PRO C 1 100 ? 18.406 72.783 -11.529 1.00 28.37 99 PRO C N 1
ATOM 5483 C CA . PRO C 1 100 ? 16.994 72.358 -11.415 1.00 30.04 99 PRO C CA 1
ATOM 5484 C C . PRO C 1 100 ? 16.729 71.344 -10.286 1.00 29.46 99 PRO C C 1
ATOM 5485 O O . PRO C 1 100 ? 15.584 71.198 -9.854 1.00 28.85 99 PRO C O 1
ATOM 5489 N N . ARG C 1 101 ? 17.777 70.663 -9.819 1.00 27.10 100 ARG C N 1
ATOM 5490 C CA . ARG C 1 101 ? 17.680 69.738 -8.682 1.00 28.01 100 ARG C CA 1
ATOM 5491 C C . ARG C 1 101 ? 17.245 70.375 -7.360 1.00 25.87 100 ARG C C 1
ATOM 5492 O O . ARG C 1 101 ? 16.779 69.669 -6.464 1.00 25.55 100 ARG C O 1
ATOM 5500 N N . ARG C 1 102 ? 17.413 71.693 -7.230 1.00 23.81 101 ARG C N 1
ATOM 5501 C CA . ARG C 1 102 ? 16.974 72.418 -6.032 1.00 24.22 101 ARG C CA 1
ATOM 5502 C C . ARG C 1 102 ? 15.477 72.258 -5.707 1.00 24.33 101 ARG C C 1
ATOM 5503 O O . ARG C 1 102 ? 15.103 72.280 -4.536 1.00 23.80 101 ARG C O 1
ATOM 5511 N N . SER C 1 103 ? 14.628 72.106 -6.729 1.00 25.19 102 SER C N 1
ATOM 5512 C CA A SER C 1 103 ? 13.183 71.959 -6.520 0.50 26.21 102 SER C CA 1
ATOM 5513 C CA B SER C 1 103 ? 13.185 71.974 -6.503 0.50 25.92 102 SER C CA 1
ATOM 5514 C C . SER C 1 103 ? 12.867 70.741 -5.656 1.00 25.51 102 SER C C 1
ATOM 5515 O O . SER C 1 103 ? 12.028 70.806 -4.759 1.00 26.18 102 SER C O 1
ATOM 5520 N N . TYR C 1 104 ? 13.552 69.633 -5.930 1.00 23.31 103 TYR C N 1
ATOM 5521 C CA . TYR C 1 104 ? 13.370 68.411 -5.154 1.00 23.88 103 TYR C CA 1
ATOM 5522 C C . TYR C 1 104 ? 13.977 68.559 -3.754 1.00 23.49 103 TYR C C 1
ATOM 5523 O O . TYR C 1 104 ? 13.298 68.333 -2.756 1.00 22.38 103 TYR C O 1
ATOM 5532 N N . ASP C 1 105 ? 15.247 68.956 -3.692 1.00 22.25 104 ASP C N 1
ATOM 5533 C CA . ASP C 1 105 ? 15.975 69.027 -2.420 1.00 22.24 104 ASP C CA 1
ATOM 5534 C C . ASP C 1 105 ? 15.412 70.015 -1.404 1.00 20.73 104 ASP C C 1
ATOM 5535 O O . ASP C 1 105 ? 15.542 69.781 -0.213 1.00 19.71 104 ASP C O 1
ATOM 5540 N N . LEU C 1 106 ? 14.791 71.105 -1.862 1.00 20.33 105 LEU C N 1
ATOM 5541 C CA . LEU C 1 106 ? 14.399 72.207 -0.969 1.00 21.13 105 LEU C CA 1
ATOM 5542 C C . LEU C 1 106 ? 12.917 72.277 -0.571 1.00 22.43 105 LEU C C 1
ATOM 5543 O O . LEU C 1 106 ? 12.567 73.054 0.319 1.00 23.08 105 LEU C O 1
ATOM 5548 N N . THR C 1 107 ? 12.057 71.477 -1.204 1.00 23.72 106 THR C N 1
ATOM 5549 C CA . THR C 1 107 ? 10.618 71.477 -0.899 1.00 25.20 106 THR C CA 1
ATOM 5550 C C . THR C 1 107 ? 10.246 70.272 -0.032 1.00 26.24 106 THR C C 1
ATOM 5551 O O . THR C 1 107 ? 10.680 69.159 -0.326 1.00 24.55 106 THR C O 1
ATOM 5555 N N . PRO C 1 108 ? 9.449 70.487 1.036 1.00 28.22 107 PRO C N 1
ATOM 5556 C CA . PRO C 1 108 ? 9.125 69.385 1.946 1.00 30.36 107 PRO C CA 1
ATOM 5557 C C . PRO C 1 108 ? 8.076 68.404 1.412 1.00 32.71 107 PRO C C 1
ATOM 5558 O O . PRO C 1 108 ? 7.319 68.752 0.500 1.00 31.55 107 PRO C O 1
ATOM 5562 N N . PRO C 1 109 ? 8.035 67.176 1.975 1.00 34.10 108 PRO C N 1
ATOM 5563 C CA . PRO C 1 109 ? 6.966 66.247 1.614 1.00 35.78 108 PRO C CA 1
ATOM 5564 C C . PRO C 1 109 ? 5.631 66.706 2.197 1.00 39.08 108 PRO C C 1
ATOM 5565 O O . PRO C 1 109 ? 5.586 67.178 3.336 1.00 38.81 108 PRO C O 1
ATOM 5569 N N . CYS C 1 110 ? 4.568 66.577 1.405 1.00 40.69 109 CYS C N 1
ATOM 5570 C CA . CYS C 1 110 ? 3.223 66.999 1.796 1.00 43.15 109 CYS C CA 1
ATOM 5571 C C . CYS C 1 110 ? 2.210 65.952 1.357 1.00 47.72 109 CYS C C 1
ATOM 5572 O O . CYS C 1 110 ? 2.419 65.270 0.351 1.00 43.37 109 CYS C O 1
ATOM 5575 N N . ASP C 1 111 ? 1.117 65.835 2.111 1.00 53.25 110 ASP C N 1
ATOM 5576 C CA . ASP C 1 111 ? 0.053 64.865 1.807 1.00 60.75 110 ASP C CA 1
ATOM 5577 C C . ASP C 1 111 ? -0.681 65.196 0.507 1.00 61.93 110 ASP C C 1
ATOM 5578 O O . ASP C 1 111 ? -1.096 64.288 -0.215 1.00 60.67 110 ASP C O 1
ATOM 5583 N N . HIS C 1 112 ? -0.848 66.489 0.228 1.00 64.45 111 HIS C N 1
ATOM 5584 C CA . HIS C 1 112 ? -1.392 66.963 -1.047 1.00 68.32 111 HIS C CA 1
ATOM 5585 C C . HIS C 1 112 ? -0.427 67.965 -1.670 1.00 62.33 111 HIS C C 1
ATOM 5586 O O . HIS C 1 112 ? 0.224 68.733 -0.959 1.00 58.64 111 HIS C O 1
ATOM 5593 N N . TYR C 1 113 ? -0.345 67.941 -3.000 1.00 56.27 112 TYR C N 1
ATOM 5594 C CA . TYR C 1 113 ? 0.569 68.792 -3.755 1.00 57.34 112 TYR C CA 1
ATOM 5595 C C . TYR C 1 113 ? -0.130 69.363 -4.984 1.00 59.37 112 TYR C C 1
ATOM 5596 O O . TYR C 1 113 ? -0.767 68.628 -5.739 1.00 59.94 112 TYR C O 1
ATOM 5605 N N . ILE C 1 114 ? 0.001 70.676 -5.165 1.00 58.86 113 ILE C N 1
ATOM 5606 C CA . ILE C 1 114 ? -0.442 71.359 -6.378 1.00 60.85 113 ILE C CA 1
ATOM 5607 C C . ILE C 1 114 ? 0.778 72.044 -6.995 1.00 61.42 113 ILE C C 1
ATOM 5608 O O . ILE C 1 114 ? 1.551 72.688 -6.278 1.00 60.22 113 ILE C O 1
ATOM 5613 N N . PRO C 1 115 ? 0.975 71.886 -8.318 1.00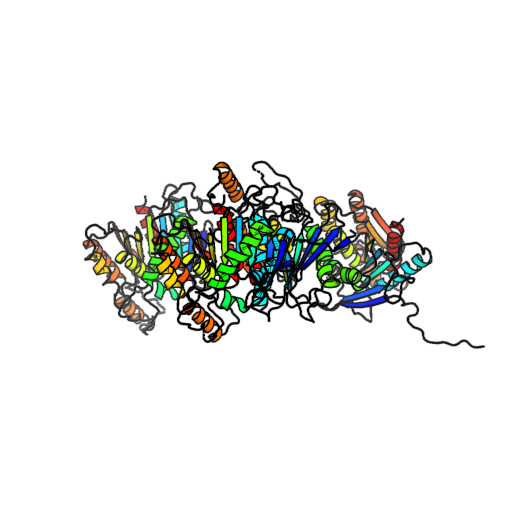 63.68 114 PRO C N 1
ATOM 5614 C CA . PRO C 1 115 ? 2.177 72.426 -8.958 1.00 63.40 114 PRO C CA 1
ATOM 5615 C C . PRO C 1 115 ? 2.231 73.959 -9.000 1.00 61.42 114 PRO C C 1
ATOM 5616 O O . PRO C 1 115 ? 1.185 74.609 -8.904 1.00 58.50 114 PRO C O 1
ATOM 5620 N N . PRO C 1 116 ? 3.447 74.534 -9.141 1.00 58.64 115 PRO C N 1
ATOM 5621 C CA . PRO C 1 116 ? 3.577 75.983 -9.309 1.00 55.16 115 PRO C CA 1
ATOM 5622 C C . PRO C 1 116 ? 3.062 76.477 -10.657 1.00 52.25 115 PRO C C 1
ATOM 5623 O O . PRO C 1 116 ? 2.829 75.685 -11.576 1.00 51.19 115 PRO C O 1
ATOM 5627 N N . GLU C 1 117 ? 2.915 77.792 -10.758 1.00 47.85 116 GLU C N 1
ATOM 5628 C CA . GLU C 1 117 ? 2.409 78.431 -11.966 1.00 47.27 116 GLU C CA 1
ATOM 5629 C C . GLU C 1 117 ? 3.459 78.437 -13.072 1.00 50.95 116 GLU C C 1
ATOM 5630 O O . GLU C 1 117 ? 4.551 78.973 -12.897 1.00 58.34 116 GLU C O 1
ATOM 5636 N N . SER C 1 122 ? -0.451 78.487 -16.924 1.00 45.73 121 SER C N 1
ATOM 5637 C CA . SER C 1 122 ? -0.211 77.053 -17.099 1.00 47.43 121 SER C CA 1
ATOM 5638 C C . SER C 1 122 ? 0.627 76.474 -15.948 1.00 54.77 121 SER C C 1
ATOM 5639 O O . SER C 1 122 ? 1.507 77.163 -15.422 1.00 58.04 121 SER C O 1
ATOM 5642 N N . PRO C 1 123 ? 0.362 75.208 -15.556 1.00 63.44 122 PRO C N 1
ATOM 5643 C CA . PRO C 1 123 ? 1.139 74.610 -14.475 1.00 69.28 122 PRO C CA 1
ATOM 5644 C C . PRO C 1 123 ? 2.515 74.188 -14.979 1.00 72.97 122 PRO C C 1
ATOM 5645 O O . PRO C 1 123 ? 2.635 73.725 -16.117 1.00 72.48 122 PRO C O 1
ATOM 5649 N N . LYS C 1 124 ? 3.540 74.365 -14.150 1.00 73.29 123 LYS C N 1
ATOM 5650 C CA . LYS C 1 124 ? 4.893 73.928 -14.485 1.00 73.91 123 LYS C CA 1
ATOM 5651 C C . LYS C 1 124 ? 5.337 72.911 -13.436 1.00 68.44 123 LYS C C 1
ATOM 5652 O O . LYS C 1 124 ? 5.890 73.293 -12.400 1.00 64.04 123 LYS C O 1
ATOM 5658 N N . PRO C 1 125 ? 5.083 71.609 -13.691 1.00 63.51 124 PRO C N 1
ATOM 5659 C CA . PRO C 1 125 ? 5.486 70.599 -12.718 1.00 58.69 124 PRO C CA 1
ATOM 5660 C C . PRO C 1 125 ? 6.999 70.448 -12.639 1.00 51.85 124 PRO C C 1
ATOM 5661 O O . PRO C 1 125 ? 7.710 70.683 -13.617 1.00 48.67 124 PRO C O 1
ATOM 5665 N N . GLU C 1 126 ? 7.463 70.061 -11.462 1.00 46.42 125 GLU C N 1
ATOM 5666 C CA . GLU C 1 126 ? 8.878 69.882 -11.187 1.00 43.41 125 GLU C CA 1
ATOM 5667 C C . GLU C 1 126 ? 8.991 68.857 -10.073 1.00 39.71 125 GLU C C 1
ATOM 5668 O O . GLU C 1 126 ? 8.024 68.633 -9.349 1.00 34.92 125 GLU C O 1
ATOM 5674 N N . ALA C 1 127 ? 10.162 68.246 -9.933 1.00 36.33 126 ALA C N 1
ATOM 5675 C CA . ALA C 1 127 ? 10.404 67.307 -8.834 1.00 36.88 126 ALA C CA 1
ATOM 5676 C C . ALA C 1 127 ? 10.262 68.032 -7.492 1.00 35.28 126 ALA C C 1
ATOM 5677 O O . ALA C 1 127 ? 10.657 69.195 -7.370 1.00 35.86 126 ALA C O 1
ATOM 5679 N N . HIS C 1 128 ? 9.678 67.351 -6.506 1.00 34.70 127 HIS C N 1
ATOM 5680 C CA . HIS C 1 128 ? 9.364 67.958 -5.209 1.00 33.09 127 HIS C CA 1
ATOM 5681 C C . HIS C 1 128 ? 9.391 66.939 -4.072 1.00 29.87 127 HIS C C 1
ATOM 5682 O O . HIS C 1 128 ? 9.263 65.733 -4.306 1.00 30.09 127 HIS C O 1
ATOM 5689 N N . GLY C 1 129 ? 9.557 67.437 -2.847 1.00 28.58 128 GLY C N 1
ATOM 5690 C CA . GLY C 1 129 ? 9.373 66.634 -1.631 1.00 27.45 128 GLY C CA 1
ATOM 5691 C C . GLY C 1 129 ? 10.608 65.991 -1.018 1.00 26.19 128 GLY C C 1
ATOM 5692 O O . GLY C 1 129 ? 10.481 65.084 -0.200 1.00 27.31 128 GLY C O 1
ATOM 5693 N N . GLY C 1 130 ? 11.796 66.466 -1.385 1.00 25.36 129 GLY C N 1
ATOM 5694 C CA . GLY C 1 130 ? 13.052 65.894 -0.895 1.00 25.41 129 GLY C CA 1
ATOM 5695 C C . GLY C 1 130 ? 13.716 66.606 0.276 1.00 23.69 129 GLY C C 1
ATOM 5696 O O . GLY C 1 130 ? 14.852 66.277 0.607 1.00 22.82 129 GLY C O 1
ATOM 5697 N N . ALA C 1 131 ? 13.027 67.553 0.917 1.00 22.34 130 ALA C N 1
ATOM 5698 C CA . ALA C 1 131 ? 13.644 68.381 1.967 1.00 22.78 130 ALA C CA 1
ATOM 5699 C C . ALA C 1 131 ? 14.018 67.629 3.245 1.00 23.05 130 ALA C C 1
ATOM 5700 O O . ALA C 1 131 ? 15.019 67.960 3.875 1.00 21.00 130 ALA C O 1
ATOM 5702 N N . ASP C 1 132 ? 13.227 66.632 3.633 1.00 23.76 131 ASP C N 1
ATOM 5703 C CA . ASP C 1 132 ? 13.574 65.822 4.805 1.00 24.37 131 ASP C CA 1
ATOM 5704 C C . ASP C 1 132 ? 14.826 64.987 4.543 1.00 23.92 131 ASP C C 1
ATOM 5705 O O . ASP C 1 132 ? 15.710 64.925 5.397 1.00 24.28 131 ASP C O 1
ATOM 5710 N N . GLU C 1 133 ? 14.917 64.383 3.359 1.00 24.20 132 GLU C N 1
ATOM 5711 C CA . GLU C 1 133 ? 16.126 63.654 2.960 1.00 25.22 132 GLU C CA 1
ATOM 5712 C C . GLU C 1 133 ? 17.343 64.584 2.911 1.00 21.58 132 GLU C C 1
ATOM 5713 O O . GLU C 1 133 ? 18.425 64.227 3.380 1.00 19.79 132 GLU C O 1
ATOM 5719 N N . PHE C 1 134 ? 17.151 65.781 2.362 1.00 20.03 133 PHE C N 1
ATOM 5720 C CA . PHE C 1 134 ? 18.230 66.754 2.240 1.00 19.55 133 PHE C CA 1
ATOM 5721 C C . PHE C 1 134 ? 18.687 67.293 3.598 1.00 19.02 133 PHE C C 1
ATOM 5722 O O . PHE C 1 134 ? 19.884 67.443 3.827 1.00 18.21 133 PHE C O 1
ATOM 5730 N N . LEU C 1 135 ? 17.744 67.575 4.491 1.00 19.78 134 LEU C N 1
ATOM 5731 C CA . LEU C 1 135 ? 18.083 68.040 5.841 1.00 20.83 134 LEU C CA 1
ATOM 5732 C C . LEU C 1 135 ? 18.839 66.968 6.628 1.00 20.28 134 LEU C C 1
ATOM 5733 O O . LEU C 1 135 ? 19.801 67.277 7.339 1.00 20.77 134 LEU C O 1
ATOM 5738 N N . THR C 1 136 ? 18.401 65.717 6.486 1.00 19.96 135 THR C N 1
ATOM 5739 C CA . THR C 1 136 ? 19.102 64.562 7.061 1.00 19.76 135 THR C CA 1
ATOM 5740 C C . THR C 1 136 ? 20.530 64.466 6.518 1.00 19.24 135 THR C C 1
ATOM 5741 O O . THR C 1 136 ? 21.481 64.263 7.278 1.00 19.29 135 THR C O 1
ATOM 5745 N N . PHE C 1 137 ? 20.663 64.627 5.204 1.00 18.77 136 PHE C N 1
ATOM 5746 C CA . PHE C 1 137 ? 21.959 64.617 4.524 1.00 18.32 136 PHE C CA 1
ATOM 5747 C C . PHE C 1 137 ? 22.910 65.685 5.076 1.00 17.02 136 PHE C C 1
ATOM 5748 O O . PHE C 1 137 ? 24.080 65.407 5.339 1.00 16.64 136 PHE C O 1
ATOM 5756 N N . ILE C 1 138 ? 22.402 66.897 5.276 1.00 16.86 137 ILE C N 1
ATOM 5757 C CA . ILE C 1 138 ? 23.223 67.985 5.812 1.00 17.55 137 ILE C CA 1
ATOM 5758 C C . ILE C 1 138 ? 23.630 67.699 7.260 1.00 18.64 137 ILE C C 1
ATOM 5759 O O . ILE C 1 138 ? 24.802 67.811 7.612 1.00 18.57 137 ILE C O 1
ATOM 5764 N N . ALA C 1 139 ? 22.660 67.309 8.079 1.00 20.46 138 ALA C N 1
ATOM 5765 C CA . ALA C 1 139 ? 22.887 67.100 9.511 1.00 22.30 138 ALA C CA 1
ATOM 5766 C C . ALA C 1 139 ? 23.728 65.861 9.831 1.00 22.18 138 ALA C C 1
ATOM 5767 O O . ALA C 1 139 ? 24.528 65.895 10.766 1.00 22.93 138 ALA C O 1
ATOM 5769 N N . GLU C 1 140 ? 23.546 64.779 9.069 1.00 22.32 139 GLU C N 1
ATOM 5770 C CA . GLU C 1 140 ? 24.176 63.482 9.377 1.00 24.24 139 GLU C CA 1
ATOM 5771 C C . GLU C 1 140 ? 25.388 63.103 8.517 1.00 22.06 139 GLU C C 1
ATOM 5772 O O . GLU C 1 140 ? 26.201 62.277 8.944 1.00 22.59 139 GLU C O 1
ATOM 5778 N N . ILE C 1 141 ? 25.511 63.691 7.324 1.00 19.91 140 ILE C N 1
ATOM 5779 C CA . ILE C 1 141 ? 26.627 63.392 6.413 1.00 19.02 140 ILE C CA 1
ATOM 5780 C C . ILE C 1 141 ? 27.558 64.593 6.244 1.00 17.89 140 ILE C C 1
ATOM 5781 O O . ILE C 1 141 ? 28.770 64.474 6.455 1.00 17.80 140 ILE C O 1
ATOM 5786 N N . VAL C 1 142 ? 27.005 65.743 5.869 1.00 16.14 141 VAL C N 1
ATOM 5787 C CA . VAL C 1 142 ? 27.836 66.914 5.577 1.00 15.83 141 VAL C CA 1
ATOM 5788 C C . VAL C 1 142 ? 28.448 67.493 6.847 1.00 14.70 141 VAL C C 1
ATOM 5789 O O . VAL C 1 142 ? 29.669 67.649 6.923 1.00 14.51 141 VAL C O 1
ATOM 5793 N N . ARG C 1 143 ? 27.613 67.808 7.833 1.00 14.89 142 ARG C N 1
ATOM 5794 C CA . ARG C 1 143 ? 28.112 68.469 9.046 1.00 16.96 142 ARG C CA 1
ATOM 5795 C C . ARG C 1 143 ? 29.169 67.635 9.773 1.00 16.12 142 ARG C C 1
ATOM 5796 O O . ARG C 1 143 ? 30.214 68.169 10.135 1.00 15.63 142 ARG C O 1
ATOM 5804 N N . PRO C 1 144 ? 28.912 66.325 9.979 1.00 15.83 143 PRO C N 1
ATOM 5805 C CA . PRO C 1 144 ? 29.965 65.552 10.631 1.00 15.92 143 PRO C CA 1
ATOM 5806 C C . PRO C 1 144 ? 31.258 65.453 9.824 1.00 15.05 143 PRO C C 1
ATOM 5807 O O . PRO C 1 144 ? 32.323 65.458 10.418 1.00 16.07 143 PRO C O 1
ATOM 5811 N N . PHE C 1 145 ? 31.176 65.393 8.494 1.00 15.47 144 PHE C N 1
ATOM 5812 C CA . PHE C 1 145 ? 32.379 65.436 7.660 1.00 16.14 144 PHE C CA 1
ATOM 5813 C C . PHE C 1 145 ? 33.169 66.722 7.927 1.00 15.37 144 PHE C C 1
ATOM 5814 O O . PHE C 1 145 ? 34.375 66.680 8.155 1.00 14.79 144 PHE C O 1
ATOM 5822 N N . VAL C 1 146 ? 32.475 67.852 7.935 1.00 14.83 145 VAL C N 1
ATOM 5823 C CA . VAL C 1 146 ? 33.124 69.144 8.161 1.00 15.11 145 VAL C CA 1
ATOM 5824 C C . VAL C 1 146 ? 33.750 69.211 9.562 1.00 15.51 145 VAL C C 1
ATOM 5825 O O . VAL C 1 146 ? 34.929 69.573 9.716 1.00 14.56 145 VAL C O 1
ATOM 5829 N N . GLU C 1 147 ? 32.970 68.822 10.567 1.00 16.03 146 GLU C N 1
ATOM 5830 C CA . GLU C 1 147 ? 33.379 68.950 11.965 1.00 17.38 146 GLU C CA 1
ATOM 5831 C C . GLU C 1 147 ? 34.416 67.913 12.398 1.00 17.56 146 GLU C C 1
ATOM 5832 O O . GLU C 1 147 ? 35.361 68.255 13.103 1.00 18.78 146 GLU C O 1
ATOM 5838 N N . LEU C 1 148 ? 34.245 66.660 11.970 1.00 17.44 147 LEU C N 1
ATOM 5839 C CA . LEU C 1 148 ? 35.116 65.556 12.406 1.00 18.05 147 LEU C CA 1
ATOM 5840 C C . LEU C 1 148 ? 36.300 65.258 11.467 1.00 17.68 147 LEU C C 1
ATOM 5841 O O . LEU C 1 148 ? 37.332 64.790 11.945 1.00 19.33 147 LEU C O 1
ATOM 5846 N N . LYS C 1 149 ? 36.157 65.510 10.160 1.00 16.68 148 LYS C N 1
ATOM 5847 C CA . LYS C 1 149 ? 37.243 65.279 9.186 1.00 18.59 148 LYS C CA 1
ATOM 5848 C C . LYS C 1 149 ? 37.982 66.548 8.745 1.00 17.45 148 LYS C C 1
ATOM 5849 O O . LYS C 1 149 ? 39.211 66.540 8.656 1.00 17.14 148 LYS C O 1
ATOM 5855 N N . VAL C 1 150 ? 37.249 67.618 8.445 1.00 16.28 149 VAL C N 1
ATOM 5856 C CA . VAL C 1 150 ? 37.883 68.842 7.936 1.00 16.35 149 VAL C CA 1
ATOM 5857 C C . VAL C 1 150 ? 38.476 69.684 9.072 1.00 15.86 149 VAL C C 1
ATOM 5858 O O . VAL C 1 150 ? 39.626 70.111 8.974 1.00 16.64 149 VAL C O 1
ATOM 5862 N N . PHE C 1 151 ? 37.708 69.899 10.143 1.00 15.40 150 PHE C N 1
ATOM 5863 C CA . PHE C 1 151 ? 38.118 70.763 11.264 1.00 15.39 150 PHE C CA 1
ATOM 5864 C C . PHE C 1 151 ? 38.033 70.041 12.620 1.00 16.72 150 PHE C C 1
ATOM 5865 O O . PHE C 1 151 ? 37.385 70.537 13.545 1.00 15.91 150 PHE C O 1
ATOM 5873 N N . PRO C 1 152 ? 38.719 68.885 12.762 1.00 18.91 151 PRO C N 1
ATOM 5874 C CA . PRO C 1 152 ? 38.606 68.059 13.981 1.00 19.78 151 PRO C CA 1
ATOM 5875 C C . PRO C 1 152 ? 39.059 68.710 15.292 1.00 21.35 151 PRO C C 1
ATOM 5876 O O . PRO C 1 152 ? 38.616 68.288 16.363 1.00 22.38 151 PRO C O 1
ATOM 5880 N N . ARG C 1 153 ? 39.934 69.710 15.210 1.00 21.50 152 ARG C N 1
ATOM 5881 C CA . ARG C 1 153 ? 40.432 70.416 16.395 1.00 22.80 152 ARG C CA 1
ATOM 5882 C C . ARG C 1 153 ? 39.715 71.757 16.662 1.00 21.19 152 ARG C C 1
ATOM 5883 O O . ARG C 1 153 ? 40.096 72.484 17.580 1.00 21.32 152 ARG C O 1
ATOM 5891 N N . VAL C 1 154 ? 38.662 72.058 15.895 1.00 19.94 153 VAL C N 1
ATOM 5892 C CA . VAL C 1 154 ? 37.882 73.289 16.052 1.00 19.79 153 VAL C CA 1
ATOM 5893 C C . VAL C 1 154 ? 36.601 73.005 16.832 1.00 20.09 153 VAL C C 1
ATOM 5894 O O . VAL C 1 154 ? 35.819 72.128 16.454 1.00 20.65 153 VAL C O 1
ATOM 5898 N N . SER C 1 155 ? 36.398 73.749 17.918 1.00 21.06 154 SER C N 1
ATOM 5899 C CA . SER C 1 155 ? 35.147 73.726 18.662 1.00 22.24 154 SER C CA 1
ATOM 5900 C C . SER C 1 155 ? 34.164 74.698 18.017 1.00 21.81 154 SER C C 1
ATOM 5901 O O . SER C 1 155 ? 34.431 75.904 17.960 1.00 21.29 154 SER C O 1
ATOM 5904 N N . PHE C 1 156 ? 33.036 74.175 17.535 1.00 22.38 155 PHE C N 1
ATOM 5905 C CA . PHE C 1 156 ? 32.000 74.988 16.892 1.00 22.51 155 PHE C CA 1
ATOM 5906 C C . PHE C 1 156 ? 30.963 75.469 17.904 1.00 22.86 155 PHE C C 1
ATOM 5907 O O . PHE C 1 156 ? 30.436 74.681 18.676 1.00 25.47 155 PHE C O 1
ATOM 5915 N N . GLY C 1 157 ? 30.688 76.772 17.893 1.00 19.14 156 GLY C N 1
ATOM 5916 C CA . GLY C 1 157 ? 29.830 77.403 18.891 1.00 25.71 156 GLY C CA 1
ATOM 5917 C C . GLY C 1 157 ? 28.403 77.551 18.409 1.00 27.24 156 GLY C C 1
ATOM 5918 O O . GLY C 1 157 ? 27.481 76.952 18.970 1.00 32.74 156 GLY C O 1
ATOM 5919 N N . ARG C 1 158 ? 28.256 78.349 17.354 1.00 24.65 157 ARG C N 1
ATOM 5920 C CA A ARG C 1 158 ? 26.961 78.722 16.796 0.50 24.52 157 ARG C CA 1
ATOM 5921 C CA B ARG C 1 158 ? 26.961 78.715 16.794 0.50 24.56 157 ARG C CA 1
ATOM 5922 C C . ARG C 1 158 ? 26.890 78.254 15.342 1.00 22.89 157 ARG C C 1
ATOM 5923 O O . ARG C 1 158 ? 27.834 78.464 14.581 1.00 24.01 157 ARG C O 1
ATOM 5938 N N . THR C 1 159 ? 25.781 77.612 14.968 1.00 20.31 158 THR C N 1
ATOM 5939 C CA . THR C 1 159 ? 25.542 77.175 13.587 1.00 20.58 158 THR C CA 1
ATOM 5940 C C . THR C 1 159 ? 24.317 77.867 13.012 1.00 19.07 158 THR C C 1
ATOM 5941 O O . THR C 1 159 ? 23.319 78.059 13.712 1.00 19.61 158 THR C O 1
ATOM 5945 N N . ALA C 1 160 ? 24.393 78.213 11.729 1.00 16.71 159 ALA C N 1
ATOM 5946 C CA . ALA C 1 160 ? 23.302 78.888 11.038 1.00 16.39 159 ALA C CA 1
ATOM 5947 C C . ALA C 1 160 ? 23.019 78.229 9.700 1.00 15.06 159 ALA C C 1
ATOM 5948 O O . ALA C 1 160 ? 23.922 77.675 9.084 1.00 14.34 159 ALA C O 1
ATOM 5950 N N . LEU C 1 161 ? 21.757 78.294 9.279 1.00 15.62 160 LEU C N 1
ATOM 5951 C CA . LEU C 1 161 ? 21.318 77.842 7.965 1.00 16.01 160 LEU C CA 1
ATOM 5952 C C . LEU C 1 161 ? 20.738 79.038 7.213 1.00 16.21 160 LEU C C 1
ATOM 5953 O O . LEU C 1 161 ? 19.822 79.700 7.718 1.00 17.17 160 LEU C O 1
ATOM 5958 N N . PHE C 1 162 ? 21.257 79.295 6.011 1.00 15.61 161 PHE C N 1
ATOM 5959 C CA . PHE C 1 162 ? 20.739 80.346 5.128 1.00 15.52 161 PHE C CA 1
ATOM 5960 C C . PHE C 1 162 ? 20.211 79.724 3.843 1.00 15.49 161 PHE C C 1
ATOM 5961 O O . PHE C 1 162 ? 20.871 78.885 3.230 1.00 15.38 161 PHE C O 1
ATOM 5969 N N . GLY C 1 163 ? 19.025 80.161 3.436 1.00 16.08 162 GLY C N 1
ATOM 5970 C CA . GLY C 1 163 ? 18.500 79.850 2.118 1.00 16.28 162 GLY C CA 1
ATOM 5971 C C . GLY C 1 163 ? 17.650 80.992 1.598 1.00 17.02 162 GLY C C 1
ATOM 5972 O O . GLY C 1 163 ? 17.065 81.741 2.385 1.00 16.84 162 GLY C O 1
ATOM 5973 N N . HIS C 1 164 ? 17.603 81.113 0.271 1.00 17.11 163 HIS C N 1
ATOM 5974 C CA . 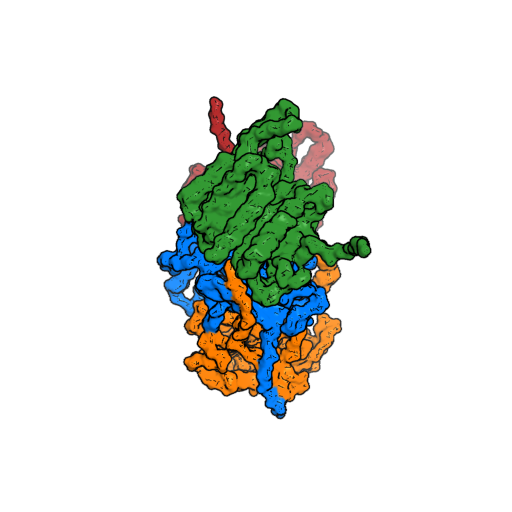HIS C 1 164 ? 16.805 82.118 -0.430 1.00 18.43 163 HIS C CA 1
ATOM 5975 C C . HIS C 1 164 ? 15.791 81.445 -1.364 1.00 19.40 163 HIS C C 1
ATOM 5976 O O . HIS C 1 164 ? 16.102 80.430 -1.983 1.00 19.73 163 HIS C O 1
ATOM 5983 N N . SER C 1 165 ? 14.586 82.018 -1.449 1.00 20.27 164 SER C N 1
ATOM 5984 C CA . SER C 1 165 ? 13.460 81.472 -2.241 1.00 22.02 164 SER C CA 1
ATOM 5985 C C . SER C 1 165 ? 13.076 80.063 -1.759 1.00 21.90 164 SER C C 1
ATOM 5986 O O . SER C 1 165 ? 12.732 79.922 -0.580 1.00 20.81 164 SER C O 1
ATOM 5989 N N . TYR C 1 166 ? 13.126 79.035 -2.611 1.00 20.29 165 TYR C N 1
ATOM 5990 C CA . TYR C 1 166 ? 12.964 77.653 -2.109 1.00 21.87 165 TYR C CA 1
ATOM 5991 C C . TYR C 1 166 ? 13.937 77.329 -0.972 1.00 21.23 165 TYR C C 1
ATOM 5992 O O . TYR C 1 166 ? 13.599 76.554 -0.079 1.00 21.13 165 TYR C O 1
ATOM 6001 N N . GLY C 1 167 ? 15.132 77.926 -1.003 1.00 20.76 166 GLY C N 1
ATOM 6002 C CA . GLY C 1 167 ? 16.072 77.841 0.111 1.00 20.75 166 GLY C CA 1
ATOM 6003 C C . GLY C 1 167 ? 15.520 78.387 1.418 1.00 19.99 166 GLY C C 1
ATOM 6004 O O . GLY C 1 167 ? 15.767 77.822 2.484 1.00 19.29 166 GLY C O 1
ATOM 6005 N N . GLY C 1 168 ? 14.792 79.500 1.339 1.00 19.49 167 GLY C N 1
ATOM 6006 C CA . GLY C 1 168 ? 14.136 80.093 2.502 1.00 20.88 167 GLY C CA 1
ATOM 6007 C C . GLY C 1 168 ? 12.994 79.225 2.999 1.00 21.60 167 GLY C C 1
ATOM 6008 O O . GLY C 1 168 ? 12.808 79.065 4.204 1.00 20.52 167 GLY C O 1
ATOM 6009 N N . LEU C 1 169 ? 12.233 78.661 2.063 1.00 21.61 168 LEU C N 1
ATOM 6010 C CA . LEU C 1 169 ? 11.202 77.668 2.386 1.00 22.39 168 LEU C CA 1
ATOM 6011 C C . LEU C 1 169 ? 11.829 76.483 3.119 1.00 22.22 168 LEU C C 1
ATOM 6012 O O . LEU C 1 169 ? 11.299 76.026 4.131 1.00 22.38 168 LEU C O 1
ATOM 6017 N N . PHE C 1 170 ? 12.963 76.011 2.604 1.00 21.15 169 PHE C N 1
ATOM 6018 C CA . PHE C 1 170 ? 13.728 74.934 3.239 1.00 20.65 169 PHE C CA 1
ATOM 6019 C C . PHE C 1 170 ? 14.165 75.286 4.664 1.00 19.70 169 PHE C C 1
ATOM 6020 O O . PHE C 1 170 ? 14.022 74.473 5.572 1.00 20.09 169 PHE C O 1
ATOM 6028 N N . ALA C 1 171 ? 14.688 76.496 4.850 1.00 20.42 170 ALA C N 1
ATOM 6029 C CA . ALA C 1 171 ? 15.114 76.962 6.174 1.00 20.62 170 ALA C CA 1
ATOM 6030 C C . ALA C 1 171 ? 13.951 77.001 7.176 1.00 20.87 170 ALA C C 1
ATOM 6031 O O . ALA C 1 171 ? 14.104 76.584 8.327 1.00 20.64 170 ALA C O 1
ATOM 6033 N N . LEU C 1 172 ? 12.794 77.487 6.730 1.00 20.80 171 LEU C N 1
ATOM 6034 C CA . LEU C 1 172 ? 11.579 77.471 7.552 1.00 21.22 171 LEU C CA 1
ATOM 6035 C C . LEU C 1 172 ? 11.132 76.051 7.886 1.00 21.55 171 LEU C C 1
ATOM 6036 O O . LEU C 1 172 ? 10.764 75.767 9.026 1.00 21.54 171 LEU C O 1
ATOM 6041 N N . HIS C 1 173 ? 11.167 75.165 6.895 1.00 21.12 172 HIS C N 1
ATOM 6042 C CA . HIS C 1 173 ? 10.844 73.759 7.119 1.00 22.95 172 HIS C CA 1
ATOM 6043 C C . HIS C 1 173 ? 11.732 73.139 8.206 1.00 21.31 172 HIS C C 1
ATOM 6044 O O . HIS C 1 173 ? 11.230 72.453 9.090 1.00 21.17 172 HIS C O 1
ATOM 6051 N N . ALA C 1 174 ? 13.039 73.402 8.143 1.00 20.08 173 ALA C N 1
ATOM 6052 C CA . ALA C 1 174 ? 13.976 72.927 9.162 1.00 20.81 173 ALA C CA 1
ATOM 6053 C C . ALA C 1 174 ? 13.624 73.477 10.542 1.00 19.96 173 ALA C C 1
ATOM 6054 O O . ALA C 1 174 ? 13.548 72.722 11.505 1.00 20.12 173 ALA C O 1
ATOM 6056 N N . LEU C 1 175 ? 13.400 74.789 10.624 1.00 20.03 174 LEU C N 1
ATOM 6057 C CA . LEU C 1 175 ? 12.990 75.429 11.877 1.00 21.32 174 LEU C CA 1
ATOM 6058 C C . LEU C 1 175 ? 11.723 74.800 12.470 1.00 22.00 174 LEU C C 1
ATOM 6059 O O . LEU C 1 175 ? 11.697 74.451 13.650 1.00 24.08 174 LEU C O 1
ATOM 6064 N N . PHE C 1 176 ? 10.689 74.645 11.648 1.00 21.44 175 PHE C N 1
ATOM 6065 C CA . PHE C 1 176 ? 9.374 74.220 12.148 1.00 23.83 175 PHE C CA 1
ATOM 6066 C C . PHE C 1 176 ? 9.274 72.725 12.469 1.00 25.02 175 PHE C C 1
ATOM 6067 O O . PHE C 1 176 ? 8.496 72.345 13.341 1.00 29.20 175 PHE C O 1
ATOM 6075 N N . THR C 1 177 ? 10.045 71.889 11.774 1.00 19.50 176 THR C N 1
ATOM 6076 C CA . THR C 1 177 ? 10.014 70.432 12.000 1.00 27.44 176 THR C CA 1
ATOM 6077 C C . THR C 1 177 ? 11.177 69.896 12.844 1.00 27.97 176 THR C C 1
ATOM 6078 O O . THR C 1 177 ? 11.041 68.846 13.478 1.00 28.31 176 THR C O 1
ATOM 6082 N N . LYS C 1 178 ? 12.305 70.605 12.850 1.00 28.35 177 LYS C N 1
ATOM 6083 C CA . LYS C 1 178 ? 13.539 70.130 13.479 1.00 30.37 177 LYS C CA 1
ATOM 6084 C C . LYS C 1 178 ? 14.311 71.331 14.067 1.00 27.55 177 LYS C C 1
ATOM 6085 O O . LYS C 1 178 ? 15.456 71.589 13.688 1.00 24.95 177 LYS C O 1
ATOM 6091 N N . PRO C 1 179 ? 13.685 72.066 15.011 1.00 27.51 178 PRO C N 1
ATOM 6092 C CA . PRO C 1 179 ? 14.227 73.371 15.448 1.00 27.32 178 PRO C CA 1
ATOM 6093 C C . PRO C 1 179 ? 15.644 73.361 16.042 1.00 25.63 178 PRO C C 1
ATOM 6094 O O . PRO C 1 179 ? 16.319 74.382 15.978 1.00 26.19 178 PRO C O 1
ATOM 6098 N N . SER C 1 180 ? 16.085 72.230 16.598 1.00 25.84 179 SER C N 1
ATOM 6099 C CA A SER C 1 180 ? 17.437 72.112 17.159 0.50 26.05 179 SER C CA 1
ATOM 6100 C CA B SER C 1 180 ? 17.437 72.118 17.159 0.50 26.61 179 SER C CA 1
ATOM 6101 C C . SER C 1 180 ? 18.518 71.861 16.101 1.00 25.42 179 SER C C 1
ATOM 6102 O O . SER C 1 180 ? 19.702 71.851 16.427 1.00 24.36 179 SER C O 1
ATOM 6107 N N . SER C 1 181 ? 18.122 71.655 14.840 1.00 24.48 180 SER C N 1
ATOM 6108 C CA . SER C 1 181 ? 19.083 71.372 13.760 1.00 24.83 180 SER C CA 1
ATOM 6109 C C . SER C 1 181 ? 20.148 72.464 13.591 1.00 22.81 180 SER C C 1
ATOM 6110 O O . SER C 1 181 ? 21.326 72.153 13.388 1.00 21.95 180 SER C O 1
ATOM 6113 N N . PHE C 1 182 ? 19.725 73.727 13.686 1.00 20.67 181 PHE C N 1
ATOM 6114 C CA . PHE C 1 182 ? 20.627 74.888 13.671 1.00 19.52 181 PHE C CA 1
ATOM 6115 C C . PHE C 1 182 ? 20.234 75.868 14.776 1.00 19.75 181 PHE C C 1
ATOM 6116 O O . PHE C 1 182 ? 19.082 75.892 15.216 1.00 20.20 181 PHE C O 1
ATOM 6124 N N . ASP C 1 183 ? 21.194 76.676 15.216 1.00 19.11 182 ASP C N 1
ATOM 6125 C CA . ASP C 1 183 ? 20.929 77.722 16.210 1.00 19.96 182 ASP C CA 1
ATOM 6126 C C . ASP C 1 183 ? 20.208 78.913 15.592 1.00 18.98 182 ASP C C 1
ATOM 6127 O O . ASP C 1 183 ? 19.352 79.524 16.235 1.00 18.56 182 ASP C O 1
ATOM 6132 N N . VAL C 1 184 ? 20.550 79.232 14.347 1.00 17.99 183 VAL C N 1
ATOM 6133 C CA . VAL C 1 184 ? 20.037 80.423 13.673 1.00 18.59 183 VAL C CA 1
ATOM 6134 C C . VAL C 1 184 ? 19.532 80.027 12.291 1.00 17.92 183 VAL C C 1
ATOM 6135 O O . VAL C 1 184 ? 20.208 79.296 11.569 1.00 17.29 183 VAL C O 1
ATOM 6139 N N . TYR C 1 185 ? 18.337 80.501 11.950 1.00 17.38 184 TYR C N 1
ATOM 6140 C CA . TYR C 1 185 ? 17.735 80.283 10.641 1.00 17.34 184 TYR C CA 1
ATOM 6141 C C . TYR C 1 185 ? 17.612 81.619 9.936 1.00 17.43 184 TYR C C 1
ATOM 6142 O O . TYR C 1 185 ? 17.146 82.591 10.523 1.00 17.73 184 TYR C O 1
ATOM 6151 N N . LEU C 1 186 ? 18.057 81.661 8.684 1.00 18.07 185 LEU C N 1
ATOM 6152 C CA . LEU C 1 186 ? 18.037 82.875 7.874 1.00 17.82 185 LEU C CA 1
ATOM 6153 C C . LEU C 1 186 ? 17.259 82.549 6.604 1.00 17.90 185 LEU C C 1
ATOM 6154 O O . LEU C 1 186 ? 17.781 81.918 5.686 1.00 17.40 185 LEU C O 1
ATOM 6159 N N . ALA C 1 187 ? 15.992 82.953 6.583 1.00 18.34 186 ALA C N 1
ATOM 6160 C CA . ALA C 1 187 ? 15.080 82.634 5.495 1.00 19.94 186 ALA C CA 1
ATOM 6161 C C . ALA C 1 187 ? 14.874 83.883 4.643 1.00 20.15 186 ALA C C 1
ATOM 6162 O O . ALA C 1 187 ? 14.109 84.771 5.010 1.00 20.90 186 ALA C O 1
ATOM 6164 N N . ALA C 1 188 ? 15.580 83.951 3.517 1.00 19.80 187 ALA C N 1
ATOM 6165 C CA . ALA C 1 188 ? 15.545 85.123 2.640 1.00 20.02 187 ALA C CA 1
ATOM 6166 C C . ALA C 1 188 ? 14.533 84.893 1.529 1.00 20.97 187 ALA C C 1
ATOM 6167 O O . ALA C 1 188 ? 14.615 83.896 0.816 1.00 20.13 187 ALA C O 1
ATOM 6169 N N . SER C 1 189 ? 13.572 85.808 1.400 1.00 20.97 188 SER C N 1
ATOM 6170 C CA . SER C 1 189 ? 12.517 85.720 0.384 1.00 21.45 188 SER C CA 1
ATOM 6171 C C . SER C 1 189 ? 11.92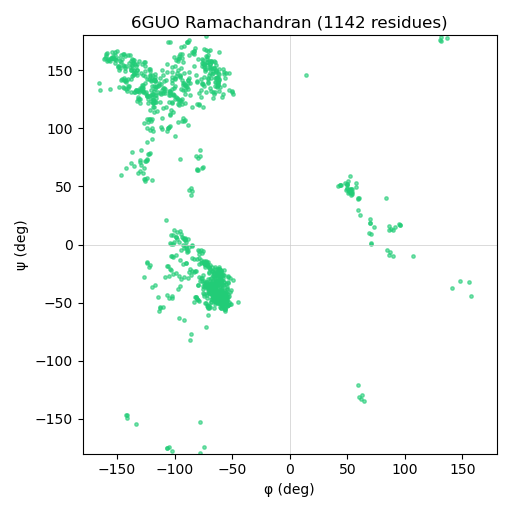6 84.309 0.288 1.00 22.20 188 SER C C 1
ATOM 6172 O O . SER C 1 189 ? 11.855 83.745 -0.803 1.00 21.01 188 SER C O 1
ATOM 6175 N N . PRO C 1 190 ? 11.510 83.732 1.434 1.00 22.69 189 PRO C N 1
ATOM 6176 C CA . PRO C 1 190 ? 11.062 82.341 1.452 1.00 23.49 189 PRO C CA 1
ATOM 6177 C C . PRO C 1 190 ? 9.800 82.139 0.621 1.00 25.40 189 PRO C C 1
ATOM 6178 O O . PRO C 1 190 ? 8.877 82.956 0.701 1.00 24.54 189 PRO C O 1
ATOM 6182 N N . SER C 1 191 ? 9.762 81.062 -0.162 1.00 27.38 190 SER C N 1
ATOM 6183 C CA . SER C 1 191 ? 8.620 80.774 -1.034 1.00 29.29 190 SER C CA 1
ATOM 6184 C C . SER C 1 191 ? 7.437 80.253 -0.213 1.00 29.79 190 SER C C 1
ATOM 6185 O O . SER C 1 191 ? 7.032 79.100 -0.351 1.00 28.40 190 SER C O 1
ATOM 6188 N N . ILE C 1 192 ? 6.877 81.126 0.626 1.00 32.68 191 ILE C N 1
ATOM 6189 C CA . ILE C 1 192 ? 5.787 80.766 1.537 1.00 33.12 191 ILE C CA 1
ATOM 6190 C C . ILE C 1 192 ? 4.544 80.359 0.741 1.00 33.71 191 ILE C C 1
ATOM 6191 O O . ILE C 1 192 ? 3.821 79.466 1.152 1.00 33.40 191 ILE C O 1
ATOM 6196 N N . TRP C 1 193 ? 4.338 81.003 -0.408 1.00 31.23 192 TRP C N 1
ATOM 6197 C CA . TRP C 1 193 ? 3.279 80.654 -1.372 1.00 34.02 192 TRP C CA 1
ATOM 6198 C C . TRP C 1 193 ? 3.221 79.181 -1.803 1.00 35.54 192 TRP C C 1
ATOM 6199 O O . TRP C 1 193 ? 2.150 78.696 -2.164 1.00 34.89 192 TRP C O 1
ATOM 6210 N N . TRP C 1 194 ? 4.369 78.498 -1.793 1.00 34.94 193 TRP C N 1
ATOM 6211 C CA . TRP C 1 194 ? 4.508 77.156 -2.361 1.00 31.75 193 TRP C CA 1
ATOM 6212 C C . TRP C 1 194 ? 3.476 76.149 -1.845 1.00 33.38 193 TRP C C 1
ATOM 6213 O O . TRP C 1 194 ? 3.238 76.045 -0.642 1.00 30.17 193 TRP C O 1
ATOM 6224 N N . ASN C 1 195 ? 2.881 75.412 -2.779 1.00 32.98 194 ASN C N 1
ATOM 6225 C CA . ASN C 1 195 ? 1.890 74.386 -2.473 1.00 34.90 194 ASN C CA 1
ATOM 6226 C C . ASN C 1 195 ? 0.778 74.913 -1.552 1.00 37.19 194 ASN C C 1
ATOM 6227 O O . ASN C 1 195 ? 0.521 74.372 -0.476 1.00 34.69 194 ASN C O 1
ATOM 6232 N N . ASN C 1 196 ? 0.150 76.000 -1.988 1.00 39.32 195 ASN C N 1
ATOM 6233 C CA . ASN C 1 196 ? -0.925 76.664 -1.245 1.00 44.66 195 ASN C CA 1
ATOM 6234 C C . ASN C 1 196 ? -0.566 76.979 0.217 1.00 39.64 195 ASN C C 1
ATOM 6235 O O . ASN C 1 196 ? -1.353 76.744 1.133 1.00 36.00 195 ASN C O 1
ATOM 6240 N N . ARG C 1 197 ? 0.640 77.506 0.416 1.00 37.62 196 ARG C N 1
ATOM 6241 C CA . ARG C 1 197 ? 1.116 77.956 1.729 1.00 40.65 196 ARG C CA 1
ATOM 6242 C C . ARG C 1 197 ? 1.136 76.851 2.793 1.00 35.94 196 ARG C C 1
ATOM 6243 O O . ARG C 1 197 ? 0.835 77.085 3.967 1.00 34.95 196 ARG C O 1
ATOM 6251 N N . SER C 1 198 ? 1.534 75.652 2.370 1.00 32.92 197 SER C N 1
ATOM 6252 C CA . SER C 1 198 ? 1.589 74.491 3.260 1.00 36.11 197 SER C CA 1
ATOM 6253 C C . SER C 1 198 ? 2.596 74.649 4.407 1.00 32.75 197 SER C C 1
ATOM 6254 O O . SER C 1 198 ? 2.424 74.034 5.456 1.00 32.17 197 SER C O 1
ATOM 6257 N N . ILE C 1 199 ? 3.624 75.481 4.223 1.00 30.31 198 ILE C N 1
ATOM 6258 C CA . ILE C 1 199 ? 4.588 75.774 5.297 1.00 32.20 198 ILE C CA 1
ATOM 6259 C C . ILE C 1 199 ? 3.930 76.374 6.552 1.00 32.52 198 ILE C C 1
ATOM 6260 O O . ILE C 1 199 ? 4.415 76.155 7.662 1.00 28.67 198 ILE C O 1
ATOM 6265 N N . LEU C 1 200 ? 2.828 77.111 6.380 1.00 34.77 199 LEU C N 1
ATOM 6266 C CA . LEU C 1 200 ? 2.088 77.673 7.518 1.00 37.22 199 LEU C CA 1
ATOM 6267 C C . LEU C 1 200 ? 1.483 76.610 8.436 1.00 36.74 199 LEU C C 1
ATOM 6268 O O . LEU C 1 200 ? 1.401 76.822 9.647 1.00 34.25 199 LEU C O 1
ATOM 6273 N N . THR C 1 201 ? 1.070 75.478 7.865 1.00 35.68 200 THR C N 1
ATOM 6274 C CA . THR C 1 201 ? 0.635 74.318 8.655 1.00 38.59 200 THR C CA 1
ATOM 6275 C C . THR C 1 201 ? 1.754 73.862 9.592 1.00 37.52 200 THR C C 1
ATOM 6276 O O . THR C 1 201 ? 1.523 73.641 10.781 1.00 35.88 200 THR C O 1
ATOM 6280 N N . GLU C 1 202 ? 2.965 73.742 9.049 1.00 35.03 201 GLU C N 1
ATOM 6281 C CA . GLU C 1 202 ? 4.145 73.385 9.843 1.00 36.37 201 GLU C CA 1
ATOM 6282 C C . GLU C 1 202 ? 4.479 74.468 10.865 1.00 32.73 201 GLU C C 1
ATOM 6283 O O . GLU C 1 202 ? 4.795 74.157 12.013 1.00 29.40 201 GLU C O 1
ATOM 6289 N N . ALA C 1 203 ? 4.402 75.732 10.439 1.00 30.12 202 ALA C N 1
ATOM 6290 C CA . ALA C 1 203 ? 4.583 76.879 11.340 1.00 33.00 202 ALA C CA 1
ATOM 6291 C C . ALA C 1 203 ? 3.637 76.825 12.540 1.00 32.85 202 ALA C C 1
ATOM 6292 O O . ALA C 1 203 ? 4.061 77.028 13.679 1.00 30.83 202 ALA C O 1
ATOM 6294 N N . ARG C 1 204 ? 2.364 76.536 12.279 1.00 31.17 203 ARG C N 1
ATOM 6295 C CA . ARG C 1 204 ? 1.347 76.486 13.336 1.00 34.47 203 ARG C CA 1
ATOM 6296 C C . ARG C 1 204 ? 1.481 75.260 14.246 1.00 35.28 203 ARG C C 1
ATOM 6297 O O . ARG C 1 204 ? 1.244 75.359 15.454 1.00 34.48 203 ARG C O 1
ATOM 6305 N N . ARG C 1 205 ? 1.870 74.118 13.678 1.00 33.74 204 ARG C N 1
ATOM 6306 C CA . ARG C 1 205 ? 2.257 72.956 14.488 1.00 38.33 204 ARG C CA 1
ATOM 6307 C C . ARG C 1 205 ? 3.465 73.292 15.380 1.00 36.50 204 ARG C C 1
ATOM 6308 O O . ARG C 1 205 ? 3.507 72.877 16.541 1.00 35.59 204 ARG C O 1
ATOM 6316 N N . PHE C 1 206 ? 4.429 74.043 14.839 1.00 33.87 205 PHE C N 1
ATOM 6317 C CA . PHE C 1 206 ? 5.576 74.524 15.623 1.00 35.82 205 PHE C CA 1
ATOM 6318 C C . PHE C 1 206 ? 5.139 75.494 16.723 1.00 36.12 205 PHE C C 1
ATOM 6319 O O . PHE C 1 206 ? 5.613 75.400 17.858 1.00 32.64 205 PHE C O 1
ATOM 6327 N N . ILE C 1 207 ? 4.247 76.422 16.381 1.00 36.49 206 ILE C N 1
ATOM 6328 C CA . ILE C 1 207 ? 3.728 77.389 17.357 1.00 38.60 206 ILE C CA 1
ATOM 6329 C C . ILE C 1 207 ? 2.974 76.681 18.488 1.00 40.44 206 ILE C C 1
ATOM 6330 O O . ILE C 1 207 ? 3.189 76.988 19.659 1.00 40.71 206 ILE C O 1
ATOM 6335 N N . SER C 1 208 ? 2.127 75.719 18.132 1.00 40.69 207 SER C N 1
ATOM 6336 C CA . SER C 1 208 ? 1.310 74.990 19.111 1.00 47.38 207 SER C CA 1
ATOM 6337 C C . SER C 1 208 ? 2.002 73.795 19.783 1.00 50.07 207 SER C C 1
ATOM 6338 O O . SER C 1 208 ? 1.389 73.141 20.628 1.00 52.29 207 SER C O 1
ATOM 6341 N N . GLY C 1 209 ? 3.258 73.509 19.431 1.00 46.78 208 GLY C N 1
ATOM 6342 C CA . GLY C 1 209 ? 3.919 72.278 19.876 1.00 55.54 208 GLY C CA 1
ATOM 6343 C C . GLY C 1 209 ? 5.271 72.456 20.537 1.00 59.77 208 GLY C C 1
ATOM 6344 O O . GLY C 1 209 ? 6.274 71.935 20.049 1.00 64.47 208 GLY C O 1
ATOM 6345 N N . ALA C 1 210 ? 5.294 73.172 21.658 1.00 62.91 209 ALA C N 1
ATOM 6346 C CA . ALA C 1 210 ? 6.510 73.312 22.470 1.00 67.96 209 ALA C CA 1
ATOM 6347 C C . ALA C 1 210 ? 6.924 71.989 23.125 1.00 71.78 209 ALA C C 1
ATOM 6348 O O . ALA C 1 210 ? 8.114 71.749 23.339 1.00 70.90 209 ALA C O 1
ATOM 6350 N N . ALA C 1 211 ? 5.938 71.149 23.450 1.00 74.56 210 ALA C N 1
ATOM 6351 C CA . ALA C 1 211 ? 6.176 69.807 24.000 1.00 76.14 210 ALA C CA 1
ATOM 6352 C C . ALA C 1 211 ? 6.966 68.888 23.061 1.00 76.55 210 ALA C C 1
ATOM 6353 O O . ALA C 1 211 ? 7.714 68.024 23.521 1.00 77.87 210 ALA C O 1
ATOM 6355 N N . LEU C 1 212 ? 6.789 69.078 21.756 1.00 74.65 211 LEU C N 1
ATOM 6356 C CA . LEU C 1 212 ? 7.480 68.285 20.739 1.00 73.55 211 LEU C CA 1
ATOM 6357 C C . LEU C 1 212 ? 8.952 68.690 20.614 1.00 71.13 211 LEU C C 1
ATOM 6358 O O . LEU C 1 212 ? 9.796 67.853 20.283 1.00 65.31 211 LEU C O 1
ATOM 6363 N N . PHE C 1 213 ? 9.246 69.969 20.866 1.00 68.81 212 PHE C N 1
ATOM 6364 C CA . PHE C 1 213 ? 10.607 70.509 20.768 1.00 64.82 212 PHE C CA 1
ATOM 6365 C C . PHE C 1 213 ? 11.000 71.337 22.001 1.00 66.07 212 PHE C C 1
ATOM 6366 O O . PHE C 1 213 ? 11.284 72.536 21.894 1.00 64.56 212 PHE C O 1
ATOM 6374 N N . SER C 1 214 ? 11.027 70.700 23.169 1.00 69.29 213 SER C N 1
ATOM 6375 C CA . SER C 1 214 ? 11.509 71.365 24.384 1.00 71.83 213 SER C CA 1
ATOM 6376 C C . SER C 1 214 ? 13.032 71.519 24.328 1.00 69.58 213 SER C C 1
ATOM 6377 O O . SER C 1 214 ? 13.720 70.721 23.684 1.00 71.76 213 SER C O 1
ATOM 6380 N N . SER C 1 215 ? 13.539 72.558 24.989 1.00 66.99 214 SER C N 1
ATOM 6381 C CA . SER C 1 215 ? 14.970 72.907 24.982 1.00 68.32 214 SER C CA 1
ATOM 6382 C C . SER C 1 215 ? 15.545 73.202 23.580 1.00 64.91 214 SER C C 1
ATOM 6383 O O . SER C 1 215 ? 16.730 72.971 23.327 1.00 61.11 214 SER C O 1
ATOM 6386 N N . ALA C 1 216 ? 14.695 73.708 22.684 1.00 57.27 215 ALA C N 1
ATOM 6387 C CA . ALA C 1 216 ? 15.114 74.250 21.398 1.00 50.55 215 ALA C CA 1
ATOM 6388 C C . ALA C 1 216 ? 14.816 75.734 21.484 1.00 47.64 215 ALA C C 1
ATOM 6389 O O . ALA C 1 216 ? 13.669 76.120 21.719 1.00 47.52 215 ALA C O 1
ATOM 6391 N N . HIS C 1 217 ? 15.842 76.562 21.297 1.00 44.69 216 HIS C N 1
ATOM 6392 C CA . HIS C 1 217 ? 15.717 78.014 21.443 1.00 42.79 216 HIS C CA 1
ATOM 6393 C C . HIS C 1 217 ? 16.235 78.708 20.176 1.00 36.20 216 HIS C C 1
ATOM 6394 O O . HIS C 1 217 ? 17.238 79.428 20.222 1.00 32.42 216 HIS C O 1
ATOM 6401 N N . PRO C 1 218 ? 15.539 78.495 19.036 1.00 31.71 217 PRO C N 1
ATOM 6402 C CA . PRO C 1 218 ? 16.033 78.988 17.752 1.00 25.62 217 PRO C CA 1
ATOM 6403 C C . PRO C 1 218 ? 15.867 80.497 17.545 1.00 16.17 217 PRO C C 1
ATOM 6404 O O . PRO C 1 218 ? 15.047 81.136 18.191 1.00 10.23 217 PRO C O 1
ATOM 6408 N N . VAL C 1 219 ? 16.673 81.021 16.628 1.00 13.81 218 VAL C N 1
ATOM 6409 C CA . VAL C 1 219 ? 16.637 82.412 16.199 1.00 19.94 218 VAL C CA 1
ATOM 6410 C C . VAL C 1 219 ? 16.269 82.389 14.715 1.00 20.61 218 VAL C C 1
ATOM 6411 O O . VAL C 1 219 ? 16.726 81.507 13.980 1.00 19.46 218 VAL C O 1
ATOM 6415 N N . LEU C 1 220 ? 15.432 83.338 14.287 1.00 21.21 219 LEU C N 1
ATOM 6416 C CA . LEU C 1 220 ? 14.991 83.439 12.887 1.00 20.59 219 LEU C CA 1
ATOM 6417 C C . LEU C 1 220 ? 15.107 84.866 12.368 1.00 20.58 219 LEU C C 1
ATOM 6418 O O . LEU C 1 220 ? 14.640 85.796 13.023 1.00 20.14 219 LEU C O 1
ATOM 6423 N N . ARG C 1 221 ? 15.694 85.022 11.183 1.00 19.52 220 ARG C N 1
ATOM 6424 C CA . ARG C 1 221 ? 15.650 86.285 10.436 1.00 19.41 220 ARG C CA 1
ATOM 6425 C C . ARG C 1 221 ? 14.945 86.055 9.106 1.00 19.20 220 ARG C C 1
ATOM 6426 O O . ARG C 1 221 ? 15.408 85.263 8.289 1.00 18.79 220 ARG C O 1
ATOM 6434 N N . LEU C 1 222 ? 13.820 86.745 8.914 1.00 19.62 221 LEU C N 1
ATOM 6435 C CA . LEU C 1 222 ? 13.096 86.760 7.645 1.00 20.12 221 LEU C CA 1
ATOM 6436 C C . LEU C 1 222 ? 13.495 88.003 6.867 1.00 20.20 221 LEU C C 1
ATOM 6437 O O . LEU C 1 222 ? 13.821 89.028 7.458 1.00 20.57 221 LEU C O 1
ATOM 6442 N N . SER C 1 223 ? 13.453 87.915 5.545 1.00 19.95 222 SER C N 1
ATOM 6443 C CA . SER C 1 223 ? 13.670 89.092 4.709 1.00 18.77 222 SER C CA 1
ATOM 6444 C C . SER C 1 223 ? 13.016 88.971 3.349 1.00 18.38 222 SER C C 1
ATOM 6445 O O . SER C 1 223 ? 12.702 87.876 2.889 1.00 18.86 222 SER C O 1
ATOM 6448 N N . PHE C 1 224 ? 12.820 90.115 2.709 1.00 18.61 223 PHE C N 1
ATOM 6449 C CA . PHE C 1 224 ? 12.314 90.164 1.352 1.00 19.61 223 PHE C CA 1
ATOM 6450 C C . PHE C 1 224 ? 12.651 91.521 0.752 1.00 20.11 223 PHE C C 1
ATOM 6451 O O . PHE C 1 224 ? 12.955 92.471 1.481 1.00 20.31 223 PHE C O 1
ATOM 6459 N N . GLY C 1 225 ? 12.620 91.596 -0.573 1.00 20.25 224 GLY C N 1
ATOM 6460 C CA . GLY C 1 225 ? 12.763 92.868 -1.283 1.00 20.58 224 GLY C CA 1
ATOM 6461 C C . GLY C 1 225 ? 11.409 93.531 -1.468 1.00 22.45 224 GLY C C 1
ATOM 6462 O O . GLY C 1 225 ? 10.423 92.855 -1.752 1.00 22.06 224 GLY C O 1
ATOM 6463 N N . SER C 1 226 ? 11.351 94.856 -1.331 1.00 23.45 225 SER C N 1
ATOM 6464 C CA . SER C 1 226 ? 10.068 95.575 -1.425 1.00 24.78 225 SER C CA 1
ATOM 6465 C C . SER C 1 226 ? 9.367 95.378 -2.777 1.00 24.97 225 SER C C 1
ATOM 6466 O O . SER C 1 226 ? 8.133 95.342 -2.838 1.00 25.57 225 SER C O 1
ATOM 6469 N N . ARG C 1 227 ? 10.152 95.228 -3.845 1.00 25.25 226 ARG C N 1
ATOM 6470 C CA . ARG C 1 227 ? 9.603 95.058 -5.194 1.00 27.78 226 ARG C CA 1
ATOM 6471 C C . ARG C 1 227 ? 9.113 93.650 -5.532 1.00 26.87 226 ARG C C 1
ATOM 6472 O O . ARG C 1 227 ? 8.560 93.448 -6.609 1.00 28.74 226 ARG C O 1
ATOM 6480 N N . GLU C 1 228 ? 9.301 92.678 -4.639 1.00 24.22 227 GLU C N 1
ATOM 6481 C CA . GLU C 1 228 ? 8.940 91.294 -4.954 1.00 24.38 227 GLU C CA 1
ATOM 6482 C C . GLU C 1 228 ? 7.434 91.116 -5.177 1.00 27.01 227 GLU C C 1
ATOM 6483 O O . GLU C 1 228 ? 7.030 90.472 -6.142 1.00 29.10 227 GLU C O 1
ATOM 6489 N N . GLN C 1 229 ? 6.619 91.707 -4.308 1.00 27.80 228 GLN C N 1
ATOM 6490 C CA . GLN C 1 229 ? 5.158 91.714 -4.492 1.00 31.33 228 GLN C CA 1
ATOM 6491 C C . GLN C 1 229 ? 4.695 92.865 -5.389 1.00 33.94 228 GLN C C 1
ATOM 6492 O O . GLN C 1 229 ? 3.649 92.769 -6.030 1.00 35.31 228 GLN C O 1
ATOM 6498 N N . TYR C 1 230 ? 5.476 93.943 -5.429 1.00 34.61 229 TYR C N 1
ATOM 6499 C CA . TYR C 1 230 ? 5.129 95.149 -6.174 1.00 36.41 229 TYR C CA 1
ATOM 6500 C C . TYR C 1 230 ? 6.221 95.465 -7.197 1.00 35.71 229 TYR C C 1
ATOM 6501 O O . TYR C 1 230 ? 7.056 96.345 -6.966 1.00 34.83 229 TYR C O 1
ATOM 6510 N N . PRO C 1 231 ? 6.230 94.733 -8.332 1.00 36.56 230 PRO C N 1
ATOM 6511 C CA . PRO C 1 231 ? 7.278 94.953 -9.334 1.00 37.55 230 PRO C CA 1
ATOM 6512 C C . PRO C 1 231 ? 7.238 96.352 -9.949 1.00 36.69 230 PRO C C 1
ATOM 6513 O O . PRO C 1 231 ? 6.165 96.953 -10.061 1.00 35.10 230 PRO C O 1
ATOM 6517 N N . VAL C 1 232 ? 8.416 96.853 -10.311 1.00 38.25 231 VAL C N 1
ATOM 6518 C CA . VAL C 1 232 ? 8.566 98.111 -11.035 1.00 41.09 231 VAL C CA 1
ATOM 6519 C C . VAL C 1 232 ? 9.004 97.756 -12.446 1.00 43.52 231 VAL C C 1
ATOM 6520 O O . VAL C 1 232 ? 9.898 96.926 -12.634 1.00 41.53 231 VAL C O 1
ATOM 6524 N N . ARG C 1 233 ? 8.378 98.385 -13.436 1.00 46.23 232 ARG C N 1
ATOM 6525 C CA . ARG C 1 233 ? 8.730 98.136 -14.827 1.00 50.96 232 ARG C CA 1
ATOM 6526 C C . ARG C 1 233 ? 10.172 98.563 -15.094 1.00 44.04 232 ARG C C 1
ATOM 6527 O O . ARG C 1 233 ? 10.602 99.616 -14.633 1.00 40.45 232 ARG C O 1
ATOM 6535 N N . GLN C 1 234 ? 10.911 97.728 -15.821 1.00 43.75 233 GLN C N 1
ATOM 6536 C CA . GLN C 1 234 ? 12.316 98.001 -16.127 1.00 44.95 233 GLN C CA 1
ATOM 6537 C C . GLN C 1 234 ? 12.441 98.841 -17.393 1.00 43.83 233 GLN C C 1
ATOM 6538 O O . GLN C 1 234 ? 11.493 98.941 -18.172 1.00 42.45 233 GLN C O 1
ATOM 6544 N N . ARG C 1 235 ? 13.615 99.446 -17.573 1.00 44.39 234 ARG C N 1
ATOM 6545 C CA . ARG C 1 235 ? 13.857 100.418 -18.652 1.00 45.79 234 ARG C CA 1
ATOM 6546 C C . ARG C 1 235 ? 13.613 99.825 -20.037 1.00 47.58 234 ARG C C 1
ATOM 6547 O O . ARG C 1 235 ? 12.995 100.469 -20.887 1.00 48.62 234 ARG C O 1
ATOM 6555 N N . VAL C 1 236 ? 14.112 98.609 -20.253 1.00 51.82 235 VAL C N 1
ATOM 6556 C CA . VAL C 1 236 ? 13.852 97.855 -21.484 1.00 54.87 235 VAL C CA 1
ATOM 6557 C C . VAL C 1 236 ? 12.981 96.644 -21.128 1.00 57.66 235 VAL C C 1
ATOM 6558 O O . VAL C 1 236 ? 13.459 95.654 -20.575 1.00 56.09 235 VAL C O 1
ATOM 6562 N N . GLU C 1 237 ? 11.683 96.765 -21.398 1.00 60.66 236 GLU C N 1
ATOM 6563 C CA . GLU C 1 237 ? 10.711 95.706 -21.110 1.00 61.80 236 GLU C CA 1
ATOM 6564 C C . GLU C 1 237 ? 9.408 96.003 -21.845 1.00 65.79 236 GLU C C 1
ATOM 6565 O O . GLU C 1 237 ? 8.977 97.156 -21.889 1.00 65.11 236 GLU C O 1
ATOM 6571 N N . SER C 1 238 ? 8.787 94.971 -22.415 1.00 70.65 237 SER C N 1
ATOM 6572 C CA . SER C 1 238 ? 7.515 95.124 -23.131 1.00 75.06 237 SER C CA 1
ATOM 6573 C C . SER C 1 238 ? 6.328 95.099 -22.169 1.00 77.67 237 SER C C 1
ATOM 6574 O O . SER C 1 238 ? 6.465 94.693 -21.011 1.00 72.03 237 SER C O 1
ATOM 6577 N N . ASP C 1 239 ? 5.173 95.549 -22.659 1.00 85.12 238 ASP C N 1
ATOM 6578 C CA . ASP C 1 239 ? 3.923 95.542 -21.880 1.00 90.47 238 ASP C CA 1
ATOM 6579 C C . ASP C 1 239 ? 3.484 94.128 -21.503 1.00 92.15 238 ASP C C 1
ATOM 6580 O O . ASP C 1 239 ? 3.040 93.899 -20.379 1.00 87.23 238 ASP C O 1
ATOM 6585 N N . GLU C 1 240 ? 3.605 93.193 -22.445 1.00 96.72 239 GLU C N 1
ATOM 6586 C CA . GLU C 1 240 ? 3.287 91.781 -22.194 1.00 101.89 239 GLU C CA 1
ATOM 6587 C C . GLU C 1 240 ? 4.158 91.166 -21.096 1.00 95.72 239 GLU C C 1
ATOM 6588 O O . GLU C 1 240 ? 3.645 90.460 -20.227 1.00 96.29 239 GLU C O 1
ATOM 6594 N N . MET C 1 241 ? 5.462 91.442 -21.140 1.00 87.86 240 MET C N 1
ATOM 6595 C CA . MET C 1 241 ? 6.415 90.881 -20.170 1.00 82.80 240 MET C CA 1
ATOM 6596 C C . MET C 1 241 ? 6.240 91.442 -18.753 1.00 69.34 240 MET C C 1
ATOM 6597 O O . MET C 1 241 ? 6.333 90.689 -17.784 1.00 61.64 240 MET C O 1
ATOM 6602 N N . PHE C 1 242 ? 5.996 92.748 -18.635 1.00 63.95 241 PHE C N 1
ATOM 6603 C CA . PHE C 1 242 ? 5.758 93.377 -17.327 1.00 61.79 241 PHE C CA 1
ATOM 6604 C C . PHE C 1 242 ? 4.440 92.917 -16.686 1.00 63.56 241 PHE C C 1
ATOM 6605 O O . PHE C 1 242 ? 4.388 92.707 -15.473 1.00 55.64 241 PHE C O 1
ATOM 6613 N N . LYS C 1 243 ? 3.387 92.769 -17.493 1.00 65.79 242 LYS C N 1
ATOM 6614 C CA . LYS C 1 243 ? 2.101 92.217 -17.009 1.00 67.77 242 LYS C CA 1
ATOM 6615 C C . LYS C 1 243 ? 2.212 90.758 -16.557 1.00 64.42 242 LYS C C 1
ATOM 6616 O O . LYS C 1 243 ? 1.507 90.334 -15.639 1.00 60.90 242 LYS C O 1
ATOM 6622 N N . ARG C 1 244 ? 3.096 90.009 -17.212 1.00 65.28 243 ARG C N 1
ATOM 6623 C CA . ARG C 1 244 ? 3.451 88.649 -16.800 1.00 67.73 243 ARG C CA 1
ATOM 6624 C C . ARG C 1 244 ? 4.092 88.661 -15.411 1.00 59.74 243 ARG C C 1
ATOM 6625 O O . ARG C 1 244 ? 3.742 87.849 -14.555 1.00 54.54 243 ARG C O 1
ATOM 6633 N N . ARG C 1 245 ? 5.024 89.592 -15.201 1.00 55.51 244 ARG C N 1
ATOM 6634 C CA . ARG C 1 245 ? 5.677 89.769 -13.897 1.00 53.32 244 ARG C CA 1
ATOM 6635 C C . ARG C 1 245 ? 4.721 90.264 -12.805 1.00 48.30 244 ARG C C 1
ATOM 6636 O O . ARG C 1 245 ? 4.870 89.879 -11.644 1.00 45.24 244 ARG C O 1
ATOM 6644 N N . GLN C 1 246 ? 3.753 91.107 -13.170 1.00 46.57 245 GLN C N 1
ATOM 6645 C CA . GLN C 1 246 ? 2.760 91.602 -12.206 1.00 49.43 245 GLN C CA 1
ATOM 6646 C C . GLN C 1 246 ? 1.844 90.503 -11.675 1.00 52.42 245 GLN C C 1
ATOM 6647 O O . GLN C 1 246 ? 1.597 90.456 -10.469 1.00 49.29 245 GLN C O 1
ATOM 6653 N N . ARG C 1 247 ? 1.339 89.633 -12.556 1.00 54.34 246 ARG C N 1
ATOM 6654 C CA . ARG C 1 247 ? 0.485 88.526 -12.103 1.00 58.08 246 ARG C CA 1
ATOM 6655 C C . ARG C 1 247 ? 1.282 87.519 -11.275 1.00 56.13 246 ARG C C 1
ATOM 6656 O O . ARG C 1 247 ? 0.809 87.076 -10.232 1.00 55.25 246 ARG C O 1
ATOM 6664 N N . ALA C 1 248 ? 2.485 87.173 -11.733 1.00 50.42 247 ALA C N 1
ATOM 6665 C CA . ALA C 1 248 ? 3.366 86.274 -10.980 1.00 46.46 247 ALA C CA 1
ATOM 6666 C C . ALA C 1 248 ? 3.650 86.809 -9.573 1.00 45.56 247 ALA C C 1
ATOM 6667 O O . ALA C 1 248 ? 3.621 86.053 -8.603 1.00 44.27 247 ALA C O 1
ATOM 6669 N N . ALA C 1 249 ? 3.901 88.114 -9.472 1.00 43.57 248 ALA C N 1
ATOM 6670 C CA . ALA C 1 249 ? 4.126 88.776 -8.181 1.00 39.75 248 ALA C CA 1
ATOM 6671 C C . ALA C 1 249 ? 2.890 88.757 -7.278 1.00 41.51 248 ALA C C 1
ATOM 6672 O O . ALA C 1 249 ? 3.009 88.566 -6.068 1.00 39.51 248 ALA C O 1
ATOM 6674 N N . GLU C 1 250 ? 1.713 88.964 -7.869 1.00 43.05 249 GLU C N 1
ATOM 6675 C CA . GLU C 1 250 ? 0.447 88.983 -7.119 1.00 51.17 249 GLU C CA 1
ATOM 6676 C C . GLU C 1 250 ? 0.103 87.604 -6.537 1.00 49.49 249 GLU C C 1
ATOM 6677 O O . GLU C 1 250 ? -0.339 87.511 -5.391 1.00 49.63 249 GLU C O 1
ATOM 6683 N N . GLN C 1 251 ? 0.325 86.548 -7.324 1.00 49.21 250 GLN C N 1
ATOM 6684 C CA . GLN C 1 251 ? 0.134 85.158 -6.868 1.00 53.73 250 GLN C CA 1
ATOM 6685 C C . GLN C 1 251 ? 1.039 84.814 -5.688 1.00 49.11 250 GLN C C 1
ATOM 6686 O O . GLN C 1 251 ? 0.578 84.275 -4.680 1.00 45.97 250 GLN C O 1
ATOM 6692 N N . ARG C 1 252 ? 2.325 85.131 -5.827 1.00 43.45 251 ARG C N 1
ATOM 6693 C CA . ARG C 1 252 ? 3.345 84.708 -4.862 1.00 43.15 251 ARG C CA 1
ATOM 6694 C C . ARG C 1 252 ? 3.334 85.480 -3.544 1.00 39.11 251 ARG C C 1
ATOM 6695 O O . ARG C 1 252 ? 3.777 84.946 -2.525 1.00 37.39 251 ARG C O 1
ATOM 6703 N N . ARG C 1 253 ? 2.844 86.722 -3.560 1.00 35.51 252 ARG C N 1
ATOM 6704 C CA . ARG C 1 253 ? 2.494 87.447 -2.328 1.00 36.24 252 ARG C CA 1
ATOM 6705 C C . ARG C 1 253 ? 3.655 87.487 -1.315 1.00 32.32 252 ARG C C 1
ATOM 6706 O O . ARG C 1 253 ? 3.457 87.307 -0.115 1.00 30.31 252 ARG C O 1
ATOM 6714 N N . MET C 1 254 ? 4.865 87.727 -1.816 1.00 28.19 253 MET C N 1
ATOM 6715 C CA . MET C 1 254 ? 6.086 87.580 -1.016 1.00 30.95 253 MET C CA 1
ATOM 6716 C C . MET C 1 254 ? 6.098 88.469 0.227 1.00 28.85 253 MET C C 1
ATOM 6717 O O . MET C 1 254 ? 6.292 87.979 1.341 1.00 28.36 253 MET C O 1
ATOM 6722 N N . ASN C 1 255 ? 5.874 89.765 0.017 1.00 28.34 254 ASN C N 1
ATOM 6723 C CA . ASN C 1 255 ? 5.971 90.773 1.082 1.00 30.07 254 ASN C CA 1
ATOM 6724 C C . ASN C 1 255 ? 4.974 90.485 2.197 1.00 30.74 254 ASN C C 1
ATOM 6725 O O . ASN C 1 255 ? 5.347 90.400 3.370 1.00 28.77 254 ASN C O 1
ATOM 6730 N N . ASP C 1 256 ? 3.707 90.338 1.811 1.00 30.15 255 ASP C N 1
ATOM 6731 C CA . ASP C 1 256 ? 2.619 90.097 2.758 1.00 31.39 255 ASP C CA 1
ATOM 6732 C C . ASP C 1 256 ? 2.769 88.765 3.497 1.00 32.04 255 ASP C C 1
ATOM 6733 O O . ASP C 1 256 ? 2.557 88.711 4.710 1.00 32.26 255 ASP C O 1
ATOM 6738 N N . ASN C 1 257 ? 3.138 87.706 2.776 1.00 29.51 256 ASN C N 1
ATOM 6739 C CA . ASN C 1 257 ? 3.331 86.385 3.398 1.00 30.57 256 ASN C CA 1
ATOM 6740 C C . ASN C 1 257 ? 4.433 86.401 4.466 1.00 30.10 256 ASN C C 1
ATOM 6741 O O . ASN C 1 257 ? 4.246 85.836 5.547 1.00 31.36 256 ASN C O 1
ATOM 6746 N N . CYS C 1 258 ? 5.563 87.047 4.160 1.00 30.09 257 CYS C N 1
ATOM 6747 C CA . CYS C 1 258 ? 6.669 87.210 5.125 1.00 32.46 257 CYS C CA 1
ATOM 6748 C C . CYS C 1 258 ? 6.267 88.021 6.349 1.00 31.22 257 CYS C C 1
ATOM 6749 O O . CYS C 1 258 ? 6.570 87.637 7.478 1.00 28.55 257 CYS C O 1
ATOM 6752 N N . GLU C 1 259 ? 5.613 89.158 6.113 1.00 31.80 258 GLU C N 1
ATOM 6753 C CA . GLU C 1 259 ? 5.158 90.028 7.200 1.00 34.55 258 GLU C CA 1
ATOM 6754 C C . GLU C 1 259 ? 4.138 89.328 8.095 1.00 32.94 258 GLU C C 1
ATOM 6755 O O . GLU C 1 259 ? 4.198 89.452 9.318 1.00 30.24 258 GLU C O 1
ATOM 6761 N N . GLU C 1 260 ? 3.218 88.585 7.481 1.00 30.55 259 GLU C N 1
ATOM 6762 C CA . GLU C 1 260 ? 2.204 87.844 8.235 1.00 33.57 259 GLU C CA 1
ATOM 6763 C C . GLU C 1 260 ? 2.806 86.683 9.031 1.00 32.44 259 GLU C C 1
ATOM 6764 O O . GLU C 1 260 ? 2.413 86.465 10.177 1.00 31.60 259 GLU C O 1
ATOM 6770 N N . LEU C 1 261 ? 3.764 85.962 8.444 1.00 26.86 260 LEU C N 1
ATOM 6771 C CA . LEU C 1 261 ? 4.470 84.894 9.173 1.00 23.20 260 LEU C CA 1
ATOM 6772 C C . LEU C 1 261 ? 5.252 85.474 10.353 1.00 28.37 260 LEU C C 1
ATOM 6773 O O . LEU C 1 261 ? 5.209 84.925 11.455 1.00 28.86 260 LEU C O 1
ATOM 6778 N N . TYR C 1 262 ? 5.953 86.582 10.117 1.00 27.74 261 TYR C N 1
ATOM 6779 C CA . TYR C 1 262 ? 6.658 87.296 11.186 1.00 30.55 261 TYR C CA 1
ATOM 6780 C C . TYR C 1 262 ? 5.704 87.671 12.325 1.00 31.31 261 TYR C C 1
ATOM 6781 O O . TYR C 1 262 ? 6.018 87.460 13.497 1.00 27.91 261 TYR C O 1
ATOM 6790 N N . SER C 1 263 ? 4.549 88.227 11.962 1.00 31.20 262 SER C N 1
ATOM 6791 C CA . SER C 1 263 ? 3.535 88.646 12.933 1.00 32.96 262 SER C CA 1
ATOM 6792 C C . SER C 1 263 ? 3.009 87.474 13.767 1.00 33.06 262 SER C C 1
ATOM 6793 O O . SER C 1 263 ? 2.874 87.595 14.985 1.00 30.44 262 SER C O 1
ATOM 6796 N N . GLU C 1 264 ? 2.724 86.348 13.113 1.00 32.52 263 GLU C N 1
ATOM 6797 C CA . GLU C 1 264 ? 2.264 85.141 13.819 1.00 35.81 263 GLU C CA 1
ATOM 6798 C C . GLU C 1 264 ? 3.314 84.594 14.781 1.00 33.56 263 GLU C C 1
ATOM 6799 O O . GLU C 1 264 ? 2.997 84.246 15.923 1.00 31.95 263 GLU C O 1
ATOM 6805 N N . LEU C 1 265 ? 4.557 84.510 14.313 1.00 30.74 264 LEU C N 1
ATOM 6806 C CA . LEU C 1 265 ? 5.658 84.008 15.142 1.00 31.42 264 LEU C CA 1
ATOM 6807 C C . LEU C 1 265 ? 5.950 84.955 16.300 1.00 30.16 264 LEU C C 1
ATOM 6808 O O . LEU C 1 265 ? 6.169 84.505 17.423 1.00 29.72 264 LEU C O 1
ATOM 6813 N N . LEU C 1 266 ? 5.929 86.259 16.027 1.00 29.66 265 LEU C N 1
ATOM 6814 C CA . LEU C 1 266 ? 6.064 87.278 17.071 1.00 33.25 265 LEU C CA 1
ATOM 6815 C C . LEU C 1 266 ? 4.970 87.134 18.132 1.00 35.17 265 LEU C C 1
ATOM 6816 O O . LEU C 1 266 ? 5.258 87.173 19.329 1.00 34.62 265 LEU C O 1
ATOM 6821 N N . ALA C 1 267 ? 3.728 86.963 17.682 1.00 35.03 266 ALA C N 1
ATOM 6822 C CA . ALA C 1 267 ? 2.586 86.774 18.587 1.00 38.25 266 ALA C CA 1
ATOM 6823 C C . ALA C 1 267 ? 2.726 85.529 19.469 1.00 38.83 266 ALA C C 1
ATOM 6824 O O . ALA C 1 267 ? 2.323 85.551 20.632 1.00 39.14 266 ALA C O 1
ATOM 6826 N N . SER C 1 268 ? 3.303 84.459 18.918 1.00 37.18 267 SER C N 1
ATOM 6827 C CA . SER C 1 268 ? 3.487 83.201 19.655 1.00 40.26 267 SER C CA 1
ATOM 6828 C C . SER C 1 268 ? 4.498 83.292 20.802 1.00 41.07 267 SER C C 1
ATOM 6829 O O . SER C 1 268 ? 4.348 82.605 21.811 1.00 41.20 267 SER C O 1
ATOM 6832 N N . GLY C 1 269 ? 5.530 84.117 20.632 1.00 41.14 268 GLY C N 1
ATOM 6833 C CA . GLY C 1 269 ? 6.618 84.223 21.605 1.00 41.28 268 GLY C CA 1
ATOM 6834 C C . GLY C 1 269 ? 7.502 82.986 21.662 1.00 41.61 268 GLY C C 1
ATOM 6835 O O . GLY C 1 269 ? 8.245 82.795 22.625 1.00 41.75 268 GLY C O 1
ATOM 6836 N N . ARG C 1 270 ? 7.434 82.159 20.620 1.00 39.78 269 ARG C N 1
ATOM 6837 C CA . ARG C 1 270 ? 8.118 80.868 20.593 1.00 40.51 269 ARG C CA 1
ATOM 6838 C C . ARG C 1 270 ? 9.612 80.997 20.302 1.00 39.50 269 ARG C C 1
ATOM 6839 O O . ARG C 1 270 ? 10.402 80.187 20.779 1.00 38.60 269 ARG C O 1
ATOM 6847 N N . LEU C 1 271 ? 9.998 82.006 19.524 1.00 38.67 270 LEU C N 1
ATOM 6848 C CA . LEU C 1 271 ? 11.405 82.195 19.162 1.00 38.98 270 LEU C CA 1
ATOM 6849 C C . LEU C 1 271 ? 12.169 83.036 20.185 1.00 38.67 270 LEU C C 1
ATOM 6850 O O . LEU C 1 271 ? 11.631 83.976 20.771 1.00 37.33 270 LEU C O 1
ATOM 6855 N N . CYS C 1 272 ? 13.430 82.665 20.392 1.00 39.98 271 CYS C N 1
ATOM 6856 C CA . CYS C 1 272 ? 14.352 83.386 21.266 1.00 41.12 271 CYS C CA 1
ATOM 6857 C C . CYS C 1 272 ? 14.574 84.812 20.755 1.00 36.61 271 CYS C C 1
ATOM 6858 O O . CYS C 1 272 ? 14.488 85.778 21.511 1.00 35.94 271 CYS C O 1
ATOM 6861 N N . LYS C 1 273 ? 14.857 84.916 19.459 1.00 33.38 272 LYS C N 1
ATOM 6862 C CA . LYS C 1 273 ? 14.988 86.195 18.772 1.00 31.63 272 LYS C CA 1
ATOM 6863 C C . LYS C 1 273 ? 14.393 86.063 17.373 1.00 27.13 272 LYS C C 1
ATOM 6864 O O . LYS C 1 273 ? 14.569 85.042 16.708 1.00 24.80 272 LYS C O 1
ATOM 6870 N N . LEU C 1 274 ? 13.681 87.097 16.944 1.00 25.73 273 LEU C N 1
ATOM 6871 C CA . LEU C 1 274 ? 12.970 87.101 15.672 1.00 26.62 273 LEU C CA 1
ATOM 6872 C C . LEU C 1 274 ? 13.128 88.473 15.039 1.00 26.05 273 LEU C C 1
ATOM 6873 O O . LEU C 1 274 ? 12.983 89.490 15.720 1.00 26.00 273 LEU C O 1
ATOM 6878 N N . GLU C 1 275 ? 13.425 88.492 13.743 1.00 25.46 274 GLU C N 1
ATOM 6879 C CA . GLU C 1 275 ? 13.617 89.737 13.002 1.00 25.60 274 GLU C CA 1
ATOM 6880 C C . GLU C 1 275 ? 13.085 89.603 11.578 1.00 24.48 274 GLU C C 1
ATOM 6881 O O . GLU C 1 275 ? 13.203 88.546 10.958 1.00 22.23 274 GLU C O 1
ATOM 6887 N N . VAL C 1 276 ? 12.495 90.684 11.073 1.00 23.74 275 VAL C N 1
ATOM 6888 C CA . VAL C 1 276 ? 12.092 90.770 9.674 1.00 24.03 275 VAL C CA 1
ATOM 6889 C C . VAL C 1 276 ? 12.688 92.047 9.093 1.00 23.08 275 VAL C C 1
ATOM 6890 O O . VAL C 1 276 ? 12.677 93.100 9.747 1.00 24.68 275 VAL C O 1
ATOM 6894 N N . LYS C 1 277 ? 13.223 91.944 7.879 1.00 22.39 276 LYS C N 1
ATOM 6895 C CA . LYS C 1 277 ? 13.788 93.093 7.180 1.00 22.37 276 LYS C CA 1
ATOM 6896 C C . LYS C 1 277 ? 13.235 93.182 5.768 1.00 22.60 276 LYS C C 1
ATOM 6897 O O . LYS C 1 277 ? 13.378 92.253 4.976 1.00 19.82 276 LYS C O 1
ATOM 6903 N N . GLU C 1 278 ? 12.610 94.316 5.466 1.00 23.76 277 GLU C N 1
ATOM 6904 C CA . GLU C 1 278 ? 12.253 94.665 4.100 1.00 25.64 277 GLU C CA 1
ATOM 6905 C C . GLU C 1 278 ? 13.409 95.458 3.505 1.00 24.03 277 GLU C C 1
ATOM 6906 O O . GLU C 1 278 ? 13.775 96.511 4.036 1.00 24.91 277 GLU C O 1
ATOM 6912 N N . TYR C 1 279 ? 13.971 94.956 2.407 1.00 21.82 278 TYR C N 1
ATOM 6913 C CA . TYR C 1 279 ? 15.009 95.678 1.666 1.00 21.06 278 TYR C CA 1
ATOM 6914 C C . TYR C 1 279 ? 14.375 96.543 0.586 1.00 21.35 278 TYR C C 1
ATOM 6915 O O . TYR C 1 279 ? 13.901 96.024 -0.421 1.00 20.84 278 TYR C O 1
ATOM 6924 N N . LEU C 1 280 ? 14.366 97.862 0.801 1.00 21.79 279 LEU C N 1
ATOM 6925 C CA . LEU C 1 280 ? 13.698 98.784 -0.121 1.00 23.78 279 LEU C CA 1
ATOM 6926 C C . LEU C 1 280 ? 14.328 98.754 -1.505 1.00 23.50 279 LEU C C 1
ATOM 6927 O O . LEU C 1 280 ? 15.555 98.721 -1.636 1.00 24.04 279 LEU C O 1
ATOM 6932 N N . ASP C 1 281 ? 13.466 98.749 -2.522 1.00 24.42 280 ASP C N 1
ATOM 6933 C CA . ASP C 1 281 ? 13.846 98.828 -3.939 1.00 26.96 280 ASP C CA 1
ATOM 6934 C C . ASP C 1 281 ? 14.528 97.572 -4.498 1.00 24.82 280 ASP C C 1
ATOM 6935 O O . ASP C 1 281 ? 15.010 97.601 -5.628 1.00 25.29 280 ASP C O 1
ATOM 6940 N N . GLU C 1 282 ? 14.556 96.474 -3.739 1.00 23.35 281 GLU C N 1
ATOM 6941 C CA . GLU C 1 282 ? 15.177 95.235 -4.209 1.00 23.29 281 GLU C CA 1
ATOM 6942 C C . GLU C 1 282 ? 14.114 94.273 -4.724 1.00 22.62 281 GLU C C 1
ATOM 6943 O O . GLU C 1 282 ? 13.012 94.207 -4.174 1.00 20.78 281 GLU C O 1
ATOM 6949 N N . ASP C 1 283 ? 14.461 93.538 -5.782 1.00 22.77 282 ASP C N 1
ATOM 6950 C CA . ASP C 1 283 ? 13.595 92.502 -6.362 1.00 24.05 282 ASP C CA 1
ATOM 6951 C C . ASP C 1 283 ? 14.099 91.123 -5.915 1.00 22.10 282 ASP C C 1
ATOM 6952 O O . ASP C 1 283 ? 15.053 91.037 -5.148 1.00 20.41 282 ASP C O 1
ATOM 6957 N N . HIS C 1 284 ? 13.462 90.058 -6.396 1.00 21.79 283 HIS C N 1
ATOM 6958 C CA . HIS C 1 284 ? 13.776 88.680 -5.981 1.00 21.20 283 HIS C CA 1
ATOM 6959 C C . HIS C 1 284 ? 15.246 88.283 -6.152 1.00 19.40 283 HIS C C 1
ATOM 6960 O O . HIS C 1 284 ? 15.813 87.599 -5.297 1.00 20.79 283 HIS C O 1
ATOM 6967 N N . GLY C 1 285 ? 15.834 88.678 -7.278 1.00 13.60 284 GLY C N 1
ATOM 6968 C CA . GLY C 1 285 ? 17.243 88.421 -7.559 1.00 17.06 284 GLY C CA 1
ATOM 6969 C C . GLY C 1 285 ? 18.175 89.394 -6.864 1.00 20.80 284 GLY C C 1
ATOM 6970 O O . GLY C 1 285 ? 19.149 88.982 -6.238 1.00 22.56 284 GLY C O 1
ATOM 6971 N N . SER C 1 286 ? 17.873 90.689 -6.969 1.00 20.56 285 SER C N 1
ATOM 6972 C CA . SER C 1 286 ? 18.762 91.734 -6.451 1.00 20.41 285 SER C CA 1
ATOM 6973 C C . SER C 1 286 ? 18.874 91.758 -4.923 1.00 19.82 285 SER C C 1
ATOM 6974 O O . SER C 1 286 ? 19.860 92.277 -4.394 1.00 19.43 285 SER C O 1
ATOM 6977 N N . VAL C 1 287 ? 17.879 91.206 -4.226 1.00 19.01 286 VAL C N 1
ATOM 6978 C CA . VAL C 1 287 ? 17.886 91.153 -2.758 1.00 18.64 286 VAL C CA 1
ATOM 6979 C C . VAL C 1 287 ? 18.856 90.109 -2.182 1.00 18.59 286 VAL C C 1
ATOM 6980 O O . VAL C 1 287 ? 19.187 90.175 -1.001 1.00 17.32 286 VAL C O 1
ATOM 6984 N N . ILE C 1 288 ? 19.325 89.161 -2.996 1.00 18.40 287 ILE C N 1
ATOM 6985 C CA . ILE C 1 288 ? 20.154 88.065 -2.473 1.00 19.18 287 ILE C CA 1
ATOM 6986 C C . ILE C 1 288 ? 21.420 88.583 -1.790 1.00 19.68 287 ILE C C 1
ATOM 6987 O O . ILE C 1 288 ? 21.699 88.211 -0.651 1.00 19.62 287 ILE C O 1
ATOM 6992 N N . GLY C 1 289 ? 22.167 89.438 -2.484 1.00 20.05 288 GLY C N 1
ATOM 6993 C CA . GLY C 1 289 ? 23.401 90.012 -1.941 1.00 20.83 288 GLY C CA 1
ATOM 6994 C C . GLY C 1 289 ? 23.195 90.737 -0.616 1.00 20.54 288 GLY C C 1
ATOM 6995 O O . GLY C 1 289 ? 23.850 90.408 0.375 1.00 19.72 288 GLY C O 1
ATOM 6996 N N . PRO C 1 290 ? 22.273 91.719 -0.583 1.00 20.35 289 PRO C N 1
ATOM 6997 C CA . PRO C 1 290 ? 21.963 92.430 0.667 1.00 20.17 289 PRO C CA 1
ATOM 6998 C C . PRO C 1 290 ? 21.447 91.536 1.803 1.00 20.04 289 PRO C C 1
ATOM 6999 O O . PRO C 1 290 ? 21.858 91.719 2.955 1.00 18.11 289 PRO C O 1
ATOM 7003 N N . ALA C 1 291 ? 20.563 90.589 1.481 1.00 19.19 290 ALA C N 1
ATOM 7004 C CA . ALA C 1 291 ? 19.972 89.698 2.490 1.00 18.45 290 ALA C CA 1
ATOM 7005 C C . ALA C 1 291 ? 20.998 88.734 3.079 1.00 18.00 290 ALA C C 1
ATOM 7006 O O . ALA C 1 291 ? 20.984 88.471 4.284 1.00 17.49 290 ALA C O 1
ATOM 7008 N N . LEU C 1 292 ? 21.879 88.206 2.233 1.00 16.92 291 LEU C N 1
ATOM 7009 C CA . LEU C 1 292 ? 22.942 87.303 2.698 1.00 17.61 291 LEU C CA 1
ATOM 7010 C C . LEU C 1 292 ? 23.965 88.058 3.543 1.00 17.89 291 LEU C C 1
ATOM 7011 O O . LEU C 1 292 ? 24.342 87.600 4.625 1.00 17.17 291 LEU C O 1
ATOM 7016 N N . SER C 1 293 ? 24.394 89.219 3.053 1.00 17.79 292 SER C N 1
ATOM 7017 C CA . SER C 1 293 ? 25.272 90.100 3.818 1.00 19.25 292 SER C CA 1
ATOM 7018 C C . SER C 1 293 ? 24.642 90.466 5.165 1.00 18.60 292 SER C C 1
ATOM 7019 O O . SER C 1 293 ? 25.290 90.366 6.204 1.00 18.02 292 SER C O 1
ATOM 7022 N N . GLY C 1 294 ? 23.373 90.869 5.129 1.00 17.70 293 GLY C N 1
ATOM 7023 C CA . GLY C 1 294 ? 22.630 91.233 6.333 1.00 17.49 293 GLY C CA 1
ATOM 7024 C C . GLY C 1 294 ? 22.451 90.077 7.298 1.00 17.75 293 GLY C C 1
ATOM 7025 O O . GLY C 1 294 ? 22.529 90.261 8.518 1.00 17.46 293 GLY C O 1
ATOM 7026 N N . GLY C 1 295 ? 22.204 88.888 6.744 1.00 17.19 294 GLY C N 1
ATOM 7027 C CA . GLY C 1 295 ? 22.135 87.653 7.527 1.00 17.31 294 GLY C CA 1
ATOM 7028 C C . GLY C 1 295 ? 23.429 87.333 8.253 1.00 17.83 294 GLY C C 1
ATOM 7029 O O . GLY C 1 295 ? 23.402 86.951 9.427 1.00 18.95 294 GLY C O 1
ATOM 7030 N N . ILE C 1 296 ? 24.554 87.497 7.556 1.00 17.72 295 ILE C N 1
ATOM 7031 C CA . ILE C 1 296 ? 25.894 87.279 8.131 1.00 18.92 295 ILE C CA 1
ATOM 7032 C C . ILE C 1 296 ? 26.154 88.279 9.261 1.00 18.35 295 ILE C C 1
ATOM 7033 O O . ILE C 1 296 ? 26.622 87.894 10.331 1.00 17.53 295 ILE C O 1
ATOM 7038 N N . MET C 1 297 ? 25.854 89.556 9.023 1.00 19.38 296 MET C N 1
ATOM 7039 C CA . MET C 1 297 ? 26.014 90.591 10.053 1.00 20.81 296 MET C CA 1
ATOM 7040 C C . MET C 1 297 ? 25.164 90.289 11.282 1.00 21.10 296 MET C C 1
ATOM 7041 O O . MET C 1 297 ? 25.650 90.368 12.411 1.00 20.82 296 MET C O 1
ATOM 7046 N N . PHE C 1 298 ? 23.902 89.936 11.042 1.00 20.82 297 PHE C N 1
ATOM 7047 C CA . PHE C 1 298 ? 22.973 89.520 12.089 1.00 21.39 297 PHE C CA 1
ATOM 7048 C C . PHE C 1 298 ? 23.556 88.372 12.915 1.00 21.02 297 PHE C C 1
ATOM 7049 O O . PHE C 1 298 ? 23.560 88.426 14.142 1.00 19.88 297 PHE C O 1
ATOM 7057 N N . LEU C 1 299 ? 24.066 87.354 12.229 1.00 21.37 298 LEU C N 1
ATOM 7058 C CA . LEU C 1 299 ? 24.710 86.214 12.887 1.00 23.11 298 LEU C CA 1
ATOM 7059 C C . LEU C 1 299 ? 25.895 86.647 13.760 1.00 22.32 298 LEU C C 1
ATOM 7060 O O . LEU C 1 299 ? 25.966 86.279 14.932 1.00 21.98 298 LEU C O 1
ATOM 7065 N N . SER C 1 300 ? 26.798 87.442 13.190 1.00 21.93 299 SER C N 1
ATOM 7066 C CA . SER C 1 300 ? 27.991 87.917 13.907 1.00 23.24 299 SER C CA 1
ATOM 7067 C C . SER C 1 300 ? 27.655 88.825 15.096 1.00 23.45 299 SER C C 1
ATOM 7068 O O . SER C 1 300 ? 28.375 88.826 16.101 1.00 23.13 299 SER C O 1
ATOM 7071 N N . ASN C 1 301 ? 26.561 89.577 14.981 1.00 22.24 300 ASN C N 1
ATOM 7072 C CA . ASN C 1 301 ? 26.094 90.453 16.063 1.00 22.76 300 ASN C CA 1
ATOM 7073 C C . ASN C 1 301 ? 25.507 89.723 17.275 1.00 23.00 300 ASN C C 1
ATOM 7074 O O . ASN C 1 301 ? 25.348 90.335 18.332 1.00 23.91 300 ASN C O 1
ATOM 7079 N N . LEU C 1 302 ? 25.188 88.436 17.133 1.00 23.46 301 LEU C N 1
ATOM 7080 C CA . LEU C 1 302 ? 24.702 87.633 18.264 1.00 25.11 301 LEU C CA 1
ATOM 7081 C C . LEU C 1 302 ? 25.775 87.284 19.304 1.00 25.54 301 LEU C C 1
ATOM 7082 O O . LEU C 1 302 ? 25.426 86.899 20.415 1.00 26.53 301 LEU C O 1
ATOM 7087 N N . SER C 1 303 ? 27.059 87.399 18.949 1.00 27.25 302 SER C N 1
ATOM 7088 C CA . SER C 1 303 ? 28.154 86.943 19.818 1.00 29.20 302 SER C CA 1
ATOM 7089 C C . SER C 1 303 ? 28.327 87.766 21.094 1.00 29.85 302 SER C C 1
ATOM 7090 O O . SER C 1 303 ? 28.562 87.196 22.161 1.00 29.94 302 SER C O 1
ATOM 7093 N N . ALA C 1 304 ? 28.217 89.090 20.976 1.00 29.71 303 ALA C N 1
ATOM 7094 C CA . ALA C 1 304 ? 28.458 90.006 22.102 1.00 30.91 303 ALA C CA 1
ATOM 7095 C C . ALA C 1 304 ? 27.535 89.742 23.295 1.00 33.28 303 ALA C C 1
ATOM 7096 O O . ALA C 1 304 ? 26.384 89.326 23.138 1.00 34.03 303 ALA C O 1
ATOM 7099 N N . SER D 1 2 ? -31.262 66.028 -4.538 1.00 75.78 1 SER D N 1
ATOM 7100 C CA . SER D 1 2 ? -30.009 65.284 -4.858 1.00 71.00 1 SER D CA 1
ATOM 7101 C C . SER D 1 2 ? -29.291 64.934 -3.564 1.00 68.93 1 SER D C 1
ATOM 7102 O O . SER D 1 2 ? -28.415 65.669 -3.098 1.00 66.48 1 SER D O 1
ATOM 7105 N N . THR D 1 3 ? -29.697 63.809 -2.984 1.00 64.63 2 THR D N 1
ATOM 7106 C CA . THR D 1 3 ? -29.137 63.320 -1.730 1.00 62.56 2 THR D CA 1
ATOM 7107 C C . THR D 1 3 ? -27.649 63.032 -1.893 1.00 59.51 2 THR D C 1
ATOM 7108 O O . THR D 1 3 ? -27.242 62.376 -2.859 1.00 58.69 2 THR D O 1
ATOM 7112 N N . HIS D 1 4 ? -26.849 63.529 -0.951 1.00 53.44 3 HIS D N 1
ATOM 7113 C CA . HIS D 1 4 ? -25.408 63.307 -0.970 1.00 50.82 3 HIS D CA 1
ATOM 7114 C C . HIS D 1 4 ? -25.069 62.025 -0.245 1.00 45.54 3 HIS D C 1
ATOM 7115 O O . HIS D 1 4 ? -25.074 61.974 0.981 1.00 39.10 3 HIS D O 1
ATOM 7122 N N . TRP D 1 5 ? -24.783 60.995 -1.029 1.00 42.27 4 TRP D N 1
ATOM 7123 C CA . TRP D 1 5 ? -24.345 59.717 -0.503 1.00 38.43 4 TRP D CA 1
ATOM 7124 C C . TRP D 1 5 ? -22.840 59.758 -0.316 1.00 36.56 4 TRP D C 1
ATOM 7125 O O . TRP D 1 5 ? -22.112 60.121 -1.239 1.00 39.29 4 TRP D O 1
ATOM 7136 N N . ALA D 1 6 ? -22.385 59.392 0.881 1.00 32.32 5 ALA D N 1
ATOM 7137 C CA . ALA D 1 6 ? -20.960 59.303 1.192 1.00 31.45 5 ALA D CA 1
ATOM 7138 C C . ALA D 1 6 ? -20.592 57.833 1.366 1.00 28.67 5 ALA D C 1
ATOM 7139 O O . ALA D 1 6 ? -21.119 57.171 2.250 1.00 27.97 5 ALA D O 1
ATOM 7141 N N . PHE D 1 7 ? -19.707 57.338 0.503 1.00 23.64 6 PHE D N 1
ATOM 7142 C CA . PHE D 1 7 ? -19.161 55.982 0.599 1.00 29.70 6 PHE D CA 1
ATOM 7143 C C . PHE D 1 7 ? -17.897 56.035 1.439 1.00 29.79 6 PHE D C 1
ATOM 7144 O O . PHE D 1 7 ? -17.082 56.945 1.267 1.00 32.70 6 PHE D O 1
ATOM 7152 N N . SER D 1 8 ? -17.731 55.073 2.343 1.00 26.11 7 SER D N 1
ATOM 7153 C CA . SER D 1 8 ? -16.485 54.943 3.096 1.00 26.86 7 SER D CA 1
ATOM 7154 C C . SER D 1 8 ? -16.169 53.467 3.341 1.00 25.29 7 SER D C 1
ATOM 7155 O O . SER D 1 8 ? -17.069 52.701 3.704 1.00 23.15 7 SER D O 1
ATOM 7158 N N . PRO D 1 9 ? -14.896 53.058 3.146 1.00 25.19 8 PRO D N 1
ATOM 7159 C CA . PRO D 1 9 ? -14.558 51.656 3.416 1.00 24.42 8 PRO D CA 1
ATOM 7160 C C . PRO D 1 9 ? -14.756 51.300 4.884 1.00 23.75 8 PRO D C 1
ATOM 7161 O O . PRO D 1 9 ? -14.525 52.135 5.757 1.00 24.02 8 PRO D O 1
ATOM 7165 N N . ILE D 1 10 ? -15.205 50.078 5.143 1.00 23.81 9 ILE D N 1
ATOM 7166 C CA . ILE D 1 10 ? -15.330 49.581 6.507 1.00 24.70 9 ILE D CA 1
ATOM 7167 C C . ILE D 1 10 ? -14.804 48.161 6.585 1.00 24.94 9 ILE D C 1
ATOM 7168 O O . ILE D 1 10 ? -14.854 47.416 5.606 1.00 23.28 9 ILE D O 1
ATOM 7173 N N . GLN D 1 11 ? -14.289 47.815 7.758 1.00 26.92 10 GLN D N 1
ATOM 7174 C CA . GLN D 1 11 ? -13.853 46.467 8.070 1.00 29.69 10 GLN D CA 1
ATOM 7175 C C . GLN D 1 11 ? -14.409 46.118 9.443 1.00 29.06 10 GLN D C 1
ATOM 7176 O O . GLN D 1 11 ? -14.542 47.004 10.288 1.00 29.06 10 GLN D O 1
ATOM 7182 N N . PRO D 1 12 ? -14.730 44.832 9.681 1.00 28.38 11 PRO D N 1
ATOM 7183 C CA . PRO D 1 12 ? -14.645 43.689 8.766 1.00 28.04 11 PRO D CA 1
ATOM 7184 C C . PRO D 1 12 ? -15.877 43.445 7.871 1.00 28.06 11 PRO D C 1
ATOM 7185 O O . PRO D 1 12 ? -15.848 42.517 7.061 1.00 29.81 11 PRO D O 1
ATOM 7189 N N . GLY D 1 13 ? -16.936 44.247 8.006 1.00 27.37 12 GLY D N 1
ATOM 7190 C CA . GLY D 1 13 ? -18.185 43.999 7.283 1.00 25.97 12 GLY D CA 1
ATOM 7191 C C . GLY D 1 13 ? -18.788 42.663 7.685 1.00 24.55 12 GLY D C 1
ATOM 7192 O O . GLY D 1 13 ? -18.846 42.340 8.871 1.00 25.79 12 GLY D O 1
ATOM 7193 N N . ALA D 1 14 ? -19.194 41.868 6.696 1.00 24.01 13 ALA D N 1
ATOM 7194 C CA . ALA D 1 14 ? -19.784 40.545 6.947 1.00 23.49 13 ALA D CA 1
ATOM 7195 C C . ALA D 1 14 ? -18.777 39.483 7.424 1.00 22.52 13 ALA D C 1
ATOM 7196 O O . ALA D 1 14 ? -19.183 38.440 7.955 1.00 24.25 13 ALA D O 1
ATOM 7198 N N . ALA D 1 15 ? -17.478 39.740 7.254 1.00 21.20 14 ALA D N 1
ATOM 7199 C CA . ALA D 1 15 ? -16.423 38.806 7.671 1.00 23.39 14 ALA D CA 1
ATOM 7200 C C . ALA D 1 15 ? -16.014 39.018 9.131 1.00 22.15 14 ALA D C 1
ATOM 7201 O O . ALA D 1 15 ? -14.828 39.050 9.450 1.00 25.87 14 ALA D O 1
ATOM 7203 N N . ARG D 1 16 ? -17.001 39.133 10.015 1.00 19.99 15 ARG D N 1
ATOM 7204 C CA . ARG D 1 16 ? -16.755 39.440 11.426 1.00 20.18 15 ARG D CA 1
ATOM 7205 C C . ARG D 1 16 ? -16.792 38.161 12.251 1.00 17.89 15 ARG D C 1
ATOM 7206 O O . ARG D 1 16 ? -17.371 37.161 11.824 1.00 17.23 15 ARG D O 1
ATOM 7214 N N . ASN D 1 17 ? -16.171 38.215 13.426 1.00 16.59 16 ASN D N 1
ATOM 7215 C CA . ASN D 1 17 ? -16.023 37.058 14.328 1.00 16.60 16 ASN D CA 1
ATOM 7216 C C . ASN D 1 17 ? -15.495 35.822 13.609 1.00 17.17 16 ASN D C 1
ATOM 7217 O O . ASN D 1 17 ? -16.068 34.727 13.688 1.00 17.71 16 ASN D O 1
ATOM 7222 N N . MET D 1 18 ? -14.393 36.021 12.896 1.00 17.92 17 MET D N 1
ATOM 7223 C CA . MET D 1 18 ? -13.666 34.922 12.298 1.00 18.52 17 MET D CA 1
ATOM 7224 C C . MET D 1 18 ? -12.170 35.191 12.280 1.00 18.11 17 MET D C 1
ATOM 7225 O O . MET D 1 18 ? -11.709 36.336 12.371 1.00 19.74 17 MET D O 1
ATOM 7230 N N . ALA D 1 19 ? -11.417 34.109 12.201 1.00 18.16 18 ALA D N 1
ATOM 7231 C CA . ALA D 1 19 ? -9.965 34.165 12.219 1.00 18.77 18 ALA D CA 1
ATOM 7232 C C . ALA D 1 19 ? -9.426 32.944 11.516 1.00 17.42 18 ALA D C 1
ATOM 7233 O O . ALA D 1 19 ? -10.157 31.976 11.281 1.00 18.00 18 ALA D O 1
ATOM 7235 N N . ALA D 1 20 ? -8.144 32.996 11.187 1.00 17.79 19 ALA D N 1
ATOM 7236 C CA . ALA D 1 20 ? -7.489 31.894 10.518 1.00 18.25 19 ALA D CA 1
ATOM 7237 C C . ALA D 1 20 ? -6.065 31.713 11.012 1.00 17.84 19 ALA D C 1
ATOM 7238 O O . ALA D 1 20 ? -5.421 32.662 11.455 1.00 18.61 19 ALA D O 1
ATOM 7240 N N . TRP D 1 21 ? -5.599 30.473 10.927 1.00 18.33 20 TRP D N 1
ATOM 7241 C CA . TRP D 1 21 ? -4.237 30.109 11.270 1.00 20.08 20 TRP D CA 1
ATOM 7242 C C . TRP D 1 21 ? -3.680 29.176 10.214 1.00 21.18 20 TRP D C 1
ATOM 7243 O O . TRP D 1 21 ? -4.409 28.347 9.665 1.00 20.39 20 TRP D O 1
ATOM 7254 N N . GLN D 1 22 ? -2.384 29.308 9.954 1.00 23.09 21 GLN D N 1
ATOM 7255 C CA . GLN D 1 22 ? -1.639 28.302 9.218 1.00 25.62 21 GLN D CA 1
ATOM 7256 C C . GLN D 1 22 ? -1.022 27.341 10.229 1.00 23.79 21 GLN D C 1
ATOM 7257 O O . GLN D 1 22 ? -0.542 27.768 11.275 1.00 22.46 21 GLN D O 1
ATOM 7263 N N . ILE D 1 23 ? -1.058 26.048 9.921 1.00 23.36 22 ILE D N 1
ATOM 7264 C CA . ILE D 1 23 ? -0.464 25.016 10.770 1.00 24.61 22 ILE D CA 1
ATOM 7265 C C . ILE D 1 23 ? 0.595 24.325 9.916 1.00 24.90 22 ILE D C 1
ATOM 7266 O O . ILE D 1 23 ? 0.257 23.601 8.980 1.00 24.04 22 ILE D O 1
ATOM 7271 N N . ALA D 1 24 ? 1.868 24.574 10.231 1.00 26.65 23 ALA D N 1
ATOM 7272 C CA . ALA D 1 24 ? 3.000 24.054 9.456 1.00 30.82 23 ALA D CA 1
ATOM 7273 C C . ALA D 1 24 ? 3.769 23.005 10.250 1.00 35.57 23 ALA D C 1
ATOM 7274 O O . ALA D 1 24 ? 3.818 23.066 11.480 1.00 35.57 23 ALA D O 1
ATOM 7276 N N . GLY D 1 25 ? 4.377 22.060 9.532 1.00 39.08 24 GLY D N 1
ATOM 7277 C CA . GLY D 1 25 ? 5.069 20.916 10.141 1.00 44.42 24 GLY D CA 1
ATOM 7278 C C . GLY D 1 25 ? 5.026 19.629 9.328 1.00 49.63 24 GLY D C 1
ATOM 7279 O O . GLY D 1 25 ? 5.959 18.829 9.398 1.00 52.86 24 GLY D O 1
ATOM 7280 N N . LYS D 1 26 ? 3.947 19.416 8.571 1.00 55.96 25 LYS D N 1
ATOM 7281 C CA . LYS D 1 26 ? 3.817 18.231 7.706 1.00 61.35 25 LYS D CA 1
ATOM 7282 C C . LYS D 1 26 ? 4.577 18.460 6.397 1.00 63.46 25 LYS D C 1
ATOM 7283 O O . LYS D 1 26 ? 4.633 19.586 5.897 1.00 62.03 25 LYS D O 1
ATOM 7289 N N . LYS D 1 27 ? 5.160 17.389 5.855 1.00 67.18 26 LYS D N 1
ATOM 7290 C CA . LYS D 1 27 ? 5.944 17.465 4.612 1.00 69.32 26 LYS D CA 1
ATOM 7291 C C . LYS D 1 27 ? 5.094 17.764 3.362 1.00 65.59 26 LYS D C 1
ATOM 7292 O O . LYS D 1 27 ? 5.574 18.434 2.447 1.00 61.79 26 LYS D O 1
ATOM 7298 N N . ASP D 1 28 ? 3.857 17.255 3.319 1.00 64.06 27 ASP D N 1
ATOM 7299 C CA . ASP D 1 28 ? 2.874 17.635 2.272 1.00 62.67 27 ASP D CA 1
ATOM 7300 C C . ASP D 1 28 ? 2.671 19.153 2.159 1.00 51.79 27 ASP D C 1
ATOM 7301 O O . ASP D 1 28 ? 2.407 19.664 1.068 1.00 48.31 27 ASP D O 1
ATOM 7306 N N . GLY D 1 29 ? 2.779 19.854 3.289 1.00 42.77 28 GLY D N 1
ATOM 7307 C CA . GLY D 1 29 ? 2.692 21.309 3.332 1.00 38.37 28 GLY D CA 1
ATOM 7308 C C . GLY D 1 29 ? 1.842 21.756 4.500 1.00 32.90 28 GLY D C 1
ATOM 7309 O O . GLY D 1 29 ? 1.290 20.921 5.220 1.00 30.25 28 GLY D O 1
ATOM 7310 N N . PRO D 1 30 ? 1.719 23.079 4.694 1.00 30.94 29 PRO D N 1
ATOM 7311 C CA . PRO D 1 30 ? 0.924 23.559 5.813 1.00 29.78 29 PRO D CA 1
ATOM 7312 C C . PRO D 1 30 ? -0.574 23.343 5.596 1.00 26.44 29 PRO D C 1
ATOM 7313 O O . PRO D 1 30 ? -1.025 23.178 4.459 1.00 28.03 29 PRO D O 1
ATOM 7317 N N . TYR D 1 31 ? -1.314 23.301 6.695 1.00 22.87 30 TYR D N 1
ATOM 7318 C CA . TYR D 1 31 ? -2.769 23.345 6.665 1.00 21.65 30 TYR D CA 1
ATOM 7319 C C . TYR D 1 31 ? -3.211 24.762 6.996 1.00 20.96 30 TYR D C 1
ATOM 7320 O O . TYR D 1 31 ? -2.441 25.549 7.537 1.00 22.29 30 TYR D O 1
ATOM 7329 N N . GLN D 1 32 ? -4.454 25.072 6.650 1.00 19.08 31 GLN D N 1
ATOM 7330 C CA . GLN D 1 32 ? -5.098 26.317 7.011 1.00 19.88 31 GLN D CA 1
ATOM 7331 C C . GLN D 1 32 ? -6.375 25.977 7.756 1.00 19.63 31 GLN D C 1
ATOM 7332 O O . GLN D 1 32 ? -7.185 25.192 7.260 1.00 20.42 31 GLN D O 1
ATOM 7338 N N . ILE D 1 33 ? -6.548 26.555 8.944 1.00 18.21 32 ILE D N 1
ATOM 7339 C CA . ILE D 1 33 ? -7.814 26.448 9.656 1.00 18.13 32 ILE D CA 1
ATOM 7340 C C . ILE D 1 33 ? -8.498 27.810 9.678 1.00 17.84 32 ILE D C 1
ATOM 7341 O O . ILE D 1 33 ? -7.857 28.824 9.938 1.00 17.76 32 ILE D O 1
ATOM 7346 N N . ASP D 1 34 ? -9.785 27.823 9.354 1.00 17.95 33 ASP D N 1
ATOM 7347 C CA . ASP D 1 34 ? -10.619 29.017 9.454 1.00 18.47 33 ASP D CA 1
ATOM 7348 C C . ASP D 1 34 ? -11.627 28.732 10.556 1.00 17.11 33 ASP D C 1
ATOM 7349 O O . ASP D 1 34 ? -12.247 27.669 10.572 1.00 17.44 33 ASP D O 1
ATOM 7354 N N . VAL D 1 35 ? -11.764 29.672 11.487 1.00 16.56 34 VAL D N 1
ATOM 7355 C CA . VAL D 1 35 ? -12.635 29.525 12.643 1.00 16.43 34 VAL D CA 1
ATOM 7356 C C . VAL D 1 35 ? -13.606 30.703 12.680 1.00 15.10 34 VAL D C 1
ATOM 7357 O O . VAL D 1 35 ? -13.182 31.852 12.526 1.00 15.31 34 VAL D O 1
ATOM 7361 N N . SER D 1 36 ? -14.898 30.416 12.845 1.00 15.10 35 SER D N 1
ATOM 7362 C CA . SER D 1 36 ? -15.907 31.456 13.101 1.00 15.87 35 SER D CA 1
ATOM 7363 C C . SER D 1 36 ? -16.698 31.138 14.361 1.00 15.54 35 SER D C 1
ATOM 7364 O O . SER D 1 36 ? -16.793 29.978 14.771 1.00 15.09 35 SER D O 1
ATOM 7367 N N . TRP D 1 37 ? -17.279 32.175 14.955 1.00 16.61 36 TRP D N 1
ATOM 7368 C CA . TRP D 1 37 ? -18.060 32.033 16.179 1.00 17.05 36 TRP D CA 1
ATOM 7369 C C . TRP D 1 37 ? -19.272 32.975 16.187 1.00 16.55 36 TRP D C 1
ATOM 7370 O O . TRP D 1 37 ? -19.315 33.931 15.395 1.00 16.78 36 TRP D O 1
ATOM 7381 N N . PRO D 1 38 ? -20.267 32.707 17.061 1.00 16.52 37 PRO D N 1
ATOM 7382 C CA . PRO D 1 38 ? -21.497 33.508 17.057 1.00 15.99 37 PRO D CA 1
ATOM 7383 C C . PRO D 1 38 ? -21.287 35.018 17.154 1.00 16.78 37 PRO D C 1
ATOM 7384 O O . PRO D 1 38 ? -20.331 35.490 17.785 1.00 17.03 37 PRO D O 1
ATOM 7388 N N . LEU D 1 39 ? -22.185 35.754 16.508 1.00 17.18 38 LEU D N 1
ATOM 7389 C CA . LEU D 1 39 ? -22.099 37.211 16.425 1.00 17.66 38 LEU D CA 1
ATOM 7390 C C . LEU D 1 39 ? -22.373 37.917 17.745 1.00 18.44 38 LEU D C 1
ATOM 7391 O O . LEU D 1 39 ? -22.007 39.081 17.900 1.00 19.55 38 LEU D O 1
ATOM 7396 N N . THR D 1 40 ? -23.035 37.229 18.671 1.00 19.74 39 THR D N 1
ATOM 7397 C CA . THR D 1 40 ? -23.278 37.752 20.015 1.00 21.99 39 THR D CA 1
ATOM 7398 C C . THR D 1 40 ? -22.067 37.642 20.947 1.00 20.46 39 THR D C 1
ATOM 7399 O O . THR D 1 40 ? -22.080 38.227 22.032 1.00 21.27 39 THR D O 1
ATOM 7403 N N . TRP D 1 41 ? -21.040 36.894 20.540 1.00 18.19 40 TRP D N 1
ATOM 7404 C CA . TRP D 1 41 ? -19.772 36.834 21.272 1.00 18.99 40 TRP D CA 1
ATOM 7405 C C . TRP D 1 41 ? -18.896 38.006 20.838 1.00 19.46 40 TRP D C 1
ATOM 7406 O O . TRP D 1 41 ? -19.157 38.640 19.808 1.00 20.60 40 TRP D O 1
ATOM 7417 N N . SER D 1 42 ? -17.841 38.273 21.600 1.00 20.49 41 SER D N 1
ATOM 7418 C CA . SER D 1 42 ? -16.931 39.388 21.289 1.00 22.65 41 SER D CA 1
ATOM 7419 C C . SER D 1 42 ? -16.079 39.099 20.052 1.00 22.30 41 SER D C 1
ATOM 7420 O O . SER D 1 42 ? -15.939 37.947 19.632 1.00 21.75 41 SER D O 1
ATOM 7423 N N . GLU D 1 43 ? -15.489 40.155 19.494 1.00 24.32 42 GLU D N 1
ATOM 7424 C CA . GLU D 1 43 ? -14.530 40.023 18.387 1.00 25.54 42 GLU D CA 1
ATOM 7425 C C . GLU D 1 43 ? -13.270 39.223 18.743 1.00 25.12 42 GLU D C 1
ATOM 7426 O O . GLU D 1 43 ? -12.600 38.724 17.847 1.00 25.33 42 GLU D O 1
ATOM 7432 N N . SER D 1 44 ? -12.954 39.104 20.035 1.00 27.07 43 SER D N 1
ATOM 7433 C CA . SER D 1 44 ? -11.849 38.260 20.505 1.00 28.81 43 SER D CA 1
ATOM 7434 C C . SER D 1 44 ? -12.262 36.813 20.849 1.00 27.53 43 SER D C 1
ATOM 7435 O O . SER D 1 44 ? -11.429 36.030 21.318 1.00 31.16 43 SER D O 1
ATOM 7438 N N . GLY D 1 45 ? -13.526 36.455 20.611 1.00 24.26 44 GLY D N 1
ATOM 7439 C CA . GLY D 1 45 ? -14.019 35.101 20.867 1.00 23.52 44 GLY D CA 1
ATOM 7440 C C . GLY D 1 45 ? -14.541 34.844 22.271 1.00 22.95 44 GLY D C 1
ATOM 7441 O O . GLY D 1 45 ? -14.757 33.688 22.639 1.00 23.37 44 GLY D O 1
ATOM 7442 N N . ASP D 1 46 ? -14.763 35.905 23.051 1.00 23.84 45 ASP D N 1
ATOM 7443 C CA . ASP D 1 46 ? -15.310 35.772 24.408 1.00 24.43 45 ASP D CA 1
ATOM 7444 C C . ASP D 1 46 ? -16.809 35.459 24.338 1.00 22.35 45 ASP D C 1
ATOM 7445 O O . ASP D 1 46 ? -17.596 36.254 23.818 1.00 22.15 45 ASP D O 1
ATOM 7450 N N . ALA D 1 47 ? -17.188 34.297 24.866 1.00 21.46 46 ALA D N 1
ATOM 7451 C CA . ALA D 1 47 ? -18.584 33.860 24.900 1.00 22.08 46 ALA D CA 1
ATOM 7452 C C . ALA D 1 47 ? -19.317 34.252 26.192 1.00 23.01 46 ALA D C 1
ATOM 7453 O O . ALA D 1 47 ? -20.514 33.978 26.321 1.00 23.55 46 ALA D O 1
ATOM 7455 N N . SER D 1 48 ? -18.608 34.878 27.138 1.00 22.56 47 SER D N 1
ATOM 7456 C CA . SER D 1 48 ? -19.185 35.329 28.416 1.00 23.69 47 SER D CA 1
ATOM 7457 C C . SER D 1 48 ? -19.896 34.198 29.166 1.00 23.59 47 SER D C 1
ATOM 7458 O O . SER D 1 48 ? -21.015 34.363 29.650 1.00 24.38 47 SER D O 1
ATOM 7461 N N . GLY D 1 49 ? -19.242 33.042 29.231 1.00 22.79 48 GLY D N 1
ATOM 7462 C CA . GLY D 1 49 ? -19.776 31.883 29.946 1.00 23.60 48 GLY D CA 1
ATOM 7463 C C . GLY D 1 49 ? -20.697 30.961 29.158 1.00 22.98 48 GLY D C 1
ATOM 7464 O O . GLY D 1 49 ? -21.084 29.911 29.667 1.00 22.64 48 GLY D O 1
ATOM 7465 N N . LYS D 1 50 ? -21.053 31.339 27.930 1.00 23.35 49 LYS D N 1
ATOM 7466 C CA . LYS D 1 50 ? -21.895 30.499 27.078 1.00 24.57 49 LYS D CA 1
ATOM 7467 C C . LYS D 1 50 ? -21.160 29.226 26.661 1.00 23.04 49 LYS D C 1
ATOM 7468 O O . LYS D 1 50 ? -19.935 29.225 26.496 1.00 23.83 49 LYS D O 1
ATOM 7474 N N . SER D 1 51 ? -21.927 28.149 26.520 1.00 20.31 50 SER D N 1
ATOM 7475 C CA . SER D 1 51 ? -21.447 26.896 25.953 1.00 19.35 50 SER D CA 1
ATOM 7476 C C . SER D 1 51 ? -21.657 26.930 24.444 1.00 19.61 50 SER D C 1
ATOM 7477 O O . SER D 1 51 ? -22.249 27.878 23.917 1.00 20.74 50 SER D O 1
ATOM 7480 N N . ALA D 1 52 ? -21.165 25.909 23.749 1.00 17.72 51 ALA D N 1
ATOM 7481 C CA . ALA D 1 52 ? -21.283 25.862 22.294 1.00 16.96 51 ALA D CA 1
ATOM 7482 C C . ALA D 1 52 ? -21.220 24.449 21.746 1.00 17.24 51 ALA D C 1
ATOM 7483 O O . ALA D 1 52 ? -20.724 23.542 22.401 1.00 18.41 51 ALA D O 1
ATOM 7485 N N . ASN D 1 53 ? -21.760 24.282 20.546 1.00 17.26 52 ASN D N 1
ATOM 7486 C CA . ASN D 1 53 ? -21.449 23.135 19.702 1.00 18.42 52 ASN D CA 1
ATOM 7487 C C . ASN D 1 53 ? -20.276 23.518 18.798 1.00 18.20 52 ASN D C 1
ATOM 7488 O O . ASN D 1 53 ? -19.869 24.681 18.746 1.00 16.83 52 ASN D O 1
ATOM 7493 N N . ALA D 1 54 ? -19.730 22.536 18.091 1.00 18.60 53 ALA D N 1
ATOM 7494 C CA . ALA D 1 54 ? -18.685 22.796 17.112 1.00 18.18 53 ALA D CA 1
ATOM 7495 C C . ALA D 1 54 ? -18.913 21.946 15.880 1.00 17.57 53 ALA D C 1
ATOM 7496 O O . ALA D 1 54 ? -19.245 20.766 15.997 1.00 18.65 53 ALA D O 1
ATOM 7498 N N . VAL D 1 55 ? -18.756 22.549 14.706 1.00 17.21 54 VAL D N 1
ATOM 7499 C CA . VAL D 1 55 ? -18.824 21.807 13.447 1.00 18.14 54 VAL D CA 1
ATOM 7500 C C . VAL D 1 55 ? -17.457 21.889 12.771 1.00 16.36 54 VAL D C 1
ATOM 7501 O O . VAL D 1 55 ? -16.930 22.981 12.532 1.00 14.93 54 VAL D O 1
ATOM 7505 N N . TYR D 1 56 ? -16.884 20.714 12.510 1.00 15.99 55 TYR D N 1
ATOM 7506 C CA . TYR D 1 56 ? -15.585 20.564 11.865 1.00 15.72 55 TYR D CA 1
ATOM 7507 C C . TYR D 1 56 ? -15.827 20.199 10.405 1.00 15.23 55 TYR D C 1
ATOM 7508 O O . TYR D 1 56 ? -16.589 19.277 10.118 1.00 15.65 55 TYR D O 1
ATOM 7517 N N . LEU D 1 57 ? -15.198 20.937 9.495 1.00 14.91 56 LEU D N 1
ATOM 7518 C CA . LEU D 1 57 ? -15.404 20.773 8.054 1.00 14.52 56 LEU D CA 1
ATOM 7519 C C . LEU D 1 57 ? -14.101 20.398 7.363 1.00 15.37 56 LEU D C 1
ATOM 7520 O O . LEU D 1 57 ? -13.083 21.063 7.560 1.00 16.48 56 LEU D O 1
ATOM 7525 N N . VAL D 1 58 ? -14.135 19.345 6.547 1.00 15.54 57 VAL D N 1
ATOM 7526 C CA . VAL D 1 58 ? -13.021 19.034 5.639 1.00 15.55 57 VAL D CA 1
ATOM 7527 C C . VAL D 1 58 ? -13.358 19.622 4.258 1.00 16.68 57 VAL D C 1
ATOM 7528 O O . VAL D 1 58 ? -14.515 19.950 4.004 1.00 17.74 57 VAL D O 1
ATOM 7532 N N . ASP D 1 59 ? -12.356 19.784 3.390 1.00 16.94 58 ASP D N 1
ATOM 7533 C CA . ASP D 1 59 ? -12.435 20.751 2.257 1.00 16.73 58 ASP D CA 1
ATOM 7534 C C . ASP D 1 59 ? -12.830 22.122 2.800 1.00 16.30 58 ASP D C 1
ATOM 7535 O O . ASP D 1 59 ? -13.737 22.788 2.272 1.00 16.38 58 ASP D O 1
ATOM 7540 N N . GLY D 1 60 ? -12.146 22.526 3.866 1.00 15.79 59 GLY D N 1
ATOM 7541 C CA . GLY D 1 60 ? -12.529 23.686 4.663 1.00 15.49 59 GLY D CA 1
ATOM 7542 C C . GLY D 1 60 ? -12.697 24.976 3.882 1.00 16.05 59 GLY D C 1
ATOM 7543 O O . GLY D 1 60 ? -13.626 25.748 4.139 1.00 17.17 59 GLY D O 1
ATOM 7544 N N . ASN D 1 61 ? -11.821 25.186 2.903 1.00 15.56 60 ASN D N 1
ATOM 7545 C CA . ASN D 1 61 ? -11.850 26.405 2.076 1.00 16.61 60 ASN D CA 1
ATOM 7546 C C . ASN D 1 61 ? -13.152 26.545 1.268 1.00 15.69 60 ASN D C 1
ATOM 7547 O O . ASN D 1 61 ? -13.525 27.657 0.889 1.00 17.40 60 ASN D O 1
ATOM 7552 N N . ALA D 1 62 ? -13.797 25.415 0.970 1.00 14.41 61 ALA D N 1
ATOM 7553 C CA . ALA D 1 62 ? -15.016 25.365 0.156 1.00 13.32 61 ALA D CA 1
ATOM 7554 C C . ALA D 1 62 ? -16.322 25.470 0.935 1.00 12.87 61 ALA D C 1
ATOM 7555 O O . ALA D 1 62 ? -17.371 25.696 0.331 1.00 14.16 61 ALA D O 1
ATOM 7557 N N . LEU D 1 63 ? -16.272 25.278 2.252 1.00 11.96 62 LEU D N 1
ATOM 7558 C CA . LEU D 1 63 ? -17.480 25.142 3.075 1.00 11.63 62 LEU D CA 1
ATOM 7559 C C . LEU D 1 63 ? -17.615 26.111 4.251 1.00 12.17 62 LEU D C 1
ATOM 7560 O O . LEU D 1 63 ? -18.714 26.259 4.787 1.00 12.76 62 LEU D O 1
ATOM 7565 N N . PHE D 1 64 ? -16.519 26.770 4.630 1.00 12.58 63 PHE D N 1
ATOM 7566 C CA . PHE D 1 64 ? -16.447 27.591 5.843 1.00 12.75 63 PHE D CA 1
ATOM 7567 C C . PHE D 1 64 ? -17.496 28.697 5.894 1.00 13.56 63 PHE D C 1
ATOM 7568 O O . PHE D 1 64 ? -18.194 28.860 6.899 1.00 13.97 63 PHE D O 1
ATOM 7576 N N . LEU D 1 65 ? -17.595 29.450 4.804 1.00 14.09 64 LEU D N 1
ATOM 7577 C CA . LEU D 1 65 ? -18.467 30.619 4.751 1.00 14.39 64 LEU D CA 1
ATOM 7578 C C . LEU D 1 65 ? -19.947 30.215 4.714 1.00 14.26 64 LEU D C 1
ATOM 7579 O O . LEU D 1 65 ? -20.772 30.872 5.329 1.00 16.10 64 LEU D O 1
ATOM 7584 N N . THR D 1 66 ? -20.271 29.133 4.005 1.00 14.66 65 THR D N 1
ATOM 7585 C CA . THR D 1 66 ? -21.641 28.600 3.949 1.00 14.94 65 THR D CA 1
ATOM 7586 C C . THR D 1 66 ? -22.100 28.144 5.332 1.00 14.76 65 THR D C 1
ATOM 7587 O O . THR D 1 66 ? -23.196 28.488 5.778 1.00 14.69 65 THR D O 1
ATOM 7591 N N . ALA D 1 67 ? -21.260 27.357 5.995 1.00 14.04 66 ALA D N 1
ATOM 7592 C CA . ALA D 1 67 ? -21.547 26.887 7.355 1.00 14.08 66 ALA D CA 1
ATOM 7593 C C . ALA D 1 67 ? -21.729 28.055 8.332 1.00 14.92 66 ALA D C 1
ATOM 7594 O O . ALA D 1 67 ? -22.699 28.103 9.098 1.00 15.74 66 ALA D O 1
ATOM 7596 N N . THR D 1 68 ? -20.795 28.997 8.280 1.00 14.62 67 THR D N 1
ATOM 7597 C CA . THR D 1 68 ? -20.818 30.183 9.131 1.00 14.46 67 THR D CA 1
ATOM 7598 C C . THR D 1 68 ? -22.131 30.948 8.983 1.00 15.07 67 THR D C 1
ATOM 7599 O O . THR D 1 68 ? -22.774 31.283 9.975 1.00 15.84 67 THR D O 1
ATOM 7603 N N . GLU D 1 69 ? -22.530 31.208 7.743 1.00 15.88 68 GLU D N 1
ATOM 7604 C CA . GLU D 1 69 ? -23.713 32.026 7.502 1.00 16.47 68 GLU D CA 1
ATOM 7605 C C . GLU D 1 69 ? -25.017 31.285 7.784 1.00 16.07 68 GLU D C 1
ATOM 7606 O O . GLU D 1 69 ? -25.972 31.890 8.281 1.00 16.48 68 GLU D O 1
ATOM 7612 N N . THR D 1 70 ? -25.061 29.987 7.481 1.00 15.60 69 THR D N 1
ATOM 7613 C CA . THR D 1 70 ? -26.212 29.157 7.845 1.00 15.97 69 THR D CA 1
ATOM 7614 C C . THR D 1 70 ? -26.484 29.250 9.350 1.00 15.86 69 THR D C 1
ATOM 7615 O O . THR D 1 70 ? -27.624 29.476 9.769 1.00 15.45 69 THR D O 1
ATOM 7619 N N . LEU D 1 71 ? -25.427 29.099 10.143 1.00 14.94 70 LEU D N 1
ATOM 7620 C CA . LEU D 1 71 ? -25.526 29.216 11.602 1.00 15.18 70 LEU D CA 1
ATOM 7621 C C . LEU D 1 71 ? -25.935 30.616 12.064 1.00 15.40 70 LEU D C 1
ATOM 7622 O O . LEU D 1 71 ? -26.777 30.751 12.948 1.00 17.31 70 LEU D O 1
ATOM 7627 N N . ARG D 1 72 ? -25.363 31.651 11.460 1.00 14.88 71 ARG D N 1
ATOM 7628 C CA . ARG D 1 72 ? -25.683 33.021 11.868 1.00 15.02 71 ARG D CA 1
ATOM 7629 C C . ARG D 1 72 ? -27.135 33.411 11.564 1.00 15.45 71 ARG D C 1
ATOM 7630 O O . ARG D 1 72 ? -27.763 34.113 12.364 1.00 15.54 71 ARG D O 1
ATOM 7638 N N . ARG D 1 73 ? -27.676 32.929 10.444 1.00 15.43 72 ARG D N 1
ATOM 7639 C CA . ARG D 1 73 ? -29.099 33.136 10.139 1.00 16.69 72 ARG D CA 1
ATOM 7640 C C . ARG D 1 73 ? -29.983 32.481 11.198 1.00 17.14 72 ARG D C 1
ATOM 7641 O O . ARG D 1 73 ? -30.873 33.123 11.756 1.00 18.18 72 ARG D O 1
ATOM 7649 N N . ARG D 1 74 ? -29.726 31.210 11.493 1.00 17.56 73 ARG D N 1
ATOM 7650 C CA . ARG D 1 74 ? -30.518 30.514 12.500 1.00 17.73 73 ARG D CA 1
ATOM 7651 C C . ARG D 1 74 ? -30.339 31.109 13.904 1.00 18.33 73 ARG D C 1
ATOM 7652 O O . ARG D 1 74 ? -31.320 31.269 14.627 1.00 19.01 73 ARG D O 1
ATOM 7660 N N . GLU D 1 75 ? -29.100 31.443 14.270 1.00 18.00 74 GLU D N 1
ATOM 7661 C CA . GLU D 1 75 ? -28.806 32.045 15.582 1.00 19.03 74 GLU D CA 1
ATOM 7662 C C . GLU D 1 75 ? -29.483 33.415 15.774 1.00 19.56 74 GLU D C 1
ATOM 7663 O O . GLU D 1 75 ? -29.851 33.773 16.894 1.00 19.91 74 GLU D O 1
ATOM 7669 N N . SER D 1 76 ? -29.660 34.159 14.681 1.00 20.66 75 SER D N 1
ATOM 7670 C CA . SER D 1 76 ? -30.378 35.441 14.707 1.00 22.06 75 SER D CA 1
ATOM 7671 C C . SER D 1 76 ? -31.865 35.274 15.031 1.00 22.84 75 SER D C 1
ATOM 7672 O O . SER D 1 76 ? -32.423 36.068 15.780 1.00 23.80 75 SER D O 1
ATOM 7675 N N . HIS D 1 77 ? -32.495 34.246 14.464 1.00 24.24 76 HIS D N 1
ATOM 7676 C CA . HIS D 1 77 ? -33.907 33.937 14.750 1.00 28.05 76 HIS D CA 1
ATOM 7677 C C . HIS D 1 77 ? -34.130 33.152 16.039 1.00 28.22 76 HIS D C 1
ATOM 7678 O O . HIS D 1 77 ? -35.231 33.181 16.595 1.00 29.15 76 HIS D O 1
ATOM 7685 N N . ARG D 1 78 ? -33.097 32.451 16.503 1.00 27.89 77 ARG D N 1
ATOM 7686 C CA . ARG D 1 78 ? -33.197 31.595 17.680 1.00 27.86 77 ARG D CA 1
ATOM 7687 C C . ARG D 1 78 ? -32.054 31.905 18.644 1.00 27.53 77 ARG D C 1
ATOM 7688 O O . ARG D 1 78 ? -31.134 31.099 18.809 1.00 26.89 77 ARG D O 1
ATOM 7696 N N . PRO D 1 79 ? -32.108 33.083 19.292 1.00 28.31 78 PRO D N 1
ATOM 7697 C CA . PRO D 1 79 ? -31.004 33.499 20.161 1.00 28.97 78 PRO D CA 1
ATOM 7698 C C . PRO D 1 79 ? -30.817 32.655 21.431 1.00 28.22 78 PRO D C 1
ATOM 7699 O O . PRO D 1 79 ? -29.732 32.686 22.012 1.00 28.94 78 PRO D O 1
ATOM 7703 N N . SER D 1 80 ? -31.846 31.913 21.846 1.00 27.48 79 SER D N 1
ATOM 7704 C CA . SER D 1 80 ? -31.744 31.017 23.007 1.00 28.25 79 SER D CA 1
ATOM 7705 C C . SER D 1 80 ? -31.131 29.640 22.694 1.00 25.89 79 SER D C 1
ATOM 7706 O O . SER D 1 80 ? -30.804 28.901 23.619 1.00 25.13 79 SER D O 1
ATOM 7709 N N . GLU D 1 81 ? -30.984 29.286 21.414 1.00 23.80 80 GLU D N 1
ATOM 7710 C CA . GLU D 1 81 ? -30.300 28.037 21.048 1.00 24.13 80 GLU D CA 1
ATOM 7711 C C . GLU D 1 81 ? -28.805 28.121 21.342 1.00 21.76 80 GLU D C 1
ATOM 7712 O O . GLU D 1 81 ? -28.219 29.211 21.345 1.00 22.66 80 GLU D O 1
ATOM 7718 N N . THR D 1 82 ? -28.206 26.960 21.590 1.00 20.37 81 THR D N 1
ATOM 7719 C CA . THR D 1 82 ? -26.764 26.836 21.774 1.00 19.94 81 THR D CA 1
ATOM 7720 C C . THR D 1 82 ? -26.055 27.350 20.527 1.00 19.81 81 THR D C 1
ATOM 7721 O O . THR D 1 82 ? -26.406 26.962 19.413 1.00 20.26 81 THR D O 1
ATOM 7725 N N . GLY D 1 83 ? -25.084 28.241 20.718 1.00 19.58 82 GLY D N 1
ATOM 7726 C CA . GLY D 1 83 ? -24.275 28.757 19.613 1.00 19.18 82 GLY D CA 1
ATOM 7727 C C . GLY D 1 83 ? -23.319 27.698 19.091 1.00 17.65 82 GLY D C 1
ATOM 7728 O O . GLY D 1 83 ? -23.036 26.728 19.777 1.00 18.17 82 GLY D O 1
ATOM 7729 N N . THR D 1 84 ? -22.819 27.889 17.874 1.00 16.31 83 THR D N 1
ATOM 7730 C CA . THR D 1 84 ? -21.939 26.909 17.237 1.00 16.60 83 THR D CA 1
ATOM 7731 C C . THR D 1 84 ? -20.703 27.573 16.648 1.00 15.75 83 THR D C 1
ATOM 7732 O O . THR D 1 84 ? -20.792 28.595 15.962 1.00 17.05 83 THR D O 1
ATOM 7736 N N . VAL D 1 85 ? -19.550 26.982 16.952 1.00 12.67 84 VAL D N 1
ATOM 7737 C CA . VAL D 1 85 ? -18.271 27.379 16.381 1.00 15.78 84 VAL D CA 1
ATOM 7738 C C . VAL D 1 85 ? -18.052 26.539 15.122 1.00 14.93 84 VAL D C 1
ATOM 7739 O O . VAL D 1 85 ? -18.320 25.336 15.116 1.00 15.81 84 VAL D O 1
ATOM 7743 N N . VAL D 1 86 ? -17.580 27.180 14.059 1.00 15.02 85 VAL D N 1
ATOM 7744 C CA . VAL D 1 86 ? -17.207 26.489 12.825 1.00 14.32 85 VAL D CA 1
ATOM 7745 C C . VAL D 1 86 ? -15.686 26.401 12.766 1.00 14.19 85 VAL D C 1
ATOM 7746 O O . VAL D 1 86 ? -15.007 27.415 12.928 1.00 15.28 85 VAL D O 1
ATOM 7750 N N . ILE D 1 87 ? -15.167 25.194 12.534 1.00 14.51 86 ILE D N 1
ATOM 7751 C CA . ILE D 1 87 ? -13.735 24.963 12.325 1.00 15.73 86 ILE D CA 1
ATOM 7752 C C . ILE D 1 87 ? -13.560 24.281 10.973 1.00 15.43 86 ILE D C 1
ATOM 7753 O O . ILE D 1 87 ? -13.842 23.086 10.823 1.00 16.40 86 ILE D O 1
ATOM 7758 N N . ALA D 1 88 ? -13.093 25.048 9.997 1.00 15.54 87 ALA D N 1
ATOM 7759 C CA . ALA D 1 88 ? -12.850 24.544 8.653 1.00 14.89 87 ALA D CA 1
ATOM 7760 C C . ALA D 1 88 ? -11.377 24.179 8.506 1.00 14.99 87 ALA D C 1
ATOM 7761 O O . ALA D 1 88 ? -10.516 25.036 8.680 1.00 16.34 87 ALA D O 1
ATOM 7763 N N . ILE D 1 89 ? -11.096 22.914 8.186 1.00 14.61 88 ILE D N 1
ATOM 7764 C CA . ILE D 1 89 ? -9.726 22.446 7.978 1.00 15.69 88 ILE D CA 1
ATOM 7765 C C . ILE D 1 89 ? -9.480 22.355 6.482 1.00 15.97 88 ILE D C 1
ATOM 7766 O O . ILE D 1 89 ? -10.093 21.536 5.789 1.00 16.57 88 ILE D O 1
ATOM 7771 N N . GLY D 1 90 ? -8.584 23.209 5.999 1.00 16.76 89 GLY D N 1
ATOM 7772 C CA . GLY D 1 90 ? -8.274 23.302 4.582 1.00 16.81 89 GLY D CA 1
ATOM 7773 C C . GLY D 1 90 ? -6.802 23.538 4.336 1.00 16.78 89 GLY D C 1
ATOM 7774 O O . GLY D 1 90 ? -5.952 23.081 5.099 1.00 16.87 89 GLY D O 1
ATOM 7775 N N . TYR D 1 91 ? -6.512 24.278 3.273 1.00 17.08 90 TYR D N 1
ATOM 7776 C CA . TYR D 1 91 ? -5.166 24.393 2.728 1.00 18.06 90 TYR D CA 1
ATOM 7777 C C . TYR D 1 91 ? -4.886 25.854 2.400 1.00 19.59 90 TYR D C 1
ATOM 7778 O O . TYR D 1 91 ? -5.832 26.632 2.238 1.00 19.70 90 TYR D O 1
ATOM 7787 N N . PRO D 1 92 ? -3.595 26.241 2.301 1.00 21.60 91 PRO D N 1
ATOM 7788 C CA . PRO D 1 92 ? -3.226 27.622 1.969 1.00 22.74 91 PRO D CA 1
ATOM 7789 C C . PRO D 1 92 ? -3.325 27.880 0.460 1.00 25.22 91 PRO D C 1
ATOM 7790 O O . PRO D 1 92 ? -2.327 28.184 -0.208 1.00 29.70 91 PRO D O 1
ATOM 7794 N N . ILE D 1 93 ? -4.551 27.793 -0.044 1.00 24.51 92 ILE D N 1
ATOM 7795 C CA . ILE D 1 93 ? -4.856 27.929 -1.466 1.00 25.28 92 ILE D CA 1
ATOM 7796 C C . ILE D 1 93 ? -5.591 29.247 -1.653 1.00 27.32 92 ILE D C 1
ATOM 7797 O O . ILE D 1 93 ? -6.355 29.670 -0.781 1.00 29.45 92 ILE D O 1
ATOM 7802 N N . THR D 1 94 ? -5.344 29.890 -2.789 1.00 28.69 93 THR D N 1
ATOM 7803 C CA . THR D 1 94 ? -5.892 31.220 -3.063 1.00 31.10 93 THR D CA 1
ATOM 7804 C C . THR D 1 94 ? -6.673 31.383 -4.374 1.00 32.18 93 THR D C 1
ATOM 7805 O O . THR D 1 94 ? -7.559 32.234 -4.428 1.00 35.66 93 THR D O 1
ATOM 7809 N N . ASP D 1 95 ? -6.362 30.597 -5.410 1.00 32.40 94 ASP D N 1
ATOM 7810 C CA . ASP D 1 95 ? -7.067 30.703 -6.711 1.00 34.40 94 ASP D CA 1
ATOM 7811 C C . ASP D 1 95 ? -8.250 29.731 -6.871 1.00 30.64 94 ASP D C 1
ATOM 7812 O O . ASP D 1 95 ? -8.961 29.779 -7.874 1.00 30.82 94 ASP D O 1
ATOM 7817 N N . SER D 1 96 ? -8.444 28.857 -5.884 1.00 26.98 95 SER D N 1
ATOM 7818 C CA . SER D 1 96 ? -9.542 27.887 -5.871 1.00 24.23 95 SER D CA 1
ATOM 7819 C C . SER D 1 96 ? -9.906 27.579 -4.418 1.00 20.97 95 SER D C 1
ATOM 7820 O O . SER D 1 96 ? -9.148 27.911 -3.510 1.00 21.21 95 SER D O 1
ATOM 7823 N N . VAL D 1 97 ? -11.062 26.952 -4.206 1.00 17.97 96 VAL D N 1
ATOM 7824 C CA . VAL D 1 97 ? -11.462 26.493 -2.859 1.00 16.12 96 VAL D CA 1
ATOM 7825 C C . VAL D 1 97 ? -11.223 24.995 -2.628 1.00 16.56 96 VAL D C 1
ATOM 7826 O O . VAL D 1 97 ? -11.541 24.477 -1.554 1.00 17.43 96 VAL D O 1
ATOM 7830 N N . PHE D 1 98 ? -10.660 24.307 -3.622 1.00 17.50 97 PHE D N 1
ATOM 7831 C CA . PHE D 1 98 ? -10.302 22.891 -3.509 1.00 18.86 97 PHE D CA 1
ATOM 7832 C C . PHE D 1 98 ? -8.810 22.712 -3.786 1.00 19.58 97 PHE D C 1
ATOM 7833 O O . PHE D 1 98 ? -8.249 23.392 -4.648 1.00 20.51 97 PHE D O 1
ATOM 7841 N N . SER D 1 99 ? -8.181 21.802 -3.040 1.00 19.45 98 SER D N 1
ATOM 7842 C CA . SER D 1 99 ? -6.769 21.466 -3.214 1.00 20.64 98 SER D CA 1
ATOM 7843 C C . SER D 1 99 ? -6.644 20.034 -3.733 1.00 22.20 98 SER D C 1
ATOM 7844 O O . SER D 1 99 ? -7.409 19.170 -3.309 1.00 20.27 98 SER D O 1
ATOM 7847 N N . PRO D 1 100 ? -5.663 19.766 -4.623 1.00 24.29 99 PRO D N 1
ATOM 7848 C CA . PRO D 1 100 ? -5.370 18.368 -4.986 1.00 24.78 99 PRO D CA 1
ATOM 7849 C C . PRO D 1 100 ? -4.926 17.499 -3.800 1.00 24.10 99 PRO D C 1
ATOM 7850 O O . PRO D 1 100 ? -5.068 16.271 -3.855 1.00 23.83 99 PRO D O 1
ATOM 7854 N N . ARG D 1 101 ? -4.398 18.134 -2.749 1.00 23.43 100 ARG D N 1
ATOM 7855 C CA . ARG D 1 101 ? -3.993 17.443 -1.516 1.00 24.22 100 ARG D CA 1
ATOM 7856 C C . ARG D 1 101 ? -5.125 16.691 -0.809 1.00 22.67 100 ARG D C 1
ATOM 7857 O O . ARG D 1 101 ? -4.856 15.778 -0.022 1.00 23.44 100 ARG D O 1
ATOM 7865 N N . ARG D 1 102 ? -6.374 17.086 -1.069 1.00 20.54 101 ARG D N 1
ATOM 7866 C CA . ARG D 1 102 ? -7.546 16.425 -0.487 1.00 19.87 101 ARG D CA 1
ATOM 7867 C C . ARG D 1 102 ? -7.609 14.932 -0.792 1.00 19.50 101 ARG D C 1
ATOM 7868 O O . ARG D 1 102 ? -8.070 14.162 0.039 1.00 18.98 101 ARG D O 1
ATOM 7876 N N . SER D 1 103 ? -7.160 14.538 -1.985 1.00 20.93 102 SER D N 1
ATOM 7877 C CA . SER D 1 103 ? -7.154 13.129 -2.386 1.00 21.69 102 SER D CA 1
ATOM 7878 C C . SER D 1 103 ? -6.359 12.266 -1.412 1.00 22.60 102 SER D C 1
ATOM 7879 O O . SER D 1 103 ? -6.813 11.186 -1.033 1.00 23.27 102 SER D O 1
ATOM 7882 N N . TYR D 1 104 ? -5.190 12.752 -1.004 1.00 21.96 103 TYR D N 1
ATOM 7883 C CA . TYR D 1 104 ? -4.372 12.057 -0.018 1.00 23.91 103 TYR D CA 1
ATOM 7884 C C . TYR D 1 104 ? -5.009 12.093 1.371 1.00 21.14 103 TYR D C 1
ATOM 7885 O O . TYR D 1 104 ? -5.179 11.053 2.002 1.00 20.97 103 TYR D O 1
ATOM 7894 N N . ASP D 1 105 ? -5.359 13.288 1.839 1.00 20.02 104 ASP D N 1
ATOM 7895 C CA . ASP D 1 105 ? -5.847 13.463 3.211 1.00 20.77 104 ASP D CA 1
ATOM 7896 C C . ASP D 1 105 ? -7.167 12.754 3.506 1.00 19.45 104 ASP D C 1
ATOM 7897 O O . ASP D 1 105 ? -7.369 12.310 4.628 1.00 19.68 104 ASP D O 1
ATOM 7902 N N . LEU D 1 106 ? -8.049 12.642 2.512 1.00 18.60 105 LEU D N 1
ATOM 7903 C CA . LEU D 1 106 ? -9.427 12.193 2.743 1.00 18.61 105 LEU D CA 1
ATOM 7904 C C . LEU D 1 106 ? -9.703 10.723 2.445 1.00 19.42 105 LEU D C 1
ATOM 7905 O O . LEU D 1 106 ? -10.793 10.238 2.772 1.00 19.16 105 LEU D O 1
ATOM 7910 N N . THR D 1 107 ? -8.752 10.020 1.830 1.00 19.47 106 THR D N 1
ATOM 7911 C CA . THR D 1 107 ? -8.952 8.610 1.471 1.00 19.62 106 THR D CA 1
ATOM 7912 C C . THR D 1 107 ? -8.229 7.684 2.447 1.00 22.29 106 THR D C 1
ATOM 7913 O O . THR D 1 107 ? -7.093 7.966 2.847 1.00 21.58 106 THR D O 1
ATOM 7917 N N . PRO D 1 108 ? -8.884 6.574 2.834 1.00 23.80 107 PRO D N 1
ATOM 7918 C CA . PRO D 1 108 ? -8.284 5.671 3.815 1.00 25.70 107 PRO D CA 1
ATOM 7919 C C . PRO D 1 108 ? -7.162 4.803 3.247 1.00 27.48 107 PRO D C 1
ATOM 7920 O O . PRO D 1 108 ? -7.109 4.583 2.033 1.00 26.29 107 PRO D O 1
ATOM 7924 N N . PRO D 1 109 ? -6.256 4.326 4.122 1.00 30.08 108 PRO D N 1
ATOM 7925 C CA . PRO D 1 109 ? -5.239 3.372 3.672 1.00 32.24 108 PRO D CA 1
ATOM 7926 C C . PRO D 1 109 ? -5.868 2.075 3.169 1.00 32.99 108 PRO D C 1
ATOM 7927 O O . PRO D 1 109 ? -6.930 1.670 3.645 1.00 31.66 108 PRO D O 1
ATOM 7931 N N . CYS D 1 110 ? -5.215 1.463 2.190 1.00 31.65 109 CYS D N 1
ATOM 7932 C CA . CYS D 1 110 ? -5.651 0.192 1.618 1.00 31.84 109 CYS D CA 1
ATOM 7933 C C . CYS D 1 110 ? -4.442 -0.569 1.088 1.00 33.91 109 CYS D C 1
ATOM 7934 O O . CYS D 1 110 ? -3.413 0.033 0.768 1.00 33.00 109 CYS D O 1
ATOM 7937 N N . ASP D 1 111 ? -4.574 -1.889 0.993 1.00 40.72 110 ASP D N 1
ATOM 7938 C CA . ASP D 1 111 ? -3.504 -2.738 0.457 1.00 45.98 110 ASP D CA 1
ATOM 7939 C C . ASP D 1 111 ? -3.398 -2.678 -1.072 1.00 47.99 110 ASP D C 1
ATOM 7940 O O . ASP D 1 111 ? -2.303 -2.829 -1.618 1.00 48.33 110 ASP D O 1
ATOM 7945 N N . HIS D 1 112 ? -4.529 -2.467 -1.748 1.00 48.80 111 HIS D N 1
ATOM 7946 C CA . HIS D 1 112 ? -4.593 -2.402 -3.211 1.00 51.52 111 HIS D CA 1
ATOM 7947 C C . HIS D 1 112 ? -5.319 -1.129 -3.645 1.00 47.90 111 HIS D C 1
ATOM 7948 O O . HIS D 1 112 ? -6.345 -0.778 -3.064 1.00 47.64 111 HIS D O 1
ATOM 7955 N N . TYR D 1 113 ? -4.789 -0.457 -4.670 1.00 43.94 112 TYR D N 1
ATOM 7956 C CA . TYR D 1 113 ? -5.361 0.793 -5.182 1.00 40.97 112 TYR D CA 1
ATOM 7957 C C . TYR D 1 113 ? -5.758 0.665 -6.654 1.00 41.09 112 TYR D C 1
ATOM 7958 O O . TYR D 1 113 ? -4.957 0.237 -7.489 1.00 40.09 112 TYR D O 1
ATOM 7967 N N . ILE D 1 114 ? -7.000 1.046 -6.948 1.00 39.78 113 ILE D N 1
ATOM 7968 C CA . ILE D 1 114 ? -7.545 1.079 -8.301 1.00 41.08 113 ILE D CA 1
ATOM 7969 C C . ILE D 1 114 ? -7.897 2.542 -8.568 1.00 40.22 113 ILE D C 1
ATOM 7970 O O . ILE D 1 114 ? -8.782 3.079 -7.896 1.00 38.02 113 ILE D O 1
ATOM 7975 N N . PRO D 1 115 ? -7.197 3.197 -9.524 1.00 41.90 114 PRO D N 1
ATOM 7976 C CA . PRO D 1 115 ? -7.475 4.603 -9.842 1.00 40.80 114 PRO D CA 1
ATOM 7977 C C . PRO D 1 115 ? -8.935 4.883 -10.228 1.00 37.37 114 PRO D C 1
ATOM 7978 O O . PRO D 1 115 ? -9.561 4.040 -10.876 1.00 38.53 114 PRO D O 1
ATOM 7982 N N . PRO D 1 116 ? -9.478 6.051 -9.825 1.00 34.95 115 PRO D N 1
ATOM 7983 C CA . PRO D 1 116 ? -10.754 6.497 -10.393 1.00 35.85 115 PRO D CA 1
ATOM 7984 C C . PRO D 1 116 ? -10.646 6.781 -11.892 1.00 39.22 115 PRO D C 1
ATOM 7985 O O . PRO D 1 116 ? -9.558 7.086 -12.386 1.00 37.44 115 PRO D O 1
ATOM 7989 N N . GLU D 1 117 ? -11.767 6.672 -12.599 1.00 44.16 116 GLU D N 1
ATOM 7990 C CA . GLU D 1 117 ? -11.828 7.016 -14.019 1.00 48.89 116 GLU D CA 1
ATOM 7991 C C . GLU D 1 117 ? -12.263 8.472 -14.171 1.00 50.15 116 GLU D C 1
ATOM 7992 O O . GLU D 1 117 ? -13.222 8.904 -13.527 1.00 48.91 116 GLU D O 1
ATOM 7998 N N . GLY D 1 118 ? -11.557 9.222 -15.019 1.00 51.18 117 GLY D N 1
ATOM 7999 C CA . GLY D 1 118 ? -11.887 10.629 -15.284 1.00 49.38 117 GLY D CA 1
ATOM 8000 C C . GLY D 1 118 ? -13.144 10.790 -16.131 1.00 47.03 117 GLY D C 1
ATOM 8001 O O . GLY D 1 118 ? -13.752 9.790 -16.529 1.00 50.60 117 GLY D O 1
ATOM 8002 N N . PRO D 1 119 ? -13.545 12.048 -16.417 1.00 42.63 118 PRO D N 1
ATOM 8003 C CA . PRO D 1 119 ? -14.732 12.298 -17.255 1.00 42.35 118 PRO D CA 1
ATOM 8004 C C . PRO D 1 119 ? -14.648 11.650 -18.638 1.00 45.80 118 PRO D C 1
ATOM 8005 O O . PRO D 1 119 ? -15.629 11.070 -19.095 1.00 51.43 118 PRO D O 1
ATOM 8009 N N . ASP D 1 120 ? -13.477 11.741 -19.272 1.00 46.81 119 ASP D N 1
ATOM 8010 C CA . ASP D 1 120 ? -13.241 11.136 -20.596 1.00 46.22 119 ASP D CA 1
ATOM 8011 C C . ASP D 1 120 ? -13.208 9.596 -20.634 1.00 50.52 119 ASP D C 1
ATOM 8012 O O . ASP D 1 120 ? -13.325 9.010 -21.712 1.00 54.79 119 ASP D O 1
ATOM 8017 N N . GLY D 1 121 ? -13.039 8.950 -19.477 1.00 56.40 120 GLY D N 1
ATOM 8018 C CA . GLY D 1 121 ? -12.972 7.484 -19.384 1.00 59.57 120 GLY D CA 1
ATOM 8019 C C . GLY D 1 121 ? -11.577 6.940 -19.115 1.00 61.50 120 GLY D C 1
ATOM 8020 O O . GLY D 1 121 ? -11.423 5.748 -18.838 1.00 61.12 120 GLY D O 1
ATOM 8021 N N . SER D 1 122 ? -10.563 7.805 -19.197 1.00 63.52 121 SER D N 1
ATOM 8022 C CA . SER D 1 122 ? -9.178 7.430 -18.903 1.00 66.63 121 SER D CA 1
ATOM 8023 C C . SER D 1 122 ? -8.981 7.287 -17.391 1.00 66.50 121 SER D C 1
ATOM 8024 O O . SER D 1 122 ? -9.722 7.900 -16.615 1.00 67.43 121 SER D O 1
ATOM 8027 N N . PRO D 1 123 ? -7.982 6.487 -16.962 1.00 65.77 122 PRO D N 1
ATOM 8028 C CA . PRO D 1 123 ? -7.698 6.388 -15.531 1.00 61.68 122 PRO D CA 1
ATOM 8029 C C . PRO D 1 123 ? -6.973 7.639 -15.036 1.00 56.62 122 PRO D C 1
ATOM 8030 O O . PRO D 1 123 ? -6.089 8.148 -15.730 1.00 54.82 122 PRO D O 1
ATOM 8034 N N . LYS D 1 124 ? -7.362 8.129 -13.860 1.00 52.13 123 LYS D N 1
ATOM 8035 C CA . LYS D 1 124 ? -6.759 9.317 -13.254 1.00 49.59 123 LYS D CA 1
ATOM 8036 C C . LYS D 1 124 ? -6.233 8.957 -11.859 1.00 46.66 123 LYS D C 1
ATOM 8037 O O . LYS D 1 124 ? -6.958 9.102 -10.868 1.00 44.30 123 LYS D O 1
ATOM 8043 N N . PRO D 1 125 ? -4.973 8.475 -11.776 1.00 44.95 124 PRO D N 1
ATOM 8044 C CA . PRO D 1 125 ? -4.408 8.145 -10.464 1.00 42.96 124 PRO D CA 1
ATOM 8045 C C . PRO D 1 125 ? -4.110 9.391 -9.629 1.00 39.83 124 PRO D C 1
ATOM 8046 O O . PRO D 1 125 ? -3.698 10.420 -10.169 1.00 39.29 124 PRO D O 1
ATOM 8050 N N . GLU D 1 126 ? -4.335 9.277 -8.323 1.00 37.24 125 GLU D N 1
ATOM 8051 C CA . GLU D 1 126 ? -4.116 10.363 -7.368 1.00 36.06 125 GLU D CA 1
ATOM 8052 C C . GLU D 1 126 ? -3.395 9.777 -6.169 1.00 34.11 125 GLU D C 1
ATOM 8053 O O . GLU D 1 126 ? -3.463 8.572 -5.940 1.00 33.26 125 GLU D O 1
ATOM 8059 N N . ALA D 1 127 ? -2.727 10.630 -5.395 1.00 33.25 126 ALA D N 1
ATOM 8060 C CA . ALA D 1 127 ? -2.177 10.226 -4.100 1.00 33.42 126 ALA D CA 1
ATOM 8061 C C . ALA D 1 127 ? -3.325 9.851 -3.164 1.00 30.33 126 ALA D C 1
ATOM 8062 O O . ALA D 1 127 ? -4.431 10.390 -3.276 1.00 28.23 126 ALA D O 1
ATOM 8064 N N . HIS D 1 128 ? -3.058 8.922 -2.251 1.00 28.27 127 HIS D N 1
ATOM 8065 C CA . HIS D 1 128 ? -4.116 8.299 -1.459 1.00 28.64 127 HIS D CA 1
ATOM 8066 C C . HIS D 1 128 ? -3.597 7.685 -0.164 1.00 26.56 127 HIS D C 1
ATOM 8067 O O . HIS D 1 128 ? -2.406 7.370 -0.042 1.00 26.79 127 HIS D O 1
ATOM 8074 N N . GLY D 1 129 ? -4.509 7.514 0.791 1.00 23.73 128 GLY D N 1
ATOM 8075 C CA . GLY D 1 129 ? -4.244 6.756 2.016 1.00 24.96 128 GLY D CA 1
ATOM 8076 C C . GLY D 1 129 ? -3.830 7.549 3.240 1.00 24.16 128 GLY D C 1
ATOM 8077 O O . GLY D 1 129 ? -3.315 6.973 4.199 1.00 26.66 128 GLY D O 1
ATOM 8078 N N . GLY D 1 130 ? -4.071 8.859 3.228 1.00 22.76 129 GLY D N 1
ATOM 8079 C CA . GLY D 1 130 ? -3.679 9.724 4.339 1.00 23.07 129 GLY D CA 1
ATOM 8080 C C . GLY D 1 130 ? -4.734 9.981 5.404 1.00 21.72 129 GLY D C 1
ATOM 8081 O O . GLY D 1 130 ? -4.494 10.783 6.299 1.00 23.30 129 GLY D O 1
ATOM 8082 N N . ALA D 1 131 ? -5.884 9.306 5.334 1.00 21.69 130 ALA D N 1
ATOM 8083 C CA . ALA D 1 131 ? -7.021 9.627 6.212 1.00 23.00 130 ALA D CA 1
ATOM 8084 C C . ALA D 1 131 ? -6.792 9.356 7.698 1.00 22.41 130 ALA D C 1
ATOM 8085 O O . ALA D 1 131 ? -7.298 10.107 8.528 1.00 20.67 130 ALA D O 1
ATOM 8087 N N . ASP D 1 132 ? -6.046 8.302 8.035 1.00 24.38 131 ASP D N 1
ATOM 8088 C CA . ASP D 1 132 ? -5.727 8.018 9.445 1.00 25.45 131 ASP D CA 1
ATOM 8089 C C . ASP D 1 132 ? -4.890 9.136 10.061 1.00 25.62 131 ASP D C 1
ATOM 8090 O O . ASP D 1 132 ? -5.166 9.572 11.177 1.00 25.45 131 ASP D O 1
ATOM 8095 N N . GLU D 1 133 ? -3.875 9.587 9.326 1.00 26.84 132 GLU D N 1
ATOM 8096 C CA . GLU D 1 133 ? -3.030 10.708 9.754 1.00 27.74 132 GLU D CA 1
ATOM 8097 C C . GLU D 1 133 ? -3.843 11.995 9.902 1.00 25.04 132 GLU D C 1
ATOM 8098 O O . GLU D 1 133 ? -3.681 12.724 10.884 1.00 24.08 132 GLU D O 1
ATOM 8104 N N . PHE D 1 134 ? -4.722 12.249 8.933 1.00 22.63 133 PHE D N 1
ATOM 8105 C CA . PHE D 1 134 ? -5.534 13.469 8.910 1.00 21.78 133 PHE D CA 1
ATOM 8106 C C . PHE D 1 134 ? -6.569 13.493 10.041 1.00 21.76 133 PHE D C 1
ATOM 8107 O O . PHE D 1 134 ? -6.763 14.527 10.678 1.00 20.61 133 PHE D O 1
ATOM 8115 N N . LEU D 1 135 ? -7.213 12.355 10.304 1.00 22.37 134 LEU D N 1
ATOM 8116 C CA . LEU D 1 135 ? -8.158 12.246 11.425 1.00 22.57 134 LEU D CA 1
ATOM 8117 C C . LEU D 1 135 ? -7.456 12.474 12.764 1.00 23.63 134 LEU D C 1
ATOM 8118 O O . LEU D 1 135 ? -7.974 13.188 13.628 1.00 23.99 134 LEU D O 1
ATOM 8123 N N . THR D 1 136 ? -6.276 11.876 12.922 1.00 23.10 135 THR D N 1
ATOM 8124 C CA . THR D 1 136 ? -5.437 12.101 14.101 1.00 24.58 135 THR D CA 1
ATOM 8125 C C . THR D 1 136 ? -5.054 13.583 14.234 1.00 23.82 135 THR D C 1
ATOM 8126 O O . THR D 1 136 ? -5.133 14.146 15.324 1.00 22.51 135 THR D O 1
ATOM 8130 N N . PHE D 1 137 ? -4.657 14.196 13.119 1.00 22.41 136 PHE D N 1
ATOM 8131 C CA . PHE D 1 137 ? -4.331 15.628 13.073 1.00 22.27 136 PHE D CA 1
ATOM 8132 C C . PHE D 1 137 ? -5.503 16.494 13.547 1.00 22.08 136 PHE D C 1
ATOM 8133 O O . PHE D 1 137 ? -5.324 17.371 14.394 1.00 21.98 136 PHE D O 1
ATOM 8141 N N . ILE D 1 138 ? -6.698 16.228 13.024 1.00 20.85 137 ILE D N 1
ATOM 8142 C CA . ILE D 1 138 ? -7.892 16.990 13.415 1.00 22.53 137 ILE D CA 1
ATOM 8143 C C . ILE D 1 138 ? -8.235 16.772 14.894 1.00 22.15 137 ILE D C 1
ATOM 8144 O O . ILE D 1 138 ? -8.462 17.736 15.636 1.00 21.66 137 ILE D O 1
ATOM 8149 N N . ALA D 1 139 ? -8.267 15.509 15.309 1.00 23.25 138 ALA D N 1
ATOM 8150 C CA . ALA D 1 139 ? -8.686 15.142 16.663 1.00 24.89 138 ALA D CA 1
ATOM 8151 C C . ALA D 1 139 ? -7.700 15.572 17.752 1.00 25.90 138 ALA D C 1
ATOM 8152 O O . ALA D 1 139 ? -8.128 16.002 18.821 1.00 26.64 138 ALA D O 1
ATOM 8154 N N . GLU D 1 140 ? -6.397 15.456 17.481 1.00 26.04 139 GLU D N 1
ATOM 8155 C CA . GLU D 1 140 ? -5.352 15.686 18.497 1.00 27.87 139 GLU D CA 1
ATOM 8156 C C . GLU D 1 140 ? -4.559 16.992 18.377 1.00 26.24 139 GLU D C 1
ATOM 8157 O O . GLU D 1 140 ? -3.913 17.392 19.343 1.00 26.61 139 GLU D O 1
ATOM 8163 N N . ILE D 1 141 ? -4.578 17.638 17.210 1.00 25.51 140 ILE D N 1
ATOM 8164 C CA . ILE D 1 141 ? -3.856 18.904 17.004 1.00 24.54 140 ILE D CA 1
ATOM 8165 C C . ILE D 1 141 ? -4.825 20.079 16.852 1.00 23.73 140 ILE D C 1
ATOM 8166 O O . ILE D 1 141 ? -4.718 21.067 17.586 1.00 22.11 140 ILE D O 1
ATOM 8171 N N . VAL D 1 142 ? -5.771 19.969 15.919 1.00 22.59 141 VAL D N 1
ATOM 8172 C CA . VAL D 1 142 ? -6.682 21.079 15.624 1.00 21.70 141 VAL D CA 1
ATOM 8173 C C . VAL D 1 142 ? -7.670 21.309 16.767 1.00 21.39 141 VAL D C 1
ATOM 8174 O O . VAL D 1 142 ? -7.760 22.422 17.291 1.00 19.65 141 VAL D O 1
ATOM 8178 N N . ARG D 1 143 ? -8.392 20.263 17.160 1.00 22.50 142 ARG D N 1
ATOM 8179 C CA . ARG D 1 143 ? -9.442 20.403 18.173 1.00 23.68 142 ARG D CA 1
ATOM 8180 C C . ARG D 1 143 ? -8.915 20.915 19.525 1.00 22.87 142 ARG D C 1
ATOM 8181 O O . ARG D 1 143 ? -9.536 21.806 20.106 1.00 21.84 142 ARG D O 1
ATOM 8189 N N . PRO D 1 144 ? -7.791 20.362 20.033 1.00 22.93 143 PRO D N 1
ATOM 8190 C CA . PRO D 1 144 ? -7.255 20.919 21.283 1.00 22.81 143 PRO D CA 1
ATOM 8191 C C . PRO D 1 144 ? -6.760 22.361 21.190 1.00 22.70 143 PRO D C 1
ATOM 8192 O O . PRO D 1 144 ? -6.818 23.069 22.182 1.00 22.73 143 PRO D O 1
ATOM 8196 N N . PHE D 1 145 ? -6.286 22.791 20.022 1.00 22.44 144 PHE D N 1
ATOM 8197 C CA . PHE D 1 145 ? -5.942 24.200 19.810 1.00 22.08 144 PHE D CA 1
ATOM 8198 C C . PHE D 1 145 ? -7.196 25.079 19.919 1.00 21.31 144 PHE D C 1
ATOM 8199 O O . PHE D 1 145 ? -7.212 26.079 20.645 1.00 19.35 144 PHE D O 1
ATOM 8207 N N . VAL D 1 146 ? -8.248 24.685 19.210 1.00 20.72 145 VAL D N 1
ATOM 8208 C CA . VAL D 1 146 ? -9.503 25.441 19.207 1.00 20.90 145 VAL D CA 1
ATOM 8209 C C . VAL D 1 146 ? -10.101 25.491 20.617 1.00 19.93 145 VAL D C 1
ATOM 8210 O O . VAL D 1 146 ? -10.471 26.561 21.105 1.00 20.24 145 VAL D O 1
ATOM 8214 N N . GLU D 1 147 ? -10.175 24.333 21.265 1.00 20.35 146 GLU D N 1
ATOM 8215 C CA . GLU D 1 147 ? -10.795 24.226 22.588 1.00 21.98 146 GLU D CA 1
ATOM 8216 C C . GLU D 1 147 ? -9.970 24.860 23.717 1.00 24.02 146 GLU D C 1
ATOM 8217 O O . GLU D 1 147 ? -10.523 25.594 24.535 1.00 25.42 146 GLU D O 1
ATOM 8223 N N . LEU D 1 148 ? -8.664 24.596 23.754 1.00 25.73 147 LEU D N 1
ATOM 8224 C CA . LEU D 1 148 ? -7.816 25.046 24.878 1.00 26.66 147 LEU D CA 1
ATOM 8225 C C . LEU D 1 148 ? -7.148 26.406 24.668 1.00 25.86 147 LEU D C 1
ATOM 8226 O O . LEU D 1 148 ? -6.861 27.086 25.654 1.00 25.93 147 LEU D O 1
ATOM 8231 N N . LYS D 1 149 ? -6.886 26.798 23.418 1.00 25.68 148 LYS D N 1
ATOM 8232 C CA . LYS D 1 149 ? -6.251 28.097 23.134 1.00 27.10 148 LYS D CA 1
ATOM 8233 C C . LYS D 1 149 ? -7.225 29.173 22.654 1.00 23.86 148 LYS D C 1
ATOM 8234 O O . LYS D 1 149 ? -7.165 30.307 23.134 1.00 24.56 148 LYS D O 1
ATOM 8240 N N . VAL D 1 150 ? -8.111 28.837 21.720 1.00 22.00 149 VAL D N 1
ATOM 8241 C CA . VAL D 1 150 ? -9.014 29.841 21.132 1.00 21.12 149 VAL D CA 1
ATOM 8242 C C . VAL D 1 150 ? -10.215 30.117 22.042 1.00 20.25 149 VAL D C 1
ATOM 8243 O O . VAL D 1 150 ? -10.537 31.287 22.292 1.00 20.14 149 VAL D O 1
ATOM 8247 N N . PHE D 1 151 ? -10.855 29.053 22.540 1.00 20.42 150 PHE D N 1
ATOM 8248 C CA . PHE D 1 151 ? -12.080 29.162 23.353 1.00 20.78 150 PHE D CA 1
ATOM 8249 C C . PHE D 1 151 ? -11.934 28.477 24.722 1.00 21.55 150 PHE D C 1
ATOM 8250 O O . PHE D 1 151 ? -12.724 27.592 25.058 1.00 20.58 150 PHE D O 1
ATOM 8258 N N . PRO D 1 152 ? -10.930 28.896 25.523 1.00 22.63 151 PRO D N 1
ATOM 8259 C CA . PRO D 1 152 ? -10.602 28.197 26.783 1.00 22.68 151 PRO D CA 1
ATOM 8260 C C . PRO D 1 152 ? -11.728 28.126 27.814 1.00 22.03 151 PRO D C 1
ATOM 8261 O O . PRO D 1 152 ? -11.776 27.166 28.584 1.00 23.58 151 PRO D O 1
ATOM 8265 N N . ARG D 1 153 ? -12.614 29.122 27.831 1.00 20.94 152 ARG D N 1
ATOM 8266 C CA . ARG D 1 153 ? -13.716 29.171 28.804 1.00 24.75 152 ARG D CA 1
ATOM 8267 C C . ARG D 1 153 ? -15.062 28.667 28.263 1.00 24.00 152 ARG D C 1
ATOM 8268 O O . ARG D 1 153 ? -16.075 28.752 28.956 1.00 26.69 152 ARG D O 1
ATOM 8276 N N . VAL D 1 154 ? -15.073 28.130 27.043 1.00 21.77 153 VAL D N 1
ATOM 8277 C CA . VAL D 1 154 ? -16.282 27.572 26.445 1.00 21.32 153 VAL D CA 1
ATOM 8278 C C . VAL D 1 154 ? -16.341 26.060 26.666 1.00 22.88 153 VAL D C 1
ATOM 8279 O O . VAL D 1 154 ? -15.417 25.336 26.276 1.00 23.32 153 VAL D O 1
ATOM 8283 N N A SER D 1 155 ? -17.423 25.595 27.287 0.50 23.30 154 SER D N 1
ATOM 8284 N N B SER D 1 155 ? -17.421 25.594 27.292 0.50 23.29 154 SER D N 1
ATOM 8285 C CA A SER D 1 155 ? -17.713 24.169 27.388 0.50 24.19 154 SER D CA 1
ATOM 8286 C CA B SER D 1 155 ? -17.708 24.166 27.387 0.50 24.16 154 SER D CA 1
ATOM 8287 C C A SER D 1 155 ? -18.386 23.719 26.095 0.50 24.04 154 SER D C 1
ATOM 8288 C C B SER D 1 155 ? -18.380 23.723 26.092 0.50 24.03 154 SER D C 1
ATOM 8289 O O A SER D 1 155 ? -19.441 24.239 25.733 0.50 23.75 154 SER D O 1
ATOM 8290 O O B SER D 1 155 ? -19.430 24.253 25.726 0.50 23.77 154 SER D O 1
ATOM 8295 N N . PHE D 1 156 ? -17.773 22.762 25.400 1.00 23.27 155 PHE D N 1
ATOM 8296 C CA . PHE D 1 156 ? -18.310 22.267 24.131 1.00 23.04 155 PHE D CA 1
ATOM 8297 C C . PHE D 1 156 ? -19.229 21.077 24.358 1.00 22.75 155 PHE D C 1
ATOM 8298 O O . PHE D 1 156 ? -18.861 20.122 25.039 1.00 24.92 155 PHE D O 1
ATOM 8306 N N . GLY D 1 157 ? -20.432 21.163 23.794 1.00 15.42 156 GLY D N 1
ATOM 8307 C CA . GLY D 1 157 ? -21.454 20.135 23.950 1.00 22.53 156 GLY D CA 1
ATOM 8308 C C . GLY D 1 157 ? -21.322 19.033 22.925 1.00 23.63 156 GLY D C 1
ATOM 8309 O O . GLY D 1 157 ? -20.759 17.973 23.210 1.00 27.83 156 GLY D O 1
ATOM 8310 N N . ARG D 1 158 ? -21.854 19.287 21.734 1.00 22.26 157 ARG D N 1
ATOM 8311 C CA . ARG D 1 158 ? -21.811 18.338 20.629 1.00 22.46 157 ARG D CA 1
ATOM 8312 C C . ARG D 1 158 ? -20.850 18.828 19.551 1.00 21.49 157 ARG D C 1
ATOM 8313 O O . ARG D 1 158 ? -20.898 20.003 19.158 1.00 20.87 157 ARG D O 1
ATOM 8321 N N . THR D 1 159 ? -19.975 17.933 19.091 1.00 21.16 158 THR D N 1
ATOM 8322 C CA . THR D 1 159 ? -19.113 18.196 17.942 1.00 21.42 158 THR D CA 1
ATOM 8323 C C . THR D 1 159 ? -19.593 17.385 16.748 1.00 19.48 158 THR D C 1
ATOM 8324 O O . THR D 1 159 ? -20.012 16.231 16.900 1.00 21.22 158 THR D O 1
ATOM 8328 N N . ALA D 1 160 ? -19.526 17.994 15.567 1.00 18.31 159 ALA D N 1
ATOM 8329 C CA . ALA D 1 160 ? -19.911 17.337 14.326 1.00 18.35 159 ALA D CA 1
ATOM 8330 C C . ALA D 1 160 ? -18.779 17.412 13.317 1.00 17.24 159 ALA D C 1
ATOM 8331 O O . ALA D 1 160 ? -17.986 18.363 13.326 1.00 16.94 159 ALA D O 1
ATOM 8333 N N . LEU D 1 161 ? -18.709 16.395 12.459 1.00 16.52 160 LEU D N 1
ATOM 8334 C CA . LEU D 1 161 ? -17.803 16.362 11.323 1.00 16.22 160 LEU D CA 1
ATOM 8335 C C . LEU D 1 161 ? -18.633 16.303 10.050 1.00 15.24 160 LEU D C 1
ATOM 8336 O O . LEU D 1 161 ? -19.463 15.405 9.886 1.00 15.65 160 LEU D O 1
ATOM 8341 N N . PHE D 1 162 ? -18.408 17.267 9.159 1.00 14.77 161 PHE D N 1
ATOM 8342 C CA . PHE D 1 162 ? -19.030 17.288 7.840 1.00 14.29 161 PHE D CA 1
ATOM 8343 C C . PHE D 1 162 ? -17.978 17.167 6.750 1.00 14.49 161 PHE D C 1
ATOM 8344 O O . PHE D 1 162 ? -16.951 17.853 6.776 1.00 15.43 161 PHE D O 1
ATOM 8352 N N . GLY D 1 163 ? -18.272 16.329 5.762 1.00 13.91 162 GLY D N 1
ATOM 8353 C CA . GLY D 1 163 ? -17.511 16.294 4.528 1.00 14.51 162 GLY D CA 1
ATOM 8354 C C . GLY D 1 163 ? -18.395 15.890 3.365 1.00 14.70 162 GLY D C 1
ATOM 8355 O O . GLY D 1 163 ? -19.407 15.197 3.547 1.00 14.34 162 GLY D O 1
ATOM 8356 N N . HIS D 1 164 ? -18.010 16.335 2.174 1.00 14.79 163 HIS D N 1
ATOM 8357 C CA . HIS D 1 164 ? -18.737 16.050 0.942 1.00 15.42 163 HIS D CA 1
ATOM 8358 C C . HIS D 1 164 ? -17.812 15.339 -0.048 1.00 16.27 163 HIS D C 1
ATOM 8359 O O . HIS D 1 164 ? -16.629 15.669 -0.126 1.00 16.61 163 HIS D O 1
ATOM 8366 N N A SER D 1 165 ? -18.358 14.366 -0.781 0.50 16.17 164 SER D N 1
ATOM 8367 N N B SER D 1 165 ? -18.356 14.365 -0.780 0.50 16.49 164 SER D N 1
ATOM 8368 C CA A SER D 1 165 ? -17.611 13.564 -1.770 0.50 17.12 164 SER D CA 1
ATOM 8369 C CA B SER D 1 165 ? -17.607 13.578 -1.778 0.50 17.82 164 SER D CA 1
ATOM 8370 C C A SER D 1 165 ? -16.507 12.739 -1.075 0.50 16.96 164 SER D C 1
ATOM 8371 C C B SER D 1 165 ? -16.511 12.735 -1.089 0.50 17.22 164 SER D C 1
ATOM 8372 O O A SER D 1 165 ? -16.839 11.925 -0.213 0.50 16.69 164 SER D O 1
ATOM 8373 O O B SER D 1 165 ? -16.852 11.903 -0.246 0.50 17.00 164 SER D O 1
ATOM 8378 N N . TYR D 1 166 ? -15.227 12.924 -1.411 1.00 16.83 165 TYR D N 1
ATOM 8379 C CA . TYR D 1 166 ? -14.133 12.302 -0.622 1.00 17.52 165 TYR D CA 1
ATOM 8380 C C . TYR D 1 166 ? -14.186 12.733 0.856 1.00 15.41 165 TYR D C 1
ATOM 8381 O O . TYR D 1 166 ? -13.817 11.970 1.737 1.00 15.96 165 TYR D O 1
ATOM 8390 N N . GLY D 1 167 ? -14.656 13.952 1.118 1.00 15.32 166 GLY D N 1
ATOM 8391 C CA . GLY D 1 167 ? -14.934 14.388 2.489 1.00 15.66 166 GLY D CA 1
ATOM 8392 C C . GLY D 1 167 ? -15.973 13.534 3.206 1.00 15.48 166 GLY D C 1
ATOM 8393 O O . GLY D 1 167 ? -15.869 13.311 4.411 1.00 15.90 166 GLY D O 1
ATOM 8394 N N . GLY D 1 168 ? -17.001 13.100 2.479 1.00 16.18 167 GLY D N 1
ATOM 8395 C CA . GLY D 1 168 ? -18.023 12.197 3.006 1.00 16.13 167 GLY D CA 1
ATOM 8396 C C . GLY D 1 168 ? -17.472 10.810 3.271 1.00 16.63 167 GLY D C 1
ATOM 8397 O O . GLY D 1 168 ? -17.797 10.185 4.283 1.00 15.44 167 GLY D O 1
ATOM 8398 N N . LEU D 1 169 ? -16.637 10.332 2.351 1.00 17.23 168 LEU D N 1
ATOM 8399 C CA . LEU D 1 169 ? -15.890 9.088 2.548 1.00 17.41 168 LEU D CA 1
ATOM 8400 C C . LEU D 1 169 ? -15.041 9.171 3.814 1.00 17.25 168 LEU D C 1
ATOM 8401 O O . LEU D 1 169 ? -15.021 8.231 4.611 1.00 17.95 168 LEU D O 1
ATOM 8406 N N . PHE D 1 170 ? -14.350 10.297 3.989 1.00 17.00 169 PHE D N 1
ATOM 8407 C CA . PHE D 1 170 ? -13.546 10.551 5.188 1.00 17.67 169 PHE D CA 1
ATOM 8408 C C . PHE D 1 170 ? -14.383 10.521 6.467 1.00 17.19 169 PHE D C 1
ATOM 8409 O O . PHE D 1 170 ? -13.958 9.940 7.468 1.00 17.92 169 PHE D O 1
ATOM 8417 N N . ALA D 1 171 ? -15.563 11.146 6.431 1.00 17.68 170 ALA D N 1
ATOM 8418 C CA . ALA D 1 171 ? -16.475 11.146 7.581 1.00 17.71 170 ALA D CA 1
ATOM 8419 C C . ALA D 1 171 ? -16.884 9.720 7.950 1.00 16.70 170 ALA D C 1
ATOM 8420 O O . ALA D 1 171 ? -16.900 9.355 9.127 1.00 17.65 170 ALA D O 1
ATOM 8422 N N . LEU D 1 172 ? -17.196 8.911 6.941 1.00 16.18 171 LEU D N 1
ATOM 8423 C CA . LEU D 1 172 ? -17.518 7.503 7.169 1.00 16.26 171 LEU D CA 1
ATOM 8424 C C . LEU D 1 172 ? -16.319 6.746 7.724 1.00 17.16 171 LEU D C 1
ATOM 8425 O O . LEU D 1 172 ? -16.464 5.972 8.667 1.00 18.09 171 LEU D O 1
ATOM 8430 N N . HIS D 1 173 ? -15.142 6.980 7.148 1.00 17.92 172 HIS D N 1
ATOM 8431 C CA . HIS D 1 173 ? -13.915 6.356 7.638 1.00 21.00 172 HIS D CA 1
ATOM 8432 C C . HIS D 1 173 ? -13.676 6.692 9.112 1.00 19.26 172 HIS D C 1
ATOM 8433 O O . HIS D 1 173 ? -13.329 5.816 9.902 1.00 19.71 172 HIS D O 1
ATOM 8440 N N . ALA D 1 174 ? -13.878 7.957 9.475 1.00 18.81 173 ALA D N 1
ATOM 8441 C CA . ALA D 1 174 ? -13.763 8.376 10.872 1.00 18.08 173 ALA D CA 1
ATOM 8442 C C . ALA D 1 174 ? -14.769 7.649 11.763 1.00 18.46 173 ALA D C 1
ATOM 8443 O O . ALA D 1 174 ? -14.398 7.113 12.813 1.00 20.31 173 ALA D O 1
ATOM 8445 N N . LEU D 1 175 ? -16.031 7.620 11.336 1.00 17.45 174 LEU D N 1
ATOM 8446 C CA . LEU D 1 175 ? -17.085 6.909 12.063 1.00 19.53 174 LEU D CA 1
ATOM 8447 C C . LEU D 1 175 ? -16.728 5.436 12.281 1.00 19.35 174 LEU D C 1
ATOM 8448 O O . LEU D 1 175 ? -16.855 4.913 13.394 1.00 19.00 174 LEU D O 1
ATOM 8453 N N . PHE D 1 176 ? -16.271 4.786 11.218 1.00 19.30 175 PHE D N 1
ATOM 8454 C CA . PHE D 1 176 ? -16.027 3.341 11.244 1.00 20.20 175 PHE D CA 1
ATOM 8455 C C . PHE D 1 176 ? -14.803 2.921 12.068 1.00 21.49 175 PHE D C 1
ATOM 8456 O O . PHE D 1 176 ? -14.834 1.864 12.705 1.00 24.57 175 PHE D O 1
ATOM 8464 N N . THR D 1 177 ? -13.743 3.731 12.051 1.00 20.25 176 THR D N 1
ATOM 8465 C CA . THR D 1 177 ? -12.474 3.396 12.724 1.00 24.01 176 THR D CA 1
ATOM 8466 C C . THR D 1 177 ? -12.315 4.016 14.118 1.00 21.34 176 THR D C 1
ATOM 8467 O O . THR D 1 177 ? -11.756 3.381 15.014 1.00 24.67 176 THR D O 1
ATOM 8471 N N . LYS D 1 178 ? -12.774 5.254 14.287 1.00 17.66 177 LYS D N 1
ATOM 8472 C CA . LYS D 1 178 ? -12.702 5.961 15.578 1.00 21.72 177 LYS D CA 1
ATOM 8473 C C . LYS D 1 178 ? -14.032 6.664 15.888 1.00 22.85 177 LYS D C 1
ATOM 8474 O O . LYS D 1 178 ? -14.089 7.904 15.902 1.00 22.83 177 LYS D O 1
ATOM 8480 N N . PRO D 1 179 ? -15.109 5.883 16.135 1.00 24.05 178 PRO D N 1
ATOM 8481 C CA . PRO D 1 179 ? -16.477 6.426 16.297 1.00 24.85 178 PRO D CA 1
ATOM 8482 C C . PRO D 1 179 ? -16.663 7.471 17.406 1.00 24.82 178 PRO D C 1
ATOM 8483 O O . PRO D 1 179 ? -17.560 8.305 17.301 1.00 26.44 178 PRO D O 1
ATOM 8487 N N . SER D 1 180 ? -15.827 7.430 18.443 1.00 24.55 179 SER D N 1
ATOM 8488 C CA . SER D 1 180 ? -15.859 8.443 19.505 1.00 24.53 179 SER D CA 1
ATOM 8489 C C . SER D 1 180 ? -15.204 9.785 19.124 1.00 24.02 179 SER D C 1
ATOM 8490 O O . SER D 1 180 ? -15.256 10.722 19.918 1.00 23.51 179 SER D O 1
ATOM 8493 N N . SER D 1 181 ? -14.590 9.876 17.938 1.00 23.12 180 SER D N 1
ATOM 8494 C CA . SER D 1 181 ? -13.966 11.125 17.453 1.00 23.67 180 SER D CA 1
ATOM 8495 C C . SER D 1 181 ? -14.910 12.326 17.484 1.00 22.76 180 SER D C 1
ATOM 8496 O O . SER D 1 181 ? -14.513 13.425 17.881 1.00 22.60 180 SER D O 1
ATOM 8499 N N . PHE D 1 182 ? -16.143 12.107 17.033 1.00 21.20 181 PHE D N 1
ATOM 8500 C CA . PHE D 1 182 ? -17.174 13.141 16.986 1.00 20.64 181 PHE D CA 1
ATOM 8501 C C . PHE D 1 182 ? -18.496 12.573 17.469 1.00 20.09 181 PHE D C 1
ATOM 8502 O O . PHE D 1 182 ? -18.699 11.360 17.464 1.00 20.87 181 PHE D O 1
ATOM 8510 N N . ASP D 1 183 ? -19.395 13.459 17.882 1.00 20.86 182 ASP D N 1
ATOM 8511 C CA . ASP D 1 183 ? -20.748 13.059 18.279 1.00 20.79 182 ASP D CA 1
ATOM 8512 C C . ASP D 1 183 ? -21.656 12.838 17.074 1.00 19.12 182 ASP D C 1
ATOM 8513 O O . ASP D 1 183 ? -22.523 11.968 17.103 1.00 18.27 182 ASP D O 1
ATOM 8518 N N . VAL D 1 184 ? -21.456 13.633 16.024 1.00 17.56 183 VAL D N 1
ATOM 8519 C CA . VAL D 1 184 ? -22.326 13.642 14.854 1.00 17.26 183 VAL D CA 1
ATOM 8520 C C . VAL D 1 184 ? -21.460 13.604 13.601 1.00 17.08 183 VAL D C 1
ATOM 8521 O O . VAL D 1 184 ? -20.475 14.344 13.483 1.00 17.69 183 VAL D O 1
ATOM 8525 N N . TYR D 1 185 ? -21.827 12.721 12.680 1.00 16.52 184 TYR D N 1
ATOM 8526 C CA . TYR D 1 185 ? -21.133 12.558 11.411 1.00 16.11 184 TYR D CA 1
ATOM 8527 C C . TYR D 1 185 ? -22.104 12.939 10.306 1.00 16.01 184 TYR D C 1
ATOM 8528 O O . TYR D 1 185 ? -23.230 12.439 10.251 1.00 15.12 184 TYR D O 1
ATOM 8537 N N . LEU D 1 186 ? -21.674 13.861 9.449 1.00 14.67 185 LEU D N 1
ATOM 8538 C CA . LEU D 1 186 ? -22.486 14.349 8.352 1.00 14.29 185 LEU D CA 1
ATOM 8539 C C . LEU D 1 186 ? -21.747 14.009 7.060 1.00 14.92 185 LEU D C 1
ATOM 8540 O O . LEU D 1 186 ? -20.810 14.701 6.661 1.00 15.50 185 LEU D O 1
ATOM 8545 N N . ALA D 1 187 ? -22.150 12.899 6.442 1.00 14.45 186 ALA D N 1
ATOM 8546 C CA . ALA D 1 187 ? -21.486 12.367 5.263 1.00 14.56 186 ALA D CA 1
ATOM 8547 C C . ALA D 1 187 ? -22.328 12.690 4.035 1.00 15.24 186 ALA D C 1
ATOM 8548 O O . ALA D 1 187 ? -23.348 12.046 3.778 1.00 15.47 186 ALA D O 1
ATOM 8550 N N . ALA D 1 188 ? -21.905 13.716 3.297 1.00 14.57 187 ALA D N 1
ATOM 8551 C CA . ALA D 1 188 ? -22.648 14.216 2.155 1.00 13.57 187 ALA D CA 1
ATOM 8552 C C . ALA D 1 188 ? -22.052 13.650 0.876 1.00 13.90 187 ALA D C 1
ATOM 8553 O O . ALA D 1 188 ? -20.846 13.734 0.655 1.00 14.96 187 ALA D O 1
ATOM 8555 N N . SER D 1 189 ? -22.899 13.038 0.058 1.00 13.41 188 SER D N 1
ATOM 8556 C CA . SER D 1 189 ? -22.486 12.397 -1.192 1.00 14.37 188 SER D CA 1
ATOM 8557 C C . SER D 1 189 ? -21.181 11.602 -1.050 1.00 14.95 188 SER D C 1
ATOM 8558 O O . SER D 1 189 ? -20.270 11.775 -1.851 1.00 15.29 188 SER D O 1
ATOM 8561 N N . PRO D 1 190 ? -21.090 10.715 -0.031 1.00 15.36 189 PRO D N 1
ATOM 8562 C CA . PRO D 1 190 ? -19.825 10.028 0.226 1.00 15.52 189 PRO D CA 1
ATOM 8563 C C . PRO D 1 190 ? -19.407 9.148 -0.948 1.00 15.39 189 PRO D C 1
ATOM 8564 O O . PRO D 1 190 ? -20.246 8.448 -1.524 1.00 14.76 189 PRO D O 1
ATOM 8568 N N . SER D 1 191 ? -18.121 9.184 -1.285 1.00 15.37 190 SER D N 1
ATOM 8569 C CA . SER D 1 191 ? -17.584 8.422 -2.406 1.00 15.99 190 SER D CA 1
ATOM 8570 C C . SER D 1 191 ? -17.376 6.963 -2.004 1.00 16.28 190 SER D C 1
ATOM 8571 O O . SER D 1 191 ? -16.245 6.476 -1.984 1.00 16.55 190 SER D O 1
ATOM 8574 N N . ILE D 1 192 ? -18.476 6.276 -1.699 1.00 15.99 191 ILE D N 1
ATOM 8575 C CA . ILE D 1 192 ? -18.447 4.876 -1.251 1.00 16.58 191 ILE D CA 1
ATOM 8576 C C . ILE D 1 192 ? -17.852 3.991 -2.345 1.00 16.99 191 ILE D C 1
ATOM 8577 O O . ILE D 1 192 ? -17.156 3.028 -2.043 1.00 17.89 191 ILE D O 1
ATOM 8582 N N . TRP D 1 193 ? -18.116 4.352 -3.603 1.00 17.60 192 TRP D N 1
ATOM 8583 C CA . TRP D 1 193 ? -17.522 3.708 -4.790 1.00 18.49 192 TRP D CA 1
ATOM 8584 C C . TRP D 1 193 ? -15.993 3.638 -4.804 1.00 18.62 192 TRP D C 1
ATOM 8585 O O . TRP D 1 193 ? -15.430 2.747 -5.447 1.00 20.58 192 TRP D O 1
ATOM 8596 N N . TRP D 1 194 ? -15.335 4.584 -4.131 1.00 18.74 193 TRP D N 1
ATOM 8597 C CA . TRP D 1 194 ? -13.883 4.761 -4.217 1.00 19.54 193 TRP D CA 1
ATOM 8598 C C . TRP D 1 194 ? -13.086 3.467 -4.027 1.00 20.36 193 TRP D C 1
ATOM 8599 O O . TRP D 1 194 ? -13.307 2.731 -3.065 1.00 20.32 193 TRP D O 1
ATOM 8610 N N . ASN D 1 195 ? -12.173 3.213 -4.968 1.00 21.91 194 ASN D N 1
ATOM 8611 C CA . ASN D 1 195 ? -11.251 2.077 -4.925 1.00 23.25 194 ASN D CA 1
ATOM 8612 C C . ASN D 1 195 ? -12.008 0.737 -4.848 1.00 23.03 194 ASN D C 1
ATOM 8613 O O . ASN D 1 195 ? -11.756 -0.092 -3.969 1.00 21.70 194 ASN D O 1
ATOM 8618 N N . ASN D 1 196 ? -12.934 0.551 -5.786 1.00 24.81 195 ASN D N 1
ATOM 8619 C CA . ASN D 1 196 ? -13.815 -0.632 -5.836 1.00 26.68 195 ASN D CA 1
ATOM 8620 C C . ASN D 1 196 ? -14.478 -0.900 -4.471 1.00 24.15 195 ASN D C 1
ATOM 8621 O O . ASN D 1 196 ? -14.454 -2.011 -3.949 1.00 22.56 195 ASN D O 1
ATOM 8626 N N . ARG D 1 197 ? -15.048 0.157 -3.901 1.00 23.83 196 ARG D N 1
ATOM 8627 C CA . ARG D 1 197 ? -15.792 0.092 -2.643 1.00 25.39 196 ARG D CA 1
ATOM 8628 C C . ARG D 1 197 ? -14.962 -0.420 -1.464 1.00 24.78 196 ARG D C 1
ATOM 8629 O O . ARG D 1 197 ? -15.469 -1.167 -0.623 1.00 24.49 196 ARG D O 1
ATOM 8637 N N . SER D 1 198 ? -13.700 0.005 -1.385 1.00 25.25 197 SER D N 1
ATOM 8638 C CA . SER D 1 198 ? -12.792 -0.486 -0.339 1.00 28.57 197 SER D CA 1
ATOM 8639 C C . SER D 1 198 ? -13.230 -0.126 1.088 1.00 27.00 197 SER D C 1
ATOM 8640 O O . SER D 1 198 ? -12.867 -0.829 2.029 1.00 27.61 197 SER D O 1
ATOM 8643 N N . ILE D 1 199 ? -14.014 0.946 1.238 1.00 25.49 198 ILE D N 1
ATOM 8644 C CA . ILE D 1 199 ? -14.574 1.350 2.542 1.00 26.44 198 ILE D CA 1
ATOM 8645 C C . ILE D 1 199 ? -15.467 0.271 3.187 1.00 26.75 198 ILE D C 1
ATOM 8646 O O . ILE D 1 199 ? -15.572 0.220 4.412 1.00 26.50 198 ILE D O 1
ATOM 8651 N N . LEU D 1 200 ? -16.089 -0.590 2.377 1.00 27.74 199 LEU D N 1
ATOM 8652 C CA . LEU D 1 200 ? -17.004 -1.623 2.894 1.00 27.47 199 LEU D CA 1
ATOM 8653 C C . LEU D 1 200 ? -16.382 -2.591 3.911 1.00 27.45 199 LEU D C 1
ATOM 8654 O O . LEU D 1 200 ? -17.100 -3.096 4.775 1.00 26.97 199 LEU D O 1
ATOM 8659 N N . THR D 1 201 ? -15.073 -2.839 3.822 1.00 29.09 200 THR D N 1
ATOM 8660 C CA A THR D 1 201 ? -14.391 -3.702 4.793 0.50 31.28 200 THR D CA 1
ATOM 8661 C CA B THR D 1 201 ? -14.388 -3.704 4.792 0.50 31.22 200 THR D CA 1
ATOM 8662 C C . THR D 1 201 ? -14.415 -3.060 6.179 1.00 29.89 200 THR D C 1
ATOM 8663 O O . THR D 1 201 ? -14.668 -3.734 7.178 1.00 30.10 200 THR D O 1
ATOM 8670 N N . GLU D 1 202 ? -14.172 -1.749 6.229 1.00 30.12 201 GLU D N 1
ATOM 8671 C CA . GLU D 1 202 ? -14.234 -0.995 7.482 1.00 31.04 201 GLU D CA 1
ATOM 8672 C C . GLU D 1 202 ? -15.670 -0.870 7.983 1.00 26.73 201 GLU D C 1
ATOM 8673 O O . GLU D 1 202 ? -15.914 -0.946 9.188 1.00 27.28 201 GLU D O 1
ATOM 8679 N N . ALA D 1 203 ? -16.605 -0.665 7.054 1.00 23.86 202 ALA D N 1
ATOM 8680 C CA . ALA D 1 203 ? -18.030 -0.600 7.383 1.00 23.88 202 ALA D CA 1
ATOM 8681 C C . ALA D 1 203 ? -18.491 -1.884 8.052 1.00 25.38 202 ALA D C 1
ATOM 8682 O O . ALA D 1 203 ? -19.193 -1.851 9.060 1.00 25.33 202 ALA D O 1
ATOM 8684 N N . ARG D 1 204 ? -18.080 -3.010 7.477 1.00 27.70 203 ARG D N 1
ATOM 8685 C CA . ARG D 1 204 ? -18.436 -4.321 8.010 1.00 29.28 203 ARG D CA 1
ATOM 8686 C C . ARG D 1 204 ? -17.858 -4.532 9.418 1.00 30.34 203 ARG D C 1
ATOM 8687 O O . ARG D 1 204 ? -18.569 -5.004 10.306 1.00 32.38 203 ARG D O 1
ATOM 8695 N N . ARG D 1 205 ? -16.594 -4.160 9.624 1.00 30.77 204 ARG D N 1
ATOM 8696 C CA . ARG D 1 205 ? -15.984 -4.202 10.964 1.00 34.74 204 ARG D CA 1
ATOM 8697 C C . ARG D 1 205 ? -16.769 -3.357 11.968 1.00 31.74 204 ARG D C 1
ATOM 8698 O O . ARG D 1 205 ? -17.004 -3.790 13.089 1.00 30.01 204 ARG D O 1
ATOM 8706 N N . PHE D 1 206 ? -17.160 -2.148 11.560 1.00 30.02 205 PHE D N 1
ATOM 8707 C CA . PHE D 1 206 ? -17.972 -1.265 12.404 1.00 28.85 205 PHE D CA 1
ATOM 8708 C C . PHE D 1 206 ? -19.354 -1.853 12.709 1.00 28.45 205 PHE D C 1
ATOM 8709 O O . PHE D 1 206 ? -19.808 -1.812 13.854 1.00 29.47 205 PHE D O 1
ATOM 8717 N N . ILE D 1 207 ? -20.010 -2.387 11.681 1.00 28.79 206 ILE D N 1
ATOM 8718 C CA . ILE D 1 207 ? -21.379 -2.897 11.792 1.00 31.41 206 ILE D CA 1
ATOM 8719 C C . ILE D 1 207 ? -21.449 -4.191 12.608 1.00 33.53 206 ILE D C 1
ATOM 8720 O O . ILE D 1 207 ? -22.245 -4.290 13.540 1.00 33.60 206 ILE D O 1
ATOM 8725 N N . SER D 1 208 ? -20.628 -5.170 12.232 1.00 34.70 207 SER D N 1
ATOM 8726 C CA . SER D 1 208 ? -20.689 -6.524 12.800 1.00 35.99 207 SER D CA 1
ATOM 8727 C C . SER D 1 208 ? -19.672 -6.808 13.904 1.00 36.81 207 SER D C 1
ATOM 8728 O O . SER D 1 208 ? -19.912 -7.687 14.722 1.00 37.89 207 SER D O 1
ATOM 8731 N N . GLY D 1 209 ? -18.549 -6.086 13.920 1.00 34.76 208 GLY D N 1
ATOM 8732 C CA . GLY D 1 209 ? -17.425 -6.393 14.816 1.00 36.86 208 GLY D CA 1
ATOM 8733 C C . GLY D 1 209 ? -17.219 -5.441 15.980 1.00 34.71 208 GLY D C 1
ATOM 8734 O O . GLY D 1 209 ? -16.126 -5.390 16.550 1.00 35.66 208 GLY D O 1
ATOM 8735 N N . ALA D 1 210 ? -18.262 -4.699 16.349 1.00 32.74 209 ALA D N 1
ATOM 8736 C CA . ALA D 1 210 ? -18.163 -3.692 17.403 1.00 33.83 209 ALA D CA 1
ATOM 8737 C C . ALA D 1 210 ? -18.090 -4.342 18.774 1.00 34.07 209 ALA D C 1
ATOM 8738 O O . ALA D 1 210 ? -18.846 -5.273 19.061 1.00 33.35 209 ALA D O 1
ATOM 8740 N N . ALA D 1 211 ? -17.192 -3.832 19.617 1.00 34.96 210 ALA D N 1
ATOM 8741 C CA . ALA D 1 211 ? -17.025 -4.332 20.981 1.00 37.16 210 ALA D CA 1
ATOM 8742 C C . ALA D 1 211 ? -18.329 -4.238 21.767 1.00 34.54 210 ALA D C 1
ATOM 8743 O O . ALA D 1 211 ? -19.164 -3.363 21.520 1.00 34.12 210 ALA D O 1
ATOM 8745 N N . LEU D 1 212 ? -18.488 -5.148 22.718 1.00 33.70 211 LEU D N 1
ATOM 8746 C CA . LEU D 1 212 ? -19.753 -5.306 23.425 1.00 34.91 211 LEU D CA 1
ATOM 8747 C C . LEU D 1 212 ? -20.076 -4.106 24.331 1.00 35.29 211 LEU D C 1
ATOM 8748 O O . LEU D 1 212 ? -21.173 -3.549 24.251 1.00 36.78 211 LEU D O 1
ATOM 8753 N N . PHE D 1 213 ? -19.110 -3.695 25.152 1.00 35.56 212 PHE D N 1
ATOM 8754 C CA . PHE D 1 213 ? -19.320 -2.644 26.164 1.00 37.25 212 PHE D CA 1
ATOM 8755 C C . PHE D 1 213 ? -18.658 -1.292 25.880 1.00 42.62 212 PHE D C 1
ATOM 8756 O O . PHE D 1 213 ? -19.153 -0.264 26.340 1.00 42.20 212 PHE D O 1
ATOM 8764 N N . SER D 1 214 ? -17.547 -1.287 25.144 1.00 48.15 213 SER D N 1
ATOM 8765 C CA . SER D 1 214 ? -16.731 -0.078 24.975 1.00 51.55 213 SER D CA 1
ATOM 8766 C C . SER D 1 214 ? -17.122 0.810 23.781 1.00 50.17 213 SER D C 1
ATOM 8767 O O . SER D 1 214 ? -16.554 1.893 23.616 1.00 54.66 213 SER D O 1
ATOM 8770 N N . SER D 1 215 ? -18.085 0.371 22.968 1.00 44.31 214 SER D N 1
ATOM 8771 C CA . SER D 1 215 ? -18.419 1.068 21.725 1.00 40.40 214 SER D CA 1
ATOM 8772 C C . SER D 1 215 ? -19.230 2.340 21.968 1.00 41.96 214 SER D C 1
ATOM 8773 O O . SER D 1 215 ? -20.122 2.364 22.820 1.00 47.41 214 SER D O 1
ATOM 8776 N N . ALA D 1 216 ? -18.896 3.395 21.225 1.00 43.50 215 ALA D N 1
ATOM 8777 C CA . ALA D 1 216 ? -19.734 4.594 21.142 1.00 41.62 215 ALA D CA 1
ATOM 8778 C C . ALA D 1 216 ? -20.827 4.343 20.106 1.00 38.37 215 ALA D C 1
ATOM 8779 O O . ALA D 1 216 ? -20.643 3.533 19.190 1.00 37.56 215 ALA D O 1
ATOM 8781 N N . HIS D 1 217 ? -21.959 5.033 20.258 1.00 33.98 216 HIS D N 1
ATOM 8782 C CA . HIS D 1 217 ? -23.096 4.916 19.336 1.00 33.83 216 HIS D CA 1
ATOM 8783 C C . HIS D 1 217 ? -23.440 6.296 18.780 1.00 32.03 216 HIS D C 1
ATOM 8784 O O . HIS D 1 217 ? -24.401 6.923 19.230 1.00 31.86 216 HIS D O 1
ATOM 8791 N N . PRO D 1 218 ? -22.656 6.774 17.795 1.00 28.57 217 PRO D N 1
ATOM 8792 C CA . PRO D 1 218 ? -22.822 8.153 17.319 1.00 26.65 217 PRO D CA 1
ATOM 8793 C C . PRO D 1 218 ? -24.061 8.389 16.454 1.00 24.12 217 PRO D C 1
ATOM 8794 O O . PRO D 1 218 ? -24.899 7.504 16.294 1.00 25.05 217 PRO D O 1
ATOM 8798 N N . VAL D 1 219 ? -24.155 9.600 15.913 1.00 20.02 218 VAL D N 1
ATOM 8799 C CA . VAL D 1 219 ? -25.234 10.000 15.026 1.00 19.60 218 VAL D CA 1
ATOM 8800 C C . VAL D 1 219 ? -24.643 10.137 13.625 1.00 18.02 218 VAL D C 1
ATOM 8801 O O . VAL D 1 219 ? -23.517 10.609 13.480 1.00 17.64 218 VAL D O 1
ATOM 8805 N N . LEU D 1 220 ? -25.398 9.711 12.612 1.00 17.06 219 LEU D N 1
ATOM 8806 C CA . LEU D 1 220 ? -24.975 9.806 11.205 1.00 16.54 219 LEU D CA 1
ATOM 8807 C C . LEU D 1 220 ? -26.110 10.327 10.343 1.00 17.39 219 LEU D C 1
ATOM 8808 O O . LEU D 1 220 ? -27.240 9.829 10.426 1.00 17.61 219 LEU D O 1
ATOM 8813 N N . ARG D 1 221 ? -25.801 11.323 9.512 1.00 16.52 220 ARG D N 1
ATOM 8814 C CA . ARG D 1 221 ? -26.701 11.776 8.464 1.00 16.37 220 ARG D CA 1
ATOM 8815 C C . ARG D 1 221 ? -26.015 11.565 7.121 1.00 16.96 220 ARG D C 1
ATOM 8816 O O . ARG D 1 221 ? -24.913 12.077 6.891 1.00 18.82 220 ARG D O 1
ATOM 8824 N N . LEU D 1 222 ? -26.663 10.783 6.261 1.00 16.12 221 LEU D N 1
ATOM 8825 C CA . LEU D 1 222 ? -26.217 10.549 4.895 1.00 15.01 221 LEU D CA 1
ATOM 8826 C C . LEU D 1 222 ? -27.058 11.393 3.955 1.00 15.67 221 LEU D C 1
ATOM 8827 O O . LEU D 1 222 ? -28.258 11.578 4.179 1.00 17.03 221 LEU D O 1
ATOM 8832 N N . SER D 1 223 ? -26.438 11.900 2.896 1.00 14.24 222 SER D N 1
ATOM 8833 C CA . SER D 1 223 ? -27.175 12.615 1.872 1.00 14.21 222 SER D CA 1
ATOM 8834 C C . SER D 1 223 ? -26.579 12.425 0.482 1.00 14.78 222 SER D C 1
ATOM 8835 O O . SER D 1 223 ? -25.410 12.070 0.324 1.00 15.25 222 SER D O 1
ATOM 8838 N N . PHE D 1 224 ? -27.414 12.654 -0.521 1.00 14.57 223 PHE D N 1
ATOM 8839 C CA . PHE D 1 224 ? -26.985 12.669 -1.913 1.00 15.35 223 PHE D CA 1
ATOM 8840 C C . PHE D 1 224 ? -27.982 13.472 -2.742 1.00 15.60 223 PHE D C 1
ATOM 8841 O O . PHE D 1 224 ? -29.128 13.666 -2.328 1.00 15.87 223 PHE D O 1
ATOM 8849 N N . GLY D 1 225 ? -27.529 13.952 -3.897 1.00 14.68 224 GLY D N 1
ATOM 8850 C CA . GLY D 1 225 ? -28.399 14.585 -4.878 1.00 15.71 224 GLY D CA 1
ATOM 8851 C C . GLY D 1 225 ? -28.971 13.529 -5.808 1.00 16.27 224 GLY D C 1
ATOM 8852 O O . GLY D 1 225 ? -28.254 12.619 -6.214 1.00 15.64 224 GLY D O 1
ATOM 8853 N N . SER D 1 226 ? -30.256 13.646 -6.144 1.00 17.76 225 SER D N 1
ATOM 8854 C CA . SER D 1 226 ? -30.930 12.651 -6.992 1.00 20.09 225 SER D CA 1
ATOM 8855 C C . SER D 1 226 ? -30.254 12.473 -8.360 1.00 20.01 225 SER D C 1
ATOM 8856 O O . SER D 1 226 ? -30.198 11.359 -8.885 1.00 20.65 225 SER D O 1
ATOM 8859 N N . ARG D 1 227 ? -29.712 13.558 -8.913 1.00 19.70 226 ARG D N 1
ATOM 8860 C CA . ARG D 1 227 ? -29.034 13.513 -10.217 1.00 19.47 226 ARG D CA 1
ATOM 8861 C C . ARG D 1 227 ? -27.630 12.885 -10.215 1.00 19.28 226 ARG D C 1
ATOM 8862 O O . ARG D 1 227 ? -27.051 12.693 -11.282 1.00 20.73 226 ARG D O 1
ATOM 8870 N N . GLU D 1 228 ? -27.086 12.543 -9.048 1.00 18.21 227 GLU D N 1
ATOM 8871 C CA . GLU D 1 228 ? -25.741 11.968 -8.984 1.00 16.87 227 GLU D CA 1
ATOM 8872 C C . GLU D 1 228 ? -25.689 10.611 -9.679 1.00 18.38 227 GLU D C 1
ATOM 8873 O O . GLU D 1 228 ? -24.829 10.393 -10.521 1.00 20.80 227 GLU D O 1
ATOM 8879 N N . GLN D 1 229 ? -26.627 9.726 -9.352 1.00 18.74 228 GLN D N 1
ATOM 8880 C CA . GLN D 1 229 ? -26.753 8.448 -10.063 1.00 18.28 228 GLN D CA 1
ATOM 8881 C C . GLN D 1 229 ? -27.617 8.534 -11.325 1.00 20.25 228 GLN D C 1
ATOM 8882 O O . GLN D 1 229 ? -27.494 7.674 -12.202 1.00 21.38 228 GLN D O 1
ATOM 8888 N N . TYR D 1 230 ? -28.481 9.552 -11.413 1.00 21.48 229 TYR D N 1
ATOM 8889 C CA . TYR D 1 230 ? -29.421 9.709 -12.530 1.00 21.87 229 TYR D CA 1
ATOM 8890 C C . TYR D 1 230 ? -29.269 11.079 -13.194 1.00 22.21 229 TYR D C 1
ATOM 8891 O O . TYR D 1 230 ? -30.138 11.943 -13.044 1.00 21.30 229 TYR D O 1
ATOM 8900 N N . PRO D 1 231 ? -28.163 11.276 -13.939 1.00 22.19 230 PRO D N 1
ATOM 8901 C CA . PRO D 1 231 ? -27.943 12.571 -14.580 1.00 22.51 230 PRO D CA 1
ATOM 8902 C C . PRO D 1 231 ? -29.041 12.934 -15.578 1.00 23.20 230 PRO D C 1
ATOM 8903 O O . PRO D 1 231 ? -29.629 12.051 -16.213 1.00 23.02 230 PRO D O 1
ATOM 8907 N N . VAL D 1 232 ? -29.317 14.231 -15.670 1.00 23.82 231 VAL D N 1
ATOM 8908 C CA . VAL D 1 232 ? -30.313 14.783 -16.575 1.00 25.48 231 VAL D CA 1
ATOM 8909 C C . VAL D 1 232 ? -29.559 15.363 -17.765 1.00 25.99 231 VAL D C 1
ATOM 8910 O O . VAL D 1 232 ? -28.602 16.127 -17.590 1.00 24.18 231 VAL D O 1
ATOM 8914 N N . ARG D 1 233 ? -29.986 14.991 -18.969 1.00 27.24 232 ARG D N 1
ATOM 8915 C CA . ARG D 1 233 ? -29.317 15.430 -20.188 1.00 27.23 232 ARG D CA 1
ATOM 8916 C C . ARG D 1 233 ? -29.514 16.925 -20.420 1.00 28.15 232 ARG D C 1
ATOM 8917 O O . ARG D 1 233 ? -30.626 17.438 -20.281 1.00 29.15 232 ARG D O 1
ATOM 8925 N N . GLN D 1 234 ? -28.424 17.606 -20.765 1.00 27.59 233 GLN D N 1
ATOM 8926 C CA . GLN D 1 234 ? -28.449 19.024 -21.128 1.00 28.89 233 GLN D CA 1
ATOM 8927 C C . GLN D 1 234 ? -28.561 19.147 -22.649 1.00 29.19 233 GLN D C 1
ATOM 8928 O O . GLN D 1 234 ? -28.121 18.257 -23.380 1.00 26.69 233 GLN D O 1
ATOM 8934 N N . ARG D 1 235 ? -29.151 20.245 -23.120 1.00 29.34 234 ARG D N 1
ATOM 8935 C CA . ARG D 1 235 ? -29.412 20.438 -24.558 1.00 31.97 234 ARG D CA 1
ATOM 8936 C C . ARG D 1 235 ? -28.149 20.333 -25.424 1.00 30.90 234 ARG D C 1
ATOM 8937 O O . ARG D 1 235 ? -28.174 19.708 -26.489 1.00 30.54 234 ARG D O 1
ATOM 8945 N N . VAL D 1 236 ? -27.059 20.935 -24.950 1.00 30.51 235 VAL D N 1
ATOM 8946 C CA . VAL D 1 236 ? -25.800 21.011 -25.705 1.00 31.52 235 VAL D CA 1
ATOM 8947 C C . VAL D 1 236 ? -25.133 19.637 -25.902 1.00 28.73 235 VAL D C 1
ATOM 8948 O O . VAL D 1 236 ? -24.410 19.441 -26.878 1.00 27.29 235 VAL D O 1
ATOM 8952 N N . GLU D 1 237 ? -25.394 18.690 -24.999 1.00 26.38 236 GLU D N 1
ATOM 8953 C CA . GLU D 1 237 ? -24.694 17.402 -25.002 1.00 25.56 236 GLU D CA 1
ATOM 8954 C C . GLU D 1 237 ? -24.980 16.500 -26.197 1.00 25.83 236 GLU D C 1
ATOM 8955 O O . GLU D 1 237 ? -26.133 16.204 -26.505 1.00 27.46 236 GLU D O 1
ATOM 8961 N N . SER D 1 238 ? -23.910 16.073 -26.858 1.00 26.52 237 SER D N 1
ATOM 8962 C CA . SER D 1 238 ? -23.929 14.926 -27.768 1.00 27.54 237 SER D CA 1
ATOM 8963 C C . SER D 1 238 ? -24.312 13.621 -27.067 1.00 27.56 237 SER D C 1
ATOM 8964 O O . SER D 1 238 ? -24.284 13.525 -25.832 1.00 26.79 237 SER D O 1
ATOM 8967 N N . ASP D 1 239 ? -24.642 12.616 -27.876 1.00 28.99 238 ASP D N 1
ATOM 8968 C CA . ASP D 1 239 ? -24.981 11.279 -27.373 1.00 29.64 238 ASP D CA 1
ATOM 8969 C C . ASP D 1 239 ? -23.803 10.645 -26.637 1.00 30.04 238 ASP D C 1
ATOM 8970 O O . ASP D 1 239 ? -23.977 10.108 -25.545 1.00 30.43 238 ASP D O 1
ATOM 8975 N N . GLU D 1 240 ? -22.609 10.726 -27.219 1.00 32.03 239 GLU D N 1
ATOM 8976 C CA . GLU D 1 240 ? -21.410 10.165 -26.588 1.00 37.33 239 GLU D CA 1
ATOM 8977 C C . GLU D 1 240 ? -21.107 10.822 -25.234 1.00 33.73 239 GLU D C 1
ATOM 8978 O O . GLU D 1 240 ? -20.796 10.118 -24.271 1.00 33.64 239 GLU D O 1
ATOM 8984 N N . MET D 1 241 ? -21.214 12.153 -25.166 1.00 32.55 240 MET D N 1
ATOM 8985 C CA A MET D 1 241 ? -20.958 12.908 -23.929 0.50 32.15 240 MET D CA 1
ATOM 8986 C CA B MET D 1 241 ? -20.937 12.879 -23.921 0.50 31.99 240 MET D CA 1
ATOM 8987 C C . MET D 1 241 ? -21.922 12.515 -22.809 1.00 30.13 240 MET D C 1
ATOM 8988 O O . MET D 1 241 ? -21.507 12.319 -21.667 1.00 29.37 240 MET D O 1
ATOM 8997 N N . PHE D 1 242 ? -23.213 12.407 -23.136 1.00 26.40 241 PHE D N 1
ATOM 8998 C CA . PHE D 1 242 ? -24.225 12.062 -22.128 1.00 26.71 241 PHE D CA 1
ATOM 8999 C C . PHE D 1 242 ? -24.141 10.602 -21.677 1.00 26.47 241 PHE D C 1
ATOM 9000 O O . PHE D 1 242 ? -24.248 10.316 -20.482 1.00 25.57 241 PHE D O 1
ATOM 9008 N N . LYS D 1 243 ? -23.962 9.687 -22.628 1.00 29.31 242 LYS D N 1
ATOM 9009 C CA . LYS D 1 243 ? -23.828 8.254 -22.312 1.00 31.70 242 LYS D CA 1
ATOM 9010 C C . LYS D 1 243 ? -22.642 8.018 -21.384 1.00 31.00 242 LYS D C 1
ATOM 9011 O O . LYS D 1 243 ? -22.724 7.231 -20.442 1.00 29.47 242 LYS D O 1
ATOM 9017 N N . ARG D 1 244 ? -21.548 8.721 -21.662 1.00 31.94 243 ARG D N 1
ATOM 9018 C CA . ARG D 1 244 ? -20.355 8.699 -20.828 1.00 36.19 243 ARG D CA 1
ATOM 9019 C C . ARG D 1 244 ? -20.649 9.186 -19.401 1.00 31.52 243 ARG D C 1
ATOM 9020 O O . ARG D 1 244 ? -20.165 8.585 -18.439 1.00 30.09 243 ARG D O 1
ATOM 9028 N N . ARG D 1 245 ? -21.441 10.254 -19.266 1.00 27.56 244 ARG D N 1
ATOM 9029 C CA . ARG D 1 245 ? -21.904 10.705 -17.941 1.00 25.89 244 ARG D CA 1
ATOM 9030 C C . ARG D 1 245 ? -22.794 9.663 -17.267 1.00 26.16 244 ARG D C 1
ATOM 9031 O O . ARG D 1 245 ? -22.652 9.406 -16.068 1.00 25.48 244 ARG D O 1
ATOM 9039 N N . GLN D 1 246 ? -23.713 9.082 -18.037 1.00 28.03 245 GLN D N 1
ATOM 9040 C CA . GLN D 1 246 ? -24.623 8.050 -17.524 1.00 29.72 245 GLN D CA 1
ATOM 9041 C C . GLN D 1 246 ? -23.887 6.826 -16.992 1.00 30.10 245 GLN D C 1
ATOM 9042 O O . GLN D 1 246 ? -24.223 6.328 -15.916 1.00 27.48 245 GLN D O 1
ATOM 9048 N N . ARG D 1 247 ? -22.895 6.343 -17.741 1.00 32.56 246 ARG D N 1
ATOM 9049 C CA . ARG D 1 247 ? -22.173 5.122 -17.351 1.00 35.09 246 ARG D CA 1
ATOM 9050 C C . ARG D 1 247 ? -21.342 5.358 -16.089 1.00 32.09 246 ARG D C 1
ATOM 9051 O O . ARG D 1 247 ? -21.307 4.506 -15.204 1.00 31.40 246 ARG D O 1
ATOM 9059 N N . ALA D 1 248 ? -20.685 6.516 -16.017 1.00 29.40 247 ALA D N 1
ATOM 9060 C CA . ALA D 1 248 ? -19.929 6.912 -14.830 1.00 29.09 247 ALA D CA 1
ATOM 9061 C C . ALA D 1 248 ? -20.836 7.010 -13.602 1.00 26.81 247 ALA D C 1
ATOM 9062 O O . ALA D 1 248 ? -20.479 6.526 -12.527 1.00 26.77 247 ALA D O 1
ATOM 9064 N N . ALA D 1 249 ? -22.007 7.625 -13.776 1.00 25.21 248 ALA D N 1
ATOM 9065 C CA . ALA D 1 249 ? -23.020 7.719 -12.712 1.00 25.30 248 ALA D CA 1
ATOM 9066 C C . ALA D 1 249 ? -23.499 6.342 -12.239 1.00 24.56 248 ALA D C 1
ATOM 9067 O O . ALA D 1 249 ? -23.627 6.103 -11.034 1.00 23.09 248 ALA D O 1
ATOM 9069 N N . GLU D 1 250 ? -23.771 5.457 -13.197 1.00 25.51 249 GLU D N 1
ATOM 9070 C CA . GLU D 1 250 ? -24.165 4.066 -12.918 1.00 27.65 249 GLU D CA 1
ATOM 9071 C C . GLU D 1 250 ? -23.119 3.312 -12.103 1.00 25.46 249 GLU D C 1
ATOM 9072 O O . GLU D 1 250 ? -23.460 2.622 -11.143 1.00 24.36 249 GLU D O 1
ATOM 9078 N N . GLN D 1 251 ? -21.855 3.444 -12.504 1.00 25.26 250 GLN D N 1
ATOM 9079 C CA . GLN D 1 251 ? -20.732 2.795 -11.818 1.00 27.70 250 GLN D CA 1
ATOM 9080 C C . GLN D 1 251 ? -20.550 3.316 -10.394 1.00 22.75 250 GLN D C 1
ATOM 9081 O O . GLN D 1 251 ? -20.431 2.526 -9.456 1.00 23.18 250 GLN D O 1
ATOM 9087 N N . ARG D 1 252 ? -20.539 4.640 -10.243 1.00 20.15 251 ARG D N 1
ATOM 9088 C CA . ARG D 1 252 ? -20.344 5.268 -8.930 1.00 20.48 251 ARG D CA 1
ATOM 9089 C C . ARG D 1 252 ? -21.514 4.996 -7.983 1.00 19.06 251 ARG D C 1
ATOM 9090 O O . ARG D 1 252 ? -21.320 4.925 -6.771 1.00 19.42 251 ARG D O 1
ATOM 9098 N N . ARG D 1 253 ? -22.718 4.855 -8.543 1.00 18.64 252 ARG D N 1
ATOM 9099 C CA . ARG D 1 253 ? -23.876 4.327 -7.825 1.00 18.46 252 ARG D CA 1
ATOM 9100 C C . ARG D 1 253 ? -24.123 5.074 -6.507 1.00 17.82 252 ARG D C 1
ATOM 9101 O O . ARG D 1 253 ? -24.343 4.471 -5.464 1.00 17.68 252 ARG D O 1
ATOM 9109 N N . MET D 1 254 ? -24.091 6.399 -6.570 1.00 18.07 253 MET D N 1
ATOM 9110 C CA . MET D 1 254 ? -24.150 7.233 -5.363 1.00 17.27 253 MET D CA 1
ATOM 9111 C C . MET D 1 254 ? -25.420 7.019 -4.545 1.00 17.44 253 MET D C 1
ATOM 9112 O O . MET D 1 254 ? -25.351 6.827 -3.324 1.00 18.73 253 MET D O 1
ATOM 9117 N N . ASN D 1 255 ? -26.562 7.036 -5.230 1.00 17.33 254 ASN D N 1
ATOM 9118 C CA . ASN D 1 255 ? -27.875 7.040 -4.588 1.00 17.72 254 ASN D CA 1
ATOM 9119 C C . ASN D 1 255 ? -28.132 5.699 -3.908 1.00 17.49 254 ASN D C 1
ATOM 9120 O O . ASN D 1 255 ? -28.435 5.648 -2.715 1.00 16.79 254 ASN D O 1
ATOM 9125 N N . ASP D 1 256 ? -27.999 4.617 -4.676 1.00 18.07 255 ASP D N 1
ATOM 9126 C CA . ASP D 1 256 ? -28.220 3.269 -4.146 1.00 18.62 255 ASP D CA 1
ATOM 9127 C C . ASP D 1 256 ? -27.199 2.872 -3.075 1.00 18.96 255 ASP D C 1
ATOM 9128 O O . ASP D 1 256 ? -27.574 2.214 -2.103 1.00 20.85 255 ASP D O 1
ATOM 9133 N N . ASN D 1 257 ? -25.929 3.263 -3.243 1.00 17.77 256 ASN D N 1
ATOM 9134 C CA . ASN D 1 257 ? -24.903 2.974 -2.231 1.00 20.01 256 ASN D CA 1
ATOM 9135 C C . ASN D 1 257 ? -25.222 3.666 -0.904 1.00 18.21 256 ASN D C 1
ATOM 9136 O O . ASN D 1 257 ? -25.094 3.055 0.156 1.00 19.13 256 ASN D O 1
ATOM 9141 N N . CYS D 1 258 ? -25.648 4.928 -0.966 1.00 19.20 257 CYS D N 1
ATOM 9142 C CA . CYS D 1 258 ? -26.089 5.647 0.235 1.00 19.59 257 CYS D CA 1
ATOM 9143 C C . CYS D 1 258 ? -27.294 4.984 0.903 1.00 20.77 257 CYS D C 1
ATOM 9144 O O . CYS D 1 258 ? -27.291 4.774 2.118 1.00 20.80 257 CYS D O 1
ATOM 9147 N N . GLU D 1 259 ? -28.316 4.666 0.109 1.00 21.54 258 GLU D N 1
ATOM 9148 C CA . GLU D 1 259 ? -29.539 4.033 0.630 1.00 23.04 258 GLU D CA 1
ATOM 9149 C C . GLU D 1 259 ? -29.252 2.664 1.258 1.00 22.08 258 GLU D C 1
ATOM 9150 O O . GLU D 1 259 ? -29.785 2.335 2.324 1.00 20.51 258 GLU D O 1
ATOM 9156 N N . GLU D 1 260 ? -28.397 1.883 0.604 1.00 21.59 259 GLU D N 1
ATOM 9157 C CA . GLU D 1 260 ? -28.044 0.547 1.097 1.00 21.48 259 GLU D CA 1
ATOM 9158 C C . GLU D 1 260 ? -27.138 0.580 2.328 1.00 20.95 259 GLU D C 1
ATOM 9159 O O . GLU D 1 260 ? -27.257 -0.295 3.194 1.00 20.60 259 GLU D O 1
ATOM 9165 N N . LEU D 1 261 ? -26.246 1.574 2.413 1.00 18.95 260 LEU D N 1
ATOM 9166 C CA . LEU D 1 261 ? -25.456 1.773 3.640 1.00 19.48 260 LEU D CA 1
ATOM 9167 C C . LEU D 1 261 ? -26.365 2.166 4.800 1.00 19.23 260 LEU D C 1
ATOM 9168 O O . LEU D 1 261 ? -26.213 1.644 5.908 1.00 18.96 260 LEU D O 1
ATOM 9173 N N . TYR D 1 262 ? -27.293 3.091 4.543 1.00 19.28 261 TYR D N 1
ATOM 9174 C CA . TYR D 1 262 ? -28.312 3.468 5.532 1.00 21.24 261 TYR D CA 1
ATOM 9175 C C . TYR D 1 262 ? -29.063 2.235 6.049 1.00 21.46 261 TYR D C 1
ATOM 9176 O O . TYR D 1 262 ? -29.176 2.033 7.262 1.00 20.38 261 TYR D O 1
ATOM 9185 N N . SER D 1 263 ? -29.571 1.428 5.120 1.00 22.65 262 SER D N 1
ATOM 9186 C CA . SER D 1 263 ? -30.338 0.221 5.468 1.00 23.42 262 SER D CA 1
ATOM 9187 C C . SER D 1 263 ? -29.538 -0.773 6.312 1.00 24.38 262 SER D C 1
ATOM 9188 O O . SER D 1 263 ? -30.067 -1.331 7.277 1.00 25.05 262 SER D O 1
ATOM 9191 N N . GLU D 1 264 ? -28.271 -0.978 5.952 1.00 23.65 263 GLU D N 1
ATOM 9192 C CA . GLU D 1 264 ? -27.392 -1.902 6.681 1.00 25.99 263 GLU D CA 1
ATOM 9193 C C . GLU D 1 264 ? -27.100 -1.391 8.095 1.00 23.92 263 GLU D C 1
ATOM 9194 O O . GLU D 1 264 ? -27.148 -2.156 9.061 1.00 23.36 263 GLU D O 1
ATOM 9200 N N . LEU D 1 265 ? -26.801 -0.099 8.209 1.00 24.17 264 LEU D N 1
ATOM 9201 C CA . LEU D 1 265 ? -26.544 0.520 9.514 1.00 24.20 264 LEU D CA 1
ATOM 9202 C C . LEU D 1 265 ? -27.779 0.561 10.410 1.00 24.84 264 LEU D C 1
ATOM 9203 O O . LEU D 1 265 ? -27.665 0.355 11.622 1.00 27.44 264 LEU D O 1
ATOM 9208 N N . LEU D 1 266 ? -28.944 0.820 9.816 1.00 24.78 265 LEU D N 1
ATOM 9209 C CA . LEU D 1 266 ? -30.212 0.849 10.551 1.00 27.39 265 LEU D CA 1
ATOM 9210 C C . LEU D 1 266 ? -30.504 -0.492 11.227 1.00 29.00 265 LEU D C 1
ATOM 9211 O O . LEU D 1 266 ? -30.859 -0.534 12.406 1.00 31.33 265 LEU D O 1
ATOM 9216 N N . ALA D 1 267 ? -30.353 -1.574 10.465 1.00 29.95 266 ALA D N 1
ATOM 9217 C CA . ALA D 1 267 ? -30.545 -2.941 10.976 1.00 32.26 266 ALA D CA 1
ATOM 9218 C C . ALA D 1 267 ? -29.553 -3.330 12.082 1.00 33.68 266 ALA D C 1
ATOM 9219 O O . ALA D 1 267 ? -29.894 -4.100 12.972 1.00 34.35 266 ALA D O 1
ATOM 9221 N N . SER D 1 268 ? -28.336 -2.791 12.019 1.00 28.15 267 SER D N 1
ATOM 9222 C CA . SER D 1 268 ? -27.274 -3.116 12.987 1.00 37.45 267 SER D CA 1
ATOM 9223 C C . SER D 1 268 ? -27.526 -2.620 14.416 1.00 37.63 267 SER D C 1
ATOM 9224 O O . SER D 1 268 ? -27.095 -3.260 15.375 1.00 39.12 267 SER D O 1
ATOM 9227 N N . GLY D 1 269 ? -28.192 -1.474 14.545 1.00 37.95 268 GLY D N 1
ATOM 9228 C CA . GLY D 1 269 ? -28.381 -0.815 15.837 1.00 38.16 268 GLY D CA 1
ATOM 9229 C C . GLY D 1 269 ? -27.118 -0.209 16.439 1.00 39.93 268 GLY D C 1
ATOM 9230 O O . GLY D 1 269 ? -27.061 0.016 17.650 1.00 39.83 268 GLY D O 1
ATOM 9231 N N . ARG D 1 270 ? -26.118 0.071 15.599 1.00 40.30 269 ARG D N 1
ATOM 9232 C CA . ARG D 1 270 ? -24.856 0.683 16.040 1.00 38.86 269 ARG D CA 1
ATOM 9233 C C . ARG D 1 270 ? -24.956 2.192 16.256 1.00 38.23 269 ARG D C 1
ATOM 9234 O O . ARG D 1 270 ? -24.071 2.779 16.885 1.00 38.75 269 ARG D O 1
ATOM 9242 N N . LEU D 1 271 ? -26.006 2.815 15.720 1.00 34.99 270 LEU D N 1
ATOM 9243 C CA . LEU D 1 271 ? -26.177 4.261 15.785 1.00 34.68 270 LEU D CA 1
ATOM 9244 C C . LEU D 1 271 ? -27.435 4.618 16.573 1.00 36.57 270 LEU D C 1
ATOM 9245 O O . LEU D 1 271 ? -28.480 3.977 16.404 1.00 35.15 270 LEU D O 1
ATOM 9250 N N A CYS D 1 272 ? -27.322 5.631 17.434 0.50 36.16 271 CYS D N 1
ATOM 9251 N N B CYS D 1 272 ? -27.328 5.635 17.428 0.50 36.20 271 CYS D N 1
ATOM 9252 C CA A CYS D 1 272 ? -28.452 6.123 18.226 0.50 38.31 271 CYS D CA 1
ATOM 9253 C CA B CYS D 1 272 ? -28.462 6.110 18.225 0.50 38.53 271 CYS D CA 1
ATOM 9254 C C A CYS D 1 272 ? -29.461 6.883 17.364 0.50 36.34 271 CYS D C 1
ATOM 9255 C C B CYS D 1 272 ? -29.464 6.890 17.370 0.50 36.45 271 CYS D C 1
ATOM 9256 O O A CYS D 1 272 ? -30.668 6.808 17.605 0.50 36.74 271 CYS D O 1
ATOM 9257 O O B CYS D 1 272 ? -30.669 6.839 17.622 0.50 36.83 271 CYS D O 1
ATOM 9262 N N . LYS D 1 273 ? -28.955 7.617 16.374 1.00 32.85 272 LYS D N 1
ATOM 9263 C CA . LYS D 1 273 ? -29.784 8.342 15.407 1.00 30.53 272 LYS D CA 1
ATOM 9264 C C . LYS D 1 273 ? -29.168 8.191 14.021 1.00 25.78 272 LYS D C 1
ATOM 9265 O O . LYS D 1 273 ? -27.959 8.334 13.858 1.00 24.19 272 LYS D O 1
ATOM 9271 N N . LEU D 1 274 ? -30.006 7.900 13.032 1.00 23.23 273 LEU D N 1
ATOM 9272 C CA . LEU D 1 274 ? -29.554 7.681 11.663 1.00 23.96 273 LEU D CA 1
ATOM 9273 C C . LEU D 1 274 ? -30.566 8.289 10.699 1.00 23.37 273 LEU D C 1
ATOM 9274 O O . LEU D 1 274 ? -31.774 8.077 10.841 1.00 23.09 273 LEU D O 1
ATOM 9279 N N . GLU D 1 275 ? -30.069 9.049 9.727 1.00 20.90 274 GLU D N 1
ATOM 9280 C CA . GLU D 1 275 ? -30.919 9.720 8.752 1.00 21.77 274 GLU D CA 1
ATOM 9281 C C . GLU D 1 275 ? -30.276 9.660 7.371 1.00 20.79 274 GLU D C 1
ATOM 9282 O O . GLU D 1 275 ? -29.053 9.745 7.245 1.00 20.96 274 GLU D O 1
ATOM 9288 N N . VAL D 1 276 ? -31.108 9.481 6.347 1.00 19.49 275 VAL D N 1
ATOM 9289 C CA . VAL D 1 276 ? -30.676 9.606 4.955 1.00 19.48 275 VAL D CA 1
ATOM 9290 C C . VAL D 1 276 ? -31.623 10.569 4.235 1.00 20.71 275 VAL D C 1
ATOM 9291 O O . VAL D 1 276 ? -32.842 10.499 4.417 1.00 21.81 275 VAL D O 1
ATOM 9295 N N . LYS D 1 277 ? -31.055 11.477 3.441 1.00 19.45 276 LYS D N 1
ATOM 9296 C CA . LYS D 1 277 ? -31.831 12.472 2.698 1.00 19.22 276 LYS D CA 1
ATOM 9297 C C . LYS D 1 277 ? -31.412 12.477 1.236 1.00 18.59 276 LYS D C 1
ATOM 9298 O O . LYS D 1 277 ? -30.234 12.633 0.927 1.00 18.48 276 LYS D O 1
ATOM 9304 N N . GLU D 1 278 ? -32.392 12.309 0.354 1.00 18.16 277 GLU D N 1
ATOM 9305 C CA . GLU D 1 278 ? -32.217 12.534 -1.075 1.00 19.00 277 GLU D CA 1
ATOM 9306 C C . GLU D 1 278 ? -32.641 13.961 -1.374 1.00 20.05 277 GLU D C 1
ATOM 9307 O O . GLU D 1 278 ? -33.791 14.333 -1.112 1.00 21.86 277 GLU D O 1
ATOM 9313 N N . TYR D 1 279 ? -31.720 14.753 -1.919 1.00 17.89 278 TYR D N 1
ATOM 9314 C CA . TYR D 1 279 ? -32.035 16.113 -2.362 1.00 17.13 278 TYR D CA 1
ATOM 9315 C C . TYR D 1 279 ? -32.436 16.063 -3.832 1.00 17.47 278 TYR D C 1
ATOM 9316 O O . TYR D 1 279 ? -31.590 15.866 -4.703 1.00 17.80 278 TYR D O 1
ATOM 9325 N N . LEU D 1 280 ? -33.733 16.227 -4.096 1.00 18.20 279 LEU D N 1
ATOM 9326 C CA . LEU D 1 280 ? -34.278 16.135 -5.457 1.00 19.99 279 LEU D CA 1
ATOM 9327 C C . LEU D 1 280 ? -33.712 17.211 -6.387 1.00 19.89 279 LEU D C 1
ATOM 9328 O O . LEU D 1 280 ? -33.529 18.362 -5.979 1.00 19.07 279 LEU D O 1
ATOM 9333 N N . ASP D 1 281 ? -33.431 16.809 -7.630 1.00 21.41 280 ASP D N 1
ATOM 9334 C CA . ASP D 1 281 ? -32.934 17.694 -8.705 1.00 22.79 280 ASP D CA 1
ATOM 9335 C C . ASP D 1 281 ? -31.498 18.198 -8.532 1.00 19.87 280 ASP D C 1
ATOM 9336 O O . ASP D 1 281 ? -31.023 18.948 -9.379 1.00 22.37 280 ASP D O 1
ATOM 9341 N N . GLU D 1 282 ? -30.803 17.806 -7.463 1.00 13.50 281 GLU D N 1
ATOM 9342 C CA . GLU D 1 282 ? -29.453 18.311 -7.214 1.00 16.65 281 GLU D CA 1
ATOM 9343 C C . GLU D 1 282 ? -28.428 17.334 -7.754 1.00 17.15 281 GLU D C 1
ATOM 9344 O O . GLU D 1 282 ? -28.635 16.113 -7.708 1.00 18.49 281 GLU D O 1
ATOM 9350 N N . ASP D 1 283 ? -27.323 17.878 -8.252 1.00 18.57 282 ASP D N 1
ATOM 9351 C CA . ASP D 1 283 ? -26.191 17.080 -8.734 1.00 20.05 282 ASP D CA 1
ATOM 9352 C C . ASP D 1 283 ? -25.026 17.164 -7.733 1.00 18.80 282 ASP D C 1
ATOM 9353 O O . ASP D 1 283 ? -25.175 17.740 -6.654 1.00 18.41 282 ASP D O 1
ATOM 9358 N N . HIS D 1 284 ? -23.884 16.579 -8.084 1.00 19.80 283 HIS D N 1
ATOM 9359 C CA . HIS D 1 284 ? -22.730 16.491 -7.179 1.00 19.90 283 HIS D CA 1
ATOM 9360 C C . HIS D 1 284 ? -22.286 17.838 -6.611 1.00 19.48 283 HIS D C 1
ATOM 9361 O O . HIS D 1 284 ? -21.978 17.941 -5.418 1.00 19.73 283 HIS D O 1
ATOM 9368 N N . GLY D 1 285 ? -22.256 18.857 -7.468 1.00 18.58 284 GLY D N 1
ATOM 9369 C CA . GLY D 1 285 ? -21.887 20.214 -7.068 1.00 18.96 284 GLY D CA 1
ATOM 9370 C C . GLY D 1 285 ? -23.013 20.997 -6.421 1.00 18.40 284 GLY D C 1
ATOM 9371 O O . GLY D 1 285 ? -22.806 21.657 -5.395 1.00 19.96 284 GLY D O 1
ATOM 9372 N N . SER D 1 286 ? -24.207 20.930 -7.008 1.00 17.66 285 SER D N 1
ATOM 9373 C CA . SER D 1 286 ? -25.338 21.728 -6.526 1.00 18.49 285 SER D CA 1
ATOM 9374 C C . SER D 1 286 ? -25.874 21.252 -5.174 1.00 16.37 285 SER D C 1
ATOM 9375 O O . SER D 1 286 ? -26.482 22.032 -4.458 1.00 17.34 285 SER D O 1
ATOM 9378 N N . VAL D 1 287 ? -25.639 19.986 -4.822 1.00 15.05 286 VAL D N 1
ATOM 9379 C CA . VAL D 1 287 ? -26.097 19.439 -3.541 1.00 14.76 286 VAL D CA 1
ATOM 9380 C C . VAL D 1 287 ? -25.278 19.916 -2.328 1.00 15.54 286 VAL D C 1
ATOM 9381 O O . VAL D 1 287 ? -25.732 19.778 -1.186 1.00 16.33 286 VAL D O 1
ATOM 9385 N N . ILE D 1 288 ? -24.091 20.482 -2.552 1.00 15.33 287 ILE D N 1
ATOM 9386 C CA . ILE D 1 288 ? -23.194 20.817 -1.441 1.00 15.69 287 ILE D CA 1
ATOM 9387 C C . ILE D 1 288 ? -23.846 21.801 -0.464 1.00 16.12 287 ILE D C 1
ATOM 9388 O O . ILE D 1 288 ? -23.927 21.529 0.736 1.00 17.13 287 ILE D O 1
ATOM 9393 N N . GLY D 1 289 ? -24.317 22.927 -0.991 1.00 16.75 288 GLY D N 1
ATOM 9394 C CA . GLY D 1 289 ? -24.983 23.949 -0.181 1.00 17.78 288 GLY D CA 1
ATOM 9395 C C . GLY D 1 289 ? -26.178 23.409 0.593 1.00 17.52 288 GLY D C 1
ATOM 9396 O O . GLY D 1 289 ? -26.234 23.553 1.812 1.00 18.38 288 GLY D O 1
ATOM 9397 N N . PRO D 1 290 ? -27.131 22.770 -0.107 1.00 17.21 289 PRO D N 1
ATOM 9398 C CA . PRO D 1 290 ? -28.294 22.157 0.543 1.00 17.11 289 PRO D CA 1
ATOM 9399 C C . PRO D 1 290 ? -27.944 21.119 1.615 1.00 17.29 289 PRO D C 1
ATOM 9400 O O . PRO D 1 290 ? -28.554 21.125 2.686 1.00 17.75 289 PRO D O 1
ATOM 9404 N N . ALA D 1 291 ? -26.970 20.250 1.333 1.00 17.28 290 ALA D N 1
ATOM 9405 C CA . ALA D 1 291 ? -26.582 19.197 2.285 1.00 16.35 290 ALA D CA 1
ATOM 9406 C C . ALA D 1 291 ? -25.850 19.749 3.512 1.00 16.84 290 ALA D C 1
ATOM 9407 O O . ALA D 1 291 ? -26.016 19.233 4.618 1.00 17.06 290 ALA D O 1
ATOM 9409 N N . LEU D 1 292 ? -25.032 20.781 3.314 1.00 17.42 291 LEU D N 1
ATOM 9410 C CA . LEU D 1 292 ? -24.315 21.402 4.425 1.00 17.61 291 LEU D CA 1
ATOM 9411 C C . LEU D 1 292 ? -25.297 22.133 5.328 1.00 17.68 291 LEU D C 1
ATOM 9412 O O . LEU D 1 292 ? -25.290 21.931 6.544 1.00 17.87 291 LEU D O 1
ATOM 9417 N N A SER D 1 293 ? -26.151 22.963 4.739 0.50 18.14 292 SER D N 1
ATOM 9418 N N B SER D 1 293 ? -26.143 22.962 4.726 0.50 18.05 292 SER D N 1
ATOM 9419 C CA A SER D 1 293 ? -27.193 23.648 5.499 0.50 19.28 292 SER D CA 1
ATOM 9420 C CA B SER D 1 293 ? -27.210 23.647 5.447 0.50 19.20 292 SER D CA 1
ATOM 9421 C C A SER D 1 293 ? -28.121 22.658 6.201 0.50 19.60 292 SER D C 1
ATOM 9422 C C B SER D 1 293 ? -28.107 22.659 6.189 0.50 19.64 292 SER D C 1
ATOM 9423 O O A SER D 1 293 ? -28.420 22.823 7.381 0.50 18.24 292 SER D O 1
ATOM 9424 O O B SER D 1 293 ? -28.373 22.826 7.378 0.50 18.37 292 SER D O 1
ATOM 9429 N N . GLY D 1 294 ? -28.543 21.625 5.478 1.00 23.48 293 GLY D N 1
ATOM 9430 C CA . GLY D 1 294 ? -29.378 20.566 6.051 1.00 25.52 293 GLY D CA 1
ATOM 9431 C C . GLY D 1 294 ? -28.731 19.828 7.214 1.00 23.60 293 GLY D C 1
ATOM 9432 O O . GLY D 1 294 ? -29.395 19.525 8.201 1.00 22.57 293 GLY D O 1
ATOM 9433 N N . GLY D 1 295 ? -27.429 19.566 7.106 1.00 17.90 294 GLY D N 1
ATOM 9434 C CA . GLY D 1 295 ? -26.674 18.905 8.175 1.00 16.26 294 GLY D CA 1
ATOM 9435 C C . GLY D 1 295 ? -26.555 19.771 9.413 1.00 15.78 294 GLY D C 1
ATOM 9436 O O . GLY D 1 295 ? -26.637 19.277 10.537 1.00 17.10 294 GLY D O 1
ATOM 9437 N N . ILE D 1 296 ? -26.360 21.069 9.200 1.00 16.39 295 ILE D N 1
ATOM 9438 C CA . ILE D 1 296 ? -26.327 22.032 10.293 1.00 17.28 295 ILE D CA 1
ATOM 9439 C C . ILE D 1 296 ? -27.692 22.151 10.978 1.00 17.47 295 ILE D C 1
ATOM 9440 O O . ILE D 1 296 ? -27.754 22.165 12.213 1.00 18.55 295 ILE D O 1
ATOM 9445 N N . MET D 1 297 ? -28.773 22.229 10.198 1.00 18.14 296 MET D N 1
ATOM 9446 C CA . MET D 1 297 ? -30.129 22.205 10.773 1.00 19.39 296 MET D CA 1
ATOM 9447 C C . MET D 1 297 ? -30.328 20.948 11.616 1.00 18.44 296 MET D C 1
ATOM 9448 O O . MET D 1 297 ? -30.837 21.021 12.737 1.00 18.59 296 MET D O 1
ATOM 9453 N N . PHE D 1 298 ? -29.904 19.808 11.072 1.00 17.75 297 PHE D N 1
ATOM 9454 C CA . PHE D 1 298 ? -29.976 18.510 11.760 1.00 17.85 297 PHE D CA 1
ATOM 9455 C C . PHE D 1 298 ? -29.247 18.536 13.112 1.00 18.43 297 PHE D C 1
ATOM 9456 O O . PHE D 1 298 ? -29.802 18.090 14.122 1.00 19.83 297 PHE D O 1
ATOM 9464 N N . LEU D 1 299 ? -28.028 19.078 13.126 1.00 18.08 298 LEU D N 1
ATOM 9465 C CA . LEU D 1 299 ? -27.244 19.243 14.356 1.00 18.76 298 LEU D CA 1
ATOM 9466 C C . LEU D 1 299 ? -27.929 20.163 15.361 1.00 19.18 298 LEU D C 1
ATOM 9467 O O . LEU D 1 299 ? -28.005 19.839 16.552 1.00 20.20 298 LEU D O 1
ATOM 9472 N N . SER D 1 300 ? -28.403 21.315 14.888 1.00 19.58 299 SER D N 1
ATOM 9473 C CA . SER D 1 300 ? -29.100 22.266 15.757 1.00 20.77 299 SER D CA 1
ATOM 9474 C C . SER D 1 300 ? -30.411 21.697 16.322 1.00 21.38 299 SER D C 1
ATOM 9475 O O . SER D 1 300 ? -30.726 21.923 17.493 1.00 20.43 299 SER D O 1
ATOM 9478 N N . ASN D 1 301 ? -31.143 20.928 15.512 1.00 21.59 300 ASN D N 1
ATOM 9479 C CA . ASN D 1 301 ? -32.415 20.332 15.950 1.00 22.31 300 ASN D CA 1
ATOM 9480 C C . ASN D 1 301 ? -32.220 19.320 17.078 1.00 23.13 300 ASN D C 1
ATOM 9481 O O . ASN D 1 301 ? -32.994 19.299 18.036 1.00 24.11 300 ASN D O 1
ATOM 9486 N N . LEU D 1 302 ? -31.178 18.500 16.979 1.00 24.29 301 LEU D N 1
ATOM 9487 C CA . LEU D 1 302 ? -30.892 17.529 18.044 1.00 26.71 301 LEU D CA 1
ATOM 9488 C C . LEU D 1 302 ? -30.254 18.156 19.300 1.00 26.54 301 LEU D C 1
ATOM 9489 O O . LEU D 1 302 ? -30.248 17.536 20.363 1.00 28.38 301 LEU D O 1
ATOM 9494 N N . SER D 1 303 ? -29.756 19.389 19.174 1.00 25.45 302 SER D N 1
ATOM 9495 C CA . SER D 1 303 ? -29.190 20.153 20.293 1.00 26.25 302 SER D CA 1
ATOM 9496 C C . SER D 1 303 ? -30.207 21.004 21.056 1.00 27.83 302 SER D C 1
ATOM 9497 O O . SER D 1 303 ? -29.862 21.597 22.085 1.00 28.48 302 SER D O 1
ATOM 9500 N N . ALA D 1 304 ? -31.443 21.076 20.557 1.00 29.51 303 ALA D N 1
ATOM 9501 C CA . ALA D 1 304 ? -32.507 21.826 21.228 1.00 33.30 303 ALA D CA 1
ATOM 9502 C C . ALA D 1 304 ? -32.973 21.124 22.512 1.00 36.20 303 ALA D C 1
ATOM 9503 O O . ALA D 1 304 ? -32.767 19.921 22.718 1.00 35.07 303 ALA D O 1
#

Sequence (1195 aa):
THWAFSPIQPGAARNMAAWQIAGKKDGPYQIDVSWPLTWSESGDASGKSANAVYLVDGNALFLTATETLRRRESHRPSETGTVVIAIGYPITDSVFSPRRSSYDLTPPCDHYIPPEGGSPKPEAHGGADEFLTFIAEIVRPFVELKVFPRVSFGRTALFGHSSYGGLFALHALFTKPSSSFDVYLAASPSIWWNNRSILTEARRFISGFSSAHPVLRLSFGSREQYPVRQRVESDEMFKRRQRAAEQRRMNDNCEELYSELLASGRLCKLEVKEYLDEDHGSVIGPALSSGGIMFLSNLSATHWAFSPIQPGAARNMAAWQIAGKKDGPYQIIDVSWPLTWSESGDASGKSANAVYLVDGNALFLTATETLRRRESSHRPSSETGTVVIAIGYPITDSVFSPRRSYDLTPPCDHYIPPEPKPEAHGGADEFLTFIAEIVRPFVELKVFPRVSSFGRTALFGHSSYGGLFALHALFTKPSSSFDVYLAASPSIWWNNRSILTEARRFISSGAALFSSAHPVLRLSFGSREQYPVRQRVESDEMFKRRQRAAEQRRMNDNCEELYSELLASGRLCCKLEVKEYLDEDHGSVIGPALSSGGIMFLSNLSATHWAFSSPIQPGAARNMAAWQIAGKKDGPYQIDVSWPLTWSESGDASGKSANAVYLVDGNALFLTATETLRRRESHRPSETGTVVIAIGYPITDSVFSPRRSSYDLTPPCDHYIPPESPKPEAHGGADEFLTFIAEIVRPFVELKVFPRVSFGRRTALFGHSYGGLFALHALFTKPSSSFDVYLAASPSIWWNNRSILTEARRFISGAALFSSAHPVLRLSFGSREQYPVRQRVESDEMFKRRQRAAEQRRMNDNCEELYSELLASGRLCKLEVKEYLDEDHGSVIGPALSGGIMFLSNLSASTHWAFSPIQPGAARNMAAWQIAGKKDGPYQIDVSWPLTWSESGDASGKSANAVYLVDGNALFLTATETLRRRESHRPSETGTVVIAIGYPITDSVFSPRRSYDLTPPCDHYIPPEGPDGSPKPEAHGGADEFLTFIAEIVRPFVELKVFPRVSSFGRTALFGHSSYGGLFALHALFTKPSSFDVYLAASPSIWWNNRSILTTEARRFISGAALFSSAHPVLRLSFGSREQYPVRQRVESDEMMFKRRQRAAEQRRMNDNCEELYSELLASGRLCCKLEVKEYLDEDHGSVIGPALSSGGIMFLSNLSA

Foldseek 3Di:
DPDDDDDDPDVVCAQKDKDWAADDPVGIKIKIKGWEPVADSLRHPPLAAAAEEEEELQLVCVVLLRVLQRVVCVVPVVFHIYMYIYIGHPDDPDSGDLCLQAQLAAADPDADACPPVHGDDGHYHNPVVNLCCCQPPVVCCCCCPRPVSHHYDFYEYEYAASSLLSLLLCCLPPVASGQEYQRELYQCLHRVSVSVVSLVSSLVDCPPHAHEYEYEYEPCQLPPDDDPDDDPVRVVVSNVSSVSSVRPVSRVVSQVSCVVSPRHNYYYYYYHYPAYRPRCSSVSSSVVSVVVSVVPD/DDDDDDDDPDPPPAQKDKDWAADDPVGIKIKIKHWEPPADSLQHPPLAAAAEEEEELQLVCVVLLRVLQRVVCVVVVVFGIYMYIGIGHPDDPDSGDLCLQAQLAADDPDADPPPVDDGHYHNLVVNLCCCQPPVVCCCDCPRPVSHHYDFYEYDYAASSLLSLLVCCLPPVVSGQEGQRELYQCLGRNNPSVVSLVCSLPPADPPDGRAHHYEYEYEPCQLPPDDDPVDDPVRVVVSNVSSVSSVRPVVRVVSQ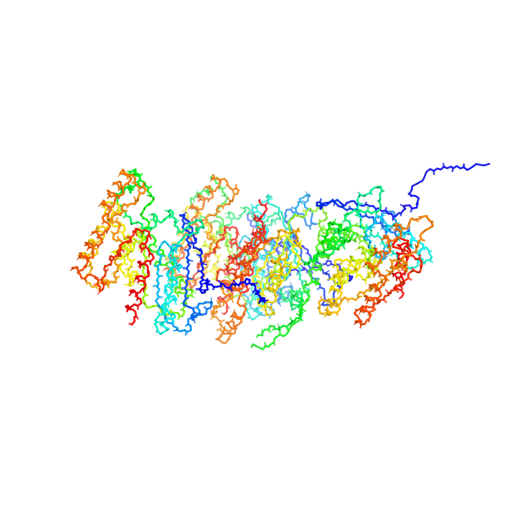VSNVVSNSHPYYYYDYHYPAYRVRCPSVSSSVSSVVVSVVSD/DDDDDDDDPDVVPAQKDKDWAADDPVGIKMKIKGWEPVADRLQHPPLAAEAEEEEELQLVCVVLLRVLQRVVCVVPVPFHIYMYIYIGHPDDPDSGDLCLQAQLAADDPDFDADDVGDDGHHHNPVVNLCCCQPPVVCCCCCPRHVSYHYDFYEYEYAASSLLSLLLCCLPPLQSGQEYQRELYQCLHRNNVSVVSLVCSLVPCVVPPPRAHEYEYEYEPCQLPPDDDPDDDPVRVVVSNVSSVSSVRVVSRVVSQVVCVVSVRHNYYYYDYHYPAYRVRCSSVSSSVSSVVVSVVPD/DDDDDDDDDPDPPPAQKDKDWAADDPVGIKMKIKHWEPPADSLQHPPLAAAAEEEEELQLVCVVLLRVLQRVVCVVVVPFHIYMYIGIGHPDDPDSGDLCLQAQLAADDPDFDFDADLVRHGDDGHYHNLVVNLCCCQPPVVCCCDCPRPVSHHYDFYEYDYAASSLLSLLVCCLPPVVSGQEGQRELYQCPHRNNPCVVSLCCSLPVDDDPPADAHEYEYEYEPCQLPPDDDPPDDPVSVVSSNVSSVSSVRPVVRVVSQVSNVVRNSHPYYYYDYHYPAYRVRCPSVSSSVSSVVVSVVSD

Nearest PDB structures (foldseek):
  6guo-assembly1_A  TM=1.003E+00  e=2.888E-64  Aspergillus nidulans FGSC A4
  6guo-assembly2_C  TM=9.937E-01  e=4.856E-61  Aspergillus nidulans FGSC A4
  6guo-assembly2_D-2  TM=9.865E-01  e=1.390E-59  Aspergillus nidulans FGSC A4
  6guo-assembly1_B  TM=9.791E-01  e=7.896E-59  Aspergillus nidulans FGSC A4
  6gug-assembly1_A  TM=9.173E-01  e=8.195E-31  Aspergillus fumigatus Af293

Radius of gyration: 37.92 Å; Cα contacts (8 Å, |Δi|>4): 2416; chains: 4; bounding box: 96×107×82 Å